Protein AF-0000000078969218 (afdb_homodimer)

Organism: NCBI:txid3068

Sequence (1078 aa):
MRNSVAQPLPMRQRVPQQLSLLETLIPICPLQPLRTTTGSYHLLTAGSRRGTVEEANARRHANWQRSYFNFGLYGFAYFDRGAVGSAARLQAYLEAEFDARARDRLPELCLQCLTADWAEREGPPTAPSTQTASGETVRFVAVQGSIEAPYPCFRCRHCPAQLPFVRQVHPLEIGCFPSTPDRPVAWFDWGLMQQVCFLRAESPCSASAYSKMLQRQHAINGLPTPAGIADAVGTAAAHWDRVQSLMRTCELLGVDDILALEPSNATRGASTSDAAAGAVAAAGGGRWMDCPACWRQCVAVSGDACLGLRHFKAAASGSLDLQPLAAGDLFISEKLVMERLKERGKMADPDAVSCSKFKAAKVFGRRAANYDRLGVAAFACRHGFVPAMVSLHTEEDFVYYEVLLEALKQRMDLASVKAVFLDVACKFEGYYKRIYEELDLPAGLPFAIGPWHIRPHKPECNVRCNSRYMPGLGLTFGDLIEHLWADNRRHWYITAYMSPAARQDFINGLVRDRHRKKEEGLARQLHAGLQHALKFEGDMRNSVAQPLPMRQRVPQQLSLLETLIPICPLQPLRTTTGSYHLLTAGSRRGTVEEANARRHANWQRSYFNFGLYGFAYFDRGAVGSAARLQAYLEAEFDARARDRLPELCLQCLTADWAEREGPPTAPSTQTASGETVRFVAVQGSIEAPYPCFRCRHCPAQLPFVRQVHPLEIGCFPSTPDRPVAWFDWGLMQQVCFLRAESPCSASAYSKMLQRQHAINGLPTPAGIADAVGTAAAHWDRVQSLMRTCELLGVDDILALEPSNATRGASTSDAAAGAVAAAGGGRWMDCPACWRQCVAVSGDACLGLRHFKAAASGSLDLQPLAAGDLFISEKLVMERLKERGKMADPDAVSCSKFKAAKVFGRRAANYDRLGVAAFACRHGFVPAMVSLHTEEDFVYYEVLLEALKQRMDLASVKAVFLDVACKFEGYYKRIYEELDLPAGLPFAIGPWHIRPHKPECNVRCNSRYMPGLGLTFGDLIEHLWADNRRHWYITAYMSPAARQDFINGLVRDRHRKKEEGLARQLHAGLQHALKFEGD

Secondary structure (DSSP, 8-state):
-----------------TTSGGGTTS-------------SS------TTSS-TTSSSTTSSSSTTTT---HHHHTT-----S-TTHHHHHHHHHHHHHHHHHHTTS-SS-HHHHHS--SSSSS---S-------S-EEEEE-SS-EEEEE--EEE-SSS-TTS--EEEPPGGGGTEEESSSSS-SEEEEHHHHHHHHHHHHHS---HHHHHHHHHHHHHHHT----HHHHTTHHHHHHHHHHHHHHHHHHHHHT-S-GGGG-GGGGSS--TTHHHHHHHHHHTS--STTS-TTTTT--SEEEEEEETT--EETTTTGGGTTPPPTTTTSSBPPHHHHHHHHHHTT-S--TT---STHHHHHHHS-GGGGGEEE-EEEEEEETTS---EEEEESSSS-HHHHHHHHHHHHTTS-GGG--EEEETTHHHHHHHHHHHTTTTT--TT--EEB-TTTSTTS-HHHHHHSBGGGSTT-TT----THHHHHHHHHTTHHHHTTS-HHHHHHHHHHHHHHHHHHHHHHHHHHHHHHHHHHHHHHH-/----------------GGGGGGSTTS--------------TT--------STTTTSTTTTTTSSGGG---HHHHTT-----S-TTHHHHHHHHHHHHHHHHHHTTS-SS-HHHHHS--SSSSS---S-------S-EEEEE-SS-EEEEE--EEE-SSS-TTS--EEEPPGGGGTEEESSSSS-SEEEEHHHHHHHHHHHHHS---HHHHHHHHHHHHHHHT----HHHHTTHHHHHHHHHHHHHHHHHHHHHT-S-GGGG-GGGGTS-----SHHHHHHHHTS--STTS-TTTTT--SEEEEEEETT--EETTTTGGGTTPPPTTTTSSBPPHHHHHHHHHHTT-S--TT---STHHHHHHHS-GGGGGEEE-EEEEEEETTS---EEEEESSSS-HHHHHHHHHHHHTTS-GGG-SEEEETTHHHHHHHHHHHTTTTT--TT--EEB-TTTSTTS-HHHHHHSBGGGSTT-TT----THHHHHHHHHTTHHHHTTS-HHHHHHHHHHHHHHHHHHHHHHHHHHHHHHHHHHHHHHH-

Structure (mmCIF, N/CA/C/O backbone):
data_AF-0000000078969218-model_v1
#
loop_
_entity.id
_entity.type
_entity.pdbx_description
1 polymer 'CxC3 like cysteine cluster domain-containing protein'
#
loop_
_atom_site.group_PDB
_atom_site.id
_atom_site.type_symbol
_atom_site.label_atom_id
_atom_site.label_alt_id
_atom_site.label_comp_id
_atom_site.label_asym_id
_atom_site.label_entity_id
_atom_site.label_seq_id
_atom_site.pdbx_PDB_ins_code
_atom_site.Cartn_x
_atom_site.Cartn_y
_atom_site.Cartn_z
_atom_site.occupancy
_atom_site.B_iso_or_equiv
_atom_site.auth_seq_id
_atom_site.auth_comp_id
_atom_site.auth_asym_id
_atom_site.auth_atom_id
_atom_site.pdbx_PDB_model_num
ATOM 1 N N . MET A 1 1 ? -44.875 -86.562 1.816 1 18.78 1 MET A N 1
ATOM 2 C CA . MET A 1 1 ? -44.688 -85.688 2.971 1 18.78 1 MET A CA 1
ATOM 3 C C . MET A 1 1 ? -44.719 -84.25 2.551 1 18.78 1 MET A C 1
ATOM 5 O O . MET A 1 1 ? -44.594 -83.938 1.364 1 18.78 1 MET A O 1
ATOM 9 N N . ARG A 1 2 ? -44.375 -83.188 3.566 1 20.53 2 ARG A N 1
ATOM 10 C CA . ARG A 1 2 ? -44.938 -82.125 4.391 1 20.53 2 ARG A CA 1
ATOM 11 C C . ARG A 1 2 ? -44.406 -80.75 3.979 1 20.53 2 ARG A C 1
ATOM 13 O O . ARG A 1 2 ? -44.688 -79.75 4.629 1 20.53 2 ARG A O 1
ATOM 20 N N . ASN A 1 3 ? -43.438 -80.625 3.016 1 21.3 3 ASN A N 1
ATOM 21 C CA . ASN A 1 3 ? -42.312 -79.688 3.197 1 21.3 3 ASN A CA 1
ATOM 22 C C . ASN A 1 3 ? -42.781 -78.25 2.969 1 21.3 3 ASN A C 1
ATOM 24 O O . ASN A 1 3 ? -43 -77.875 1.831 1 21.3 3 ASN A O 1
ATOM 28 N N . SER A 1 4 ? -43.562 -77.75 3.805 1 22.31 4 SER A N 1
ATOM 29 C CA . SER A 1 4 ? -44.375 -76.5 3.83 1 22.31 4 SER A CA 1
ATOM 30 C C . SER A 1 4 ? -43.469 -75.312 3.797 1 22.31 4 SER A C 1
ATOM 32 O O . SER A 1 4 ? -42.656 -75.062 4.688 1 22.31 4 SER A O 1
ATOM 34 N N . VAL A 1 5 ? -42.969 -74.938 2.615 1 26.28 5 VAL A N 1
ATOM 35 C CA . VAL A 1 5 ? -41.969 -73.938 2.262 1 26.28 5 VAL A CA 1
ATOM 36 C C . VAL A 1 5 ? -42.344 -72.625 2.895 1 26.28 5 VAL A C 1
ATOM 38 O O . VAL A 1 5 ? -43.438 -72.062 2.652 1 26.28 5 VAL A O 1
ATOM 41 N N . ALA A 1 6 ? -41.719 -72.375 4.02 1 22.73 6 ALA A N 1
ATOM 42 C CA . ALA A 1 6 ? -42 -71.438 5.105 1 22.73 6 ALA A CA 1
ATOM 43 C C . ALA A 1 6 ? -42.031 -70 4.586 1 22.73 6 ALA A C 1
ATOM 45 O O . ALA A 1 6 ? -41.312 -69.625 3.65 1 22.73 6 ALA A O 1
ATOM 46 N N . GLN A 1 7 ? -43.062 -69.312 4.723 1 24.34 7 GLN A N 1
ATOM 47 C CA . GLN A 1 7 ? -43.688 -68.062 4.352 1 24.34 7 GLN A CA 1
ATOM 48 C C . GLN A 1 7 ? -42.812 -66.875 4.801 1 24.34 7 GLN A C 1
ATOM 50 O O . GLN A 1 7 ? -42.531 -66.75 5.992 1 24.34 7 GLN A O 1
ATOM 55 N N . PRO A 1 8 ? -41.781 -66.5 3.902 1 22.83 8 PRO A N 1
ATOM 56 C CA . PRO A 1 8 ? -40.75 -65.562 4.371 1 22.83 8 PRO A CA 1
ATOM 57 C C . PRO A 1 8 ? -41.281 -64.375 5.145 1 22.83 8 PRO A C 1
ATOM 59 O O . PRO A 1 8 ? -42.375 -63.875 4.809 1 22.83 8 PRO A O 1
ATOM 62 N N . LEU A 1 9 ? -41 -64.375 6.379 1 22.28 9 LEU A N 1
ATOM 63 C CA . LEU A 1 9 ? -41.562 -63.562 7.445 1 22.28 9 LEU A CA 1
ATOM 64 C C . LEU A 1 9 ? -41.469 -62.062 7.105 1 22.28 9 LEU A C 1
ATOM 66 O O . LEU A 1 9 ? -40.5 -61.656 6.477 1 22.28 9 LEU A O 1
ATOM 70 N N . PRO A 1 10 ? -42.531 -61.438 7.203 1 20.84 10 PRO A N 1
ATOM 71 C CA . PRO A 1 10 ? -42.875 -60.031 6.902 1 20.84 10 PRO A CA 1
ATOM 72 C C . PRO A 1 10 ? -41.938 -59.031 7.598 1 20.84 10 PRO A C 1
ATOM 74 O O . PRO A 1 10 ? -41.75 -59.094 8.82 1 20.84 10 PRO A O 1
ATOM 77 N N . MET A 1 11 ? -40.75 -58.812 7.059 1 19.44 11 MET A N 1
ATOM 78 C CA . MET A 1 11 ? -39.656 -58.031 7.633 1 19.44 11 MET A CA 1
ATOM 79 C C . MET A 1 11 ? -40.156 -56.781 8.289 1 19.44 11 MET A C 1
ATOM 81 O O . MET A 1 11 ? -40.625 -55.844 7.609 1 19.44 11 MET A O 1
ATOM 85 N N . ARG A 1 12 ? -40.75 -56.781 9.484 1 18.44 12 ARG A N 1
ATOM 86 C CA . ARG A 1 12 ? -41.281 -55.75 10.344 1 18.44 12 ARG A CA 1
ATOM 87 C C . ARG A 1 12 ? -40.406 -54.5 10.328 1 18.44 12 ARG A C 1
ATOM 89 O O . ARG A 1 12 ? -39.25 -54.562 9.891 1 18.44 12 ARG A O 1
ATOM 96 N N . GLN A 1 13 ? -40.094 -53.906 11.531 1 17.73 13 GLN A N 1
ATOM 97 C CA . GLN A 1 13 ? -40.531 -52.719 12.273 1 17.73 13 GLN A CA 1
ATOM 98 C C . GLN A 1 13 ? -39.438 -51.656 12.289 1 17.73 13 GLN A C 1
ATOM 100 O O . GLN A 1 13 ? -39.719 -50.469 12.117 1 17.73 13 GLN A O 1
ATOM 105 N N . ARG A 1 14 ? -38.094 -51.844 12.867 1 18.81 14 ARG A N 1
ATOM 106 C CA . ARG A 1 14 ? -37.531 -51 13.938 1 18.81 14 ARG A CA 1
ATOM 107 C C . ARG A 1 14 ? -36.844 -49.781 13.367 1 18.81 14 ARG A C 1
ATOM 109 O O . ARG A 1 14 ? -35.75 -49.844 12.805 1 18.81 14 ARG A O 1
ATOM 116 N N . VAL A 1 15 ? -37.344 -48.875 12.688 1 20.08 15 VAL A N 1
ATOM 117 C CA . VAL A 1 15 ? -36.781 -47.719 12.031 1 20.08 15 VAL A CA 1
ATOM 118 C C . VAL A 1 15 ? -36.188 -46.781 13.078 1 20.08 15 VAL A C 1
ATOM 120 O O . VAL A 1 15 ? -35.844 -45.625 12.773 1 20.08 15 VAL A O 1
ATOM 123 N N . PRO A 1 16 ? -36.156 -47 14.461 1 18.62 16 PRO A N 1
ATOM 124 C CA . PRO A 1 16 ? -36.281 -45.906 15.43 1 18.62 16 PRO A CA 1
ATOM 125 C C . PRO A 1 16 ? -35.125 -44.938 15.383 1 18.62 16 PRO A C 1
ATOM 127 O O . PRO A 1 16 ? -35.312 -43.719 15.289 1 18.62 16 PRO A O 1
ATOM 130 N N . GLN A 1 17 ? -33.969 -45.094 16.359 1 19.02 17 GLN A N 1
ATOM 131 C CA . GLN A 1 17 ? -33.344 -44.344 17.438 1 19.02 17 GLN A CA 1
ATOM 132 C C . GLN A 1 17 ? -32.188 -43.5 16.922 1 19.02 17 GLN A C 1
ATOM 134 O O . GLN A 1 17 ? -31.547 -42.781 17.703 1 19.02 17 GLN A O 1
ATOM 139 N N . GLN A 1 18 ? -31.469 -43.656 15.883 1 18.88 18 GLN A N 1
ATOM 140 C CA . GLN A 1 18 ? -30.062 -43.281 15.719 1 18.88 18 GLN A CA 1
ATOM 141 C C . GLN A 1 18 ? -29.922 -41.75 15.656 1 18.88 18 GLN A C 1
ATOM 143 O O . GLN A 1 18 ? -28.906 -41.25 15.18 1 18.88 18 GLN A O 1
ATOM 148 N N . LEU A 1 19 ? -30.906 -40.938 15.961 1 19.8 19 LEU A N 1
ATOM 1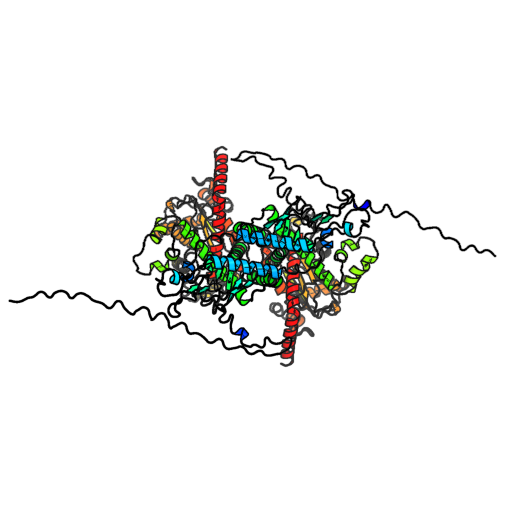49 C CA . LEU A 1 19 ? -30.906 -39.469 15.891 1 19.8 19 LEU A CA 1
ATOM 150 C C . LEU A 1 19 ? -30.016 -38.875 16.984 1 19.8 19 LEU A C 1
ATOM 152 O O . LEU A 1 19 ? -29.734 -37.688 16.969 1 19.8 19 LEU A O 1
ATOM 156 N N . SER A 1 20 ? -29.812 -39.406 18.219 1 20 20 SER A N 1
ATOM 157 C CA . SER A 1 20 ? -29.453 -38.812 19.5 1 20 20 SER A CA 1
ATOM 158 C C . SER A 1 20 ? -27.984 -38.406 19.516 1 20 20 SER A C 1
ATOM 160 O O . SER A 1 20 ? -27.547 -37.656 20.406 1 20 20 SER A O 1
ATOM 162 N N . LEU A 1 21 ? -26.984 -39.094 19.031 1 20.34 21 LEU A N 1
ATOM 163 C CA . LEU A 1 21 ? -25.609 -39.031 19.5 1 20.34 21 LEU A CA 1
ATOM 164 C C . LEU A 1 21 ? -24.953 -37.688 19.172 1 20.34 21 LEU A C 1
ATOM 166 O O . LEU A 1 21 ? -23.828 -37.438 19.562 1 20.34 21 LEU A O 1
ATOM 170 N N . LEU A 1 22 ? -25.297 -36.938 18.219 1 20.62 22 LEU A N 1
ATOM 171 C CA . LEU A 1 22 ? -24.438 -35.844 17.781 1 20.62 22 LEU A CA 1
ATOM 172 C C . LEU A 1 22 ? -24.5 -34.688 18.766 1 20.62 22 LEU A C 1
ATOM 174 O O . LEU A 1 22 ? -24 -33.594 18.484 1 20.62 22 LEU A O 1
ATOM 178 N N . GLU A 1 23 ? -25.109 -34.688 19.953 1 21.89 23 GLU A N 1
ATOM 179 C CA . GLU A 1 23 ? -25.312 -33.719 21.016 1 21.89 23 GLU A CA 1
ATOM 180 C C . GLU A 1 23 ? -23.984 -33.344 21.672 1 21.89 23 GLU A C 1
ATOM 182 O O . GLU A 1 23 ? -23.797 -32.188 22.109 1 21.89 23 GLU A O 1
ATOM 187 N N . THR A 1 24 ? -23.266 -34.25 22.328 1 22.25 24 THR A N 1
ATOM 188 C CA . THR A 1 24 ? -22.469 -34.156 23.547 1 22.25 24 THR A CA 1
ATOM 189 C C . THR A 1 24 ? -21.281 -33.219 23.344 1 22.25 24 THR A C 1
ATOM 191 O O . THR A 1 24 ? -20.734 -32.688 24.297 1 22.25 24 THR A O 1
ATOM 194 N N . LEU A 1 25 ? -20.453 -33.344 22.453 1 21.47 25 LEU A N 1
ATOM 195 C CA . LEU A 1 25 ? -19.047 -33.062 22.703 1 21.47 25 LEU A CA 1
ATOM 196 C C . LEU A 1 25 ? -18.812 -31.578 22.922 1 21.47 25 LEU A C 1
ATOM 198 O O . LEU A 1 25 ? -17.672 -31.156 23.094 1 21.47 25 LEU A O 1
ATOM 202 N N . ILE A 1 26 ? -19.656 -30.688 22.594 1 22.06 26 ILE A N 1
ATOM 203 C CA . ILE A 1 26 ? -19.016 -29.375 22.594 1 22.06 26 ILE A CA 1
ATOM 204 C C . ILE A 1 26 ? -19.062 -28.781 23.984 1 22.06 26 ILE A C 1
ATOM 206 O O . ILE A 1 26 ? -20.141 -28.453 24.484 1 22.06 26 ILE A O 1
ATOM 210 N N . PRO A 1 27 ? -18.078 -29.062 24.906 1 19.95 27 PRO A N 1
ATOM 211 C CA . PRO A 1 27 ? -18.125 -28.578 26.297 1 19.95 27 PRO A CA 1
ATOM 212 C C . PRO A 1 27 ? -18.297 -27.062 26.375 1 19.95 27 PRO A C 1
ATOM 214 O O . PRO A 1 27 ? -17.828 -26.344 25.5 1 19.95 27 PRO A O 1
ATOM 217 N N . ILE A 1 28 ? -19.109 -26.578 27.25 1 23.17 28 ILE A N 1
ATOM 218 C CA . ILE A 1 28 ? -19.562 -25.25 27.672 1 23.17 28 ILE A CA 1
ATOM 219 C C . ILE A 1 28 ? -18.5 -24.594 28.547 1 23.17 28 ILE A C 1
ATOM 221 O O . ILE A 1 28 ? -18.297 -24.984 29.688 1 23.17 28 ILE A O 1
ATOM 225 N N . CYS A 1 29 ? -17.297 -24.156 28.156 1 20.31 29 CYS A N 1
ATOM 226 C CA . CYS A 1 29 ? -16.391 -23.672 29.203 1 20.31 29 CYS A CA 1
ATOM 227 C C . CYS A 1 29 ? -16.969 -22.438 29.891 1 20.31 29 CYS A C 1
ATOM 229 O O . CYS A 1 29 ? -17.406 -21.5 29.219 1 20.31 29 CYS A O 1
ATOM 231 N N . PRO A 1 30 ? -17.062 -22.359 31.188 1 20.02 30 PRO A N 1
ATOM 232 C CA . PRO A 1 30 ? -17.656 -21.359 32.062 1 20.02 30 PRO A CA 1
ATOM 233 C C . PRO A 1 30 ? -16.906 -20.031 32.031 1 20.02 30 PRO A C 1
ATOM 235 O O . PRO A 1 30 ? -15.664 -20.016 32.031 1 20.02 30 PRO A O 1
ATOM 238 N N . LEU A 1 31 ? -17.438 -18.984 31.594 1 21.47 31 LEU A N 1
ATOM 239 C CA . LEU A 1 31 ? -16.906 -17.625 31.531 1 21.47 31 LEU A CA 1
ATOM 240 C C . LEU A 1 31 ? -16.734 -17.047 32.938 1 21.47 31 LEU A C 1
ATOM 242 O O . LEU A 1 31 ? -17.703 -16.891 33.656 1 21.47 31 LEU A O 1
ATOM 246 N N . GLN A 1 32 ? -15.586 -17.188 33.625 1 19.98 32 GLN A N 1
ATOM 247 C CA . GLN A 1 32 ? -15.469 -16.625 34.969 1 19.98 32 GLN A CA 1
ATOM 248 C C . GLN A 1 32 ? -15.531 -15.102 34.938 1 19.98 32 GLN A C 1
ATOM 250 O O . GLN A 1 32 ? -15.008 -14.469 34 1 19.98 32 GLN A O 1
ATOM 255 N N . PRO A 1 33 ? -16.172 -14.469 35.969 1 20.36 33 PRO A N 1
ATOM 256 C CA . PRO A 1 33 ? -16.516 -13.055 36.156 1 20.36 33 PRO A CA 1
ATOM 257 C C . PRO A 1 33 ? -15.289 -12.18 36.406 1 20.36 33 PRO A C 1
ATOM 259 O O . PRO A 1 33 ? -14.508 -12.469 37.312 1 20.36 33 PRO A O 1
ATOM 262 N N . LEU A 1 34 ? -14.727 -11.492 35.562 1 20.31 34 LEU A N 1
ATOM 263 C CA . LEU A 1 34 ? -13.547 -10.695 35.906 1 20.31 34 LEU A CA 1
ATOM 264 C C . LEU A 1 34 ? -13.922 -9.539 36.812 1 20.31 34 LEU A C 1
ATOM 266 O O . LEU A 1 34 ? -14.844 -8.773 36.531 1 20.31 34 LEU A O 1
ATOM 270 N N . ARG A 1 35 ? -13.516 -9.383 38.125 1 18.14 35 ARG A N 1
ATOM 271 C CA . ARG A 1 35 ? -13.578 -8.414 39.219 1 18.14 35 ARG A CA 1
ATOM 272 C C . ARG A 1 35 ? -13.016 -7.062 38.781 1 18.14 35 ARG A C 1
ATOM 274 O O . ARG A 1 35 ? -12.055 -7.004 38 1 18.14 35 ARG A O 1
ATOM 281 N N . THR A 1 36 ? -13.578 -5.816 39.25 1 21.56 36 THR A N 1
ATOM 282 C CA . THR A 1 36 ? -13.625 -4.367 39.125 1 21.56 36 THR A CA 1
ATOM 283 C C . THR A 1 36 ? -12.344 -3.734 39.688 1 21.56 36 THR A C 1
ATOM 285 O O . THR A 1 36 ? -12.273 -2.516 39.844 1 21.56 36 THR A O 1
ATOM 288 N N . THR A 1 37 ? -11.133 -3.984 39.781 1 21.16 37 THR A N 1
ATOM 289 C CA . THR A 1 37 ? -10.258 -3.197 40.656 1 21.16 37 THR A CA 1
ATOM 290 C C . THR A 1 37 ? -10.156 -1.761 40.156 1 21.16 37 THR A C 1
ATOM 292 O O . THR A 1 37 ? -10.211 -1.514 38.938 1 21.16 37 THR A O 1
ATOM 295 N N . THR A 1 38 ? -10.141 -0.542 41.031 1 21.41 38 THR A N 1
ATOM 296 C CA . THR A 1 38 ? -10.133 0.899 41.25 1 21.41 38 THR A CA 1
ATOM 297 C C . THR A 1 38 ? -8.945 1.555 40.562 1 21.41 38 THR A C 1
ATOM 299 O O . THR A 1 38 ? -8.805 2.779 40.562 1 21.41 38 THR A O 1
ATOM 302 N N . GLY A 1 39 ? -7.66 1.022 40.75 1 20.03 39 GLY A N 1
ATOM 303 C CA . GLY A 1 39 ? -6.66 2.07 40.625 1 20.03 39 GLY A CA 1
ATOM 304 C C . GLY A 1 39 ? -6.98 3.105 39.562 1 20.03 39 GLY A C 1
ATOM 305 O O . GLY A 1 39 ? -7.82 2.867 38.719 1 20.03 39 GLY A O 1
ATOM 306 N N . SER A 1 40 ? -6.5 4.594 39.531 1 20.05 40 SER A N 1
ATOM 307 C CA . SER A 1 40 ? -5.754 5.668 38.906 1 20.05 40 SER A CA 1
ATOM 308 C C . SER A 1 40 ? -5.273 5.246 37.5 1 20.05 40 SER A C 1
ATOM 310 O O . SER A 1 40 ? -5.223 4.055 37.188 1 20.05 40 SER A O 1
ATOM 312 N N . TYR A 1 41 ? -4.547 6.465 36.625 1 22.16 41 TYR A N 1
ATOM 313 C CA . TYR A 1 41 ? -4.145 6.141 35.281 1 22.16 41 TYR A CA 1
ATOM 314 C C . TYR A 1 41 ? -3.504 4.758 35.219 1 22.16 41 TYR A C 1
ATOM 316 O O . TYR A 1 41 ? -2.287 4.621 35.344 1 22.16 41 TYR A O 1
ATOM 324 N N . HIS A 1 42 ? -3.791 4.02 36.031 1 21.69 42 HIS A N 1
ATOM 325 C CA . HIS A 1 42 ? -3.955 2.604 36.344 1 21.69 42 HIS A CA 1
ATOM 326 C C . HIS A 1 42 ? -3.756 1.742 35.094 1 21.69 42 HIS A C 1
ATOM 328 O O . HIS A 1 42 ? -3.975 2.205 33.969 1 21.69 42 HIS A O 1
ATOM 334 N N . LEU A 1 43 ? -3.301 0.568 35.594 1 19.42 43 LEU A N 1
ATOM 335 C CA . LEU A 1 43 ? -3.225 -0.872 35.375 1 19.42 43 LEU A CA 1
ATOM 336 C C . LEU A 1 43 ? -4.441 -1.368 34.594 1 19.42 43 LEU A C 1
ATOM 338 O O . LEU A 1 43 ? -5.578 -1.229 35.062 1 19.42 43 LEU A O 1
ATOM 342 N N . LEU A 1 44 ? -4.668 -1.119 33.438 1 22.36 44 LEU A N 1
ATOM 343 C CA . LEU A 1 44 ? -5.27 -2.436 33.25 1 22.36 44 LEU A CA 1
ATOM 344 C C . LEU A 1 44 ? -4.848 -3.391 34.375 1 22.36 44 LEU A C 1
ATOM 346 O O . LEU A 1 44 ? -3.668 -3.734 34.469 1 22.36 44 LEU A O 1
ATOM 350 N N . THR A 1 45 ? -5.188 -3.133 35.781 1 22.73 45 THR A N 1
ATOM 351 C CA . THR A 1 45 ? -5.84 -4.262 36.438 1 22.73 45 THR A CA 1
ATOM 352 C C . THR A 1 45 ? -6.48 -5.188 35.406 1 22.73 45 THR A C 1
ATOM 354 O O . THR A 1 45 ? -7.262 -4.742 34.562 1 22.73 45 THR A O 1
ATOM 357 N N . ALA A 1 46 ? -5.895 -6.004 35.312 1 24.42 46 ALA A N 1
ATOM 358 C CA . ALA A 1 46 ? -5.48 -7.289 34.75 1 24.42 46 ALA A CA 1
ATOM 359 C C . ALA A 1 46 ? -6.684 -8.203 34.531 1 24.42 46 ALA A C 1
ATOM 361 O O . ALA A 1 46 ? -6.523 -9.391 34.25 1 24.42 46 ALA A O 1
ATOM 362 N N . GLY A 1 47 ? -7.816 -7.781 35.469 1 26.73 47 GLY A N 1
ATOM 363 C CA . GLY A 1 47 ? -8.578 -9.016 35.5 1 26.73 47 GLY A CA 1
ATOM 364 C C . GLY A 1 47 ? -8.891 -9.578 34.125 1 26.73 47 GLY A C 1
ATOM 365 O O . GLY A 1 47 ? -8.648 -8.914 33.125 1 26.73 47 GLY A O 1
ATOM 366 N N . SER A 1 48 ? -10.328 -10.219 34.188 1 26.88 48 SER A N 1
ATOM 367 C CA . SER A 1 48 ? -10.664 -11.227 33.188 1 26.88 48 SER A CA 1
ATOM 368 C C . SER A 1 48 ? -10.883 -10.594 31.828 1 26.88 48 SER A C 1
ATOM 370 O O . SER A 1 48 ? -11.727 -11.062 31.047 1 26.88 48 SER A O 1
ATOM 372 N N . ARG A 1 49 ? -10.891 -9.438 31.828 1 28.06 49 ARG A N 1
ATOM 373 C CA . ARG A 1 49 ? -11.453 -8.82 30.641 1 28.06 49 ARG A CA 1
ATOM 374 C C . ARG A 1 49 ? -10.727 -9.281 29.391 1 28.06 49 ARG A C 1
ATOM 376 O O . ARG A 1 49 ? -11.164 -9.008 28.266 1 28.06 49 ARG A O 1
ATOM 383 N N . ARG A 1 50 ? -9.656 -9.703 29.828 1 31.25 50 ARG A N 1
ATOM 384 C CA . ARG A 1 50 ? -8.586 -10.398 29.109 1 31.25 50 ARG A CA 1
ATOM 385 C C . ARG A 1 50 ? -8.977 -11.836 28.812 1 31.25 50 ARG A C 1
ATOM 387 O O . ARG A 1 50 ? -8.68 -12.352 27.734 1 31.25 50 ARG A O 1
ATOM 394 N N . GLY A 1 51 ? -9.398 -12.375 29.484 1 34.16 51 GLY A N 1
ATOM 395 C CA . GLY A 1 51 ? -8.93 -13.711 29.141 1 34.16 51 GLY A CA 1
ATOM 396 C C . GLY A 1 51 ? -9.133 -14.062 27.688 1 34.16 51 GLY A C 1
ATOM 397 O O . GLY A 1 51 ? -8.273 -14.688 27.062 1 34.16 51 GLY A O 1
ATOM 398 N N . THR A 1 52 ? -9.875 -13.195 26.797 1 40.78 52 THR A N 1
ATOM 399 C CA . THR A 1 52 ? -11.133 -13.625 26.188 1 40.78 52 THR A CA 1
ATOM 400 C C . THR A 1 52 ? -11.18 -13.242 24.703 1 40.78 52 THR A C 1
ATOM 402 O O . THR A 1 52 ? -11.922 -13.844 23.938 1 40.78 52 THR A O 1
ATOM 405 N N . VAL A 1 53 ? -10.93 -11.906 23.859 1 42.72 53 VAL A N 1
ATOM 406 C CA . VAL A 1 53 ? -11.086 -12.344 22.484 1 42.72 53 VAL A CA 1
ATOM 407 C C . VAL A 1 53 ? -10.656 -13.805 22.344 1 42.72 53 VAL A C 1
ATOM 409 O O . VAL A 1 53 ? -9.469 -14.109 22.375 1 42.72 53 VAL A O 1
ATOM 412 N N . GLU A 1 54 ? -11.18 -14.094 23.391 1 41.06 54 GLU A N 1
ATOM 413 C CA . GLU A 1 54 ? -10.156 -14.703 24.234 1 41.06 54 GLU A CA 1
ATOM 414 C C . GLU A 1 54 ? -9.586 -15.969 23.594 1 41.06 54 GLU A C 1
ATOM 416 O O . GLU A 1 54 ? -8.383 -16.219 23.672 1 41.06 54 GLU A O 1
ATOM 421 N N . GLU A 1 55 ? -9.641 -16.969 23.438 1 43.44 55 GLU A N 1
ATOM 422 C CA . GLU A 1 55 ? -8.883 -17.75 22.469 1 43.44 55 GLU A CA 1
ATOM 423 C C . GLU A 1 55 ? -8.672 -16.969 21.172 1 43.44 55 GLU A C 1
ATOM 425 O O . GLU A 1 55 ? -9.633 -16.672 20.453 1 43.44 55 GLU A O 1
ATOM 430 N N . ALA A 1 56 ? -9.031 -15.625 21.312 1 44.72 56 ALA A N 1
ATOM 431 C CA . ALA A 1 56 ? -9.25 -14.797 20.141 1 44.72 56 ALA A CA 1
ATOM 432 C C . ALA A 1 56 ? -9.484 -15.656 18.906 1 44.72 56 ALA A C 1
ATOM 434 O O . ALA A 1 56 ? -8.828 -16.688 18.719 1 44.72 56 ALA A O 1
ATOM 435 N N . ASN A 1 57 ? -9.875 -15.344 18.062 1 43.12 57 ASN A N 1
ATOM 436 C CA . ASN A 1 57 ? -9.695 -16.359 17.031 1 43.12 57 ASN A CA 1
ATOM 437 C C . ASN A 1 57 ? -9.188 -17.672 17.625 1 43.12 57 ASN A C 1
ATOM 439 O O . ASN A 1 57 ? -8.008 -17.781 17.969 1 43.12 57 ASN A O 1
ATOM 443 N N . ALA A 1 58 ? -9.469 -18.125 18.906 1 42.12 58 ALA A N 1
ATOM 444 C CA . ALA A 1 58 ? -8.539 -19.047 19.531 1 42.12 58 ALA A CA 1
ATOM 445 C C . ALA A 1 58 ? -7.707 -19.781 18.484 1 42.12 58 ALA A C 1
ATOM 447 O O . ALA A 1 58 ? -8.258 -20.359 17.531 1 42.12 58 ALA A O 1
ATOM 448 N N . ARG A 1 59 ? -6.875 -19.484 18.031 1 40.81 59 ARG A N 1
ATOM 449 C CA . ARG A 1 59 ? -5.883 -19.688 16.984 1 40.81 59 ARG A CA 1
ATOM 450 C C . ARG A 1 59 ? -6.531 -19.656 15.602 1 40.81 59 ARG A C 1
ATOM 452 O O . ARG A 1 59 ? -7.09 -20.656 15.141 1 40.81 59 ARG A O 1
ATOM 459 N N . ARG A 1 60 ? -7.734 -18.641 15.766 1 43.03 60 ARG A N 1
ATOM 460 C CA . ARG A 1 60 ? -8.305 -18.359 14.453 1 43.03 60 ARG A CA 1
ATOM 461 C C . ARG A 1 60 ? -8.289 -19.594 13.57 1 43.03 60 ARG A C 1
ATOM 463 O O . ARG A 1 60 ? -7.223 -20.062 13.164 1 43.03 60 ARG A O 1
ATOM 470 N N . HIS A 1 61 ? -8.477 -19.953 14.07 1 41.78 61 HIS A N 1
ATOM 471 C CA . HIS A 1 61 ? -7.848 -20.484 15.273 1 41.78 61 HIS A CA 1
ATOM 472 C C . HIS A 1 61 ? -7.141 -21.812 14.984 1 41.78 61 HIS A C 1
ATOM 474 O O . HIS A 1 61 ? -6.031 -22.047 15.469 1 41.78 61 HIS A O 1
ATOM 480 N N . ALA A 1 62 ? -7.234 -22.75 14.758 1 45.16 62 ALA A N 1
ATOM 481 C CA . ALA A 1 62 ? -6.395 -23.781 14.156 1 45.16 62 ALA A CA 1
ATOM 482 C C . ALA A 1 62 ? -6.016 -23.406 12.719 1 45.16 62 ALA A C 1
ATOM 484 O O . ALA A 1 62 ? -6.875 -23.359 11.836 1 45.16 62 ALA A O 1
ATOM 485 N N . ASN A 1 63 ? -5.836 -22.484 12.406 1 44.12 63 ASN A N 1
ATOM 486 C CA . ASN A 1 63 ? -5.285 -21.641 11.344 1 44.12 63 ASN A CA 1
ATOM 487 C C . ASN A 1 63 ? -5.832 -22.031 9.977 1 44.12 63 ASN A C 1
ATOM 489 O O . ASN A 1 63 ? -5.535 -23.125 9.477 1 44.12 63 ASN A O 1
ATOM 493 N N . TRP A 1 64 ? -7.016 -21.516 9.625 1 45.47 64 TRP A N 1
ATOM 494 C CA . TRP A 1 64 ? -7.691 -22.078 8.461 1 45.47 64 TRP A CA 1
ATOM 495 C C . TRP A 1 64 ? -7.777 -23.594 8.57 1 45.47 64 TRP A C 1
ATOM 497 O O . TRP A 1 64 ? -6.762 -24.297 8.469 1 45.47 64 TRP A O 1
ATOM 507 N N . GLN A 1 65 ? -7.297 -24.141 9.688 1 42.16 65 GLN A N 1
ATOM 508 C CA . GLN A 1 65 ? -6.754 -25.25 10.477 1 42.16 65 GLN A CA 1
ATOM 509 C C . GLN A 1 65 ? -5.82 -26.109 9.641 1 42.16 65 GLN A C 1
ATOM 511 O O . GLN A 1 65 ? -6.207 -26.609 8.578 1 42.16 65 GLN A O 1
ATOM 516 N N . ARG A 1 66 ? -4.957 -26.375 9.141 1 39.81 66 ARG A N 1
ATOM 517 C CA . ARG A 1 66 ? -3.77 -26.688 8.359 1 39.81 66 ARG A CA 1
ATOM 518 C C . ARG A 1 66 ? -3.977 -26.328 6.887 1 39.81 66 ARG A C 1
ATOM 520 O O . ARG A 1 66 ? -4.375 -27.188 6.094 1 39.81 66 ARG A O 1
ATOM 527 N N . SER A 1 67 ? -4.434 -25.531 6.184 1 45 67 SER A N 1
ATOM 528 C CA . SER A 1 67 ? -5.059 -24.5 5.355 1 45 67 SER A CA 1
ATOM 529 C C . SER A 1 67 ? -6.152 -25.094 4.477 1 45 67 SER A C 1
ATOM 531 O O . SER A 1 67 ? -6.047 -25.078 3.246 1 45 67 SER A O 1
ATOM 533 N N . TYR A 1 68 ? -6.938 -26.25 4.637 1 40.81 68 TYR A N 1
ATOM 534 C CA . TYR A 1 68 ? -7.984 -26.859 3.832 1 40.81 68 TYR A CA 1
ATOM 535 C C . TYR A 1 68 ? -9.234 -26 3.797 1 40.81 68 TYR A C 1
ATOM 537 O O . TYR A 1 68 ? -9.523 -25.281 4.75 1 40.81 68 TYR A O 1
ATOM 545 N N . PHE A 1 69 ? -9.75 -25.859 2.836 1 46.62 69 PHE A N 1
ATOM 546 C CA . PHE A 1 69 ? -11.016 -25.234 2.463 1 46.62 69 PHE A CA 1
ATOM 547 C C . PHE A 1 69 ? -12.109 -25.609 3.449 1 46.62 69 PHE A C 1
ATOM 549 O O . PHE A 1 69 ? -12.414 -26.797 3.631 1 46.62 69 PHE A O 1
ATOM 556 N N . ASN A 1 70 ? -12.258 -24.828 4.547 1 47.44 70 ASN A N 1
ATOM 557 C CA . ASN A 1 70 ? -13.328 -25.125 5.484 1 47.44 70 ASN A CA 1
ATOM 558 C C . ASN A 1 70 ? -14.695 -25.141 4.793 1 47.44 70 ASN A C 1
ATOM 560 O O . ASN A 1 70 ? -15.234 -24.078 4.473 1 47.44 70 ASN A O 1
ATOM 564 N N . PHE A 1 71 ? -15.094 -26.297 4.473 1 45.41 71 PHE A N 1
ATOM 565 C CA . PHE A 1 71 ? -16.25 -26.656 3.648 1 45.41 71 PHE A CA 1
ATOM 566 C C . PHE A 1 71 ? -17.531 -26.047 4.223 1 45.41 71 PHE A C 1
ATOM 568 O O . PHE A 1 71 ? -18.422 -25.672 3.475 1 45.41 71 PHE A O 1
ATOM 575 N N . GLY A 1 72 ? -17.547 -25.953 5.535 1 48.53 72 GLY A N 1
ATOM 576 C CA . GLY A 1 72 ? -18.812 -25.438 6.047 1 48.53 72 GLY A CA 1
ATOM 577 C C . GLY A 1 72 ? -19.094 -24 5.641 1 48.53 72 GLY A C 1
ATOM 578 O O . GLY A 1 72 ? -20.234 -23.641 5.395 1 48.53 72 GLY A O 1
ATOM 579 N N . LEU A 1 73 ? -18.062 -23.297 5.492 1 52.22 73 LEU A N 1
ATOM 580 C CA . LEU A 1 73 ? -18.234 -21.906 5.094 1 52.22 73 LEU A CA 1
ATOM 581 C C . LEU A 1 73 ? -18.578 -21.812 3.611 1 52.22 73 LEU A C 1
ATOM 583 O O . LEU A 1 73 ? -19.453 -21.031 3.23 1 52.22 73 LEU A O 1
ATOM 587 N N . TYR A 1 74 ? -18.016 -22.75 2.814 1 53.78 74 TYR A N 1
ATOM 588 C CA . TYR A 1 74 ? -18.094 -22.625 1.363 1 53.78 74 TYR A CA 1
ATOM 589 C C . TYR A 1 74 ? -19.469 -23.031 0.848 1 53.78 74 TYR A C 1
ATOM 591 O O . TYR A 1 74 ? -19.906 -22.547 -0.205 1 53.78 74 TYR A O 1
ATOM 599 N N . GLY A 1 75 ? -20.047 -23.859 1.725 1 52.84 75 GLY A N 1
ATOM 600 C CA . GLY A 1 75 ? -21.375 -24.266 1.308 1 52.84 75 GLY A CA 1
ATOM 601 C C . GLY A 1 75 ? -22.375 -23.125 1.309 1 52.84 75 GLY A C 1
ATOM 602 O O . GLY A 1 75 ? -23.406 -23.219 0.645 1 52.84 75 GLY A O 1
ATOM 603 N N . PHE A 1 76 ? -21.969 -22.109 2.068 1 51.69 76 PHE A N 1
ATOM 604 C CA . PHE A 1 76 ? -22.938 -21.016 2.178 1 51.69 76 PHE A CA 1
ATOM 605 C C . PHE A 1 76 ? -22.594 -19.906 1.19 1 51.69 76 PHE A C 1
ATOM 607 O O . PHE A 1 76 ? -23.344 -18.938 1.063 1 51.69 76 PHE A O 1
ATOM 614 N N . ALA A 1 77 ? -21.469 -20.078 0.522 1 52.06 77 ALA A N 1
ATOM 615 C CA . ALA A 1 77 ? -21.062 -18.953 -0.326 1 52.06 77 ALA A CA 1
ATOM 616 C C . ALA A 1 77 ? -22.016 -18.781 -1.503 1 52.06 77 ALA A C 1
ATOM 618 O O . ALA A 1 77 ? -22.172 -19.703 -2.32 1 52.06 77 ALA A O 1
ATOM 619 N N . TYR A 1 78 ? -23.172 -18.141 -1.098 1 51.34 78 TYR A N 1
ATOM 620 C CA . TYR A 1 78 ? -24.062 -17.859 -2.225 1 51.34 78 TYR A CA 1
ATOM 621 C C . TYR A 1 78 ? -23.516 -16.719 -3.064 1 51.34 78 TYR A C 1
ATOM 623 O O . TYR A 1 78 ? -22.781 -15.867 -2.562 1 51.34 78 TYR A O 1
ATOM 631 N N . PHE A 1 79 ? -23.625 -16.969 -4.387 1 48.19 79 PHE A N 1
ATOM 632 C CA . PHE A 1 79 ? -23.219 -16.047 -5.445 1 48.19 79 PHE A CA 1
ATOM 633 C C . PHE A 1 79 ? -23.969 -14.727 -5.316 1 48.19 79 PHE A C 1
ATOM 635 O O . PHE A 1 79 ? -24.016 -13.938 -6.262 1 48.19 79 PHE A O 1
ATOM 642 N N . ASP A 1 80 ? -24.578 -14.586 -4.152 1 48.16 80 ASP A N 1
ATOM 643 C CA . ASP A 1 80 ? -25.406 -13.391 -4.273 1 48.16 80 ASP A CA 1
ATOM 644 C C . ASP A 1 80 ? -24.562 -12.125 -4.312 1 48.16 80 ASP A C 1
ATOM 646 O O . ASP A 1 80 ? -23.766 -11.875 -3.393 1 48.16 80 ASP A O 1
ATOM 650 N N . ARG A 1 81 ? -24.406 -11.648 -5.48 1 43.59 81 ARG A N 1
ATOM 651 C CA . ARG A 1 81 ? -23.906 -10.336 -5.867 1 43.59 81 ARG A CA 1
ATOM 652 C C . ARG A 1 81 ? -24.594 -9.227 -5.078 1 43.59 81 ARG A C 1
ATOM 654 O O . ARG A 1 81 ? -25.828 -9.188 -5.004 1 43.59 81 ARG A O 1
ATOM 661 N N . GLY A 1 82 ? -23.859 -8.594 -4.188 1 52.34 82 GLY A N 1
ATOM 662 C CA . GLY A 1 82 ? -24.266 -7.402 -3.455 1 52.34 82 GLY A CA 1
ATOM 663 C C . GLY A 1 82 ? -25.703 -7.434 -3.004 1 52.34 82 GLY A C 1
ATOM 664 O O . GLY A 1 82 ? -26.562 -8.039 -3.668 1 52.34 82 GLY A O 1
ATOM 665 N N . ALA A 1 83 ? -25.984 -7.402 -1.729 1 53.62 83 ALA A N 1
ATOM 666 C CA . ALA A 1 83 ? -27.344 -7.312 -1.202 1 53.62 83 ALA A CA 1
ATOM 667 C C . ALA A 1 83 ? -28.188 -6.324 -2.01 1 53.62 83 ALA A C 1
ATOM 669 O O . ALA A 1 83 ? -27.734 -5.219 -2.312 1 53.62 83 ALA A O 1
ATOM 670 N N . VAL A 1 84 ? -29.219 -6.754 -2.652 1 55.16 84 VAL A N 1
ATOM 671 C CA . VAL A 1 84 ? -30.203 -5.902 -3.326 1 55.16 84 VAL A CA 1
ATOM 672 C C . VAL A 1 84 ? -30.484 -4.672 -2.469 1 55.16 84 VAL A C 1
ATOM 674 O O . VAL A 1 84 ? -30.766 -4.793 -1.272 1 55.16 84 VAL A O 1
ATOM 677 N N . GLY A 1 85 ? -30.109 -3.486 -2.959 1 75.56 85 GLY A N 1
ATOM 678 C CA . GLY A 1 85 ? -30.484 -2.234 -2.324 1 75.56 85 GLY A CA 1
ATOM 679 C C . GLY A 1 85 ? -29.328 -1.573 -1.584 1 75.56 85 GLY A C 1
ATOM 680 O O . GLY A 1 85 ? -29.484 -0.466 -1.063 1 75.56 85 GLY A O 1
ATOM 681 N N . SER A 1 86 ? -28.281 -2.371 -1.548 1 83 86 SER A N 1
ATOM 682 C CA . SER A 1 86 ? -27.156 -1.825 -0.798 1 83 86 SER A CA 1
ATOM 683 C C . SER A 1 86 ? -26.688 -0.505 -1.396 1 83 86 SER A C 1
ATOM 685 O O . SER A 1 86 ? -26.375 0.443 -0.666 1 83 86 SER A O 1
ATOM 687 N N . ALA A 1 87 ? -26.734 -0.467 -2.695 1 89.31 87 ALA A N 1
ATOM 688 C CA . ALA A 1 87 ? -26.297 0.754 -3.365 1 89.31 87 ALA A CA 1
ATOM 689 C C . ALA A 1 87 ? -27.234 1.916 -3.062 1 89.31 87 ALA A C 1
ATOM 691 O O . ALA A 1 87 ? -26.781 3.029 -2.777 1 89.31 87 ALA A O 1
ATOM 692 N N . ALA A 1 88 ? -28.484 1.614 -3.076 1 92.12 88 ALA A N 1
ATOM 693 C CA . ALA A 1 88 ? -29.484 2.643 -2.807 1 92.12 88 ALA A CA 1
ATOM 694 C C . ALA A 1 88 ? -29.391 3.135 -1.365 1 92.12 88 ALA A C 1
ATOM 696 O O . ALA A 1 88 ? -29.5 4.336 -1.103 1 92.12 88 ALA A O 1
ATOM 697 N N . ARG A 1 89 ? -29.203 2.25 -0.442 1 91.75 89 ARG A N 1
ATOM 698 C CA . ARG A 1 89 ? -29.078 2.629 0.963 1 91.75 89 ARG A CA 1
ATOM 699 C C . ARG A 1 89 ? -27.812 3.438 1.209 1 91.75 89 ARG A C 1
ATOM 701 O O . ARG A 1 89 ? -27.828 4.398 1.983 1 91.75 89 ARG A O 1
ATOM 708 N N . LEU A 1 90 ? -26.766 3.031 0.554 1 93.81 90 LEU A N 1
ATOM 709 C CA . LEU A 1 90 ? -25.516 3.785 0.669 1 93.81 90 LEU A CA 1
ATOM 710 C C . LEU A 1 90 ? -25.688 5.199 0.117 1 93.81 90 LEU A C 1
ATOM 712 O O . LEU A 1 90 ? -25.234 6.168 0.732 1 93.81 90 LEU A O 1
ATOM 716 N N . GLN A 1 91 ? -26.344 5.25 -1.021 1 95.75 91 GLN A N 1
ATOM 717 C CA . GLN A 1 91 ? -26.594 6.559 -1.612 1 95.75 91 GLN A CA 1
ATOM 718 C C . GLN A 1 91 ? -27.422 7.438 -0.671 1 95.75 91 GLN A C 1
ATOM 720 O O . GLN A 1 91 ? -27.078 8.602 -0.455 1 95.75 91 GLN A O 1
ATOM 725 N N . ALA A 1 92 ? -28.391 6.887 -0.136 1 95.31 92 ALA A N 1
ATOM 726 C CA . ALA A 1 92 ? -29.25 7.621 0.79 1 95.31 92 ALA A CA 1
ATOM 727 C C . ALA A 1 92 ? -28.469 8.109 2 1 95.31 92 ALA A C 1
ATOM 729 O O . ALA A 1 92 ? -28.656 9.234 2.467 1 95.31 92 ALA A O 1
ATOM 730 N N . TYR A 1 93 ? -27.656 7.32 2.475 1 94.38 93 TYR A N 1
ATOM 731 C CA . TYR A 1 93 ? -26.844 7.695 3.619 1 94.38 93 TYR A CA 1
ATOM 732 C C . TYR A 1 93 ? -25.922 8.859 3.271 1 94.38 93 TYR A C 1
ATOM 734 O O . TYR A 1 93 ? -25.812 9.828 4.035 1 94.38 93 TYR A O 1
ATOM 742 N N . LEU A 1 94 ? -25.172 8.727 2.16 1 95.81 94 LEU A N 1
ATOM 743 C CA . LEU A 1 94 ? -24.219 9.773 1.771 1 95.81 94 LEU A CA 1
ATOM 744 C C . LEU A 1 94 ? -24.938 11.094 1.546 1 95.81 94 LEU A C 1
ATOM 746 O O . LEU A 1 94 ? -24.438 12.156 1.933 1 95.81 94 LEU A O 1
ATOM 750 N N . GLU A 1 95 ? -26.109 11.008 0.959 1 95.44 95 GLU A N 1
ATOM 751 C CA . GLU A 1 95 ? -26.906 12.211 0.749 1 95.44 95 GLU A CA 1
ATOM 752 C C . GLU A 1 95 ? -27.328 12.828 2.076 1 95.44 95 GLU A C 1
ATOM 754 O O . GLU A 1 95 ? -27.219 14.039 2.268 1 95.44 95 GLU A O 1
ATOM 759 N N . ALA A 1 96 ? -27.766 12.008 2.939 1 94 96 ALA A N 1
ATOM 760 C CA . ALA A 1 96 ? -28.219 12.484 4.246 1 94 96 ALA A CA 1
ATOM 761 C C . ALA A 1 96 ? -27.047 13.102 5.023 1 94 96 ALA A C 1
ATOM 763 O O . ALA A 1 96 ? -27.219 14.125 5.695 1 94 96 ALA A O 1
ATOM 764 N N . GLU A 1 97 ? -25.953 12.461 4.988 1 92.75 97 GLU A N 1
ATOM 765 C CA . GLU A 1 97 ? -24.781 12.953 5.688 1 92.75 97 GLU A CA 1
ATOM 766 C C . GLU A 1 97 ? -24.328 14.305 5.133 1 92.75 97 GLU A C 1
ATOM 768 O O . GLU A 1 97 ? -24.047 15.234 5.898 1 92.75 97 GLU A O 1
ATOM 773 N N . PHE A 1 98 ? -24.234 14.398 3.82 1 93.06 98 PHE A N 1
ATOM 774 C CA . PHE A 1 98 ? -23.844 15.648 3.182 1 93.06 98 PHE A CA 1
ATOM 775 C C . PHE A 1 98 ? -24.812 16.766 3.549 1 93.06 98 PHE A C 1
ATOM 777 O O . PHE A 1 98 ? -24.391 17.875 3.904 1 93.06 98 PHE A O 1
ATOM 784 N N . ASP A 1 99 ? -26.031 16.438 3.486 1 91.5 99 ASP A N 1
ATOM 785 C CA . ASP A 1 99 ? -27.078 17.422 3.783 1 91.5 99 ASP A CA 1
ATOM 786 C C . ASP A 1 99 ? -27.016 17.875 5.242 1 91.5 99 ASP A C 1
ATOM 788 O O . ASP A 1 99 ? -27.172 19.062 5.539 1 91.5 99 ASP A O 1
ATOM 792 N N . ALA A 1 100 ? -26.875 16.953 6.082 1 90.25 100 ALA A N 1
ATOM 793 C CA . ALA A 1 100 ? -26.797 17.266 7.504 1 90.25 100 ALA A CA 1
ATOM 794 C C . ALA A 1 100 ? -25.625 18.219 7.793 1 90.25 100 ALA A C 1
ATOM 796 O O . ALA A 1 100 ? -25.781 19.172 8.555 1 90.25 100 ALA A O 1
ATOM 797 N N . ARG A 1 101 ? -24.562 18.031 7.207 1 88.81 101 ARG A N 1
ATOM 798 C CA . ARG A 1 101 ? -23.375 18.875 7.391 1 88.81 101 ARG A CA 1
ATOM 799 C C . ARG A 1 101 ? -23.609 20.266 6.809 1 88.81 101 ARG A C 1
ATOM 801 O O . ARG A 1 101 ? -23.188 21.266 7.395 1 88.81 101 ARG A O 1
ATOM 808 N N . ALA A 1 102 ? -24.188 20.266 5.645 1 87.94 102 ALA A N 1
ATOM 809 C CA . ALA A 1 102 ? -24.484 21.547 4.992 1 87.94 102 ALA A CA 1
ATOM 810 C C . ALA A 1 102 ? -25.453 22.375 5.824 1 87.94 102 ALA A C 1
ATOM 812 O O . ALA A 1 102 ? -25.234 23.578 6.004 1 87.94 102 ALA A O 1
ATOM 813 N N . ARG A 1 103 ? -26.438 21.75 6.34 1 86.38 103 ARG A N 1
ATOM 814 C CA . ARG A 1 103 ? -27.469 22.453 7.102 1 86.38 103 ARG A CA 1
ATOM 815 C C . ARG A 1 103 ? -26.891 23.047 8.375 1 86.38 103 ARG A C 1
ATOM 817 O O . ARG A 1 103 ? -27.344 24.109 8.828 1 86.38 103 ARG A O 1
ATOM 824 N N . ASP A 1 104 ? -25.938 22.359 8.867 1 82.81 104 ASP A N 1
ATOM 825 C CA . ASP A 1 104 ? -25.297 22.844 10.086 1 82.81 104 ASP A CA 1
ATOM 826 C C . ASP A 1 104 ? -24.578 24.172 9.844 1 82.81 104 ASP A C 1
ATOM 828 O O . ASP A 1 104 ? -24.328 24.938 10.789 1 82.81 104 ASP A O 1
ATOM 832 N N . ARG A 1 105 ? -24.297 24.516 8.562 1 83.75 105 ARG A N 1
ATOM 833 C CA . ARG A 1 105 ? -23.469 25.688 8.258 1 83.75 105 ARG A CA 1
ATOM 834 C C . ARG A 1 105 ? -24.281 26.766 7.551 1 83.75 105 ARG A C 1
ATOM 836 O O . ARG A 1 105 ? -23.812 27.891 7.371 1 83.75 105 ARG A O 1
ATOM 843 N N . LEU A 1 106 ? -25.453 26.438 7.203 1 83.75 106 LEU A N 1
ATOM 844 C CA . LEU A 1 106 ? -26.297 27.406 6.52 1 83.75 106 LEU A CA 1
ATOM 845 C C . LEU A 1 106 ? -27.281 28.047 7.492 1 83.75 106 LEU A C 1
ATOM 847 O O . LEU A 1 106 ? -27.797 27.375 8.391 1 83.75 106 LEU A O 1
ATOM 851 N N . PRO A 1 107 ? -27.438 29.312 7.312 1 81.31 107 PRO A N 1
ATOM 852 C CA . PRO A 1 107 ? -28.406 29.969 8.188 1 81.31 107 PRO A CA 1
ATOM 853 C C . PRO A 1 107 ? -29.844 29.531 7.906 1 81.31 107 PRO A C 1
ATOM 855 O O . PRO A 1 107 ? -30.172 29.156 6.777 1 81.31 107 PRO A O 1
ATOM 858 N N . GLU A 1 108 ? -30.516 29.547 8.992 1 77.5 108 GLU A N 1
ATOM 859 C CA . GLU A 1 108 ? -31.938 29.234 8.836 1 77.5 108 GLU A CA 1
ATOM 860 C C . GLU A 1 108 ? -32.719 30.406 8.273 1 77.5 108 GLU A C 1
ATOM 862 O O . GLU A 1 108 ? -33.719 30.219 7.586 1 77.5 108 GLU A O 1
ATOM 867 N N . LEU A 1 109 ? -32.188 31.562 8.695 1 76.81 109 LEU A N 1
ATOM 868 C CA . LEU A 1 109 ? -32.844 32.781 8.266 1 76.81 109 LEU A CA 1
ATOM 869 C C . LEU A 1 109 ? -31.844 33.781 7.68 1 76.81 109 LEU A C 1
ATOM 871 O O . LEU A 1 109 ? -30.641 33.656 7.961 1 76.81 109 LEU A O 1
ATOM 875 N N . CYS A 1 110 ? -32.375 34.594 6.789 1 76.31 110 CYS A N 1
ATOM 876 C CA . CYS A 1 110 ? -31.547 35.625 6.188 1 76.31 110 CYS A CA 1
ATOM 877 C C . CYS A 1 110 ? -31.094 36.656 7.227 1 76.31 110 CYS A C 1
ATOM 879 O O . CYS A 1 110 ? -31.922 37.312 7.863 1 76.31 110 CYS A O 1
ATOM 881 N N . LEU A 1 111 ? -29.828 36.781 7.359 1 72.56 111 LEU A N 1
ATOM 882 C CA . LEU A 1 111 ? -29.281 37.688 8.359 1 72.56 111 LEU A CA 1
ATOM 883 C C . LEU A 1 111 ? -29.562 39.125 7.984 1 72.56 111 LEU A C 1
ATOM 885 O O . LEU A 1 111 ? -29.719 40 8.867 1 72.56 111 LEU A O 1
ATOM 889 N N . GLN A 1 112 ? -29.625 39.375 6.734 1 72.06 112 GLN A N 1
ATOM 890 C CA . GLN A 1 112 ? -29.906 40.719 6.254 1 72.06 112 GLN A CA 1
ATOM 891 C C . GLN A 1 112 ? -31.359 41.094 6.508 1 72.06 112 GLN A C 1
ATOM 893 O O . GLN A 1 112 ? -31.656 42.219 6.918 1 72.06 112 GLN A O 1
ATOM 898 N N . CYS A 1 113 ? -32.156 40.125 6.266 1 73 113 CYS A N 1
ATOM 899 C CA . CYS A 1 113 ? -33.594 40.375 6.453 1 73 113 CYS A CA 1
ATOM 900 C C . CYS A 1 113 ? -33.938 40.562 7.934 1 73 113 CYS A C 1
ATOM 902 O O . CYS A 1 113 ? -34.875 41.25 8.281 1 73 113 CYS A O 1
ATOM 904 N N . LEU A 1 114 ? -33.156 39.938 8.766 1 69.62 114 LEU A N 1
ATOM 905 C CA . LEU A 1 114 ? -33.406 40.031 10.203 1 69.62 114 LEU A CA 1
ATOM 906 C C . LEU A 1 114 ? -32.969 41.375 10.734 1 69.62 114 LEU A C 1
ATOM 908 O O . LEU A 1 114 ? -33.562 41.875 11.695 1 69.62 114 LEU A O 1
ATOM 912 N N . THR A 1 115 ? -31.938 41.969 10.18 1 62 115 THR A N 1
ATOM 913 C CA . THR A 1 115 ? -31.422 43.25 10.695 1 62 115 THR A CA 1
ATOM 914 C C . THR A 1 115 ? -32.094 44.438 10.016 1 62 115 THR A C 1
ATOM 916 O O . THR A 1 115 ? -32 45.562 10.492 1 62 115 THR A O 1
ATOM 919 N N . ALA A 1 116 ? -32.562 44.25 8.898 1 56.66 116 ALA A N 1
ATOM 920 C CA . ALA A 1 116 ? -33.188 45.406 8.219 1 56.66 116 ALA A CA 1
ATOM 921 C C . ALA A 1 116 ? -34.5 45.812 8.906 1 56.66 116 ALA A C 1
ATOM 923 O O . ALA A 1 116 ? -35.188 44.969 9.508 1 56.66 116 ALA A O 1
ATOM 924 N N . ASP A 1 117 ? -34.625 47.062 9.453 1 48.94 117 ASP A N 1
ATOM 925 C CA . ASP A 1 117 ? -35.844 47.719 9.898 1 48.94 117 ASP A CA 1
ATOM 926 C C . ASP A 1 117 ? -37 47.406 8.945 1 48.94 117 ASP A C 1
ATOM 928 O O . ASP A 1 117 ? -37.125 48.062 7.902 1 48.94 117 ASP A O 1
ATOM 932 N N . TRP A 1 118 ? -37.344 46.25 8.734 1 45.81 118 TRP A N 1
ATOM 933 C CA . TRP A 1 118 ? -38.438 45.875 7.863 1 45.81 118 TRP A CA 1
ATOM 934 C C . TRP A 1 118 ? -39.719 46.562 8.32 1 45.81 118 TRP A C 1
ATOM 936 O O . TRP A 1 118 ? -40.562 45.969 9.016 1 45.81 118 TRP A O 1
ATOM 946 N N . ALA A 1 119 ? -39.719 47.75 8.883 1 41.25 119 ALA A N 1
ATOM 947 C CA . ALA A 1 119 ? -40.938 48.5 9.18 1 41.25 119 ALA A CA 1
ATOM 948 C C . ALA A 1 119 ? -42.031 48.156 8.164 1 41.25 119 ALA A C 1
ATOM 950 O O . ALA A 1 119 ? -43.188 47.875 8.539 1 41.25 119 ALA A O 1
ATOM 951 N N . GLU A 1 120 ? -41.969 48.812 6.914 1 44.09 120 GLU A N 1
ATOM 952 C CA . GLU A 1 120 ? -43.125 48.812 6.027 1 44.09 120 GLU A CA 1
ATOM 953 C C . GLU A 1 120 ? -43.438 47.406 5.508 1 44.09 120 GLU A C 1
ATOM 955 O O . GLU A 1 120 ? -44.406 47.219 4.758 1 44.09 120 GLU A O 1
ATOM 960 N N . ARG A 1 121 ? -42.375 46.562 5.242 1 43.38 121 ARG A N 1
ATOM 961 C CA . ARG A 1 121 ? -42.75 45.344 4.516 1 43.38 121 ARG A CA 1
ATOM 962 C C . ARG A 1 121 ? -43.406 44.344 5.441 1 43.38 121 ARG A C 1
ATOM 964 O O . ARG A 1 121 ? -43.156 44.344 6.648 1 43.38 121 ARG A O 1
ATOM 971 N N . GLU A 1 122 ? -44.625 43.938 5.117 1 39.66 122 GLU A N 1
ATOM 972 C CA . GLU A 1 122 ? -45.531 42.906 5.613 1 39.66 122 GLU A CA 1
ATOM 973 C C . GLU A 1 122 ? -44.812 41.594 5.879 1 39.66 122 GLU A C 1
ATOM 975 O O . GLU A 1 122 ? -44.375 40.938 4.949 1 39.66 122 GLU A O 1
ATOM 980 N N . GLY A 1 123 ? -44.5 41.25 7.223 1 44.53 123 GLY A N 1
ATOM 981 C CA . GLY A 1 123 ? -44.188 40.156 8.125 1 44.53 123 GLY A CA 1
ATOM 982 C C . GLY A 1 123 ? -42.812 39.594 7.871 1 44.53 123 GLY A C 1
ATOM 983 O O . GLY A 1 123 ? -42.219 39.812 6.809 1 44.53 123 GLY A O 1
ATOM 984 N N . PRO A 1 124 ? -42 39.438 8.977 1 45.38 124 PRO A N 1
ATOM 985 C CA . PRO A 1 124 ? -40.719 38.75 8.898 1 45.38 124 PRO A CA 1
ATOM 986 C C . PRO A 1 124 ? -40.75 37.531 7.969 1 45.38 124 PRO A C 1
ATOM 988 O O . PRO A 1 124 ? -41.781 36.906 7.797 1 45.38 124 PRO A O 1
ATOM 991 N N . PRO A 1 125 ? -39.906 37.5 6.91 1 46.97 125 PRO A N 1
ATOM 992 C CA . PRO A 1 125 ? -39.906 36.281 6.098 1 46.97 125 PRO A CA 1
ATOM 993 C C . PRO A 1 125 ? -39.938 35 6.945 1 46.97 125 PRO A C 1
ATOM 995 O O . PRO A 1 125 ? -39.125 34.844 7.859 1 46.97 125 PRO A O 1
ATOM 998 N N . THR A 1 126 ? -41.125 34.562 7.352 1 43.34 126 THR A N 1
ATOM 999 C CA . THR A 1 126 ? -41.312 33.344 8.133 1 43.34 126 THR A CA 1
ATOM 1000 C C . THR A 1 126 ? -40.25 32.312 7.77 1 43.34 126 THR A C 1
ATOM 1002 O O . THR A 1 126 ? -39.75 31.609 8.641 1 43.34 126 THR A O 1
ATOM 1005 N N . ALA A 1 127 ? -40.531 31.469 6.594 1 44.12 127 ALA A N 1
ATOM 1006 C CA . ALA A 1 127 ? -40.031 30.094 6.469 1 44.12 127 ALA A CA 1
ATOM 1007 C C . ALA A 1 127 ? -38.531 30.094 6.09 1 44.12 127 ALA A C 1
ATOM 1009 O O . ALA A 1 127 ? -38.094 30.953 5.344 1 44.12 127 ALA A O 1
ATOM 1010 N N . PRO A 1 128 ? -37.719 29.5 6.938 1 44.22 128 PRO A N 1
ATOM 1011 C CA . PRO A 1 128 ? -36.312 29.188 6.602 1 44.22 128 PRO A CA 1
ATOM 1012 C C . PRO A 1 128 ? -36.156 28.734 5.152 1 44.22 128 PRO A C 1
ATOM 1014 O O . PRO A 1 128 ? -36.844 27.812 4.699 1 44.22 128 PRO A O 1
ATOM 1017 N N . SER A 1 129 ? -36.062 29.562 4.195 1 41.06 129 SER A N 1
ATOM 1018 C CA . SER A 1 129 ? -35.812 29.047 2.857 1 41.06 129 SER A CA 1
ATOM 1019 C C . SER A 1 129 ? -34.469 28.328 2.797 1 41.06 129 SER A C 1
ATOM 1021 O O . SER A 1 129 ? -33.406 28.969 2.889 1 41.06 129 SER A O 1
ATOM 1023 N N . THR A 1 130 ? -34.156 27.344 3.486 1 45.03 130 THR A N 1
ATOM 1024 C CA . THR A 1 130 ? -32.938 26.578 3.15 1 45.03 130 THR A CA 1
ATOM 1025 C C . THR A 1 130 ? -32.875 26.312 1.649 1 45.03 130 THR A C 1
ATOM 1027 O O . THR A 1 130 ? -33.719 25.594 1.101 1 45.03 130 THR A O 1
ATOM 1030 N N . GLN A 1 131 ? -32.781 27.312 0.741 1 46.03 131 GLN A N 1
ATOM 1031 C CA . GLN A 1 131 ? -32.719 26.938 -0.671 1 46.03 131 GLN A CA 1
ATOM 1032 C C . GLN A 1 131 ? -31.328 26.453 -1.048 1 46.03 131 GLN A C 1
ATOM 1034 O O . GLN A 1 131 ? -30.328 27.125 -0.805 1 46.03 131 GLN A O 1
ATOM 1039 N N . THR A 1 132 ? -30.984 25.297 -0.89 1 50.16 132 THR A N 1
ATOM 1040 C CA . THR A 1 132 ? -29.859 24.656 -1.572 1 50.16 132 THR A CA 1
ATOM 1041 C C . THR A 1 132 ? -29.906 24.938 -3.07 1 50.16 132 THR A C 1
ATOM 1043 O O . THR A 1 132 ? -29.406 24.156 -3.873 1 50.16 132 THR A O 1
ATOM 1046 N N . ALA A 1 133 ? -30.578 25.922 -3.551 1 45.88 133 ALA A N 1
ATOM 1047 C CA . ALA A 1 133 ? -31.031 25.953 -4.941 1 45.88 133 ALA A CA 1
ATOM 1048 C C . ALA A 1 133 ? -29.859 26.188 -5.895 1 45.88 133 ALA A C 1
ATOM 1050 O O . ALA A 1 133 ? -30.062 26.531 -7.059 1 45.88 133 ALA A O 1
ATOM 1051 N N . SER A 1 134 ? -28.641 26.406 -5.539 1 51.59 134 SER A N 1
ATOM 1052 C CA . SER A 1 134 ? -27.969 26.688 -6.805 1 51.59 134 SER A CA 1
ATOM 1053 C C . SER A 1 134 ? -28.016 25.469 -7.734 1 51.59 134 SER A C 1
ATOM 1055 O O . SER A 1 134 ? -28.109 24.328 -7.273 1 51.59 134 SER A O 1
ATOM 1057 N N . GLY A 1 135 ? -28.703 25.547 -8.898 1 63.44 135 GLY A N 1
ATOM 1058 C CA . GLY A 1 135 ? -28.75 24.609 -10.008 1 63.44 135 GLY A CA 1
ATOM 1059 C C . GLY A 1 135 ? -27.438 23.891 -10.227 1 63.44 135 GLY A C 1
ATOM 1060 O O . GLY A 1 135 ? -27.375 22.922 -11 1 63.44 135 GLY A O 1
ATOM 1061 N N . GLU A 1 136 ? -26.422 24.281 -9.406 1 78.12 136 GLU A N 1
ATOM 1062 C CA . GLU A 1 136 ? -25.125 23.656 -9.641 1 78.12 136 GLU A CA 1
ATOM 1063 C C . GLU A 1 136 ? -24.906 22.484 -8.688 1 78.12 136 GLU A C 1
ATOM 1065 O O . GLU A 1 136 ? -25.422 22.484 -7.57 1 78.12 136 GLU A O 1
ATOM 1070 N N . THR A 1 137 ? -24.281 21.516 -9.172 1 88.75 137 THR A N 1
ATOM 1071 C CA . THR A 1 137 ? -24.016 20.312 -8.383 1 88.75 137 THR A CA 1
ATOM 1072 C C . THR A 1 137 ? -22.516 20.094 -8.203 1 88.75 137 THR A C 1
ATOM 1074 O O . THR A 1 137 ? -21.719 20.688 -8.922 1 88.75 137 THR A O 1
ATOM 1077 N N . VAL A 1 138 ? -22.172 19.5 -7.145 1 91.25 138 VAL A N 1
ATOM 1078 C CA . VAL A 1 138 ? -20.797 19.078 -6.875 1 91.25 138 VAL A CA 1
ATOM 1079 C C . VAL A 1 138 ? -20.766 17.562 -6.613 1 91.25 138 VAL A C 1
ATOM 1081 O O . VAL A 1 138 ? -21.75 17 -6.133 1 91.25 138 VAL A O 1
ATOM 1084 N N . ARG A 1 139 ? -19.703 17.047 -7.008 1 95.19 139 ARG A N 1
ATOM 1085 C CA . ARG A 1 139 ? -19.562 15.625 -6.703 1 95.19 139 ARG A CA 1
ATOM 1086 C C . ARG A 1 139 ? -18.953 15.43 -5.316 1 95.19 139 ARG A C 1
ATOM 1088 O O . ARG A 1 139 ? -17.844 15.867 -5.043 1 95.19 139 ARG A O 1
ATOM 1095 N N . PHE A 1 140 ? -19.75 14.828 -4.441 1 96.94 140 PHE A N 1
ATOM 1096 C CA . PHE A 1 140 ? -19.281 14.461 -3.113 1 96.94 140 PHE A CA 1
ATOM 1097 C C . PHE A 1 140 ? -18.672 13.062 -3.121 1 96.94 140 PHE A C 1
ATOM 1099 O O . PHE A 1 140 ? -19.375 12.086 -3.416 1 96.94 140 PHE A O 1
ATOM 1106 N N . VAL A 1 141 ? -17.328 12.945 -2.818 1 97.81 141 VAL A N 1
ATOM 1107 C CA . VAL A 1 141 ? -16.625 11.664 -2.9 1 97.81 141 VAL A CA 1
ATOM 1108 C C . VAL A 1 141 ? -16.219 11.211 -1.502 1 97.81 141 VAL A C 1
ATOM 1110 O O . VAL A 1 141 ? -15.477 11.898 -0.809 1 97.81 141 VAL A O 1
ATOM 1113 N N . ALA A 1 142 ? -16.719 10.094 -1.072 1 96.69 142 ALA A N 1
ATOM 1114 C CA . ALA A 1 142 ? -16.375 9.453 0.193 1 96.69 142 ALA A CA 1
ATOM 1115 C C . ALA A 1 142 ? -15.633 8.141 -0.043 1 96.69 142 ALA A C 1
ATOM 1117 O O . ALA A 1 142 ? -15.344 7.781 -1.187 1 96.69 142 ALA A O 1
ATOM 1118 N N . VAL A 1 143 ? -15.305 7.43 0.98 1 94.56 143 VAL A N 1
ATOM 1119 C CA . VAL A 1 143 ? -14.523 6.199 0.889 1 94.56 143 VAL A CA 1
ATOM 1120 C C . VAL A 1 143 ? -15.344 5.117 0.184 1 94.56 143 VAL A C 1
ATOM 1122 O O . VAL A 1 143 ? -14.789 4.281 -0.532 1 94.56 143 VAL A O 1
ATOM 1125 N N . GLN A 1 144 ? -16.656 5.219 0.331 1 93.25 144 GLN A N 1
ATOM 1126 C CA . GLN A 1 144 ? -17.484 4.109 -0.104 1 93.25 144 GLN A CA 1
ATOM 1127 C C . GLN A 1 144 ? -18.094 4.379 -1.476 1 93.25 144 GLN A C 1
ATOM 1129 O O . GLN A 1 144 ? -18.641 3.473 -2.113 1 93.25 144 GLN A O 1
ATOM 1134 N N . GLY A 1 145 ? -18.062 5.625 -1.801 1 95.88 145 GLY A N 1
ATOM 1135 C CA . GLY A 1 145 ? -18.688 6 -3.059 1 95.88 145 GLY A CA 1
ATOM 1136 C C . GLY A 1 145 ? -18.797 7.5 -3.25 1 95.88 145 GLY A C 1
ATOM 1137 O O . GLY A 1 145 ? -18.344 8.273 -2.404 1 95.88 145 GLY A O 1
ATOM 1138 N N . SER A 1 146 ? -19.328 7.848 -4.445 1 97.31 146 SER A N 1
ATOM 1139 C CA . SER A 1 146 ? -19.531 9.266 -4.723 1 97.31 146 SER A CA 1
ATOM 1140 C C . SER A 1 146 ? -20.953 9.539 -5.188 1 97.31 146 SER A C 1
ATOM 1142 O O . SER A 1 146 ? -21.594 8.68 -5.801 1 97.31 146 SER A O 1
ATOM 1144 N N . ILE A 1 147 ? -21.438 10.703 -4.871 1 97.12 147 ILE A N 1
ATOM 1145 C CA . ILE A 1 147 ? -22.781 11.125 -5.273 1 97.12 147 ILE A CA 1
ATOM 1146 C C . ILE A 1 147 ? -22.734 12.555 -5.801 1 97.12 147 ILE A C 1
ATOM 1148 O O . ILE A 1 147 ? -21.797 13.297 -5.512 1 97.12 147 ILE A O 1
ATOM 1152 N N . GLU A 1 148 ? -23.734 12.836 -6.605 1 94.69 148 GLU A N 1
ATOM 1153 C CA . GLU A 1 148 ? -23.984 14.227 -6.961 1 94.69 148 GLU A CA 1
ATOM 1154 C C . GLU A 1 148 ? -24.828 14.93 -5.902 1 94.69 148 GLU A C 1
ATOM 1156 O O . GLU A 1 148 ? -25.875 14.43 -5.508 1 94.69 148 GLU A O 1
ATOM 1161 N N . ALA A 1 149 ? -24.281 15.992 -5.395 1 93.06 149 ALA A N 1
ATOM 1162 C CA . ALA A 1 149 ? -25 16.766 -4.383 1 93.06 149 ALA A CA 1
ATOM 1163 C C . ALA A 1 149 ? -25.125 18.219 -4.805 1 93.06 149 ALA A C 1
ATOM 1165 O O . ALA A 1 149 ? -24.281 18.75 -5.535 1 93.06 149 ALA A O 1
ATOM 1166 N N . PRO A 1 150 ? -26.219 18.797 -4.398 1 88.88 150 PRO A N 1
ATOM 1167 C CA . PRO A 1 150 ? -26.344 20.234 -4.668 1 88.88 150 PRO A CA 1
ATOM 1168 C C . PRO A 1 150 ? -25.297 21.062 -3.914 1 88.88 150 PRO A C 1
ATOM 1170 O O . PRO A 1 150 ? -24.984 20.75 -2.76 1 88.88 150 PRO A O 1
ATOM 1173 N N . TYR A 1 151 ? -24.828 22 -4.59 1 87.69 151 TYR A N 1
ATOM 1174 C CA . TYR A 1 151 ? -23.906 22.891 -3.912 1 87.69 151 TYR A CA 1
ATOM 1175 C C . TYR A 1 151 ? -24.578 23.578 -2.73 1 87.69 151 TYR A C 1
ATOM 1177 O O . TYR A 1 151 ? -25.609 24.234 -2.891 1 87.69 151 TYR A O 1
ATOM 1185 N N . PRO A 1 152 ? -23.969 23.438 -1.581 1 86.5 152 PRO A N 1
ATOM 1186 C CA . PRO A 1 152 ? -24.625 24.047 -0.42 1 86.5 152 PRO A CA 1
ATOM 1187 C C . PRO A 1 152 ? -24.578 25.562 -0.431 1 86.5 152 PRO A C 1
ATOM 1189 O O . PRO A 1 152 ? -23.484 26.156 -0.345 1 86.5 152 PRO A O 1
ATOM 1192 N N . CYS A 1 153 ? -25.734 26.125 -0.556 1 84.06 153 CYS A N 1
ATOM 1193 C CA . CYS A 1 153 ? -25.828 27.578 -0.616 1 84.06 153 CYS A CA 1
ATOM 1194 C C . CYS A 1 153 ? -27.188 28.062 -0.094 1 84.06 153 CYS A C 1
ATOM 1196 O O . CYS A 1 153 ? -28.188 27.359 -0.227 1 84.06 153 CYS A O 1
ATOM 1198 N N . PHE A 1 154 ? -27.047 29.172 0.661 1 81.5 154 PHE A N 1
ATOM 1199 C CA . PHE A 1 154 ? -28.25 29.891 1.077 1 81.5 154 PHE A CA 1
ATOM 1200 C C . PHE A 1 154 ? -28.422 31.156 0.262 1 81.5 154 PHE A C 1
ATOM 1202 O O . PHE A 1 154 ? -27.516 31.984 0.185 1 81.5 154 PHE A O 1
ATOM 1209 N N . ARG A 1 155 ? -29.547 31.219 -0.356 1 79.69 155 ARG A N 1
ATOM 1210 C CA . ARG A 1 155 ? -29.906 32.438 -1.076 1 79.69 155 ARG A CA 1
ATOM 1211 C C . ARG A 1 155 ? -31.266 32.938 -0.618 1 79.69 155 ARG A C 1
ATOM 1213 O O . ARG A 1 155 ? -32.281 32.25 -0.724 1 79.69 155 ARG A O 1
ATOM 1220 N N . CYS A 1 156 ? -31.156 34.219 -0.136 1 75.31 156 CYS A N 1
ATOM 1221 C CA . CYS A 1 156 ? -32.406 34.781 0.332 1 75.31 156 CYS A CA 1
ATOM 1222 C C . CYS A 1 156 ? -33.281 35.25 -0.841 1 75.31 156 CYS A C 1
ATOM 1224 O O . CYS A 1 156 ? -32.781 35.938 -1.747 1 75.31 156 CYS A O 1
ATOM 1226 N N . ARG A 1 157 ? -34.5 34.906 -0.856 1 75.5 157 ARG A N 1
ATOM 1227 C CA . ARG A 1 157 ? -35.406 35.281 -1.915 1 75.5 157 ARG A CA 1
ATOM 1228 C C . ARG A 1 157 ? -36.062 36.656 -1.617 1 75.5 157 ARG A C 1
ATOM 1230 O O . ARG A 1 157 ? -36.625 37.281 -2.506 1 75.5 157 ARG A O 1
ATOM 1237 N N . HIS A 1 158 ? -35.875 37.094 -0.38 1 73.81 158 HIS A N 1
ATOM 1238 C CA . HIS A 1 158 ? -36.562 38.312 0.059 1 73.81 158 HIS A CA 1
ATOM 1239 C C . HIS A 1 158 ? -35.625 39.5 -0.066 1 73.81 158 HIS A C 1
ATOM 1241 O O . HIS A 1 158 ? -36.094 40.656 -0.123 1 73.81 158 HIS A O 1
ATOM 1247 N N . CYS A 1 159 ? -34.375 39.219 -0.042 1 75 159 CYS A N 1
ATOM 1248 C CA . CYS A 1 159 ? -33.438 40.312 -0.207 1 75 159 CYS A CA 1
ATOM 1249 C C . CYS A 1 159 ? -33.531 40.906 -1.608 1 75 159 CYS A C 1
ATOM 1251 O O . CYS A 1 159 ? -33.844 40.188 -2.568 1 75 159 CYS A O 1
ATOM 1253 N N . PRO A 1 160 ? -33.375 42.312 -1.673 1 70.62 160 PRO A N 1
ATOM 1254 C CA . PRO A 1 160 ? -33.375 42.906 -3.012 1 70.62 160 PRO A CA 1
ATOM 1255 C C . PRO A 1 160 ? -32.344 42.25 -3.939 1 70.62 160 PRO A C 1
ATOM 1257 O O . PRO A 1 160 ? -31.281 41.844 -3.484 1 70.62 160 PRO A O 1
ATOM 1260 N N . ALA A 1 161 ? -32.844 42.125 -5.125 1 68.31 161 ALA A N 1
ATOM 1261 C CA . ALA A 1 161 ? -32 41.438 -6.133 1 68.31 161 ALA A CA 1
ATOM 1262 C C . ALA A 1 161 ? -30.641 42.125 -6.242 1 68.31 161 ALA A C 1
ATOM 1264 O O . ALA A 1 161 ? -29.656 41.469 -6.586 1 68.31 161 ALA A O 1
ATOM 1265 N N . GLN A 1 162 ? -30.641 43.438 -5.922 1 68.75 162 GLN A N 1
ATOM 1266 C CA . GLN A 1 162 ? -29.406 44.219 -6.062 1 68.75 162 GLN A CA 1
ATOM 1267 C C . GLN A 1 162 ? -28.406 43.844 -4.961 1 68.75 162 GLN A C 1
ATOM 1269 O O . GLN A 1 162 ? -27.203 44.062 -5.117 1 68.75 162 GLN A O 1
ATOM 1274 N N . LEU A 1 163 ? -28.938 43.469 -3.875 1 68.88 163 LEU A N 1
ATOM 1275 C CA . LEU A 1 163 ? -28.078 43.094 -2.762 1 68.88 163 LEU A CA 1
ATOM 1276 C C . LEU A 1 163 ? -28.516 41.781 -2.133 1 68.88 163 LEU A C 1
ATOM 1278 O O . LEU A 1 163 ? -28.922 41.75 -0.967 1 68.88 163 LEU A O 1
ATOM 1282 N N . PRO A 1 164 ? -28.406 40.719 -3.016 1 71.44 164 PRO A N 1
ATOM 1283 C CA . PRO A 1 164 ? -28.875 39.438 -2.49 1 71.44 164 PRO A CA 1
ATOM 1284 C C . PRO A 1 164 ? -27.984 38.906 -1.366 1 71.44 164 PRO A C 1
ATOM 1286 O O . PRO A 1 164 ? -26.766 39.094 -1.401 1 71.44 164 PRO A O 1
ATOM 1289 N N . PHE A 1 165 ? -28.594 38.438 -0.316 1 74.06 165 PHE A N 1
ATOM 1290 C CA . PHE A 1 165 ? -27.844 37.719 0.691 1 74.06 165 PHE A CA 1
ATOM 1291 C C . PHE A 1 165 ? -27.594 36.281 0.232 1 74.06 165 PHE A C 1
ATOM 1293 O O . PHE A 1 165 ? -28.531 35.531 -0.014 1 74.06 165 PHE A O 1
ATOM 1300 N N . VAL A 1 166 ? -26.297 36.062 -0.076 1 76.75 166 VAL A N 1
ATOM 1301 C CA . VAL A 1 166 ? -25.891 34.719 -0.489 1 76.75 166 VAL A CA 1
ATOM 1302 C C . VAL A 1 166 ? -24.797 34.219 0.442 1 76.75 166 VAL A C 1
ATOM 1304 O O . VAL A 1 166 ? -23.828 34.906 0.737 1 76.75 166 VAL A O 1
ATOM 1307 N N . ARG A 1 167 ? -25.062 33.031 1.014 1 79.88 167 ARG A N 1
ATOM 1308 C CA . ARG A 1 167 ? -24.047 32.344 1.801 1 79.88 167 ARG A CA 1
ATOM 1309 C C . ARG A 1 167 ? -23.656 31 1.157 1 79.88 167 ARG A C 1
ATOM 1311 O O . ARG A 1 167 ? -24.484 30.094 1.063 1 79.88 167 ARG A O 1
ATOM 1318 N N . GLN A 1 168 ? -22.453 31.047 0.709 1 78.44 168 GLN A N 1
ATOM 1319 C CA . GLN A 1 168 ? -21.922 29.812 0.157 1 78.44 168 GLN A CA 1
ATOM 1320 C C . GLN A 1 168 ? -21.047 29.078 1.179 1 78.44 168 GLN A C 1
ATOM 1322 O O . GLN A 1 168 ? -20.219 29.703 1.856 1 78.44 168 GLN A O 1
ATOM 1327 N N . VAL A 1 169 ? -21.312 27.781 1.263 1 81.06 169 VAL A N 1
ATOM 1328 C CA . VAL A 1 169 ? -20.531 26.984 2.197 1 81.06 169 VAL A CA 1
ATOM 1329 C C . VAL A 1 169 ? -19.203 26.578 1.546 1 81.06 169 VAL A C 1
ATOM 1331 O O . VAL A 1 169 ? -19.188 26.172 0.378 1 81.06 169 VAL A O 1
ATOM 1334 N N . HIS A 1 170 ? -18.141 26.812 2.229 1 80.38 170 HIS A N 1
ATOM 1335 C CA . HIS A 1 170 ? -16.844 26.297 1.803 1 80.38 170 HIS A CA 1
ATOM 1336 C C . HIS A 1 170 ? -16.703 24.828 2.15 1 80.38 170 HIS A C 1
ATOM 1338 O O . HIS A 1 170 ? -17.125 24.391 3.223 1 80.38 170 HIS A O 1
ATOM 1344 N N . PRO A 1 171 ? -16.078 24.016 1.269 1 85.62 171 PRO A N 1
ATOM 1345 C CA . PRO A 1 171 ? -15.969 22.578 1.543 1 85.62 171 PRO A CA 1
ATOM 1346 C C . PRO A 1 171 ? -15.305 22.281 2.887 1 85.62 171 PRO A C 1
ATOM 1348 O O . PRO A 1 171 ? -15.688 21.328 3.568 1 85.62 171 PRO A O 1
ATOM 1351 N N . LEU A 1 172 ? -14.414 23.094 3.305 1 81.25 172 LEU A N 1
ATOM 1352 C CA . LEU A 1 172 ? -13.695 22.859 4.551 1 81.25 172 LEU A CA 1
ATOM 1353 C C . LEU A 1 172 ? -14.625 23.031 5.75 1 81.25 172 LEU A C 1
ATOM 1355 O O . LEU A 1 172 ? -14.383 22.453 6.812 1 81.25 172 LEU A O 1
ATOM 1359 N N . GLU A 1 173 ? -15.695 23.781 5.547 1 80.06 173 GLU A N 1
ATOM 1360 C CA . GLU A 1 173 ? -16.625 24.047 6.645 1 80.06 173 GLU A CA 1
ATOM 1361 C C . GLU A 1 173 ? -17.453 22.828 6.977 1 80.06 173 GLU A C 1
ATOM 1363 O O . GLU A 1 173 ? -18.047 22.734 8.055 1 80.06 173 GLU A O 1
ATOM 1368 N N . ILE A 1 174 ? -17.516 21.969 6.039 1 85.44 174 ILE A N 1
ATOM 1369 C CA . ILE A 1 174 ? -18.391 20.828 6.273 1 85.44 174 ILE A CA 1
ATOM 1370 C C . ILE A 1 174 ? -17.594 19.531 6.234 1 85.44 174 ILE A C 1
ATOM 1372 O O . ILE A 1 174 ? -18.109 18.484 5.855 1 85.44 174 ILE A O 1
ATOM 1376 N N . GLY A 1 175 ? -16.266 19.609 6.422 1 85.44 175 GLY A N 1
ATOM 1377 C CA . GLY A 1 175 ? -15.43 18.422 6.508 1 85.44 175 GLY A CA 1
ATOM 1378 C C . GLY A 1 175 ? -15.109 17.812 5.152 1 85.44 175 GLY A C 1
ATOM 1379 O O . GLY A 1 175 ? -15.047 16.594 5.008 1 85.44 175 GLY A O 1
ATOM 1380 N N . CYS A 1 176 ? -15.008 18.656 4.172 1 90.25 176 CYS A N 1
ATOM 1381 C CA . CYS A 1 176 ? -14.617 18.234 2.832 1 90.25 176 CYS A CA 1
ATOM 1382 C C . CYS A 1 176 ? -13.383 18.984 2.357 1 90.25 176 CYS A C 1
ATOM 1384 O O . CYS A 1 176 ? -13 20 2.955 1 90.25 176 CYS A O 1
ATOM 1386 N N . PHE A 1 177 ? -12.734 18.406 1.439 1 90.44 177 PHE A N 1
ATOM 1387 C CA . PHE A 1 177 ? -11.609 19.047 0.772 1 90.44 177 PHE A CA 1
ATOM 1388 C C . PHE A 1 177 ? -11.844 19.125 -0.732 1 90.44 177 PHE A C 1
ATOM 1390 O O . PHE A 1 177 ? -12.32 18.172 -1.339 1 90.44 177 PHE A O 1
ATOM 1397 N N . PRO A 1 178 ? -11.578 20.234 -1.321 1 87.81 178 PRO A N 1
ATOM 1398 C CA . PRO A 1 178 ? -11.891 20.406 -2.742 1 87.81 178 PRO A CA 1
ATOM 1399 C C . PRO A 1 178 ? -10.891 19.688 -3.654 1 87.81 178 PRO A C 1
ATOM 1401 O O . PRO A 1 178 ? -9.727 19.531 -3.287 1 87.81 178 PRO A O 1
ATOM 1404 N N . SER A 1 179 ? -11.273 19.312 -4.828 1 87.31 179 SER A N 1
ATOM 1405 C CA . SER A 1 179 ? -10.406 18.688 -5.824 1 87.31 179 SER A CA 1
ATOM 1406 C C . SER A 1 179 ? -9.422 19.688 -6.41 1 87.31 179 SER A C 1
ATOM 1408 O O . SER A 1 179 ? -8.336 19.328 -6.844 1 87.31 179 SER A O 1
ATOM 1410 N N . THR A 1 180 ? -9.883 20.906 -6.477 1 78.81 180 THR A N 1
ATOM 1411 C CA . THR A 1 180 ? -9.086 22.047 -6.926 1 78.81 180 THR A CA 1
ATOM 1412 C C . THR A 1 180 ? -9.43 23.297 -6.121 1 78.81 180 THR A C 1
ATOM 1414 O O . THR A 1 180 ? -10.469 23.359 -5.457 1 78.81 180 THR A O 1
ATOM 1417 N N . PRO A 1 181 ? -8.523 24.188 -6.129 1 71 181 PRO A N 1
ATOM 1418 C CA . PRO A 1 181 ? -8.758 25.359 -5.277 1 71 181 PRO A CA 1
ATOM 1419 C C . PRO A 1 181 ? -9.93 26.219 -5.762 1 71 181 PRO A C 1
ATOM 1421 O O . PRO A 1 181 ? -10.68 26.75 -4.945 1 71 181 PRO A O 1
ATOM 1424 N N . ASP A 1 182 ? -9.992 26.297 -7.129 1 67.19 182 ASP A N 1
ATOM 1425 C CA . ASP A 1 182 ? -11.023 27.188 -7.648 1 67.19 182 ASP A CA 1
ATOM 1426 C C . ASP A 1 182 ? -12.117 26.406 -8.359 1 67.19 182 ASP A C 1
ATOM 1428 O O . ASP A 1 182 ? -11.836 25.625 -9.273 1 67.19 182 ASP A O 1
ATOM 1432 N N . ARG A 1 183 ? -13.367 26.594 -7.934 1 70.94 183 ARG A N 1
ATOM 1433 C CA . ARG A 1 183 ? -14.555 25.969 -8.516 1 70.94 183 ARG A CA 1
ATOM 1434 C C . ARG A 1 183 ? -14.375 24.453 -8.633 1 70.94 183 ARG A C 1
ATOM 1436 O O . ARG A 1 183 ? -14.469 23.891 -9.727 1 70.94 183 ARG A O 1
ATOM 1443 N N . PRO A 1 184 ? -14.109 23.906 -7.539 1 82.5 184 PRO A N 1
ATOM 1444 C CA . PRO A 1 184 ? -13.875 22.453 -7.566 1 82.5 184 PRO A CA 1
ATOM 1445 C C . PRO A 1 184 ? -15.086 21.672 -8.062 1 82.5 184 PRO A C 1
ATOM 1447 O O . PRO A 1 184 ? -16.219 22 -7.719 1 82.5 184 PRO A O 1
ATOM 1450 N N . VAL A 1 185 ? -14.812 20.672 -8.859 1 84.31 185 VAL A N 1
ATOM 1451 C CA . VAL A 1 185 ? -15.875 19.828 -9.391 1 84.31 185 VAL A CA 1
ATOM 1452 C C . VAL A 1 185 ? -16.219 18.734 -8.383 1 84.31 185 VAL A C 1
ATOM 1454 O O . VAL A 1 185 ? -17.25 18.062 -8.5 1 84.31 185 VAL A O 1
ATOM 1457 N N . ALA A 1 186 ? -15.336 18.578 -7.469 1 93.12 186 ALA A N 1
ATOM 1458 C CA . ALA A 1 186 ? -15.547 17.516 -6.488 1 93.12 186 ALA A CA 1
ATOM 1459 C C . ALA A 1 186 ? -15.102 17.969 -5.098 1 93.12 186 ALA A C 1
ATOM 1461 O O . ALA A 1 186 ? -14.164 18.75 -4.957 1 93.12 186 ALA A O 1
ATOM 1462 N N . TRP A 1 187 ? -15.852 17.547 -4.145 1 93.12 187 TRP A N 1
ATOM 1463 C CA . TRP A 1 187 ? -15.5 17.672 -2.732 1 93.12 187 TRP A CA 1
ATOM 1464 C C . TRP A 1 187 ? -15.203 16.297 -2.131 1 93.12 187 TRP A C 1
ATOM 1466 O O . TRP A 1 187 ? -16.062 15.406 -2.145 1 93.12 187 TRP A O 1
ATOM 1476 N N . PHE A 1 188 ? -13.961 16.172 -1.652 1 95.12 188 PHE A N 1
ATOM 1477 C CA . PHE A 1 188 ? -13.547 14.906 -1.037 1 95.12 188 PHE A CA 1
ATOM 1478 C C . PHE A 1 188 ? -13.836 14.922 0.459 1 95.12 188 PHE A C 1
ATOM 1480 O O . PHE A 1 188 ? -13.469 15.867 1.16 1 95.12 188 PHE A O 1
ATOM 1487 N N . ASP A 1 189 ? -14.492 13.867 0.883 1 94.62 189 ASP A N 1
ATOM 1488 C CA . ASP A 1 189 ? -14.734 13.695 2.311 1 94.62 189 ASP A CA 1
ATOM 1489 C C . ASP A 1 189 ? -13.43 13.672 3.094 1 94.62 189 ASP A C 1
ATOM 1491 O O . ASP A 1 189 ? -12.445 13.062 2.656 1 94.62 189 ASP A O 1
ATOM 1495 N N . TRP A 1 190 ? -13.383 14.258 4.301 1 91.19 190 TRP A N 1
ATOM 1496 C CA . TRP A 1 190 ? -12.188 14.258 5.141 1 91.19 190 TRP A CA 1
ATOM 1497 C C . TRP A 1 190 ? -11.773 12.836 5.492 1 91.19 190 TRP A C 1
ATOM 1499 O O . TRP A 1 190 ? -10.578 12.539 5.609 1 91.19 190 TRP A O 1
ATOM 1509 N N . GLY A 1 191 ? -12.789 12.031 5.723 1 91.56 191 GLY A N 1
ATOM 1510 C CA . GLY A 1 191 ? -12.477 10.641 5.996 1 91.56 191 GLY A CA 1
ATOM 1511 C C . GLY A 1 191 ? -11.688 9.977 4.879 1 91.56 191 GLY A C 1
ATOM 1512 O O . GLY A 1 191 ? -10.82 9.141 5.133 1 91.56 191 GLY A O 1
ATOM 1513 N N . LEU A 1 192 ? -11.977 10.32 3.686 1 95.62 192 LEU A N 1
ATOM 1514 C CA . LEU A 1 192 ? -11.25 9.797 2.533 1 95.62 192 LEU A CA 1
ATOM 1515 C C . LEU A 1 192 ? -9.82 10.336 2.504 1 95.62 192 LEU A C 1
ATOM 1517 O O . LEU A 1 192 ? -8.875 9.586 2.273 1 95.62 192 LEU A O 1
ATOM 1521 N N . MET A 1 193 ? -9.656 11.648 2.754 1 93.38 193 MET A N 1
ATOM 1522 C CA . MET A 1 193 ? -8.328 12.25 2.785 1 93.38 193 MET A CA 1
ATOM 1523 C C . MET A 1 193 ? -7.461 11.609 3.865 1 93.38 193 MET A C 1
ATOM 1525 O O . MET A 1 193 ? -6.289 11.312 3.629 1 93.38 193 MET A O 1
ATOM 1529 N N . GLN A 1 194 ? -8.062 11.398 4.926 1 92.25 194 GLN A N 1
ATOM 1530 C CA . GLN A 1 194 ? -7.367 10.773 6.047 1 92.25 194 GLN A CA 1
ATOM 1531 C C . GLN A 1 194 ? -6.93 9.352 5.699 1 92.25 194 GLN A C 1
ATOM 1533 O O . GLN A 1 194 ? -5.805 8.953 6.008 1 92.25 194 GLN A O 1
ATOM 1538 N N . GLN A 1 195 ? -7.805 8.633 5.16 1 94.62 195 GLN A N 1
ATOM 1539 C CA . GLN A 1 195 ? -7.48 7.254 4.812 1 94.62 195 GLN A CA 1
ATOM 1540 C C . GLN A 1 195 ? -6.293 7.191 3.855 1 94.62 195 GLN A C 1
ATOM 1542 O O . GLN A 1 195 ? -5.406 6.352 4.012 1 94.62 195 GLN A O 1
ATOM 1547 N N . VAL A 1 196 ? -6.312 8.07 2.869 1 95.56 196 VAL A N 1
ATOM 1548 C CA . VAL A 1 196 ? -5.207 8.125 1.915 1 95.56 196 VAL A CA 1
ATOM 1549 C C . VAL A 1 196 ? -3.895 8.367 2.656 1 95.56 196 VAL A C 1
ATOM 1551 O O . VAL A 1 196 ? -2.91 7.66 2.436 1 95.56 196 VAL A O 1
ATOM 1554 N N . CYS A 1 197 ? -3.922 9.336 3.547 1 93.75 197 CYS A N 1
ATOM 1555 C CA . CYS A 1 197 ? -2.711 9.703 4.273 1 93.75 197 CYS A CA 1
ATOM 1556 C C . CYS A 1 197 ? -2.254 8.57 5.188 1 93.75 197 CYS A C 1
ATOM 1558 O O . CYS A 1 197 ? -1.071 8.227 5.211 1 93.75 197 CYS A O 1
ATOM 1560 N N . PHE A 1 198 ? -3.215 7.945 5.855 1 93.94 198 PHE A N 1
ATOM 1561 C CA . PHE A 1 198 ? -2.877 6.863 6.777 1 93.94 198 PHE A CA 1
ATOM 1562 C C . PHE A 1 198 ? -2.324 5.66 6.02 1 93.94 198 PHE A C 1
ATOM 1564 O O . PHE A 1 198 ? -1.319 5.074 6.422 1 93.94 198 PHE A O 1
ATOM 1571 N N . LEU A 1 199 ? -3.004 5.352 4.961 1 95 199 LEU A N 1
ATOM 1572 C CA . LEU A 1 199 ? -2.582 4.188 4.188 1 95 199 LEU A CA 1
ATOM 1573 C C . LEU A 1 199 ? -1.187 4.398 3.607 1 95 199 LEU A C 1
ATOM 1575 O O . LEU A 1 199 ? -0.338 3.508 3.682 1 95 199 LEU A O 1
ATOM 1579 N N . ARG A 1 200 ? -0.948 5.523 3.084 1 94.19 200 ARG A N 1
ATOM 1580 C CA . ARG A 1 200 ? 0.317 5.797 2.408 1 94.19 200 ARG A CA 1
ATOM 1581 C C . ARG A 1 200 ? 1.453 5.949 3.414 1 94.19 200 ARG A C 1
ATOM 1583 O O . ARG A 1 200 ? 2.621 5.75 3.076 1 94.19 200 ARG A O 1
ATOM 1590 N N . ALA A 1 201 ? 1.111 6.301 4.629 1 94.19 201 ALA A N 1
ATOM 1591 C CA . ALA A 1 201 ? 2.113 6.34 5.691 1 94.19 201 ALA A CA 1
ATOM 1592 C C . ALA A 1 201 ? 2.475 4.93 6.156 1 94.19 201 ALA A C 1
ATOM 1594 O O . ALA A 1 201 ? 3.639 4.648 6.449 1 94.19 201 ALA A O 1
ATOM 1595 N N . GLU A 1 202 ? 1.472 4.062 6.148 1 92.88 202 GLU A N 1
ATOM 1596 C CA . GLU A 1 202 ? 1.67 2.717 6.684 1 92.88 202 GLU A CA 1
ATOM 1597 C C . GLU A 1 202 ? 2.213 1.771 5.617 1 92.88 202 GLU A C 1
ATOM 1599 O O . GLU A 1 202 ? 2.783 0.728 5.938 1 92.88 202 GLU A O 1
ATOM 1604 N N . SER A 1 203 ? 1.986 2.148 4.367 1 92.31 203 SER A N 1
ATOM 1605 C CA . SER A 1 203 ? 2.342 1.268 3.258 1 92.31 203 SER A CA 1
ATOM 1606 C C . SER A 1 203 ? 2.791 2.064 2.039 1 92.31 203 SER A C 1
ATOM 1608 O O . SER A 1 203 ? 2.354 3.199 1.836 1 92.31 203 SER A O 1
ATOM 1610 N N . PRO A 1 204 ? 3.693 1.462 1.287 1 91.44 204 PRO A N 1
ATOM 1611 C CA . PRO A 1 204 ? 4.098 2.146 0.057 1 91.44 204 PRO A CA 1
ATOM 1612 C C . PRO A 1 204 ? 3.014 2.125 -1.016 1 91.44 204 PRO A C 1
ATOM 1614 O O . PRO A 1 204 ? 3.244 1.632 -2.123 1 91.44 204 PRO A O 1
ATOM 1617 N N . CYS A 1 205 ? 1.956 2.744 -0.721 1 92.06 205 CYS A N 1
ATOM 1618 C CA . CYS A 1 205 ? 0.822 2.863 -1.631 1 92.06 205 CYS A CA 1
ATOM 1619 C C . CYS A 1 205 ? 0.908 4.152 -2.441 1 92.06 205 CYS A C 1
ATOM 1621 O O . CYS A 1 205 ? 0.899 5.246 -1.878 1 92.06 205 CYS A O 1
ATOM 1623 N N . SER A 1 206 ? 1.043 3.977 -3.754 1 91.75 206 SER A N 1
ATOM 1624 C CA . SER A 1 206 ? 1.062 5.168 -4.598 1 91.75 206 SER A CA 1
ATOM 1625 C C . SER A 1 206 ? -0.316 5.816 -4.672 1 91.75 206 SER A C 1
ATOM 1627 O O . SER A 1 206 ? -1.329 5.16 -4.414 1 91.75 206 SER A O 1
ATOM 1629 N N . ALA A 1 207 ? -0.288 7.07 -5.023 1 90.25 207 ALA A N 1
ATOM 1630 C CA . ALA A 1 207 ? -1.553 7.777 -5.211 1 90.25 207 ALA A CA 1
ATOM 1631 C C . ALA A 1 207 ? -2.373 7.152 -6.336 1 90.25 207 ALA A C 1
ATOM 1633 O O . ALA A 1 207 ? -3.596 7.031 -6.227 1 90.25 207 ALA A O 1
ATOM 1634 N N . SER A 1 208 ? -1.682 6.777 -7.332 1 90.88 208 SER A N 1
ATOM 1635 C CA . SER A 1 208 ? -2.365 6.168 -8.469 1 90.88 208 SER A CA 1
ATOM 1636 C C . SER A 1 208 ? -2.982 4.828 -8.086 1 90.88 208 SER A C 1
ATOM 1638 O O . SER A 1 208 ? -4.094 4.504 -8.516 1 90.88 208 SER A O 1
ATOM 1640 N N . ALA A 1 209 ? -2.256 4.07 -7.332 1 92.94 209 ALA A N 1
ATOM 1641 C CA . ALA A 1 209 ? -2.777 2.777 -6.891 1 92.94 209 ALA A CA 1
ATOM 1642 C C . ALA A 1 209 ? -4.027 2.951 -6.031 1 92.94 209 ALA A C 1
ATOM 1644 O O . ALA A 1 209 ? -4.996 2.205 -6.18 1 92.94 209 ALA A O 1
ATOM 1645 N N . TYR A 1 210 ? -4.02 3.914 -5.148 1 95.06 210 TYR A N 1
ATOM 1646 C CA . TYR A 1 210 ? -5.188 4.18 -4.312 1 95.06 210 TYR A CA 1
ATOM 1647 C C . TYR A 1 210 ? -6.383 4.59 -5.164 1 95.06 210 TYR A C 1
ATOM 1649 O O . TYR A 1 210 ? -7.504 4.121 -4.938 1 95.06 210 TYR A O 1
ATOM 1657 N N . SER A 1 211 ? -6.113 5.453 -6.125 1 95.06 211 SER A N 1
ATOM 1658 C CA . SER A 1 211 ? -7.18 5.934 -7.004 1 95.06 211 SER A CA 1
ATOM 1659 C C . SER A 1 211 ? -7.816 4.785 -7.777 1 95.06 211 SER A C 1
ATOM 1661 O O . SER A 1 211 ? -9.039 4.734 -7.926 1 95.06 211 SER A O 1
ATOM 1663 N N . LYS A 1 212 ? -6.992 3.938 -8.25 1 93.56 212 LYS A N 1
ATOM 1664 C CA . LYS A 1 212 ? -7.508 2.785 -8.984 1 93.56 212 LYS A CA 1
ATOM 1665 C C . LYS A 1 212 ? -8.359 1.895 -8.078 1 93.56 212 LYS A C 1
ATOM 1667 O O . LYS A 1 212 ? -9.43 1.441 -8.484 1 93.56 212 LYS A O 1
ATOM 1672 N N . MET A 1 213 ? -7.816 1.679 -6.906 1 94.06 213 MET A N 1
ATOM 1673 C CA . MET A 1 213 ? -8.578 0.892 -5.941 1 94.06 213 MET A CA 1
ATOM 1674 C C . MET A 1 213 ? -9.914 1.553 -5.637 1 94.06 213 MET A C 1
ATOM 1676 O O . MET A 1 213 ? -10.953 0.882 -5.598 1 94.06 213 MET A O 1
ATOM 1680 N N . LEU A 1 214 ? -9.891 2.83 -5.434 1 95.75 214 LEU A N 1
ATOM 1681 C CA . LEU A 1 214 ? -11.094 3.592 -5.109 1 95.75 214 LEU A CA 1
ATOM 1682 C C . LEU A 1 214 ? -12.117 3.486 -6.23 1 95.75 214 LEU A C 1
ATOM 1684 O O . LEU A 1 214 ? -13.305 3.279 -5.973 1 95.75 214 LEU A O 1
ATOM 1688 N N . GLN A 1 215 ? -11.664 3.594 -7.453 1 94.75 215 GLN A N 1
ATOM 1689 C CA . GLN A 1 215 ? -12.547 3.494 -8.609 1 94.75 215 GLN A CA 1
ATOM 1690 C C . GLN A 1 215 ? -13.211 2.123 -8.68 1 94.75 215 GLN A C 1
ATOM 1692 O O . GLN A 1 215 ? -14.414 2.025 -8.922 1 94.75 215 GLN A O 1
ATOM 1697 N N . ARG A 1 216 ? -12.438 1.121 -8.461 1 92.88 216 ARG A N 1
ATOM 1698 C CA . ARG A 1 216 ? -12.969 -0.238 -8.5 1 92.88 216 ARG A CA 1
ATOM 1699 C C . ARG A 1 216 ? -13.992 -0.455 -7.391 1 92.88 216 ARG A C 1
ATOM 1701 O O . ARG A 1 216 ? -15.07 -0.999 -7.637 1 92.88 216 ARG A O 1
ATOM 1708 N N . GLN A 1 217 ? -13.672 0.005 -6.227 1 92.44 217 GLN A N 1
ATOM 1709 C CA . GLN A 1 217 ? -14.562 -0.155 -5.086 1 92.44 217 GLN A CA 1
ATOM 1710 C C . GLN A 1 217 ? -15.875 0.599 -5.301 1 92.44 217 GLN A C 1
ATOM 1712 O O . GLN A 1 217 ? -16.953 0.072 -5.023 1 92.44 217 GLN A O 1
ATOM 1717 N N . HIS A 1 218 ? -15.766 1.831 -5.766 1 95.38 218 HIS A N 1
ATOM 1718 C CA . HIS A 1 218 ? -16.953 2.645 -5.988 1 95.38 218 HIS A CA 1
ATOM 1719 C C . HIS A 1 218 ? -17.844 2.029 -7.059 1 95.38 218 HIS A C 1
ATOM 1721 O O . HIS A 1 218 ? -19.078 2.072 -6.949 1 95.38 218 HIS A O 1
ATOM 1727 N N . ALA A 1 219 ? -17.188 1.491 -8.07 1 92.12 219 ALA A N 1
ATOM 1728 C CA . ALA A 1 219 ? -17.953 0.842 -9.133 1 92.12 219 ALA A CA 1
ATOM 1729 C C . ALA A 1 219 ? -18.734 -0.353 -8.594 1 92.12 219 ALA A C 1
ATOM 1731 O O . ALA A 1 219 ? -19.922 -0.504 -8.883 1 92.12 219 ALA A O 1
ATOM 1732 N N . ILE A 1 220 ? -18.141 -1.149 -7.801 1 87.62 220 ILE A N 1
ATOM 1733 C CA . ILE A 1 220 ? -18.766 -2.348 -7.262 1 87.62 220 ILE A CA 1
ATOM 1734 C C . ILE A 1 220 ? -19.859 -1.954 -6.277 1 87.62 220 ILE A C 1
ATOM 1736 O O . ILE A 1 220 ? -20.906 -2.619 -6.191 1 87.62 220 ILE A O 1
ATOM 1740 N N . ASN A 1 221 ? -19.688 -0.818 -5.527 1 91.25 221 ASN A N 1
ATOM 1741 C CA . ASN A 1 221 ? -20.672 -0.336 -4.57 1 91.25 221 ASN A CA 1
ATOM 1742 C C . ASN A 1 221 ? -21.875 0.313 -5.27 1 91.25 221 ASN A C 1
ATOM 1744 O O . ASN A 1 221 ? -22.844 0.68 -4.621 1 91.25 221 ASN A O 1
ATOM 1748 N N . GLY A 1 222 ? -21.75 0.555 -6.551 1 91.75 222 GLY A N 1
ATOM 1749 C CA . GLY A 1 222 ? -22.844 1.12 -7.324 1 91.75 222 GLY A CA 1
ATOM 1750 C C . GLY A 1 222 ? -22.844 2.637 -7.348 1 91.75 222 GLY A C 1
ATOM 1751 O O . GLY A 1 222 ? -23.828 3.262 -7.75 1 91.75 222 GLY A O 1
ATOM 1752 N N . LEU A 1 223 ? -21.797 3.191 -6.828 1 96.19 223 LEU A N 1
ATOM 1753 C CA . LEU A 1 223 ? -21.641 4.641 -6.805 1 96.19 223 LEU A CA 1
ATOM 1754 C C . LEU A 1 223 ? -20.297 5.051 -7.383 1 96.19 223 LEU A C 1
ATOM 1756 O O . LEU A 1 223 ? -19.453 5.598 -6.668 1 96.19 223 LEU A O 1
ATOM 1760 N N . PRO A 1 224 ? -20.141 4.879 -8.688 1 95.19 224 PRO A N 1
ATOM 1761 C CA . PRO A 1 224 ? -18.828 5.051 -9.328 1 95.19 224 PRO A CA 1
ATOM 1762 C C . PRO A 1 224 ? -18.359 6.504 -9.328 1 95.19 224 PRO A C 1
ATOM 1764 O O . PRO A 1 224 ? -19.188 7.422 -9.383 1 95.19 224 PRO A O 1
ATOM 1767 N N . THR A 1 225 ? -17.094 6.668 -9.242 1 95.31 225 THR A N 1
ATOM 1768 C CA . THR A 1 225 ? -16.422 7.953 -9.391 1 95.31 225 THR A CA 1
ATOM 1769 C C . THR A 1 225 ? -15.711 8.047 -10.734 1 95.31 225 THR A C 1
ATOM 1771 O O . THR A 1 225 ? -14.914 7.172 -11.086 1 95.31 225 THR A O 1
ATOM 1774 N N . PRO A 1 226 ? -15.961 9.141 -11.445 1 90.94 226 PRO A N 1
ATOM 1775 C CA . PRO A 1 226 ? -15.25 9.305 -12.711 1 90.94 226 PRO A CA 1
ATOM 1776 C C . PRO A 1 226 ? -13.734 9.336 -12.539 1 90.94 226 PRO A C 1
ATOM 1778 O O . PRO A 1 226 ? -13.234 9.891 -11.555 1 90.94 226 PRO A O 1
ATOM 1781 N N . ALA A 1 227 ? -13.047 8.797 -13.531 1 87 227 ALA A N 1
ATOM 1782 C CA . ALA A 1 227 ? -11.594 8.648 -13.469 1 87 227 ALA A CA 1
ATOM 1783 C C . ALA A 1 227 ? -10.906 9.992 -13.266 1 87 227 ALA A C 1
ATOM 1785 O O . ALA A 1 227 ? -9.961 10.102 -12.477 1 87 227 ALA A O 1
ATOM 1786 N N . GLY A 1 228 ? -11.352 11.016 -13.93 1 83.88 228 GLY A N 1
ATOM 1787 C CA . GLY A 1 228 ? -10.75 12.336 -13.797 1 83.88 228 GLY A CA 1
ATOM 1788 C C . GLY A 1 228 ? -10.812 12.875 -12.383 1 83.88 228 GLY A C 1
ATOM 1789 O O . GLY A 1 228 ? -9.906 13.586 -11.945 1 83.88 228 GLY A O 1
ATOM 1790 N N . ILE A 1 229 ? -11.875 12.531 -11.633 1 89.88 229 ILE A N 1
ATOM 1791 C CA . ILE A 1 229 ? -12.039 12.961 -10.25 1 89.88 229 ILE A CA 1
ATOM 1792 C C . ILE A 1 229 ? -11.203 12.078 -9.328 1 89.88 229 ILE A C 1
ATOM 1794 O O . ILE A 1 229 ? -10.531 12.578 -8.422 1 89.88 229 ILE A O 1
ATOM 1798 N N . ALA A 1 230 ? -11.242 10.797 -9.602 1 91.88 230 ALA A N 1
ATOM 1799 C CA . ALA A 1 230 ? -10.477 9.867 -8.781 1 91.88 230 ALA A CA 1
ATOM 1800 C C . ALA A 1 230 ? -8.977 10.164 -8.852 1 91.88 230 ALA A C 1
ATOM 1802 O O . ALA A 1 230 ? -8.258 10.016 -7.863 1 91.88 230 ALA A O 1
ATOM 1803 N N . ASP A 1 231 ? -8.516 10.633 -9.961 1 88.25 231 ASP A N 1
ATOM 1804 C CA . ASP A 1 231 ? -7.098 10.914 -10.172 1 88.25 231 ASP A CA 1
ATOM 1805 C C . ASP A 1 231 ? -6.648 12.102 -9.32 1 88.25 231 ASP A C 1
ATOM 1807 O O . ASP A 1 231 ? -5.453 12.273 -9.062 1 88.25 231 ASP A O 1
ATOM 1811 N N . ALA A 1 232 ? -7.578 12.922 -8.859 1 89.12 232 ALA A N 1
ATOM 1812 C CA . ALA A 1 232 ? -7.25 14.125 -8.094 1 89.12 232 ALA A CA 1
ATOM 1813 C C . ALA A 1 232 ? -7.09 13.805 -6.613 1 89.12 232 ALA A C 1
ATOM 1815 O O . ALA A 1 232 ? -6.59 14.633 -5.844 1 89.12 232 ALA A O 1
ATOM 1816 N N . VAL A 1 233 ? -7.402 12.625 -6.215 1 92.25 233 VAL A N 1
ATOM 1817 C CA . VAL A 1 233 ? -7.465 12.266 -4.805 1 92.25 233 VAL A CA 1
ATOM 1818 C C . VAL A 1 233 ? -6.074 12.375 -4.18 1 92.25 233 VAL A C 1
ATOM 1820 O O . VAL A 1 233 ? -5.918 12.938 -3.092 1 92.25 233 VAL A O 1
ATOM 1823 N N . GLY A 1 234 ? -5.066 11.914 -4.887 1 88.62 234 GLY A N 1
ATOM 1824 C CA . GLY A 1 234 ? -3.713 11.953 -4.359 1 88.62 234 GLY A CA 1
ATOM 1825 C C . GLY A 1 234 ? -3.207 13.367 -4.121 1 88.62 234 GLY A C 1
ATOM 1826 O O . GLY A 1 234 ? -2.635 13.656 -3.066 1 88.62 234 GLY A O 1
ATOM 1827 N N . THR A 1 235 ? -3.412 14.219 -5.055 1 85.19 235 THR A N 1
ATOM 1828 C CA . THR A 1 235 ? -2.979 15.609 -4.938 1 85.19 235 THR A CA 1
ATOM 1829 C C . THR A 1 235 ? -3.754 16.328 -3.836 1 85.19 235 THR A C 1
ATOM 1831 O O . THR A 1 235 ? -3.172 17.062 -3.041 1 85.19 235 THR A O 1
ATOM 1834 N N . ALA A 1 236 ? -5.004 16.094 -3.791 1 89.12 236 ALA A N 1
ATOM 1835 C CA . ALA A 1 236 ? -5.836 16.703 -2.754 1 89.12 236 ALA A CA 1
ATOM 1836 C C . ALA A 1 236 ? -5.395 16.25 -1.365 1 89.12 236 ALA A C 1
ATOM 1838 O O . ALA A 1 236 ? -5.336 17.047 -0.433 1 89.12 236 ALA A O 1
ATOM 1839 N N . ALA A 1 237 ? -5.086 15.008 -1.265 1 91.31 237 ALA A N 1
ATOM 1840 C CA . ALA A 1 237 ? -4.664 14.469 0.026 1 91.31 237 ALA A CA 1
ATOM 1841 C C . ALA A 1 237 ? -3.357 15.102 0.488 1 91.31 237 ALA A C 1
ATOM 1843 O O . ALA A 1 237 ? -3.168 15.352 1.682 1 91.31 237 ALA A O 1
ATOM 1844 N N . ALA A 1 238 ? -2.432 15.336 -0.43 1 87.75 238 ALA A N 1
ATOM 1845 C CA . ALA A 1 238 ? -1.172 15.992 -0.086 1 87.75 238 ALA A CA 1
ATOM 1846 C C . ALA A 1 238 ? -1.413 17.406 0.446 1 87.75 238 ALA A C 1
ATOM 1848 O O . ALA A 1 238 ? -0.807 17.812 1.439 1 87.75 238 ALA A O 1
ATOM 1849 N N . HIS A 1 239 ? -2.275 18.094 -0.168 1 85.38 239 HIS A N 1
ATOM 1850 C CA . HIS A 1 239 ? -2.621 19.422 0.283 1 85.38 239 HIS A CA 1
ATOM 1851 C C . HIS A 1 239 ? -3.361 19.391 1.616 1 85.38 239 HIS A C 1
ATOM 1853 O O . HIS A 1 239 ? -3.135 20.234 2.482 1 85.38 239 HIS A O 1
ATOM 1859 N N . TRP A 1 240 ? -4.227 18.484 1.698 1 86.94 240 TRP A N 1
ATOM 1860 C CA . TRP A 1 240 ? -4.953 18.297 2.949 1 86.94 240 TRP A CA 1
ATOM 1861 C C . TRP A 1 240 ? -3.992 18.047 4.105 1 86.94 240 TRP A C 1
ATOM 1863 O O . TRP A 1 240 ? -4.145 18.625 5.188 1 86.94 240 TRP A O 1
ATOM 1873 N N . ASP A 1 241 ? -3.047 17.156 3.869 1 86.38 241 ASP A N 1
ATOM 1874 C CA . ASP A 1 241 ? -2.045 16.844 4.883 1 86.38 241 ASP A CA 1
ATOM 1875 C C . ASP A 1 241 ? -1.277 18.094 5.301 1 86.38 241 ASP A C 1
ATOM 1877 O O . ASP A 1 241 ? -0.975 18.266 6.48 1 86.38 241 ASP A O 1
ATOM 1881 N N . ARG A 1 242 ? -0.941 18.875 4.359 1 83.5 242 ARG A N 1
ATOM 1882 C CA . ARG A 1 242 ? -0.244 20.125 4.652 1 83.5 242 ARG A CA 1
ATOM 1883 C C . ARG A 1 242 ? -1.107 21.047 5.508 1 83.5 242 ARG A C 1
ATOM 1885 O O . ARG A 1 242 ? -0.624 21.641 6.477 1 83.5 242 ARG A O 1
ATOM 1892 N N . VAL A 1 243 ? -2.309 21.125 5.16 1 78.94 243 VAL A N 1
ATOM 1893 C CA . VAL A 1 243 ? -3.229 21.969 5.914 1 78.94 243 VAL A CA 1
ATOM 1894 C C . VAL A 1 243 ? -3.33 21.469 7.352 1 78.94 243 VAL A C 1
ATOM 1896 O O . VAL A 1 243 ? -3.279 22.25 8.297 1 78.94 243 VAL A O 1
ATOM 1899 N N . GLN A 1 244 ? -3.428 20.188 7.465 1 79.06 244 GLN A N 1
ATOM 1900 C CA . GLN A 1 244 ? -3.51 19.609 8.805 1 79.06 244 GLN A CA 1
ATOM 1901 C C . GLN A 1 244 ? -2.256 19.906 9.617 1 79.06 244 GLN A C 1
ATOM 1903 O O . GLN A 1 244 ? -2.34 20.203 10.805 1 79.06 244 GLN A O 1
ATOM 1908 N N . SER A 1 245 ? -1.137 19.828 8.977 1 77.31 245 SER A N 1
ATOM 1909 C CA . SER A 1 245 ? 0.133 20.109 9.641 1 77.31 245 SER A CA 1
ATOM 1910 C C . SER A 1 245 ? 0.214 21.562 10.094 1 77.31 245 SER A C 1
ATOM 1912 O O . SER A 1 245 ? 0.679 21.844 11.203 1 77.31 245 SER A O 1
ATOM 1914 N N . LEU A 1 246 ? -0.224 22.406 9.312 1 74.56 246 LEU A N 1
ATOM 1915 C CA . LEU A 1 246 ? -0.202 23.828 9.641 1 74.56 246 LEU A CA 1
ATOM 1916 C C . LEU A 1 246 ? -1.18 24.141 10.766 1 74.56 246 LEU A C 1
ATOM 1918 O O . LEU A 1 246 ? -0.874 24.938 11.664 1 74.56 246 LEU A O 1
ATOM 1922 N N . MET A 1 247 ? -2.262 23.469 10.68 1 72.31 247 MET A N 1
ATOM 1923 C CA . MET A 1 247 ? -3.256 23.656 11.734 1 72.31 247 MET A CA 1
ATOM 1924 C C . MET A 1 247 ? -2.719 23.172 13.078 1 72.31 247 MET A C 1
ATOM 1926 O O . MET A 1 247 ? -2.916 23.844 14.102 1 72.31 247 MET A O 1
ATOM 1930 N N . ARG A 1 248 ? -2.127 22.109 13.047 1 70.38 248 ARG A N 1
ATOM 1931 C CA . ARG A 1 248 ? -1.538 21.578 14.273 1 70.38 248 ARG A CA 1
ATOM 1932 C C . ARG A 1 248 ? -0.466 22.516 14.82 1 70.38 248 ARG A C 1
ATOM 1934 O O . ARG A 1 248 ? -0.373 22.734 16.031 1 70.38 248 ARG A O 1
ATOM 1941 N N . THR A 1 249 ? 0.303 22.984 13.977 1 69.81 249 THR A N 1
ATOM 1942 C CA . THR A 1 249 ? 1.335 23.938 14.375 1 69.81 249 THR A CA 1
ATOM 1943 C C . THR A 1 249 ? 0.711 25.188 15 1 69.81 249 THR A C 1
ATOM 1945 O O . THR A 1 249 ? 1.203 25.688 16.016 1 69.81 249 THR A O 1
ATOM 1948 N N . CYS A 1 250 ? -0.381 25.578 14.438 1 66.44 250 CYS A N 1
ATOM 1949 C CA . CYS A 1 250 ? -1.092 26.734 14.969 1 66.44 250 CYS A CA 1
ATOM 1950 C C . CYS A 1 250 ? -1.631 26.453 16.359 1 66.44 250 CYS A C 1
ATOM 1952 O O . CYS A 1 250 ? -1.537 27.297 17.25 1 66.44 250 CYS A O 1
ATOM 1954 N N . GLU A 1 251 ? -2.135 25.328 16.484 1 65.25 251 GLU A N 1
ATOM 1955 C CA . GLU A 1 251 ? -2.67 24.922 17.781 1 65.25 251 GLU A CA 1
ATOM 1956 C C . GLU A 1 251 ? -1.572 24.875 18.828 1 65.25 251 GLU A C 1
ATOM 1958 O O . GLU A 1 251 ? -1.765 25.359 19.953 1 65.25 251 GLU A O 1
ATOM 1963 N N . LEU A 1 252 ? -0.519 24.359 18.453 1 64.62 252 LEU A N 1
ATOM 1964 C CA . LEU A 1 252 ? 0.593 24.219 19.391 1 64.62 252 LEU A CA 1
ATOM 1965 C C . LEU A 1 252 ? 1.153 25.578 19.781 1 64.62 252 LEU A C 1
ATOM 1967 O O . LEU A 1 252 ? 1.543 25.781 20.938 1 64.62 252 LEU A O 1
ATOM 1971 N N . LEU A 1 253 ? 1.093 26.5 18.797 1 63.78 253 LEU A N 1
ATOM 1972 C CA . LEU A 1 253 ? 1.658 27.828 19.031 1 63.78 253 LEU A CA 1
ATOM 1973 C C . LEU A 1 253 ? 0.616 28.766 19.625 1 63.78 253 LEU A C 1
ATOM 1975 O O . LEU A 1 253 ? 0.954 29.859 20.109 1 63.78 253 LEU A O 1
ATOM 1979 N N . GLY A 1 254 ? -0.599 28.281 19.625 1 60.09 254 GLY A N 1
ATOM 1980 C CA . GLY A 1 254 ? -1.679 29.109 20.125 1 60.09 254 GLY A CA 1
ATOM 1981 C C . GLY A 1 254 ? -2.016 30.281 19.219 1 60.09 254 GLY A C 1
ATOM 1982 O O . GLY A 1 254 ? -2.324 31.375 19.688 1 60.09 254 GLY A O 1
ATOM 1983 N N . VAL A 1 255 ? -1.68 30.094 17.953 1 59.78 255 VAL A N 1
ATOM 1984 C CA . VAL A 1 255 ? -1.975 31.141 16.984 1 59.78 255 VAL A CA 1
ATOM 1985 C C . VAL A 1 255 ? -3.244 30.781 16.219 1 59.78 255 VAL A C 1
ATOM 1987 O O . VAL A 1 255 ? -3.482 29.609 15.906 1 59.78 255 VAL A O 1
ATOM 1990 N N . ASP A 1 256 ? -4.121 31.688 16.125 1 52.28 256 ASP A N 1
ATOM 1991 C CA . ASP A 1 256 ? -5.414 31.422 15.516 1 52.28 256 ASP A CA 1
ATOM 1992 C C . ASP A 1 256 ? -5.34 31.547 13.992 1 52.28 256 ASP A C 1
ATOM 1994 O O . ASP A 1 256 ? -6.242 31.094 13.281 1 52.28 256 ASP A O 1
ATOM 1998 N N . ASP A 1 257 ? -4.18 32.188 13.523 1 51.62 257 ASP A N 1
ATOM 1999 C CA . ASP A 1 257 ? -4.164 32.438 12.094 1 51.62 257 ASP A CA 1
ATOM 2000 C C . ASP A 1 257 ? -3.047 31.672 11.398 1 51.62 257 ASP A C 1
ATOM 2002 O O . ASP A 1 257 ? -1.864 31.922 11.633 1 51.62 257 ASP A O 1
ATOM 2006 N N . ILE A 1 258 ? -3.408 30.688 10.617 1 57.75 258 ILE A N 1
ATOM 2007 C CA . ILE A 1 258 ? -2.465 29.859 9.875 1 57.75 258 ILE A CA 1
ATOM 2008 C C . ILE A 1 258 ? -1.617 30.734 8.953 1 57.75 258 ILE A C 1
ATOM 2010 O O . ILE A 1 258 ? -0.462 30.422 8.672 1 57.75 258 ILE A O 1
ATOM 2014 N N . LEU A 1 259 ? -2.229 31.781 8.477 1 54.97 259 LEU A N 1
ATOM 2015 C CA . LEU A 1 259 ? -1.533 32.656 7.547 1 54.97 259 LEU A CA 1
ATOM 2016 C C . LEU A 1 259 ? -0.331 33.312 8.219 1 54.97 259 LEU A C 1
ATOM 2018 O O . LEU A 1 259 ? 0.614 33.719 7.543 1 54.97 259 LEU A O 1
ATOM 2022 N N . ALA A 1 260 ? -0.428 33.281 9.531 1 51 260 ALA A N 1
ATOM 2023 C CA . ALA A 1 260 ? 0.697 33.844 10.273 1 51 260 ALA A CA 1
ATOM 2024 C C . ALA A 1 260 ? 1.93 32.938 10.156 1 51 260 ALA A C 1
ATOM 2026 O O . ALA A 1 260 ? 3.055 33.406 10.375 1 51 260 ALA A O 1
ATOM 2027 N N . LEU A 1 261 ? 1.688 31.688 9.812 1 52 261 LEU A N 1
ATOM 2028 C CA . LEU A 1 261 ? 2.781 30.734 9.781 1 52 261 LEU A CA 1
ATOM 2029 C C . LEU A 1 261 ? 3.408 30.656 8.391 1 52 261 LEU A C 1
ATOM 2031 O O . LEU A 1 261 ? 4.461 30.047 8.211 1 52 261 LEU A O 1
ATOM 2035 N N . GLU A 1 262 ? 2.904 31.281 7.418 1 47.34 262 GLU A N 1
ATOM 2036 C CA . GLU A 1 262 ? 3.443 31.188 6.062 1 47.34 262 GLU A CA 1
ATOM 2037 C C . GLU A 1 262 ? 4.68 32.062 5.895 1 47.34 262 GLU A C 1
ATOM 2039 O O . GLU A 1 262 ? 4.641 33.25 6.199 1 47.34 262 GLU A O 1
ATOM 2044 N N . PRO A 1 263 ? 5.781 31.484 5.598 1 41.97 263 PRO A N 1
ATOM 2045 C CA . PRO A 1 263 ? 6.977 32.312 5.441 1 41.97 263 PRO A CA 1
ATOM 2046 C C . PRO A 1 263 ? 6.773 33.469 4.449 1 41.97 263 PRO A C 1
ATOM 2048 O O . PRO A 1 263 ? 7.395 34.531 4.586 1 41.97 263 PRO A O 1
ATOM 2051 N N . SER A 1 264 ? 6.055 33.281 3.369 1 38.03 264 SER A N 1
ATOM 2052 C CA . SER A 1 264 ? 5.988 34.375 2.377 1 38.03 264 SER A CA 1
ATOM 2053 C C . SER A 1 264 ? 5.395 35.625 2.975 1 38.03 264 SER A C 1
ATOM 2055 O O . SER A 1 264 ? 5.52 36.719 2.395 1 38.03 264 SER A O 1
ATOM 2057 N N . ASN A 1 265 ? 4.535 35.469 3.91 1 35.22 265 ASN A N 1
ATOM 2058 C CA . ASN A 1 265 ? 4.09 36.719 4.5 1 35.22 265 ASN A CA 1
ATOM 2059 C C . ASN A 1 265 ? 5.23 37.438 5.211 1 35.22 265 ASN A C 1
ATOM 2061 O O . ASN A 1 265 ? 5.043 38.562 5.73 1 35.22 265 ASN A O 1
ATOM 2065 N N . ALA A 1 266 ? 6.359 36.875 5.449 1 33.22 266 ALA A N 1
ATOM 2066 C CA . ALA A 1 266 ? 7.492 37.656 5.918 1 33.22 266 ALA A CA 1
ATOM 2067 C C . ALA A 1 266 ? 7.871 38.719 4.895 1 33.22 266 ALA A C 1
ATOM 2069 O O . ALA A 1 266 ? 8.469 39.75 5.246 1 33.22 266 ALA A O 1
ATOM 2070 N N . THR A 1 267 ? 7.781 38.438 3.617 1 30.14 267 THR A N 1
ATOM 2071 C CA . THR A 1 267 ? 8.156 39.594 2.797 1 30.14 267 THR A CA 1
ATOM 2072 C C . THR A 1 267 ? 7.039 40.625 2.768 1 30.14 267 THR A C 1
ATOM 2074 O O . THR A 1 267 ? 7.125 41.625 2.041 1 30.14 267 THR A O 1
ATOM 2077 N N . ARG A 1 268 ? 5.762 40.375 2.955 1 30.5 268 ARG A N 1
ATOM 2078 C CA . ARG A 1 268 ? 5.047 41.656 2.977 1 30.5 268 ARG A CA 1
ATOM 2079 C C . ARG A 1 268 ? 5.473 42.5 4.172 1 30.5 268 ARG A C 1
ATOM 2081 O O . ARG A 1 268 ? 5.938 41.969 5.184 1 30.5 268 ARG A O 1
ATOM 2088 N N . GLY A 1 269 ? 5.758 43.75 4.176 1 28.02 269 GLY A N 1
ATOM 2089 C CA . GLY A 1 269 ? 6.086 44.906 5.027 1 28.02 269 GLY A CA 1
ATOM 2090 C C . GLY A 1 269 ? 5.398 44.844 6.379 1 28.02 269 GLY A C 1
ATOM 2091 O O . GLY A 1 269 ? 5.531 45.781 7.18 1 28.02 269 GLY A O 1
ATOM 2092 N N . ALA A 1 270 ? 4.004 44.594 6.426 1 29.48 270 ALA A N 1
ATOM 2093 C CA . ALA A 1 270 ? 3.418 45.156 7.648 1 29.48 270 ALA A CA 1
ATOM 2094 C C . ALA A 1 270 ? 4.086 44.562 8.891 1 29.48 270 ALA A C 1
ATOM 2096 O O . ALA A 1 270 ? 4.652 43.469 8.836 1 29.48 270 ALA A O 1
ATOM 2097 N N . SER A 1 271 ? 4.211 45.375 10.086 1 28.75 271 SER A N 1
ATOM 2098 C CA . SER A 1 271 ? 4.637 45.469 11.477 1 28.75 271 SER A CA 1
ATOM 2099 C C . SER A 1 271 ? 4.25 44.188 12.242 1 28.75 271 SER A C 1
ATOM 2101 O O . SER A 1 271 ? 4.793 43.938 13.312 1 28.75 271 SER A O 1
ATOM 2103 N N . THR A 1 272 ? 2.943 43.969 12.141 1 29.39 272 THR A N 1
ATOM 2104 C CA . THR A 1 272 ? 2.357 43.031 13.094 1 29.39 272 THR A CA 1
ATOM 2105 C C . THR A 1 272 ? 3.002 41.656 12.977 1 29.39 272 THR A C 1
ATOM 2107 O O . THR A 1 272 ? 2.668 40.75 13.727 1 29.39 272 THR A O 1
ATOM 2110 N N . SER A 1 273 ? 3.383 41.312 11.828 1 32.41 273 SER A N 1
ATOM 2111 C CA . SER A 1 273 ? 3.752 39.969 11.367 1 32.41 273 SER A CA 1
ATOM 2112 C C . SER A 1 273 ? 5.023 39.469 12.055 1 32.41 273 SER A C 1
ATOM 2114 O O . SER A 1 273 ? 5.598 38.469 11.656 1 32.41 273 SER A O 1
ATOM 2116 N N . ASP A 1 274 ? 5.75 40.219 12.664 1 33.69 274 ASP A N 1
ATOM 2117 C CA . ASP A 1 274 ? 6.887 40.062 13.562 1 33.69 274 ASP A CA 1
ATOM 2118 C C . ASP A 1 274 ? 6.527 39.156 14.734 1 33.69 274 ASP A C 1
ATOM 2120 O O . ASP A 1 274 ? 7.371 38.406 15.227 1 33.69 274 ASP A O 1
ATOM 2124 N N . ALA A 1 275 ? 5.316 39.312 15.203 1 33.34 275 ALA A N 1
ATOM 2125 C CA . ALA A 1 275 ? 4.914 38.625 16.422 1 33.34 275 ALA A CA 1
ATOM 2126 C C . ALA A 1 275 ? 4.758 37.125 16.188 1 33.34 275 ALA A C 1
ATOM 2128 O O . ALA A 1 275 ? 5.137 36.312 17.031 1 33.34 275 ALA A O 1
ATOM 2129 N N . ALA A 1 276 ? 4.059 36.75 15.141 1 37.25 276 ALA A N 1
ATOM 2130 C CA . ALA A 1 276 ? 3.896 35.312 14.93 1 37.25 276 ALA A CA 1
ATOM 2131 C C . ALA A 1 276 ? 5.223 34.656 14.539 1 37.25 276 ALA A C 1
ATOM 2133 O O . ALA A 1 276 ? 5.559 33.594 15.039 1 37.25 276 ALA A O 1
ATOM 2134 N N . ALA A 1 277 ? 5.961 35.125 13.547 1 39.97 277 ALA A N 1
ATOM 2135 C CA . ALA A 1 277 ? 7.344 34.719 13.32 1 39.97 277 ALA A CA 1
ATOM 2136 C C . ALA A 1 277 ? 8.172 34.844 14.602 1 39.97 277 ALA A C 1
ATOM 2138 O O . ALA A 1 277 ? 8.992 33.969 14.906 1 39.97 277 ALA A O 1
ATOM 2139 N N . GLY A 1 278 ? 8.055 35.969 15.188 1 38.25 278 GLY A N 1
ATOM 2140 C CA . GLY A 1 278 ? 8.594 36.156 16.516 1 38.25 278 GLY A CA 1
ATOM 2141 C C . GLY A 1 278 ? 8.062 35.188 17.547 1 38.25 278 GLY A C 1
ATOM 2142 O O . GLY A 1 278 ? 8.805 34.719 18.406 1 38.25 278 GLY A O 1
ATOM 2143 N N . ALA A 1 279 ? 6.766 35.031 17.453 1 38.44 279 ALA A N 1
ATOM 2144 C CA . ALA A 1 279 ? 6.18 34.062 18.391 1 38.44 279 ALA A CA 1
ATOM 2145 C C . ALA A 1 279 ? 6.633 32.656 18.062 1 38.44 279 ALA A C 1
ATOM 2147 O O . ALA A 1 279 ? 6.906 31.859 18.969 1 38.44 279 ALA A O 1
ATOM 2148 N N . VAL A 1 280 ? 6.645 32.219 16.797 1 42.12 280 VAL A N 1
ATOM 2149 C CA . VAL A 1 280 ? 7.277 30.969 16.438 1 42.12 280 VAL A CA 1
ATOM 2150 C C . VAL A 1 280 ? 8.742 30.984 16.875 1 42.12 280 VAL A C 1
ATOM 2152 O O . VAL A 1 280 ? 9.242 30 17.438 1 42.12 280 VAL A O 1
ATOM 2155 N N . ALA A 1 281 ? 9.508 32 16.438 1 40.06 281 ALA A N 1
ATOM 2156 C CA . ALA A 1 281 ? 10.867 32.219 16.922 1 40.06 281 ALA A CA 1
ATOM 2157 C C . ALA A 1 281 ? 10.914 32.312 18.438 1 40.06 281 ALA A C 1
ATOM 2159 O O . ALA A 1 281 ? 11.82 31.766 19.078 1 40.06 281 ALA A O 1
ATOM 2160 N N . ALA A 1 282 ? 10.188 33.219 18.938 1 35.66 282 ALA A N 1
ATOM 2161 C CA . ALA A 1 282 ? 10.18 33.469 20.375 1 35.66 282 ALA A CA 1
ATOM 2162 C C . ALA A 1 282 ? 9.688 32.219 21.125 1 35.66 282 ALA A C 1
ATOM 2164 O O . ALA A 1 282 ? 10.023 32.031 22.297 1 35.66 282 ALA A O 1
ATOM 2165 N N . ALA A 1 283 ? 8.656 31.641 20.562 1 35.88 283 ALA A N 1
ATOM 2166 C CA . ALA A 1 283 ? 8.156 30.531 21.375 1 35.88 283 ALA A CA 1
ATOM 2167 C C . ALA A 1 283 ? 9.148 29.375 21.391 1 35.88 283 ALA A C 1
ATOM 2169 O O . ALA A 1 283 ? 8.93 28.375 22.078 1 35.88 283 ALA A O 1
ATOM 2170 N N . GLY A 1 284 ? 10.367 29.484 20.906 1 38.12 284 GLY A N 1
ATOM 2171 C CA . GLY A 1 284 ? 11.516 28.625 21.094 1 38.12 284 GLY A CA 1
ATOM 2172 C C . GLY A 1 284 ? 11.258 27.188 20.672 1 38.12 284 GLY A C 1
ATOM 2173 O O . GLY A 1 284 ? 12.148 26.344 20.75 1 38.12 284 GLY A O 1
ATOM 2174 N N . GLY A 1 285 ? 9.852 26.703 20.438 1 44.53 285 GLY A N 1
ATOM 2175 C CA . GLY A 1 285 ? 9.227 25.391 20.516 1 44.53 285 GLY A CA 1
ATOM 2176 C C . GLY A 1 285 ? 7.855 25.344 19.859 1 44.53 285 GLY A C 1
ATOM 2177 O O . GLY A 1 285 ? 7.324 26.391 19.453 1 44.53 285 GLY A O 1
ATOM 2178 N N . GLY A 1 286 ? 7.484 24.375 18.844 1 54.06 286 GLY A N 1
ATOM 2179 C CA . GLY A 1 286 ? 6.07 24.266 18.531 1 54.06 286 GLY A CA 1
ATOM 2180 C C . GLY A 1 286 ? 5.812 23.812 17.109 1 54.06 286 GLY A C 1
ATOM 2181 O O . GLY A 1 286 ? 4.66 23.609 16.703 1 54.06 286 GLY A O 1
ATOM 2182 N N . ARG A 1 287 ? 7.016 23.688 16.531 1 69.69 287 ARG A N 1
ATOM 2183 C CA . ARG A 1 287 ? 6.801 23.094 15.219 1 69.69 287 ARG A CA 1
ATOM 2184 C C . ARG A 1 287 ? 6.605 21.594 15.32 1 69.69 287 ARG A C 1
ATOM 2186 O O . ARG A 1 287 ? 7.031 20.969 16.297 1 69.69 287 ARG A O 1
ATOM 2193 N N . TRP A 1 288 ? 6.051 21.062 14.328 1 78.94 288 TRP A N 1
ATOM 2194 C CA . TRP A 1 288 ? 5.762 19.625 14.359 1 78.94 288 TRP A CA 1
ATOM 2195 C C . TRP A 1 288 ? 7.051 18.812 14.383 1 78.94 288 TRP A C 1
ATOM 2197 O O . TRP A 1 288 ? 7.059 17.672 14.844 1 78.94 288 TRP A O 1
ATOM 2207 N N . MET A 1 289 ? 8.211 19.453 14.031 1 84.31 289 MET A N 1
ATOM 2208 C CA . MET A 1 289 ? 9.484 18.75 13.914 1 84.31 289 MET A CA 1
ATOM 2209 C C . MET A 1 289 ? 10.188 18.672 15.266 1 84.31 289 MET A C 1
ATOM 2211 O O . MET A 1 289 ? 11.117 17.891 15.445 1 84.31 289 MET A O 1
ATOM 2215 N N . ASP A 1 290 ? 9.719 19.531 16.188 1 82.31 290 ASP A N 1
ATOM 2216 C CA . ASP A 1 290 ? 10.422 19.625 17.469 1 82.31 290 ASP A CA 1
ATOM 2217 C C . ASP A 1 290 ? 10.031 18.484 18.391 1 82.31 290 ASP A C 1
ATOM 2219 O O . ASP A 1 290 ? 8.852 18.125 18.5 1 82.31 290 ASP A O 1
ATOM 2223 N N . CYS A 1 291 ? 10.984 17.906 18.953 1 89.12 291 CYS A N 1
ATOM 2224 C CA . CYS A 1 291 ? 10.75 16.859 19.953 1 89.12 291 CYS A CA 1
ATOM 2225 C C . CYS A 1 291 ? 10.211 17.453 21.234 1 89.12 291 CYS A C 1
ATOM 2227 O O . CYS A 1 291 ? 10.836 18.328 21.844 1 89.12 291 CYS A O 1
ATOM 2229 N N . PRO A 1 292 ? 9.133 17 21.719 1 83.5 292 PRO A N 1
ATOM 2230 C CA . PRO A 1 292 ? 8.586 17.547 22.953 1 83.5 292 PRO A CA 1
ATOM 2231 C C . PRO A 1 292 ? 9.445 17.219 24.172 1 83.5 292 PRO A C 1
ATOM 2233 O O . PRO A 1 292 ? 9.391 17.922 25.188 1 83.5 292 PRO A O 1
ATOM 2236 N N . ALA A 1 293 ? 10.203 16.219 24.094 1 86.75 293 ALA A N 1
ATOM 2237 C CA . ALA A 1 293 ? 11.016 15.789 25.219 1 86.75 293 ALA A CA 1
ATOM 2238 C C . ALA A 1 293 ? 12.359 16.516 25.234 1 86.75 293 ALA A C 1
ATOM 2240 O O . ALA A 1 293 ? 12.906 16.797 26.312 1 86.75 293 ALA A O 1
ATOM 2241 N N . CYS A 1 294 ? 13 16.75 24.141 1 84.62 294 CYS A N 1
AT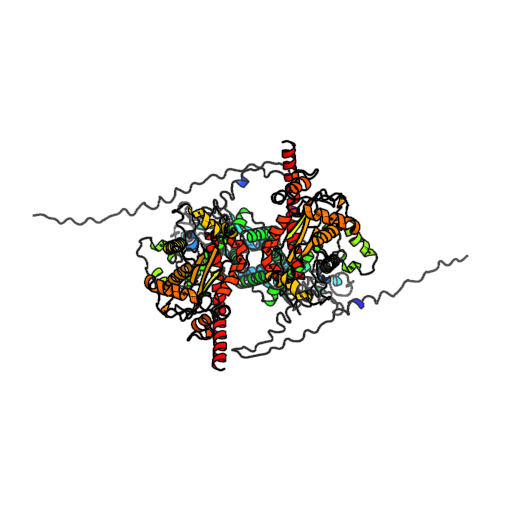OM 2242 C CA . CYS A 1 294 ? 14.305 17.406 24.062 1 84.62 294 CYS A CA 1
ATOM 2243 C C . CYS A 1 294 ? 14.172 18.906 24.25 1 84.62 294 CYS A C 1
ATOM 2245 O O . CYS A 1 294 ? 15.086 19.562 24.766 1 84.62 294 CYS A O 1
ATOM 2247 N N . TRP A 1 295 ? 13.164 19.562 24.312 1 66.12 295 TRP A N 1
ATOM 2248 C CA . TRP A 1 295 ? 12.906 21 24.406 1 66.12 295 TRP A CA 1
ATOM 2249 C C . TRP A 1 295 ? 14.156 21.812 24.078 1 66.12 295 TRP A C 1
ATOM 2251 O O . TRP A 1 295 ? 14.641 22.578 24.906 1 66.12 295 TRP A O 1
ATOM 2261 N N . ARG A 1 296 ? 14.906 21.75 23.109 1 68.44 296 ARG A N 1
ATOM 2262 C CA . ARG A 1 296 ? 16.094 22.422 22.562 1 68.44 296 ARG A CA 1
ATOM 2263 C C . ARG A 1 296 ? 17.359 21.859 23.188 1 68.44 296 ARG A C 1
ATOM 2265 O O . ARG A 1 296 ? 18.469 22.188 22.734 1 68.44 296 ARG A O 1
ATOM 2272 N N . GLN A 1 297 ? 17.172 21.109 24.188 1 81.56 297 GLN A N 1
ATOM 2273 C CA . GLN A 1 297 ? 18.328 20.469 24.812 1 81.56 297 GLN A CA 1
ATOM 2274 C C . GLN A 1 297 ? 18.328 18.953 24.547 1 81.56 297 GLN A C 1
ATOM 2276 O O . GLN A 1 297 ? 17.812 18.188 25.375 1 81.56 297 GLN A O 1
ATOM 2281 N N . CYS A 1 298 ? 18.891 18.625 23.547 1 87.12 298 CYS A N 1
ATOM 2282 C CA . CYS A 1 298 ? 18.984 17.219 23.156 1 87.12 298 CYS A CA 1
ATOM 2283 C C . CYS A 1 298 ? 20.281 16.609 23.656 1 87.12 298 CYS A C 1
ATOM 2285 O O . CYS A 1 298 ? 21.359 17.188 23.484 1 87.12 298 CYS A O 1
ATOM 2287 N N . VAL A 1 299 ? 20.156 15.508 24.281 1 87.75 299 VAL A N 1
ATOM 2288 C CA . VAL A 1 299 ? 21.312 14.828 24.828 1 87.75 299 VAL A CA 1
ATOM 2289 C C . VAL A 1 299 ? 22.156 14.242 23.688 1 87.75 299 VAL A C 1
ATOM 2291 O O . VAL A 1 299 ? 23.391 14.273 23.734 1 87.75 299 VAL A O 1
ATOM 2294 N N . ALA A 1 300 ? 21.438 13.727 22.766 1 93.56 300 ALA A N 1
ATOM 2295 C CA . ALA A 1 300 ? 22.172 13.07 21.688 1 93.56 300 ALA A CA 1
ATOM 2296 C C . ALA A 1 300 ? 21.406 13.148 20.375 1 93.56 300 ALA A C 1
ATOM 2298 O O . ALA A 1 300 ? 20.172 13.203 20.375 1 93.56 300 ALA A O 1
ATOM 2299 N N . VAL A 1 301 ? 22.172 13.148 19.328 1 94.75 301 VAL A N 1
ATOM 2300 C CA . VAL A 1 301 ? 21.594 13.094 17.984 1 94.75 301 VAL A CA 1
ATOM 2301 C C . VAL A 1 301 ? 22.312 12.031 17.156 1 94.75 301 VAL A C 1
ATOM 2303 O O . VAL A 1 301 ? 23.5 11.766 17.375 1 94.75 301 VAL A O 1
ATOM 2306 N N . SER A 1 302 ? 21.594 11.391 16.297 1 95.94 302 SER A N 1
ATOM 2307 C CA . SER A 1 302 ? 22.156 10.383 15.414 1 95.94 302 SER A CA 1
ATOM 2308 C C . SER A 1 302 ? 21.953 10.75 13.945 1 95.94 302 SER A C 1
ATOM 2310 O O . SER A 1 302 ? 20.844 11.125 13.547 1 95.94 302 SER A O 1
ATOM 2312 N N . GLY A 1 303 ? 23.047 10.695 13.188 1 96.12 303 GLY A N 1
ATOM 2313 C CA . GLY A 1 303 ? 23 10.984 11.766 1 96.12 303 GLY A CA 1
ATOM 2314 C C . GLY A 1 303 ? 23.375 9.797 10.898 1 96.12 303 GLY A C 1
ATOM 2315 O O . GLY A 1 303 ? 24.203 8.977 11.289 1 96.12 303 GLY A O 1
ATOM 2316 N N . ASP A 1 304 ? 22.734 9.719 9.82 1 96.25 304 ASP A N 1
ATOM 2317 C CA . ASP A 1 304 ? 23.016 8.68 8.836 1 96.25 304 ASP A CA 1
ATOM 2318 C C . ASP A 1 304 ? 22.375 9.008 7.492 1 96.25 304 ASP A C 1
ATOM 2320 O O . ASP A 1 304 ? 21.516 9.883 7.41 1 96.25 304 ASP A O 1
ATOM 2324 N N . ALA A 1 305 ? 22.938 8.461 6.477 1 96.56 305 ALA A N 1
ATOM 2325 C CA . ALA A 1 305 ? 22.359 8.578 5.145 1 96.56 305 ALA A CA 1
ATOM 2326 C C . ALA A 1 305 ? 21.734 7.254 4.703 1 96.56 305 ALA A C 1
ATOM 2328 O O . ALA A 1 305 ? 22.234 6.18 5.07 1 96.56 305 ALA A O 1
ATOM 2329 N N . CYS A 1 306 ? 20.656 7.363 4.055 1 96.5 306 CYS A N 1
ATOM 2330 C CA . CYS A 1 306 ? 20 6.195 3.469 1 96.5 306 CYS A CA 1
ATOM 2331 C C . CYS A 1 306 ? 20.125 6.203 1.951 1 96.5 306 CYS A C 1
ATOM 2333 O O . CYS A 1 306 ? 19.312 6.82 1.26 1 96.5 306 CYS A O 1
ATOM 2335 N N . LEU A 1 307 ? 21 5.402 1.406 1 93.88 307 LEU A N 1
ATOM 2336 C CA . LEU A 1 307 ? 21.281 5.344 -0.026 1 93.88 307 LEU A CA 1
ATOM 2337 C C . LEU A 1 307 ? 20.188 4.551 -0.75 1 93.88 307 LEU A C 1
ATOM 2339 O O . LEU A 1 307 ? 20.141 4.555 -1.982 1 93.88 307 LEU A O 1
ATOM 2343 N N . GLY A 1 308 ? 19.344 3.943 0.009 1 91.81 308 GLY A N 1
ATOM 2344 C CA . GLY A 1 308 ? 18.219 3.219 -0.572 1 91.81 308 GLY A CA 1
ATOM 2345 C C . GLY A 1 308 ? 17.125 4.129 -1.08 1 91.81 308 GLY A C 1
ATOM 2346 O O . GLY A 1 308 ? 16.266 3.699 -1.846 1 91.81 308 GLY A O 1
ATOM 2347 N N . LEU A 1 309 ? 17.188 5.371 -0.723 1 96 309 LEU A N 1
ATOM 2348 C CA . LEU A 1 309 ? 16.172 6.336 -1.132 1 96 309 LEU A CA 1
ATOM 2349 C C . LEU A 1 309 ? 16.641 7.16 -2.324 1 96 309 LEU A C 1
ATOM 2351 O O . LEU A 1 309 ? 16.641 8.391 -2.277 1 96 309 LEU A O 1
ATOM 2355 N N . ARG A 1 310 ? 16.953 6.488 -3.385 1 95.56 310 ARG A N 1
ATOM 2356 C CA . ARG A 1 310 ? 17.406 7.117 -4.621 1 95.56 310 ARG A CA 1
ATOM 2357 C C . ARG A 1 310 ? 16.234 7.637 -5.438 1 95.56 310 ARG A C 1
ATOM 2359 O O . ARG A 1 310 ? 15.086 7.238 -5.207 1 95.56 310 ARG A O 1
ATOM 2366 N N . HIS A 1 311 ? 16.547 8.586 -6.293 1 95.88 311 HIS A N 1
ATOM 2367 C CA . HIS A 1 311 ? 15.547 9.188 -7.172 1 95.88 311 HIS A CA 1
ATOM 2368 C C . HIS A 1 311 ? 15.977 9.102 -8.633 1 95.88 311 HIS A C 1
ATOM 2370 O O . HIS A 1 311 ? 17.094 9.469 -8.977 1 95.88 311 HIS A O 1
ATOM 2376 N N . PHE A 1 312 ? 15.117 8.664 -9.516 1 93.81 312 PHE A N 1
ATOM 2377 C CA . PHE A 1 312 ? 15.43 8.547 -10.938 1 93.81 312 PHE A CA 1
ATOM 2378 C C . PHE A 1 312 ? 15.469 9.914 -11.602 1 93.81 312 PHE A C 1
ATOM 2380 O O . PHE A 1 312 ? 14.539 10.703 -11.453 1 93.81 312 PHE A O 1
ATOM 2387 N N . LYS A 1 313 ? 16.422 10.062 -12.422 1 90.19 313 LYS A N 1
ATOM 2388 C CA . LYS A 1 313 ? 16.625 11.32 -13.133 1 90.19 313 LYS A CA 1
ATOM 2389 C C . LYS A 1 313 ? 15.492 11.594 -14.109 1 90.19 313 LYS A C 1
ATOM 2391 O O . LYS A 1 313 ? 15.055 12.734 -14.273 1 90.19 313 LYS A O 1
ATOM 2396 N N . ALA A 1 314 ? 15 10.562 -14.656 1 89.25 314 ALA A N 1
ATOM 2397 C CA . ALA A 1 314 ? 14 10.695 -15.719 1 89.25 314 ALA A CA 1
ATOM 2398 C C . ALA A 1 314 ? 12.586 10.766 -15.141 1 89.25 314 ALA A C 1
ATOM 2400 O O . ALA A 1 314 ? 11.617 10.969 -15.875 1 89.25 314 ALA A O 1
ATOM 2401 N N . ALA A 1 315 ? 12.531 10.688 -13.82 1 88.56 315 ALA A N 1
ATOM 2402 C CA . ALA A 1 315 ? 11.203 10.625 -13.203 1 88.56 315 ALA A CA 1
ATOM 2403 C C . ALA A 1 315 ? 10.516 11.992 -13.25 1 88.56 315 ALA A C 1
ATOM 2405 O O . ALA A 1 315 ? 11.141 13.016 -12.961 1 88.56 315 ALA A O 1
ATOM 2406 N N . ALA A 1 316 ? 9.25 12 -13.602 1 84.44 316 ALA A N 1
ATOM 2407 C CA . ALA A 1 316 ? 8.352 13.148 -13.539 1 84.44 316 ALA A CA 1
ATOM 2408 C C . ALA A 1 316 ? 8.969 14.367 -14.219 1 84.44 316 ALA A C 1
ATOM 2410 O O . ALA A 1 316 ? 9 15.453 -13.633 1 84.44 316 ALA A O 1
ATOM 2411 N N . SER A 1 317 ? 9.461 14.242 -15.352 1 78.69 317 SER A N 1
ATOM 2412 C CA . SER A 1 317 ? 10.164 15.281 -16.094 1 78.69 317 SER A CA 1
ATOM 2413 C C . SER A 1 317 ? 9.281 16.516 -16.312 1 78.69 317 SER A C 1
ATOM 2415 O O . SER A 1 317 ? 9.773 17.641 -16.359 1 78.69 317 SER A O 1
ATOM 2417 N N . GLY A 1 318 ? 8.039 16.359 -16.219 1 70.44 318 GLY A N 1
ATOM 2418 C CA . GLY A 1 318 ? 7.125 17.469 -16.453 1 70.44 318 GLY A CA 1
ATOM 2419 C C . GLY A 1 318 ? 6.855 18.297 -15.211 1 70.44 318 GLY A C 1
ATOM 2420 O O . GLY A 1 318 ? 6.223 19.344 -15.289 1 70.44 318 GLY A O 1
ATOM 2421 N N . SER A 1 319 ? 7.375 17.875 -14.086 1 75.06 319 SER A N 1
ATOM 2422 C CA . SER A 1 319 ? 7.039 18.531 -12.828 1 75.06 319 SER A CA 1
ATOM 2423 C C . SER A 1 319 ? 8.297 18.922 -12.055 1 75.06 319 SER A C 1
ATOM 2425 O O . SER A 1 319 ? 8.266 19.047 -10.828 1 75.06 319 SER A O 1
ATOM 2427 N N . LEU A 1 320 ? 9.383 19.141 -12.75 1 76 320 LEU A N 1
ATOM 2428 C CA . LEU A 1 320 ? 10.664 19.406 -12.109 1 76 320 LEU A CA 1
ATOM 2429 C C . LEU A 1 320 ? 10.688 20.812 -11.516 1 76 320 LEU A C 1
ATOM 2431 O O . LEU A 1 320 ? 11.461 21.078 -10.586 1 76 320 LEU A O 1
ATOM 2435 N N . ASP A 1 321 ? 9.773 21.641 -11.938 1 76.44 321 ASP A N 1
ATOM 2436 C CA . ASP A 1 321 ? 9.797 23.047 -11.508 1 76.44 321 ASP A CA 1
ATOM 2437 C C . ASP A 1 321 ? 8.859 23.266 -10.32 1 76.44 321 ASP A C 1
ATOM 2439 O O . ASP A 1 321 ? 8.836 24.359 -9.742 1 76.44 321 ASP A O 1
ATOM 2443 N N . LEU A 1 322 ? 8.219 22.297 -9.938 1 79.69 322 LEU A N 1
ATOM 2444 C CA . LEU A 1 322 ? 7.305 22.438 -8.812 1 79.69 322 LEU A CA 1
ATOM 2445 C C . LEU A 1 322 ? 8.07 22.578 -7.5 1 79.69 322 LEU A C 1
ATOM 2447 O O . LEU A 1 322 ? 9.133 21.969 -7.332 1 79.69 322 LEU A O 1
ATOM 2451 N N . GLN A 1 323 ? 7.492 23.406 -6.668 1 82.06 323 GLN A N 1
ATOM 2452 C CA . GLN A 1 323 ? 8.055 23.562 -5.332 1 82.06 323 GLN A CA 1
ATOM 2453 C C . GLN A 1 323 ? 7.309 22.688 -4.32 1 82.06 323 GLN A C 1
ATOM 2455 O O . GLN A 1 323 ? 6.09 22.547 -4.41 1 82.06 323 GLN A O 1
ATOM 2460 N N . PRO A 1 324 ? 8.102 22.172 -3.422 1 86.12 324 PRO A N 1
ATOM 2461 C CA . PRO A 1 324 ? 7.418 21.391 -2.389 1 86.12 324 PRO A CA 1
ATOM 2462 C C . PRO A 1 324 ? 6.449 22.219 -1.559 1 86.12 324 PRO A C 1
ATOM 2464 O O . PRO A 1 324 ? 6.727 23.391 -1.267 1 86.12 324 PRO A O 1
ATOM 2467 N N . LEU A 1 325 ? 5.324 21.656 -1.147 1 80.38 325 LEU A N 1
ATOM 2468 C CA . LEU A 1 325 ? 4.34 22.281 -0.271 1 80.38 325 LEU A CA 1
ATOM 2469 C C . LEU A 1 325 ? 4.957 22.625 1.081 1 80.38 325 LEU A C 1
ATOM 2471 O O . LEU A 1 325 ? 4.598 23.641 1.697 1 80.38 325 LEU A O 1
ATOM 2475 N N . ALA A 1 326 ? 5.891 21.828 1.488 1 78.56 326 ALA A N 1
ATOM 2476 C CA . ALA A 1 326 ? 6.492 21.969 2.812 1 78.56 326 ALA A CA 1
ATOM 2477 C C . ALA A 1 326 ? 7.926 22.484 2.713 1 78.56 326 ALA A C 1
ATOM 2479 O O . ALA A 1 326 ? 8.773 22.156 3.545 1 78.56 326 ALA A O 1
ATOM 2480 N N . ALA A 1 327 ? 8.125 23.25 1.749 1 74.75 327 ALA A N 1
ATOM 2481 C CA . ALA A 1 327 ? 9.469 23.797 1.584 1 74.75 327 ALA A CA 1
ATOM 2482 C C . ALA A 1 327 ? 9.93 24.5 2.857 1 74.75 327 ALA A C 1
ATOM 2484 O O . ALA A 1 327 ? 9.18 25.281 3.455 1 74.75 327 ALA A O 1
ATOM 2485 N N . GLY A 1 328 ? 11.141 24.109 3.35 1 73.31 328 GLY A N 1
ATOM 2486 C CA . GLY A 1 328 ? 11.711 24.781 4.508 1 73.31 328 GLY A CA 1
ATOM 2487 C C . GLY A 1 328 ? 11.461 24.031 5.809 1 73.31 328 GLY A C 1
ATOM 2488 O O . GLY A 1 328 ? 11.992 24.406 6.855 1 73.31 328 GLY A O 1
ATOM 2489 N N . ASP A 1 329 ? 10.625 23.031 5.727 1 83.38 329 ASP A N 1
ATOM 2490 C CA . ASP A 1 329 ? 10.414 22.234 6.934 1 83.38 329 ASP A CA 1
ATOM 2491 C C . ASP A 1 329 ? 11.617 21.328 7.211 1 83.38 329 ASP A C 1
ATOM 2493 O O . ASP A 1 329 ? 12.688 21.812 7.598 1 83.38 329 ASP A O 1
ATOM 2497 N N . LEU A 1 330 ? 11.594 20.141 6.738 1 90.62 330 LEU A N 1
ATOM 2498 C CA . LEU A 1 330 ? 12.625 19.172 7.086 1 90.62 330 LEU A CA 1
ATOM 2499 C C . LEU A 1 330 ? 13.812 19.281 6.133 1 90.62 330 LEU A C 1
ATOM 2501 O O . LEU A 1 330 ? 14.969 19.25 6.562 1 90.62 330 LEU A O 1
ATOM 2505 N N . PHE A 1 331 ? 13.508 19.484 4.93 1 94.5 331 PHE A N 1
ATOM 2506 C CA . PHE A 1 331 ? 14.562 19.422 3.932 1 94.5 331 PHE A CA 1
ATOM 2507 C C . PHE A 1 331 ? 15.273 20.766 3.799 1 94.5 331 PHE A C 1
ATOM 2509 O O . PHE A 1 331 ? 14.633 21.797 3.574 1 94.5 331 PHE A O 1
ATOM 2516 N N . ILE A 1 332 ? 16.5 20.688 3.92 1 94.81 332 ILE A N 1
ATOM 2517 C CA . ILE A 1 332 ? 17.328 21.844 3.613 1 94.81 332 ILE A CA 1
ATOM 2518 C C . ILE A 1 332 ? 17.297 22.125 2.111 1 94.81 332 ILE A C 1
ATOM 2520 O O . ILE A 1 332 ? 17.266 21.188 1.305 1 94.81 332 ILE A O 1
ATOM 2524 N N . SER A 1 333 ? 17.328 23.391 1.746 1 92 333 SER A N 1
ATOM 2525 C CA . SER A 1 333 ? 17.281 23.797 0.347 1 92 333 SER A CA 1
ATOM 2526 C C . SER A 1 333 ? 18.344 23.078 -0.483 1 92 333 SER A C 1
ATOM 2528 O O . SER A 1 333 ? 19.516 23.078 -0.124 1 92 333 SER A O 1
ATOM 2530 N N . GLU A 1 334 ? 17.922 22.547 -1.559 1 90.69 334 GLU A N 1
ATOM 2531 C CA . GLU A 1 334 ? 18.844 21.828 -2.434 1 90.69 334 GLU A CA 1
ATOM 2532 C C . GLU A 1 334 ? 19.891 22.766 -3.008 1 90.69 334 GLU A C 1
ATOM 2534 O O . GLU A 1 334 ? 21.047 22.359 -3.205 1 90.69 334 GLU A O 1
ATOM 2539 N N . LYS A 1 335 ? 19.453 23.922 -3.266 1 89.06 335 LYS A N 1
ATOM 2540 C CA . LYS A 1 335 ? 20.391 24.922 -3.768 1 89.06 335 LYS A CA 1
ATOM 2541 C C . LYS A 1 335 ? 21.531 25.156 -2.781 1 89.06 335 LYS A C 1
ATOM 2543 O O . LYS A 1 335 ? 22.688 25.188 -3.176 1 89.06 335 LYS A O 1
ATOM 2548 N N . LEU A 1 336 ? 21.188 25.297 -1.548 1 91.88 336 LEU A N 1
ATOM 2549 C CA . LEU A 1 336 ? 22.188 25.516 -0.509 1 91.88 336 LEU A CA 1
ATOM 2550 C C . LEU A 1 336 ? 23.141 24.312 -0.404 1 91.88 336 LEU A C 1
ATOM 2552 O O . LEU A 1 336 ? 24.344 24.5 -0.242 1 91.88 336 LEU A O 1
ATOM 2556 N N . VAL A 1 337 ? 22.609 23.156 -0.525 1 95.06 337 VAL A N 1
ATOM 2557 C CA . VAL A 1 337 ? 23.406 21.938 -0.422 1 95.06 337 VAL A CA 1
ATOM 2558 C C . VAL A 1 337 ? 24.391 21.859 -1.591 1 95.06 337 VAL A C 1
ATOM 2560 O O . VAL A 1 337 ? 25.578 21.578 -1.396 1 95.06 337 VAL A O 1
ATOM 2563 N N . MET A 1 338 ? 23.891 22.125 -2.752 1 93.56 338 MET A N 1
ATOM 2564 C CA . MET A 1 338 ? 24.734 22.062 -3.945 1 93.56 338 MET A CA 1
ATOM 2565 C C . MET A 1 338 ? 25.828 23.109 -3.9 1 93.56 338 MET A C 1
ATOM 2567 O O . MET A 1 338 ? 26.969 22.844 -4.297 1 93.56 338 MET A O 1
ATOM 2571 N N . GLU A 1 339 ? 25.484 24.266 -3.426 1 94.56 339 GLU A N 1
ATOM 2572 C CA . GLU A 1 339 ? 26.484 25.328 -3.277 1 94.56 339 GLU A CA 1
ATOM 2573 C C . GLU A 1 339 ? 27.578 24.938 -2.297 1 94.56 339 GLU A C 1
ATOM 2575 O O . GLU A 1 339 ? 28.766 25.156 -2.553 1 94.56 339 GLU A O 1
ATOM 2580 N N . ARG A 1 340 ? 27.203 24.344 -1.214 1 95.62 340 ARG A N 1
ATOM 2581 C CA . ARG A 1 340 ? 28.172 23.906 -0.219 1 95.62 340 ARG A CA 1
ATOM 2582 C C . ARG A 1 340 ? 29.062 22.797 -0.772 1 95.62 340 ARG A C 1
ATOM 2584 O O . ARG A 1 340 ? 30.266 22.766 -0.495 1 95.62 340 ARG A O 1
ATOM 2591 N N . LEU A 1 341 ? 28.469 21.891 -1.514 1 95.38 341 LEU A N 1
ATOM 2592 C CA . LEU A 1 341 ? 29.234 20.828 -2.137 1 95.38 341 LEU A CA 1
ATOM 2593 C C . LEU A 1 341 ? 30.266 21.375 -3.111 1 95.38 341 LEU A C 1
ATOM 2595 O O . LEU A 1 341 ? 31.406 20.891 -3.164 1 95.38 341 LEU A O 1
ATOM 2599 N N . LYS A 1 342 ? 29.891 22.406 -3.826 1 93.06 342 LYS A N 1
ATOM 2600 C CA . LYS A 1 342 ? 30.812 23.062 -4.758 1 93.06 342 LYS A CA 1
ATOM 2601 C C . LYS A 1 342 ? 31.938 23.766 -4.012 1 93.06 342 LYS A C 1
ATOM 2603 O O . LYS A 1 342 ? 33.094 23.672 -4.398 1 93.06 342 LYS A O 1
ATOM 2608 N N . GLU A 1 343 ? 31.562 24.469 -3.016 1 93.38 343 GLU A N 1
ATOM 2609 C CA . GLU A 1 343 ? 32.531 25.203 -2.203 1 93.38 343 GLU A CA 1
ATOM 2610 C C . GLU A 1 343 ? 33.594 24.25 -1.642 1 93.38 343 GLU A C 1
ATOM 2612 O O . GLU A 1 343 ? 34.75 24.625 -1.512 1 93.38 343 GLU A O 1
ATOM 2617 N N . ARG A 1 344 ? 33.125 23.031 -1.346 1 94.44 344 ARG A N 1
ATOM 2618 C CA . ARG A 1 344 ? 34.031 22.047 -0.731 1 94.44 344 ARG A CA 1
ATOM 2619 C C . ARG A 1 344 ? 34.719 21.188 -1.788 1 94.44 344 ARG A C 1
ATOM 2621 O O . ARG A 1 344 ? 35.375 20.203 -1.458 1 94.44 344 ARG A O 1
ATOM 2628 N N . GLY A 1 345 ? 34.469 21.422 -3.061 1 88.81 345 GLY A N 1
ATOM 2629 C CA . GLY A 1 345 ? 35.125 20.734 -4.168 1 88.81 345 GLY A CA 1
ATOM 2630 C C . GLY A 1 345 ? 34.594 19.344 -4.402 1 88.81 345 GLY A C 1
ATOM 2631 O O . GLY A 1 345 ? 35.312 18.469 -4.898 1 88.81 345 GLY A O 1
ATOM 2632 N N . LYS A 1 346 ? 33.406 19.094 -3.951 1 84.12 346 LYS A N 1
ATOM 2633 C CA . LYS A 1 346 ? 32.844 17.75 -4.066 1 84.12 346 LYS A CA 1
ATOM 2634 C C . LYS A 1 346 ? 31.938 17.625 -5.281 1 84.12 346 LYS A C 1
ATOM 2636 O O . LYS A 1 346 ? 31.453 16.547 -5.594 1 84.12 346 LYS A O 1
ATOM 2641 N N . MET A 1 347 ? 31.594 18.594 -5.887 1 76.19 347 MET A N 1
ATOM 2642 C CA . MET A 1 347 ? 30.75 18.594 -7.086 1 76.19 347 MET A CA 1
ATOM 2643 C C . MET A 1 347 ? 31.297 19.578 -8.125 1 76.19 347 MET A C 1
ATOM 2645 O O . MET A 1 347 ? 31.734 20.672 -7.785 1 76.19 347 MET A O 1
ATOM 2649 N N . ALA A 1 348 ? 31.547 18.875 -9.414 1 61.44 348 ALA A N 1
ATOM 2650 C CA . ALA A 1 348 ? 32.031 19.719 -10.492 1 61.44 348 ALA A CA 1
ATOM 2651 C C . ALA A 1 348 ? 31.047 20.812 -10.836 1 61.44 348 ALA A C 1
ATOM 2653 O O . ALA A 1 348 ? 29.828 20.641 -10.672 1 61.44 348 ALA A O 1
ATOM 2654 N N . ASP A 1 349 ? 31.422 22.031 -10.945 1 51 349 ASP A N 1
ATOM 2655 C CA . ASP A 1 349 ? 30.594 23.125 -11.422 1 51 349 ASP A CA 1
ATOM 2656 C C . ASP A 1 349 ? 29.906 22.766 -12.734 1 51 349 ASP A C 1
ATOM 2658 O O . ASP A 1 349 ? 30.578 22.391 -13.703 1 51 349 ASP A O 1
ATOM 2662 N N . PRO A 1 350 ? 28.562 22.453 -12.688 1 47.5 350 PRO A N 1
ATOM 2663 C CA . PRO A 1 350 ? 27.922 22.125 -13.969 1 47.5 350 PRO A CA 1
ATOM 2664 C C . PRO A 1 350 ? 28.375 23.047 -15.102 1 47.5 350 PRO A C 1
ATOM 2666 O O . PRO A 1 350 ? 28.422 22.625 -16.266 1 47.5 350 PRO A O 1
ATOM 2669 N N . ASP A 1 351 ? 28.422 24.422 -14.859 1 44.09 351 ASP A N 1
ATOM 2670 C CA . ASP A 1 351 ? 28.781 25.391 -15.891 1 44.09 351 ASP A CA 1
ATOM 2671 C C . ASP A 1 351 ? 30.25 25.266 -16.266 1 44.09 351 ASP A C 1
ATOM 2673 O O . ASP A 1 351 ? 30.719 25.922 -17.203 1 44.09 351 ASP A O 1
ATOM 2677 N N . ALA A 1 352 ? 31.047 24.797 -15.414 1 42.25 352 ALA A N 1
ATOM 2678 C CA . ALA A 1 352 ? 32.406 24.625 -15.883 1 42.25 352 ALA A CA 1
ATOM 2679 C C . ALA A 1 352 ? 32.531 23.406 -16.797 1 42.25 352 ALA A C 1
ATOM 2681 O O . ALA A 1 352 ? 32.5 22.266 -16.344 1 42.25 352 ALA A O 1
ATOM 2682 N N . VAL A 1 353 ? 31.922 23.344 -17.906 1 38.25 353 VAL A N 1
ATOM 2683 C CA . VAL A 1 353 ? 31.859 22.391 -19.016 1 38.25 353 VAL A CA 1
ATOM 2684 C C . VAL A 1 353 ? 33.281 21.906 -19.359 1 38.25 353 VAL A C 1
ATOM 2686 O O . VAL A 1 353 ? 33.875 22.328 -20.344 1 38.25 353 VAL A O 1
ATOM 2689 N N . SER A 1 354 ? 34.312 22.078 -18.562 1 35.81 354 SER A N 1
ATOM 2690 C CA . SER A 1 354 ? 35.469 21.484 -19.234 1 35.81 354 SER A CA 1
ATOM 2691 C C . SER A 1 354 ? 35.25 20 -19.516 1 35.81 354 SER A C 1
ATOM 2693 O O . SER A 1 354 ? 34.375 19.375 -18.938 1 35.81 354 SER A O 1
ATOM 2695 N N . CYS A 1 355 ? 36.281 19.328 -20.375 1 36 355 CYS A N 1
ATOM 2696 C CA . CYS A 1 355 ? 36.562 18.031 -20.984 1 36 355 CYS A CA 1
ATOM 2697 C C . CYS A 1 355 ? 36.344 16.906 -19.984 1 36 355 CYS A C 1
ATOM 2699 O O . CYS A 1 355 ? 36.438 15.734 -20.328 1 36 355 CYS A O 1
ATOM 2701 N N . SER A 1 356 ? 36.469 17.188 -18.703 1 35.09 356 SER A N 1
ATOM 2702 C CA . SER A 1 356 ? 36.594 16.078 -17.75 1 35.09 356 SER A CA 1
ATOM 2703 C C . SER A 1 356 ? 35.219 15.422 -17.5 1 35.09 356 SER A C 1
ATOM 2705 O O . SER A 1 356 ? 35.031 14.844 -16.438 1 35.09 356 SER A O 1
ATOM 2707 N N . LYS A 1 357 ? 34.219 15.719 -18.188 1 36.47 357 LYS A N 1
ATOM 2708 C CA . LYS A 1 357 ? 32.938 15.078 -18.156 1 36.47 357 LYS A CA 1
ATOM 2709 C C . LYS A 1 357 ? 33.062 13.562 -18.281 1 36.47 357 LYS A C 1
ATOM 2711 O O . LYS A 1 357 ? 32.156 12.82 -17.875 1 36.47 357 LYS A O 1
ATOM 2716 N N . PHE A 1 358 ? 34.094 13.133 -18.984 1 34.16 358 PHE A N 1
ATOM 2717 C CA . PHE A 1 358 ? 34.25 11.727 -19.297 1 34.16 358 PHE A CA 1
ATOM 2718 C C . PHE A 1 358 ? 34.562 10.93 -18.031 1 34.16 358 PHE A C 1
ATOM 2720 O O . PHE A 1 358 ? 34.125 9.789 -17.875 1 34.16 358 PHE A O 1
ATOM 2727 N N . LYS A 1 359 ? 35.438 11.484 -17.078 1 33.53 359 LYS A N 1
ATOM 2728 C CA . LYS A 1 359 ? 35.812 10.742 -15.883 1 33.53 359 LYS A CA 1
ATOM 2729 C C . LYS A 1 359 ? 34.688 10.711 -14.859 1 33.53 359 LYS A C 1
ATOM 2731 O O . LYS A 1 359 ? 34.656 9.844 -13.984 1 33.53 359 LYS A O 1
ATOM 2736 N N . ALA A 1 360 ? 34 11.836 -14.703 1 34.53 360 ALA A N 1
ATOM 2737 C CA . ALA A 1 360 ? 32.875 11.859 -13.758 1 34.53 360 ALA A CA 1
ATOM 2738 C C . ALA A 1 360 ? 31.859 10.773 -14.086 1 34.53 360 ALA A C 1
ATOM 2740 O O . ALA A 1 360 ? 31.219 10.227 -13.188 1 34.53 360 ALA A O 1
ATOM 2741 N N . ALA A 1 361 ? 31.625 10.516 -15.352 1 37.03 361 ALA A N 1
ATOM 2742 C CA . ALA A 1 361 ? 30.844 9.352 -15.75 1 37.03 361 ALA A CA 1
ATOM 2743 C C . ALA A 1 361 ? 31.469 8.062 -15.242 1 37.03 361 ALA A C 1
ATOM 2745 O O . ALA A 1 361 ? 30.766 7.074 -14.992 1 37.03 361 ALA A O 1
ATOM 2746 N N . LYS A 1 362 ? 32.75 7.973 -15.125 1 39.75 362 LYS A N 1
ATOM 2747 C CA . LYS A 1 362 ? 33.469 6.777 -14.68 1 39.75 362 LYS A CA 1
ATOM 2748 C C . LYS A 1 362 ? 33.281 6.555 -13.18 1 39.75 362 LYS A C 1
ATOM 2750 O O . LYS A 1 362 ? 33.312 5.414 -12.711 1 39.75 362 LYS A O 1
ATOM 2755 N N . VAL A 1 363 ? 33.438 7.672 -12.438 1 38.56 363 VAL A N 1
ATOM 2756 C CA . VAL A 1 363 ? 33.375 7.465 -10.992 1 38.56 363 VAL A CA 1
ATOM 2757 C C . VAL A 1 363 ? 31.969 7.016 -10.602 1 38.56 363 VAL A C 1
ATOM 2759 O O . VAL A 1 363 ? 31.797 6.332 -9.586 1 38.56 363 VAL A O 1
ATOM 2762 N N . PHE A 1 364 ? 30.891 7.711 -11.125 1 42.59 364 PHE A N 1
ATOM 2763 C CA . PHE A 1 364 ? 29.609 7.168 -10.719 1 42.59 364 PHE A CA 1
ATOM 2764 C C . PHE A 1 364 ? 29.328 5.844 -11.422 1 42.59 364 PHE A C 1
ATOM 2766 O O . PHE A 1 364 ? 29.453 5.742 -12.641 1 42.59 364 PHE A O 1
ATOM 2773 N N . GLY A 1 365 ? 29.734 4.82 -10.969 1 48.25 365 GLY A N 1
ATOM 2774 C CA . GLY A 1 365 ? 29.391 3.521 -11.523 1 48.25 365 GLY A CA 1
ATOM 2775 C C . GLY A 1 365 ? 28.141 3.551 -12.383 1 48.25 365 GLY A C 1
ATOM 2776 O O . GLY A 1 365 ? 27.297 4.434 -12.219 1 48.25 365 GLY A O 1
ATOM 2777 N N . ARG A 1 366 ? 28.141 2.887 -13.602 1 52.09 366 ARG A N 1
ATOM 2778 C CA . ARG A 1 366 ? 27.078 2.719 -14.594 1 52.09 366 ARG A CA 1
ATOM 2779 C C . ARG A 1 366 ? 25.703 2.764 -13.945 1 52.09 366 ARG A C 1
ATOM 2781 O O . ARG A 1 366 ? 24.781 3.357 -14.5 1 52.09 366 ARG A O 1
ATOM 2788 N N . ARG A 1 367 ? 25.609 2.316 -12.766 1 55.62 367 ARG A N 1
ATOM 2789 C CA . ARG A 1 367 ? 24.312 2.244 -12.102 1 55.62 367 ARG A CA 1
ATOM 2790 C C . ARG A 1 367 ? 23.906 3.609 -11.562 1 55.62 367 ARG A C 1
ATOM 2792 O O . ARG A 1 367 ? 22.719 3.936 -11.531 1 55.62 367 ARG A O 1
ATOM 2799 N N . ALA A 1 368 ? 24.844 4.496 -11.273 1 66.44 368 ALA A N 1
ATOM 2800 C CA . ALA A 1 368 ? 24.531 5.793 -10.672 1 66.44 368 ALA A CA 1
ATOM 2801 C C . ALA A 1 368 ? 24.078 6.789 -11.734 1 66.44 368 ALA A C 1
ATOM 2803 O O . ALA A 1 368 ? 23.438 7.793 -11.406 1 66.44 368 ALA A O 1
ATOM 2804 N N . ALA A 1 369 ? 24.234 6.449 -12.938 1 77.56 369 ALA A N 1
ATOM 2805 C CA . ALA A 1 369 ? 23.953 7.395 -14.016 1 77.56 369 ALA A CA 1
ATOM 2806 C C . ALA A 1 369 ? 22.438 7.602 -14.172 1 77.56 369 ALA A C 1
ATOM 2808 O O . ALA A 1 369 ? 22 8.633 -14.68 1 77.56 369 ALA A O 1
ATOM 2809 N N . ASN A 1 370 ? 21.719 6.766 -13.586 1 88.19 370 ASN A N 1
ATOM 2810 C CA . ASN A 1 370 ? 20.266 6.84 -13.789 1 88.19 370 ASN A CA 1
ATOM 2811 C C . ASN A 1 370 ? 19.594 7.656 -12.688 1 88.19 370 ASN A C 1
ATOM 2813 O O . ASN A 1 370 ? 18.406 7.938 -12.766 1 88.19 370 ASN A O 1
ATOM 2817 N N . TYR A 1 371 ? 20.469 8.109 -11.703 1 92.56 371 TYR A N 1
ATOM 2818 C CA . TYR A 1 371 ? 19.875 8.773 -10.547 1 92.56 371 TYR A CA 1
ATOM 2819 C C . TYR A 1 371 ? 20.359 10.219 -10.445 1 92.56 371 TYR A C 1
ATOM 2821 O O . TYR A 1 371 ? 21.5 10.523 -10.781 1 92.56 371 TYR A O 1
ATOM 2829 N N . ASP A 1 372 ? 19.5 11.109 -10.07 1 92.06 372 ASP A N 1
ATOM 2830 C CA . ASP A 1 372 ? 19.906 12.492 -9.805 1 92.06 372 ASP A CA 1
ATOM 2831 C C . ASP A 1 372 ? 20.047 12.742 -8.305 1 92.06 372 ASP A C 1
ATOM 2833 O O . ASP A 1 372 ? 20.703 13.703 -7.898 1 92.06 372 ASP A O 1
ATOM 2837 N N . ARG A 1 373 ? 19.391 11.977 -7.508 1 94.62 373 ARG A N 1
ATOM 2838 C CA . ARG A 1 373 ? 19.594 11.914 -6.062 1 94.62 373 ARG A CA 1
ATOM 2839 C C . ARG A 1 373 ? 19.969 10.5 -5.617 1 94.62 373 ARG A C 1
ATOM 2841 O O . ARG A 1 373 ? 19.312 9.531 -6.016 1 94.62 373 ARG A O 1
ATOM 2848 N N . LEU A 1 374 ? 20.859 10.43 -4.793 1 95.25 374 LEU A N 1
ATOM 2849 C CA . LEU A 1 374 ? 21.422 9.125 -4.461 1 95.25 374 LEU A CA 1
ATOM 2850 C C . LEU A 1 374 ? 20.953 8.664 -3.088 1 95.25 374 LEU A C 1
ATOM 2852 O O . LEU A 1 374 ? 21.25 7.547 -2.664 1 95.25 374 LEU A O 1
ATOM 2856 N N . GLY A 1 375 ? 20.172 9.531 -2.41 1 96.56 375 GLY A N 1
ATOM 2857 C CA . GLY A 1 375 ? 19.641 9.18 -1.103 1 96.56 375 GLY A CA 1
ATOM 2858 C C . GLY A 1 375 ? 19.203 10.375 -0.294 1 96.56 375 GLY A C 1
ATOM 2859 O O . GLY A 1 375 ? 18.906 11.438 -0.855 1 96.56 375 GLY A O 1
ATOM 2860 N N . VAL A 1 376 ? 19.031 10.117 0.997 1 97.88 376 VAL A N 1
ATOM 2861 C CA . VAL A 1 376 ? 18.641 11.148 1.954 1 97.88 376 VAL A CA 1
ATOM 2862 C C . VAL A 1 376 ? 19.453 10.992 3.238 1 97.88 376 VAL A C 1
ATOM 2864 O O . VAL A 1 376 ? 19.688 9.875 3.695 1 97.88 376 VAL A O 1
ATOM 2867 N N . ALA A 1 377 ? 19.938 12.047 3.742 1 98.06 377 ALA A N 1
ATOM 2868 C CA . ALA A 1 377 ? 20.594 12.055 5.051 1 98.06 377 ALA A CA 1
ATOM 2869 C C . ALA A 1 377 ? 19.766 12.852 6.062 1 98.06 377 ALA A C 1
ATOM 2871 O O . ALA A 1 377 ? 19 13.742 5.691 1 98.06 377 ALA A O 1
ATOM 2872 N N . ALA A 1 378 ? 19.875 12.453 7.281 1 97.94 378 ALA A N 1
ATOM 2873 C CA . ALA A 1 378 ? 19.094 13.125 8.32 1 97.94 378 ALA A CA 1
ATOM 2874 C C . ALA A 1 378 ? 19.781 12.984 9.688 1 97.94 378 ALA A C 1
ATOM 2876 O O . ALA A 1 378 ? 20.688 12.18 9.844 1 97.94 378 ALA A O 1
ATOM 2877 N N . PHE A 1 379 ? 19.422 13.859 10.562 1 96.62 379 PHE A N 1
ATOM 2878 C CA . PHE A 1 379 ? 19.672 13.695 11.992 1 96.62 379 PHE A CA 1
ATOM 2879 C C . PHE A 1 379 ? 18.391 13.398 12.734 1 96.62 379 PHE A C 1
ATOM 2881 O O . PHE A 1 379 ? 17.328 13.906 12.375 1 96.62 379 PHE A O 1
ATOM 2888 N N . ALA A 1 380 ? 18.453 12.547 13.703 1 95.62 380 ALA A N 1
ATOM 2889 C CA . ALA A 1 380 ? 17.359 12.281 14.633 1 95.62 380 ALA A CA 1
ATOM 2890 C C . ALA A 1 380 ? 17.812 12.445 16.078 1 95.62 380 ALA A C 1
ATOM 2892 O O . ALA A 1 380 ? 18.922 12.055 16.438 1 95.62 380 ALA A O 1
ATOM 2893 N N . CYS A 1 381 ? 17.016 13.109 16.875 1 93.06 381 CYS A N 1
ATOM 2894 C CA . CYS A 1 381 ? 17.359 13.203 18.297 1 93.06 381 CYS A CA 1
ATOM 2895 C C . CYS A 1 381 ? 17.219 11.852 18.984 1 93.06 381 CYS A C 1
ATOM 2897 O O . CYS A 1 381 ? 16.75 10.883 18.375 1 93.06 381 CYS A O 1
ATOM 2899 N N . ARG A 1 382 ? 17.547 11.742 20.203 1 90.62 382 ARG A N 1
ATOM 2900 C CA . ARG A 1 382 ? 17.562 10.492 20.953 1 90.62 382 ARG A CA 1
ATOM 2901 C C . ARG A 1 382 ? 16.156 9.898 21.078 1 90.62 382 ARG A C 1
ATOM 2903 O O . ARG A 1 382 ? 16 8.711 21.359 1 90.62 382 ARG A O 1
ATOM 2910 N N . HIS A 1 383 ? 15.148 10.75 20.906 1 91.75 383 HIS A N 1
ATOM 2911 C CA . HIS A 1 383 ? 13.773 10.281 21.016 1 91.75 383 HIS A CA 1
ATOM 2912 C C . HIS A 1 383 ? 13.188 9.945 19.641 1 91.75 383 HIS A C 1
ATOM 2914 O O . HIS A 1 383 ? 12.023 9.547 19.547 1 91.75 383 HIS A O 1
ATOM 2920 N N . GLY A 1 384 ? 13.961 10.172 18.562 1 93.06 384 GLY A N 1
ATOM 2921 C CA . GLY A 1 384 ? 13.578 9.719 17.234 1 93.06 384 GLY A CA 1
ATOM 2922 C C . GLY A 1 384 ? 12.93 10.805 16.391 1 93.06 384 GLY A C 1
ATOM 2923 O O . GLY A 1 384 ? 12.398 10.531 15.32 1 93.06 384 GLY A O 1
ATOM 2924 N N . PHE A 1 385 ? 12.938 12.031 16.844 1 93.69 385 PHE A N 1
ATOM 2925 C CA . PHE A 1 385 ? 12.414 13.141 16.062 1 93.69 385 PHE A CA 1
ATOM 2926 C C . PHE A 1 385 ? 13.469 13.68 15.109 1 93.69 385 PHE A C 1
ATOM 2928 O O . PHE A 1 385 ? 14.648 13.766 15.461 1 93.69 385 PHE A O 1
ATOM 2935 N N . VAL A 1 386 ? 13.039 14.031 13.938 1 95.56 386 VAL A N 1
ATOM 2936 C CA . VAL A 1 386 ? 13.938 14.43 12.859 1 95.56 386 VAL A CA 1
ATOM 2937 C C . VAL A 1 386 ? 13.859 15.938 12.656 1 95.56 386 VAL A C 1
ATOM 2939 O O . VAL A 1 386 ? 12.852 16.453 12.156 1 95.56 386 VAL A O 1
ATOM 2942 N N . PRO A 1 387 ? 14.922 16.641 12.906 1 91.69 387 PRO A N 1
ATOM 2943 C CA . PRO A 1 387 ? 14.883 18.109 12.773 1 91.69 387 PRO A CA 1
ATOM 2944 C C . PRO A 1 387 ? 15.258 18.578 11.375 1 91.69 387 PRO A C 1
ATOM 2946 O O . PRO A 1 387 ? 14.891 19.688 10.977 1 91.69 387 PRO A O 1
ATOM 2949 N N . ALA A 1 388 ? 16.062 17.734 10.719 1 94 388 ALA A N 1
ATOM 2950 C CA . ALA A 1 388 ? 16.516 18.172 9.406 1 94 388 ALA A CA 1
ATOM 2951 C C . ALA A 1 388 ? 16.906 17 8.523 1 94 388 ALA A C 1
ATOM 2953 O O . ALA A 1 388 ? 17.344 15.961 9.023 1 94 388 ALA A O 1
ATOM 2954 N N . MET A 1 389 ? 16.719 17.25 7.246 1 97.12 389 MET A N 1
ATOM 2955 C CA . MET A 1 389 ? 17.062 16.266 6.227 1 97.12 389 MET A CA 1
ATOM 2956 C C . MET A 1 389 ? 17.719 16.938 5.023 1 97.12 389 MET A C 1
ATOM 2958 O O . MET A 1 389 ? 17.562 18.141 4.82 1 97.12 389 MET A O 1
ATOM 2962 N N . VAL A 1 390 ? 18.484 16.172 4.246 1 97.5 390 VAL A N 1
ATOM 2963 C CA . VAL A 1 390 ? 19.094 16.656 3.006 1 97.5 390 VAL A CA 1
ATOM 2964 C C . VAL A 1 390 ? 19.047 15.555 1.946 1 97.5 390 VAL A C 1
ATOM 2966 O O . VAL A 1 390 ? 19.188 14.375 2.266 1 97.5 390 VAL A O 1
ATOM 2969 N N . SER A 1 391 ? 18.75 15.969 0.729 1 96.38 391 SER A N 1
ATOM 2970 C CA . SER A 1 391 ? 18.875 15.055 -0.399 1 96.38 391 SER A CA 1
ATOM 2971 C C . SER A 1 391 ? 20.344 14.906 -0.826 1 96.38 391 SER A C 1
ATOM 2973 O O . SER A 1 391 ? 21.078 15.891 -0.858 1 96.38 391 SER A O 1
ATOM 2975 N N . LEU A 1 392 ? 20.734 13.719 -1.16 1 96.38 392 LEU A N 1
ATOM 2976 C CA . LEU A 1 392 ? 22.109 13.453 -1.586 1 96.38 392 LEU A CA 1
ATOM 2977 C C . LEU A 1 392 ? 22.234 13.609 -3.098 1 96.38 392 LEU A C 1
ATOM 2979 O O . LEU A 1 392 ? 21.609 12.867 -3.857 1 96.38 392 LEU A O 1
ATOM 2983 N N . HIS A 1 393 ? 23.047 14.469 -3.504 1 94 393 HIS A N 1
ATOM 2984 C CA . HIS A 1 393 ? 23.312 14.688 -4.922 1 94 393 HIS A CA 1
ATOM 2985 C C . HIS A 1 393 ? 24.594 13.984 -5.355 1 94 393 HIS A C 1
ATOM 2987 O O . HIS A 1 393 ? 24.891 13.891 -6.551 1 94 393 HIS A O 1
ATOM 2993 N N . THR A 1 394 ? 25.328 13.57 -4.398 1 91.31 394 THR A N 1
ATOM 2994 C CA . THR A 1 394 ? 26.516 12.734 -4.555 1 91.31 394 THR A CA 1
ATOM 2995 C C . THR A 1 394 ? 26.484 11.555 -3.586 1 91.31 394 THR A C 1
ATOM 2997 O O . THR A 1 394 ? 25.531 11.406 -2.816 1 91.31 394 THR A O 1
ATOM 3000 N N . GLU A 1 395 ? 27.375 10.75 -3.764 1 88.75 395 GLU A N 1
ATOM 3001 C CA . GLU A 1 395 ? 27.531 9.734 -2.729 1 88.75 395 GLU A CA 1
ATOM 3002 C C . GLU A 1 395 ? 27.703 10.367 -1.351 1 88.75 395 GLU A C 1
ATOM 3004 O O . GLU A 1 395 ? 27.938 11.578 -1.242 1 88.75 395 GLU A O 1
ATOM 3009 N N . GLU A 1 396 ? 27.516 9.57 -0.434 1 90.81 396 GLU A N 1
ATOM 3010 C CA . GLU A 1 396 ? 27.594 10.078 0.933 1 90.81 396 GLU A CA 1
ATOM 3011 C C . GLU A 1 396 ? 28.922 10.789 1.175 1 90.81 396 GLU A C 1
ATOM 3013 O O . GLU A 1 396 ? 29.984 10.266 0.814 1 90.81 396 GLU A O 1
ATOM 3018 N N . ASP A 1 397 ? 28.844 11.969 1.67 1 93.62 397 ASP A N 1
ATOM 3019 C CA . ASP A 1 397 ? 29.984 12.836 1.928 1 93.62 397 ASP A CA 1
ATOM 3020 C C . ASP A 1 397 ? 29.812 13.586 3.246 1 93.62 397 ASP A C 1
ATOM 3022 O O . ASP A 1 397 ? 28.688 13.805 3.705 1 93.62 397 ASP A O 1
ATOM 3026 N N . PHE A 1 398 ? 30.906 14.094 3.846 1 96.19 398 PHE A N 1
ATOM 3027 C CA . PHE A 1 398 ? 30.906 14.797 5.125 1 96.19 398 PHE A CA 1
ATOM 3028 C C . PHE A 1 398 ? 30.172 16.125 5.016 1 96.19 398 PHE A C 1
ATOM 3030 O O . PHE A 1 398 ? 29.641 16.641 6.004 1 96.19 398 PHE A O 1
ATOM 3037 N N . VAL A 1 399 ? 30.094 16.672 3.816 1 96.81 399 VAL A N 1
ATOM 3038 C CA . VAL A 1 399 ? 29.484 17.969 3.582 1 96.81 399 VAL A CA 1
ATOM 3039 C C . VAL A 1 399 ? 28.016 17.938 3.982 1 96.81 399 VAL A C 1
ATOM 3041 O O . VAL A 1 399 ? 27.469 18.922 4.473 1 96.81 399 VAL A O 1
ATOM 3044 N N . TYR A 1 400 ? 27.406 16.812 3.805 1 97.38 400 TYR A N 1
ATOM 3045 C CA . TYR A 1 400 ? 25.984 16.688 4.156 1 97.38 400 TYR A CA 1
ATOM 3046 C C . TYR A 1 400 ? 25.797 16.812 5.664 1 97.38 400 TYR A C 1
ATOM 3048 O O . TYR A 1 400 ? 24.828 17.438 6.117 1 97.38 400 TYR A O 1
ATOM 3056 N N . TYR A 1 401 ? 26.672 16.234 6.406 1 97.12 401 TYR A N 1
ATOM 3057 C CA . TYR A 1 401 ? 26.578 16.328 7.859 1 97.12 401 TYR A CA 1
ATOM 3058 C C . TYR A 1 401 ? 26.953 17.719 8.336 1 97.12 401 TYR A C 1
ATOM 3060 O O . TYR A 1 401 ? 26.438 18.203 9.352 1 97.12 401 TYR A O 1
ATOM 3068 N N . GLU A 1 402 ? 27.844 18.391 7.582 1 96.62 402 GLU A N 1
ATOM 3069 C CA . GLU A 1 402 ? 28.141 19.797 7.836 1 96.62 402 GLU A CA 1
ATOM 3070 C C . GLU A 1 402 ? 26.891 20.656 7.727 1 96.62 402 GLU A C 1
ATOM 3072 O O . GLU A 1 402 ? 26.562 21.406 8.648 1 96.62 402 GLU A O 1
ATOM 3077 N N . VAL A 1 403 ? 26.219 20.484 6.625 1 96.44 403 VAL A N 1
ATOM 3078 C CA . VAL A 1 403 ? 25.031 21.281 6.363 1 96.44 403 VAL A CA 1
ATOM 3079 C C . VAL A 1 403 ? 23.938 20.938 7.387 1 96.44 403 VAL A C 1
ATOM 3081 O O . VAL A 1 403 ? 23.219 21.812 7.852 1 96.44 403 VAL A O 1
ATOM 3084 N N . LEU A 1 404 ? 23.828 19.719 7.746 1 97.06 404 LEU A N 1
ATOM 3085 C CA . LEU A 1 404 ? 22.828 19.281 8.719 1 97.06 404 LEU A CA 1
ATOM 3086 C C . LEU A 1 404 ? 23.141 19.844 10.102 1 97.06 404 LEU A C 1
ATOM 3088 O O . LEU A 1 404 ? 22.219 20.266 10.82 1 97.06 404 LEU A O 1
ATOM 3092 N N . LEU A 1 405 ? 24.359 19.844 10.508 1 96.31 405 LEU A N 1
ATOM 3093 C CA . LEU A 1 405 ? 24.734 20.406 11.797 1 96.31 405 LEU A CA 1
ATOM 3094 C C . LEU A 1 405 ? 24.453 21.891 11.852 1 96.31 405 LEU A C 1
ATOM 3096 O O . LEU A 1 405 ? 24.016 22.406 12.891 1 96.31 405 LEU A O 1
ATOM 3100 N N . GLU A 1 406 ? 24.703 22.531 10.773 1 94.5 406 GLU A N 1
ATOM 3101 C CA . GLU A 1 406 ? 24.375 23.953 10.703 1 94.5 406 GLU A CA 1
ATOM 3102 C C . GLU A 1 406 ? 22.875 24.188 10.891 1 94.5 406 GLU A C 1
ATOM 3104 O O . GLU A 1 406 ? 22.469 25.125 11.578 1 94.5 406 GLU A O 1
ATOM 3109 N N . ALA A 1 407 ? 22.109 23.375 10.25 1 91.44 407 ALA A N 1
ATOM 3110 C CA . ALA A 1 407 ? 20.656 23.469 10.406 1 91.44 407 ALA A CA 1
ATOM 3111 C C . ALA A 1 407 ? 20.25 23.156 11.836 1 91.44 407 ALA A C 1
ATOM 3113 O O . ALA A 1 407 ? 19.328 23.797 12.375 1 91.44 407 ALA A O 1
ATOM 3114 N N . LEU A 1 408 ? 20.891 22.188 12.461 1 91.94 408 LEU A N 1
ATOM 3115 C CA . LEU A 1 408 ? 20.578 21.781 13.828 1 91.94 408 LEU A CA 1
ATOM 3116 C C . LEU A 1 408 ? 20.844 22.922 14.805 1 91.94 408 LEU A C 1
ATOM 3118 O O . LEU A 1 408 ? 20.141 23.078 15.797 1 91.94 408 LEU A O 1
ATOM 3122 N N . LYS A 1 409 ? 21.859 23.641 14.547 1 90.44 409 LYS A N 1
ATOM 3123 C CA . LYS A 1 409 ? 22.234 24.766 15.406 1 90.44 409 LYS A CA 1
ATOM 3124 C C . LYS A 1 409 ? 21.094 25.766 15.539 1 90.44 409 LYS A C 1
ATOM 3126 O O . LYS A 1 409 ? 20.953 26.406 16.578 1 90.44 409 LYS A O 1
ATOM 3131 N N . GLN A 1 410 ? 20.312 25.828 14.539 1 82.31 410 GLN A N 1
ATOM 3132 C CA . GLN A 1 410 ? 19.188 26.75 14.547 1 82.31 410 GLN A CA 1
ATOM 3133 C C . GLN A 1 410 ? 18.031 26.188 15.367 1 82.31 410 GLN A C 1
ATOM 3135 O O . GLN A 1 410 ? 17.156 26.938 15.797 1 82.31 410 GLN A O 1
ATOM 3140 N N . ARG A 1 411 ? 18.109 24.938 15.648 1 81.44 411 ARG A N 1
ATOM 3141 C CA . ARG A 1 411 ? 16.938 24.281 16.234 1 81.44 411 ARG A CA 1
ATOM 3142 C C . ARG A 1 411 ? 17.234 23.812 17.656 1 81.44 411 ARG A C 1
ATOM 3144 O O . ARG A 1 411 ? 16.297 23.609 18.438 1 81.44 411 ARG A O 1
ATOM 3151 N N . MET A 1 412 ? 18.484 23.656 17.922 1 85.75 412 MET A N 1
ATOM 3152 C CA . MET A 1 412 ? 18.844 23.172 19.25 1 85.75 412 MET A CA 1
ATOM 3153 C C . MET A 1 412 ? 20.188 23.75 19.703 1 85.75 412 MET A C 1
ATOM 3155 O O . MET A 1 412 ? 20.953 24.25 18.875 1 85.75 412 MET A O 1
ATOM 3159 N N . ASP A 1 413 ? 20.359 23.625 21.016 1 88.75 413 ASP A N 1
ATOM 3160 C CA . ASP A 1 413 ? 21.641 24.031 21.578 1 88.75 413 ASP A CA 1
ATOM 3161 C C . ASP A 1 413 ? 22.672 22.906 21.453 1 88.75 413 ASP A C 1
ATOM 3163 O O . ASP A 1 413 ? 22.703 22 22.281 1 88.75 413 ASP A O 1
ATOM 3167 N N . LEU A 1 414 ? 23.531 23.078 20.531 1 92.12 414 LEU A N 1
ATOM 3168 C CA . LEU A 1 414 ? 24.516 22.031 20.25 1 92.12 414 LEU A CA 1
ATOM 3169 C C . LEU A 1 414 ? 25.531 21.938 21.375 1 92.12 414 LEU A C 1
ATOM 3171 O O . LEU A 1 414 ? 26.203 20.906 21.516 1 92.12 414 LEU A O 1
ATOM 3175 N N . ALA A 1 415 ? 25.625 22.969 22.094 1 88.62 415 ALA A N 1
ATOM 3176 C CA . ALA A 1 415 ? 26.562 22.953 23.219 1 88.62 415 ALA A CA 1
ATOM 3177 C C . ALA A 1 415 ? 26.125 21.969 24.297 1 88.62 415 ALA A C 1
ATOM 3179 O O . ALA A 1 415 ? 26.938 21.469 25.062 1 88.62 415 ALA A O 1
ATOM 3180 N N . SER A 1 416 ? 24.875 21.719 24.297 1 87.12 416 SER A N 1
ATOM 3181 C CA . SER A 1 416 ? 24.328 20.828 25.328 1 87.12 416 SER A CA 1
ATOM 3182 C C . SER A 1 416 ? 24.359 19.375 24.859 1 87.12 416 SER A C 1
ATOM 3184 O O . SER A 1 416 ? 24.156 18.469 25.672 1 87.12 416 SER A O 1
ATOM 3186 N N . VAL A 1 417 ? 24.672 19.125 23.641 1 92.38 417 VAL A N 1
ATOM 3187 C CA . VAL A 1 417 ? 24.672 17.781 23.078 1 92.38 417 VAL A CA 1
ATOM 3188 C C . VAL A 1 417 ? 25.891 17 23.578 1 92.38 417 VAL A C 1
ATOM 3190 O O . VAL A 1 417 ? 27.016 17.484 23.484 1 92.38 417 VAL A O 1
ATOM 3193 N N . LYS A 1 418 ? 25.625 15.852 24.031 1 91.88 418 LYS A N 1
ATOM 3194 C CA . LYS A 1 418 ? 26.688 15.039 24.625 1 91.88 418 LYS A CA 1
ATOM 3195 C C . LYS A 1 418 ? 27.328 14.133 23.578 1 91.88 418 LYS A C 1
ATOM 3197 O O . LYS A 1 418 ? 28.453 13.656 23.766 1 91.88 418 LYS A O 1
ATOM 3202 N N . ALA A 1 419 ? 26.547 13.875 22.562 1 94.38 419 ALA A N 1
ATOM 3203 C CA . ALA A 1 419 ? 27.156 13.062 21.516 1 94.38 419 ALA A CA 1
ATOM 3204 C C . ALA A 1 419 ? 26.406 13.227 20.203 1 94.38 419 ALA A C 1
ATOM 3206 O O . ALA A 1 419 ? 25.172 13.281 20.172 1 94.38 419 ALA A O 1
ATOM 3207 N N . VAL A 1 420 ? 27.156 13.336 19.203 1 95.81 420 VAL A N 1
ATOM 3208 C CA . VAL A 1 420 ? 26.656 13.188 17.844 1 95.81 420 VAL A CA 1
ATOM 3209 C C . VAL A 1 420 ? 27.062 11.82 17.281 1 95.81 420 VAL A C 1
ATOM 3211 O O . VAL A 1 420 ? 28.25 11.562 17.062 1 95.81 420 VAL A O 1
ATOM 3214 N N . PHE A 1 421 ? 26.062 11.008 17.078 1 96.19 421 PHE A N 1
ATOM 3215 C CA . PHE A 1 421 ? 26.328 9.656 16.594 1 96.19 421 PHE A CA 1
ATOM 3216 C C . PHE A 1 421 ? 26.391 9.617 15.078 1 96.19 421 PHE A C 1
ATOM 3218 O O . PHE A 1 421 ? 25.469 10.07 14.398 1 96.19 421 PHE A O 1
ATOM 3225 N N . LEU A 1 422 ? 27.5 9.125 14.555 1 95.12 422 LEU A N 1
ATOM 3226 C CA . LEU A 1 422 ? 27.719 8.836 13.141 1 95.12 422 LEU A CA 1
ATOM 3227 C C . LEU A 1 422 ? 28.469 7.52 12.969 1 95.12 422 LEU A C 1
ATOM 3229 O O . LEU A 1 422 ? 29.375 7.215 13.734 1 95.12 422 LEU A O 1
ATOM 3233 N N . ASP A 1 423 ? 28.094 6.777 11.93 1 92.19 423 ASP A N 1
ATOM 3234 C CA . ASP A 1 423 ? 28.812 5.535 11.68 1 92.19 423 ASP A CA 1
ATOM 3235 C C . ASP A 1 423 ? 30.281 5.812 11.32 1 92.19 423 ASP A C 1
ATOM 3237 O O . ASP A 1 423 ? 31.141 4.941 11.477 1 92.19 423 ASP A O 1
ATOM 3241 N N . VAL A 1 424 ? 30.578 7.027 10.859 1 91.25 424 VAL A N 1
ATOM 3242 C CA . VAL A 1 424 ? 31.922 7.422 10.438 1 91.25 424 VAL A CA 1
ATOM 3243 C C . VAL A 1 424 ? 32.469 8.508 11.367 1 91.25 424 VAL A C 1
ATOM 3245 O O . VAL A 1 424 ? 33.219 9.375 10.945 1 91.25 424 VAL A O 1
ATOM 3248 N N . ALA A 1 425 ? 32.031 8.477 12.586 1 92.88 425 ALA A N 1
ATOM 3249 C CA . ALA A 1 425 ? 32.375 9.523 13.555 1 92.88 425 ALA A CA 1
ATOM 3250 C C . ALA A 1 425 ? 33.875 9.695 13.664 1 92.88 425 ALA A C 1
ATOM 3252 O O . ALA A 1 425 ? 34.375 10.82 13.812 1 92.88 425 ALA A O 1
ATOM 3253 N N . CYS A 1 426 ? 34.656 8.586 13.609 1 90.12 426 CYS A N 1
ATOM 3254 C CA . CYS A 1 426 ? 36.094 8.633 13.797 1 90.12 426 CYS A CA 1
ATOM 3255 C C . CYS A 1 426 ? 36.75 9.461 12.703 1 90.12 426 CYS A C 1
ATOM 3257 O O . CYS A 1 426 ? 37.75 10.164 12.961 1 90.12 426 CYS A O 1
ATOM 3259 N N . LYS A 1 427 ? 36.281 9.43 11.5 1 91.25 427 LYS A N 1
ATOM 3260 C CA . LYS A 1 427 ? 36.812 10.211 10.383 1 91.25 427 LYS A CA 1
ATOM 3261 C C . LYS A 1 427 ? 36.188 11.602 10.336 1 91.25 427 LYS A C 1
ATOM 3263 O O . LYS A 1 427 ? 36.875 12.578 10 1 91.25 427 LYS A O 1
ATOM 3268 N N . PHE A 1 428 ? 35.031 11.664 10.734 1 95.06 428 PHE A N 1
ATOM 3269 C CA . PHE A 1 428 ? 34.312 12.93 10.664 1 95.06 428 PHE A CA 1
ATOM 3270 C C . PHE A 1 428 ? 34.875 13.922 11.68 1 95.06 428 PHE A C 1
ATOM 3272 O O . PHE A 1 428 ? 34.875 15.133 11.43 1 95.06 428 PHE A O 1
ATOM 3279 N N . GLU A 1 429 ? 35.312 13.445 12.773 1 93.56 429 GLU A N 1
ATOM 3280 C CA . GLU A 1 429 ? 35.906 14.305 13.805 1 93.56 429 GLU A CA 1
ATOM 3281 C C . GLU A 1 429 ? 37.031 15.148 13.234 1 93.56 429 GLU A C 1
ATOM 3283 O O . GLU A 1 429 ? 37.156 16.344 13.539 1 93.56 429 GLU A O 1
ATOM 3288 N N . GLY A 1 430 ? 37.906 14.516 12.461 1 92.5 430 GLY A N 1
ATOM 3289 C CA . GLY A 1 430 ? 38.969 15.266 11.812 1 92.5 430 GLY A CA 1
ATOM 3290 C C . GLY A 1 430 ? 38.438 16.359 10.898 1 92.5 430 GLY A C 1
ATOM 3291 O O . GLY A 1 430 ? 38.969 17.469 10.883 1 92.5 430 GLY A O 1
ATOM 3292 N N . TYR A 1 431 ? 37.438 16.047 10.195 1 94.94 431 TYR A N 1
ATOM 3293 C CA . TYR A 1 431 ? 36.812 17.016 9.312 1 94.94 431 TYR A CA 1
ATOM 3294 C C . TYR A 1 431 ? 36.188 18.156 10.117 1 94.94 431 TYR A C 1
ATOM 3296 O O . TYR A 1 431 ? 36.344 19.328 9.766 1 94.94 431 TYR A O 1
ATOM 3304 N N . TYR A 1 432 ? 35.594 17.812 11.164 1 96.25 432 TYR A N 1
ATOM 3305 C CA . TYR A 1 432 ? 34.906 18.781 12.023 1 96.25 432 TYR A CA 1
ATOM 3306 C C . TYR A 1 432 ? 35.875 19.797 12.586 1 96.25 432 TYR A C 1
ATOM 3308 O O . TYR A 1 432 ? 35.562 20.984 12.68 1 96.25 432 TYR A O 1
ATOM 3316 N N . LYS A 1 433 ? 37.031 19.422 12.945 1 94.88 433 LYS A N 1
ATOM 3317 C CA . LYS A 1 433 ? 38.062 20.297 13.516 1 94.88 433 LYS A CA 1
ATOM 3318 C C . LYS A 1 433 ? 38.438 21.391 12.531 1 94.88 433 LYS A C 1
ATOM 3320 O O . LYS A 1 433 ? 38.844 22.484 12.938 1 94.88 433 LYS A O 1
ATOM 3325 N N . ARG A 1 434 ? 38.156 21.125 11.336 1 94.12 434 ARG A N 1
ATOM 3326 C CA . ARG A 1 434 ? 38.562 22.094 10.312 1 94.12 434 ARG A CA 1
ATOM 3327 C C . ARG A 1 434 ? 37.438 23.078 10.023 1 94.12 434 ARG A C 1
ATOM 3329 O O . ARG A 1 434 ? 37.688 24.188 9.547 1 94.12 434 ARG A O 1
ATOM 3336 N N . ILE A 1 435 ? 36.281 22.703 10.375 1 94.06 435 ILE A N 1
ATOM 3337 C CA . ILE A 1 435 ? 35.156 23.5 9.844 1 94.06 435 ILE A CA 1
ATOM 3338 C C . ILE A 1 435 ? 34.406 24.172 10.992 1 94.06 435 ILE A C 1
ATOM 3340 O O . ILE A 1 435 ? 33.625 25.078 10.773 1 94.06 435 ILE A O 1
ATOM 3344 N N . TYR A 1 436 ? 34.531 23.766 12.25 1 95.31 436 TYR A N 1
ATOM 3345 C CA . TYR A 1 436 ? 33.656 24.172 13.328 1 95.31 436 TYR A CA 1
ATOM 3346 C C . TYR A 1 436 ? 33.688 25.688 13.539 1 95.31 436 TYR A C 1
ATOM 3348 O O . TYR A 1 436 ? 32.688 26.312 13.812 1 95.31 436 TYR A O 1
ATOM 3356 N N . GLU A 1 437 ? 34.875 26.312 13.383 1 94.75 437 GLU A N 1
ATOM 3357 C CA . GLU A 1 437 ? 35.031 27.766 13.578 1 94.75 437 GLU A CA 1
ATOM 3358 C C . GLU A 1 437 ? 34.312 28.547 12.477 1 94.75 437 GLU A C 1
ATOM 3360 O O . GLU A 1 437 ? 33.625 29.531 12.75 1 94.75 437 GLU A O 1
ATOM 3365 N N . GLU A 1 438 ? 34.5 28.016 11.297 1 94 438 GLU A N 1
ATOM 3366 C CA . GLU A 1 438 ? 33.906 28.656 10.141 1 94 438 GLU A CA 1
ATOM 3367 C C . GLU A 1 438 ? 32.375 28.688 10.266 1 94 438 GLU A C 1
ATOM 3369 O O . GLU A 1 438 ? 31.734 29.672 9.867 1 94 438 GLU A O 1
ATOM 3374 N N . LEU A 1 439 ? 31.844 27.703 10.836 1 93.75 439 LEU A N 1
ATOM 3375 C CA . LEU A 1 439 ? 30.391 27.547 10.875 1 93.75 439 LEU A CA 1
ATOM 3376 C C . LEU A 1 439 ? 29.828 27.969 12.234 1 93.75 439 LEU A C 1
ATOM 3378 O O . LEU A 1 439 ? 28.625 27.828 12.484 1 93.75 439 LEU A O 1
ATOM 3382 N N . ASP A 1 440 ? 30.688 28.469 13.094 1 93.75 440 ASP A N 1
ATOM 3383 C CA . ASP A 1 440 ? 30.297 28.891 14.438 1 93.75 440 ASP A CA 1
ATOM 3384 C C . ASP A 1 440 ? 29.656 27.734 15.211 1 93.75 440 ASP A C 1
ATOM 3386 O O . ASP A 1 440 ? 28.562 27.875 15.75 1 93.75 440 ASP A O 1
ATOM 3390 N N . LEU A 1 441 ? 30.281 26.547 15.117 1 94.75 441 LEU A N 1
ATOM 3391 C CA . LEU A 1 441 ? 29.875 25.359 15.859 1 94.75 441 LEU A CA 1
ATOM 3392 C C . LEU A 1 441 ? 30.734 25.172 17.109 1 94.75 441 LEU A C 1
ATOM 3394 O O . LEU A 1 441 ? 31.828 25.734 17.203 1 94.75 441 LEU A O 1
ATOM 3398 N N . PRO A 1 442 ? 30.219 24.422 18 1 93.75 442 PRO A N 1
ATOM 3399 C CA . PRO A 1 442 ? 31.031 24.203 19.203 1 93.75 442 PRO A CA 1
ATOM 3400 C C . PRO A 1 442 ? 32.344 23.453 18.906 1 93.75 442 PRO A C 1
ATOM 3402 O O . PRO A 1 442 ? 32.312 22.438 18.219 1 93.75 442 PRO A O 1
ATOM 3405 N N . ALA A 1 443 ? 33.375 23.922 19.438 1 90.38 443 ALA A N 1
ATOM 3406 C CA . ALA A 1 443 ? 34.688 23.328 19.219 1 90.38 443 ALA A CA 1
ATOM 3407 C C . ALA A 1 443 ? 34.75 21.906 19.781 1 90.38 443 ALA A C 1
ATOM 3409 O O . ALA A 1 443 ? 35.406 21.031 19.203 1 90.38 443 ALA A O 1
ATOM 3410 N N . GLY A 1 444 ? 34 21.656 20.906 1 86.25 444 GLY A N 1
ATOM 3411 C CA . GLY A 1 444 ? 34.125 20.375 21.578 1 86.25 444 GLY A CA 1
ATOM 3412 C C . GLY A 1 444 ? 32.906 19.5 21.438 1 86.25 444 GLY A C 1
ATOM 3413 O O . GLY A 1 444 ? 32.5 18.812 22.375 1 86.25 444 GLY A O 1
ATOM 3414 N N . LEU A 1 445 ? 32.375 19.547 20.234 1 92.88 445 LEU A N 1
ATOM 3415 C CA . LEU A 1 445 ? 31.25 18.656 20.016 1 92.88 445 LEU A CA 1
ATOM 3416 C C . LEU A 1 445 ? 31.703 17.203 19.969 1 92.88 445 LEU A C 1
ATOM 3418 O O . LEU A 1 445 ? 32.562 16.828 19.156 1 92.88 445 LEU A O 1
ATOM 3422 N N . PRO A 1 446 ? 31.156 16.359 20.859 1 93.19 446 PRO A N 1
ATOM 3423 C CA . PRO A 1 446 ? 31.609 14.969 20.906 1 93.19 446 PRO A CA 1
ATOM 3424 C C . PRO A 1 446 ? 30.969 14.102 19.828 1 93.19 446 PRO A C 1
ATOM 3426 O O . PRO A 1 446 ? 29.781 14.258 19.531 1 93.19 446 PRO A O 1
ATOM 3429 N N . PHE A 1 447 ? 31.75 13.258 19.234 1 94.5 447 PHE A N 1
ATOM 3430 C CA . PHE A 1 447 ? 31.25 12.32 18.234 1 94.5 447 PHE A CA 1
ATOM 3431 C C . PHE A 1 447 ? 31.391 10.883 18.719 1 94.5 447 PHE A C 1
ATOM 3433 O O . PHE A 1 447 ? 32.375 10.531 19.359 1 94.5 447 PHE A O 1
ATOM 3440 N N . ALA A 1 448 ? 30.328 10.117 18.438 1 94.88 448 ALA A N 1
ATOM 3441 C CA . ALA A 1 448 ? 30.281 8.734 18.906 1 94.88 448 ALA A CA 1
ATOM 3442 C C . ALA A 1 448 ? 29.781 7.793 17.828 1 94.88 448 ALA A C 1
ATOM 3444 O O . ALA A 1 448 ? 29.203 8.242 16.828 1 94.88 448 ALA A O 1
ATOM 3445 N N . ILE A 1 449 ? 30.062 6.508 18 1 93.38 449 ILE A N 1
ATOM 3446 C CA . ILE A 1 449 ? 29.547 5.441 17.156 1 93.38 449 ILE A CA 1
ATOM 3447 C C . ILE A 1 449 ? 28.656 4.512 17.984 1 93.38 449 ILE A C 1
ATOM 3449 O O . ILE A 1 449 ? 29 4.156 19.109 1 93.38 449 ILE A O 1
ATOM 3453 N N . GLY A 1 450 ? 27.516 4.211 17.422 1 90.38 450 GLY A N 1
ATOM 3454 C CA . GLY A 1 450 ? 26.594 3.309 18.094 1 90.38 450 GLY A CA 1
ATOM 3455 C C . GLY A 1 450 ? 27.172 1.924 18.328 1 90.38 450 GLY A C 1
ATOM 3456 O O . GLY A 1 450 ? 28.109 1.516 17.641 1 90.38 450 GLY A O 1
ATOM 3457 N N . PRO A 1 451 ? 26.641 1.189 19.219 1 85.06 451 PRO A N 1
ATOM 3458 C CA . PRO A 1 451 ? 27.188 -0.105 19.625 1 85.06 451 PRO A CA 1
ATOM 3459 C C . PRO A 1 451 ? 27.188 -1.131 18.5 1 85.06 451 PRO A C 1
ATOM 3461 O O . PRO A 1 451 ? 28.062 -1.996 18.438 1 85.06 451 PRO A O 1
ATOM 3464 N N . TRP A 1 452 ? 26.25 -1.082 17.641 1 85.38 452 TRP A N 1
ATOM 3465 C CA . TRP A 1 452 ? 26.172 -2.055 16.562 1 85.38 452 TRP A CA 1
ATOM 3466 C C . TRP A 1 452 ? 27.172 -1.718 15.453 1 85.38 452 TRP A C 1
ATOM 3468 O O . TRP A 1 452 ? 27.688 -2.613 14.781 1 85.38 452 TRP A O 1
ATOM 3478 N N . HIS A 1 453 ? 27.484 -0.476 15.289 1 88.69 453 HIS A N 1
ATOM 3479 C CA . HIS A 1 453 ? 28.281 -0.037 14.156 1 88.69 453 HIS A CA 1
ATOM 3480 C C . HIS A 1 453 ? 29.766 0.048 14.531 1 88.69 453 HIS A C 1
ATOM 3482 O O . HIS A 1 453 ? 30.625 0.063 13.656 1 88.69 453 HIS A O 1
ATOM 3488 N N . ILE A 1 454 ? 30.047 -0.015 15.797 1 89.44 454 ILE A N 1
ATOM 3489 C CA . ILE A 1 454 ? 31.422 0.186 16.25 1 89.44 454 ILE A CA 1
ATOM 3490 C C . ILE A 1 454 ? 32.219 -1.104 16.062 1 89.44 454 ILE A C 1
ATOM 3492 O O . ILE A 1 454 ? 33.438 -1.075 16.016 1 89.44 454 ILE A O 1
ATOM 3496 N N . ARG A 1 455 ? 31.578 -2.248 15.977 1 84.94 455 ARG A N 1
ATOM 3497 C CA . ARG A 1 455 ? 32.188 -3.566 16 1 84.94 455 ARG A CA 1
ATOM 3498 C C . ARG A 1 455 ? 33.219 -3.717 14.875 1 84.94 455 ARG A C 1
ATOM 3500 O O . ARG A 1 455 ? 34.312 -4.199 15.086 1 84.94 455 ARG A O 1
ATOM 3507 N N . PRO A 1 456 ? 32.906 -3.256 13.68 1 87.56 456 PRO A N 1
ATOM 3508 C CA . PRO A 1 456 ? 33.844 -3.438 12.562 1 87.56 456 PRO A CA 1
ATOM 3509 C C . PRO A 1 456 ? 34.969 -2.41 12.57 1 87.56 456 PRO A C 1
ATOM 3511 O O . PRO A 1 456 ? 35.906 -2.5 11.766 1 87.56 456 PRO A O 1
ATOM 3514 N N . HIS A 1 457 ? 35 -1.453 13.477 1 90.06 457 HIS A N 1
ATOM 3515 C CA . HIS A 1 457 ? 36 -0.395 13.508 1 90.06 457 HIS A CA 1
ATOM 3516 C C . HIS A 1 457 ? 37.312 -0.869 14.188 1 90.06 457 HIS A C 1
ATOM 3518 O O . HIS A 1 457 ? 37.281 -1.865 14.914 1 90.06 457 HIS A O 1
ATOM 3524 N N . LYS A 1 458 ? 38.375 -0.152 13.938 1 88.44 458 LYS A N 1
ATOM 3525 C CA . LYS A 1 458 ? 39.656 -0.447 14.539 1 88.44 458 LYS A CA 1
ATOM 3526 C C . LYS A 1 458 ? 39.625 -0.255 16.047 1 88.44 458 LYS A C 1
ATOM 3528 O O . LYS A 1 458 ? 38.781 0.484 16.562 1 88.44 458 LYS A O 1
ATOM 3533 N N . PRO A 1 459 ? 40.5 -0.903 16.672 1 88.31 459 PRO A N 1
ATOM 3534 C CA . PRO A 1 459 ? 40.531 -0.826 18.141 1 88.31 459 PRO A CA 1
ATOM 3535 C C . PRO A 1 459 ? 40.656 0.606 18.656 1 88.31 459 PRO A C 1
ATOM 3537 O O . PRO A 1 459 ? 40.031 0.961 19.672 1 88.31 459 PRO A O 1
ATOM 3540 N N . GLU A 1 460 ? 41.438 1.396 18.016 1 86.44 460 GLU A N 1
ATOM 3541 C CA . GLU A 1 460 ? 41.594 2.785 18.438 1 86.44 460 GLU A CA 1
ATOM 3542 C C . GLU A 1 460 ? 40.25 3.529 18.422 1 86.44 460 GLU A C 1
ATOM 3544 O O . GLU A 1 460 ? 39.969 4.312 19.328 1 86.44 460 GLU A O 1
ATOM 3549 N N . CYS A 1 461 ? 39.5 3.258 17.422 1 88.94 461 CYS A N 1
ATOM 3550 C CA . CYS A 1 461 ? 38.188 3.863 17.297 1 88.94 461 CYS A CA 1
ATOM 3551 C C . CYS A 1 461 ? 37.25 3.352 18.391 1 88.94 461 CYS A C 1
ATOM 3553 O O . CYS A 1 461 ? 36.438 4.109 18.922 1 88.94 461 CYS A O 1
ATOM 3555 N N . ASN A 1 462 ? 37.406 2.057 18.719 1 88.31 462 ASN A N 1
ATOM 3556 C CA . ASN A 1 462 ? 36.562 1.452 19.766 1 88.31 462 ASN A CA 1
ATOM 3557 C C . ASN A 1 462 ? 36.812 2.115 21.109 1 88.31 462 ASN A C 1
ATOM 3559 O O . ASN A 1 462 ? 35.906 2.195 21.938 1 88.31 462 ASN A O 1
ATOM 3563 N N . VAL A 1 463 ? 37.938 2.613 21.297 1 85.62 463 VAL A N 1
ATOM 3564 C CA . VAL A 1 463 ? 38.25 3.232 22.578 1 85.62 463 VAL A CA 1
ATOM 3565 C C . VAL A 1 463 ? 37.781 4.688 22.578 1 85.62 463 VAL A C 1
ATOM 3567 O O . VAL A 1 463 ? 37.219 5.152 23.562 1 85.62 463 VAL A O 1
ATOM 3570 N N . ARG A 1 464 ? 37.906 5.352 21.516 1 86.38 464 ARG A N 1
ATOM 3571 C CA . ARG A 1 464 ? 37.688 6.797 21.469 1 86.38 464 ARG A CA 1
ATOM 3572 C C . ARG A 1 464 ? 36.219 7.125 21.203 1 86.38 464 ARG A C 1
ATOM 3574 O O . ARG A 1 464 ? 35.719 8.117 21.719 1 86.38 464 ARG A O 1
ATOM 3581 N N . CYS A 1 465 ? 35.562 6.285 20.406 1 90.12 465 CYS A N 1
ATOM 3582 C CA . CYS A 1 465 ? 34.281 6.699 19.891 1 90.12 465 CYS A CA 1
ATOM 3583 C C . CYS A 1 465 ? 33.188 5.746 20.344 1 90.12 465 CYS A C 1
ATOM 3585 O O . CYS A 1 465 ? 32.031 5.848 19.891 1 90.12 465 CYS A O 1
ATOM 3587 N N . ASN A 1 466 ? 33.469 4.805 21.25 1 88.19 466 ASN A N 1
ATOM 3588 C CA . ASN A 1 466 ? 32.469 3.879 21.766 1 88.19 466 ASN A CA 1
ATOM 3589 C C . ASN A 1 466 ? 31.562 4.555 22.797 1 88.19 466 ASN A C 1
ATOM 3591 O O . ASN A 1 466 ? 32 4.906 23.891 1 88.19 466 ASN A O 1
ATOM 3595 N N . SER A 1 467 ? 30.328 4.664 22.438 1 88 467 SER A N 1
ATOM 3596 C CA . SER A 1 467 ? 29.359 5.398 23.234 1 88 467 SER A CA 1
ATOM 3597 C C . SER A 1 467 ? 29.203 4.785 24.625 1 88 467 SER A C 1
ATOM 3599 O O . SER A 1 467 ? 28.828 5.473 25.578 1 88 467 SER A O 1
ATOM 3601 N N . ARG A 1 468 ? 29.516 3.523 24.797 1 85.94 468 ARG A N 1
ATOM 3602 C CA . ARG A 1 468 ? 29.359 2.842 26.078 1 85.94 468 ARG A CA 1
ATOM 3603 C C . ARG A 1 468 ? 30.406 3.326 27.078 1 85.94 468 ARG A C 1
ATOM 3605 O O . ARG A 1 468 ? 30.219 3.172 28.297 1 85.94 468 ARG A O 1
ATOM 3612 N N . TYR A 1 469 ? 31.406 3.924 26.547 1 85.5 469 TYR A N 1
ATOM 3613 C CA . TYR A 1 469 ? 32.5 4.359 27.438 1 85.5 469 TYR A CA 1
ATOM 3614 C C . TYR A 1 469 ? 32.5 5.875 27.594 1 85.5 469 TYR A C 1
ATOM 3616 O O . TYR A 1 469 ? 33.312 6.434 28.312 1 85.5 469 TYR A O 1
ATOM 3624 N N . MET A 1 470 ? 31.594 6.492 26.953 1 87.75 470 MET A N 1
ATOM 3625 C CA . MET A 1 470 ? 31.562 7.953 27 1 87.75 470 MET A CA 1
ATOM 3626 C C . MET A 1 470 ? 30.672 8.445 28.125 1 87.75 470 MET A C 1
ATOM 3628 O O . MET A 1 470 ? 29.531 7.984 28.281 1 87.75 470 MET A O 1
ATOM 3632 N N . PRO A 1 471 ? 31.188 9.352 28.828 1 84.12 471 PRO A N 1
ATOM 3633 C CA . PRO A 1 471 ? 30.422 9.852 29.969 1 84.12 471 PRO A CA 1
ATOM 3634 C C . PRO A 1 471 ? 29.156 10.602 29.547 1 84.12 471 PRO A C 1
ATOM 3636 O O . PRO A 1 471 ? 29.172 11.344 28.562 1 84.12 471 PRO A O 1
ATOM 3639 N N . GLY A 1 472 ? 28.062 10.32 30.25 1 82.56 472 GLY A N 1
ATOM 3640 C CA . GLY A 1 472 ? 26.844 11.086 30.062 1 82.56 472 GLY A CA 1
ATOM 3641 C C . GLY A 1 472 ? 25.875 10.453 29.062 1 82.56 472 GLY A C 1
ATOM 3642 O O . GLY A 1 472 ? 24.75 10.922 28.906 1 82.56 472 GLY A O 1
ATOM 3643 N N . LEU A 1 473 ? 26.266 9.375 28.469 1 87.31 473 LEU A N 1
ATOM 3644 C CA . LEU A 1 473 ? 25.438 8.797 27.422 1 87.31 473 LEU A CA 1
ATOM 3645 C C . LEU A 1 473 ? 24.625 7.617 27.969 1 87.31 473 LEU A C 1
ATOM 3647 O O . LEU A 1 473 ? 23.641 7.195 27.344 1 87.31 473 LEU A O 1
ATOM 3651 N N . GLY A 1 474 ? 25.031 7.082 29.094 1 79.5 474 GLY A N 1
ATOM 3652 C CA . GLY A 1 474 ? 24.328 5.934 29.625 1 79.5 474 GLY A CA 1
ATOM 3653 C C . GLY A 1 474 ? 24.109 4.832 28.609 1 79.5 474 GLY A C 1
ATOM 3654 O O . GLY A 1 474 ? 25.047 4.41 27.938 1 79.5 474 GLY A O 1
ATOM 3655 N N . LEU A 1 475 ? 22.812 4.426 28.5 1 79.56 475 LEU A N 1
ATOM 3656 C CA . LEU A 1 475 ? 22.469 3.332 27.594 1 79.56 475 LEU A CA 1
ATOM 3657 C C . LEU A 1 475 ? 21.859 3.863 26.297 1 79.56 475 LEU A C 1
ATOM 3659 O O . LEU A 1 475 ? 21.078 3.164 25.641 1 79.56 475 LEU A O 1
ATOM 3663 N N . THR A 1 476 ? 22.297 5.098 26.031 1 82.62 476 THR A N 1
ATOM 3664 C CA . THR A 1 476 ? 21.781 5.656 24.781 1 82.62 476 THR A CA 1
ATOM 3665 C C . THR A 1 476 ? 22.141 4.766 23.609 1 82.62 476 THR A C 1
ATOM 3667 O O . THR A 1 476 ? 23.297 4.375 23.438 1 82.62 476 THR A O 1
ATOM 3670 N N . PHE A 1 477 ? 21.172 4.398 22.812 1 78.69 477 PHE A N 1
ATOM 3671 C CA . PHE A 1 477 ? 21.312 3.443 21.719 1 78.69 477 PHE A CA 1
ATOM 3672 C C . PHE A 1 477 ? 22.109 4.043 20.562 1 78.69 477 PHE A C 1
ATOM 3674 O O . PHE A 1 477 ? 23.031 3.406 20.047 1 78.69 477 PHE A O 1
ATOM 3681 N N . GLY A 1 478 ? 21.906 5.285 20.172 1 82.5 478 GLY A N 1
ATOM 3682 C CA . GLY A 1 478 ? 22.656 6.016 19.156 1 82.5 478 GLY A CA 1
ATOM 3683 C C . GLY A 1 478 ? 22.312 5.598 17.734 1 82.5 478 GLY A C 1
ATOM 3684 O O . GLY A 1 478 ? 22.812 6.18 16.781 1 82.5 478 GLY A O 1
ATOM 3685 N N . ASP A 1 479 ? 21.438 4.52 17.531 1 85.25 479 ASP A N 1
ATOM 3686 C CA . ASP A 1 479 ? 21.156 4.043 16.188 1 85.25 479 ASP A CA 1
ATOM 3687 C C . ASP A 1 479 ? 19.672 4.203 15.859 1 85.25 479 ASP A C 1
ATOM 3689 O O . ASP A 1 479 ? 19.125 3.457 15.047 1 85.25 479 ASP A O 1
ATOM 3693 N N . LEU A 1 480 ? 19.016 5.148 16.484 1 87.69 480 LEU A N 1
ATOM 3694 C CA . LEU A 1 480 ? 17.594 5.336 16.266 1 87.69 480 LEU A CA 1
ATOM 3695 C C . LEU A 1 480 ? 17.312 5.777 14.836 1 87.69 480 LEU A C 1
ATOM 3697 O O . LEU A 1 480 ? 16.188 5.605 14.336 1 87.69 480 LEU A O 1
ATOM 3701 N N . ILE A 1 481 ? 18.328 6.352 14.211 1 93.62 481 ILE A N 1
ATOM 3702 C CA . ILE A 1 481 ? 18.188 6.805 12.836 1 93.62 481 ILE A CA 1
ATOM 3703 C C . ILE A 1 481 ? 17.875 5.613 11.93 1 93.62 481 ILE A C 1
ATOM 3705 O O . ILE A 1 481 ? 17.234 5.766 10.891 1 93.62 481 ILE A O 1
ATOM 3709 N N . GLU A 1 482 ? 18.281 4.434 12.32 1 92.38 482 GLU A N 1
ATOM 3710 C CA . GLU A 1 482 ? 18.016 3.221 11.555 1 92.38 482 GLU A CA 1
ATOM 3711 C C . GLU A 1 482 ? 16.516 2.92 11.523 1 92.38 482 GLU A C 1
ATOM 3713 O O . GLU A 1 482 ? 16 2.365 10.547 1 92.38 482 GLU A O 1
ATOM 3718 N N . HIS A 1 483 ? 15.836 3.303 12.555 1 93 483 HIS A N 1
ATOM 3719 C CA . HIS A 1 483 ? 14.383 3.121 12.578 1 93 483 HIS A CA 1
ATOM 3720 C C . HIS A 1 483 ? 13.695 4.059 11.594 1 93 483 HIS A C 1
ATOM 3722 O O . HIS A 1 483 ? 12.703 3.686 10.969 1 93 483 HIS A O 1
ATOM 3728 N N . LEU A 1 484 ? 14.242 5.25 11.531 1 96 484 LEU A N 1
ATOM 3729 C CA . LEU A 1 484 ? 13.727 6.184 10.531 1 96 484 LEU A CA 1
ATOM 3730 C C . LEU A 1 484 ? 13.844 5.602 9.125 1 96 484 LEU A C 1
ATOM 3732 O O . LEU A 1 484 ? 12.883 5.648 8.352 1 96 484 LEU A O 1
ATOM 3736 N N . TRP A 1 485 ? 14.984 5.035 8.859 1 96 485 TRP A N 1
ATOM 3737 C CA . TRP A 1 485 ? 15.219 4.523 7.516 1 96 485 TRP A CA 1
ATOM 3738 C C . TRP A 1 485 ? 14.414 3.256 7.262 1 96 485 TRP A C 1
ATOM 3740 O O . TRP A 1 485 ? 13.938 3.023 6.148 1 96 485 TRP A O 1
ATOM 3750 N N . ALA A 1 486 ? 14.242 2.426 8.297 1 91.12 486 ALA A N 1
ATOM 3751 C CA . ALA A 1 486 ? 13.383 1.25 8.148 1 91.12 486 ALA A CA 1
ATOM 3752 C C . ALA A 1 486 ? 11.969 1.645 7.734 1 91.12 486 ALA A C 1
ATOM 3754 O O . ALA A 1 486 ? 11.352 0.976 6.902 1 91.12 486 ALA A O 1
ATOM 3755 N N . ASP A 1 487 ? 11.523 2.715 8.219 1 91.75 487 ASP A N 1
ATOM 3756 C CA . ASP A 1 487 ? 10.172 3.188 7.941 1 91.75 487 ASP A CA 1
ATOM 3757 C C . ASP A 1 487 ? 10.086 3.826 6.559 1 91.75 487 ASP A C 1
ATOM 3759 O O . ASP A 1 487 ? 9.07 3.699 5.871 1 91.75 487 ASP A O 1
ATOM 3763 N N . ASN A 1 488 ? 11.156 4.461 6.18 1 95 488 ASN A N 1
ATOM 3764 C CA . ASN A 1 488 ? 11.078 5.266 4.965 1 95 488 ASN A CA 1
ATOM 3765 C C . ASN A 1 488 ? 11.539 4.48 3.74 1 95 488 ASN A C 1
ATOM 3767 O O . ASN A 1 488 ? 11.031 4.68 2.639 1 95 488 ASN A O 1
ATOM 3771 N N . ARG A 1 489 ? 12.5 3.629 3.918 1 94 489 ARG A N 1
ATOM 3772 C CA . ARG A 1 489 ? 13.125 2.938 2.795 1 94 489 ARG A CA 1
ATOM 3773 C C . ARG A 1 489 ? 12.102 2.084 2.043 1 94 489 ARG A C 1
ATOM 3775 O O . ARG A 1 489 ? 12.203 1.928 0.823 1 94 489 ARG A O 1
ATOM 3782 N N . ARG A 1 490 ? 11.18 1.6 2.693 1 89.88 490 ARG A N 1
ATOM 3783 C CA . ARG A 1 490 ? 10.18 0.736 2.068 1 89.88 490 ARG A CA 1
ATOM 3784 C C . ARG A 1 490 ? 9.359 1.503 1.036 1 89.88 490 ARG A C 1
ATOM 3786 O O . ARG A 1 490 ? 8.719 0.901 0.176 1 89.88 490 ARG A O 1
ATOM 3793 N N . HIS A 1 491 ? 9.375 2.789 1.126 1 94.38 491 HIS A N 1
ATOM 3794 C CA . HIS A 1 491 ? 8.578 3.611 0.223 1 94.38 491 HIS A CA 1
ATOM 3795 C C . HIS A 1 491 ? 9.367 3.977 -1.029 1 94.38 491 HIS A C 1
ATOM 3797 O O . HIS A 1 491 ? 8.859 4.684 -1.903 1 94.38 491 HIS A O 1
ATOM 3803 N N . TRP A 1 492 ? 10.57 3.512 -1.183 1 93.06 492 TRP A N 1
ATOM 3804 C CA . TRP A 1 492 ? 11.43 3.904 -2.295 1 93.06 492 TRP A CA 1
ATOM 3805 C C . TRP A 1 492 ? 10.75 3.619 -3.631 1 93.06 492 TRP A C 1
ATOM 3807 O O . TRP A 1 492 ? 10.844 4.422 -4.562 1 93.06 492 TRP A O 1
ATOM 3817 N N . TYR A 1 493 ? 10.016 2.539 -3.721 1 85.25 493 TYR A N 1
ATOM 3818 C CA . TYR A 1 493 ? 9.422 2.102 -4.98 1 85.25 493 TYR A CA 1
ATOM 3819 C C . TYR A 1 493 ? 8.469 3.158 -5.531 1 85.25 493 TYR A C 1
ATOM 3821 O O . TYR A 1 493 ? 8.242 3.227 -6.738 1 85.25 493 TYR A O 1
ATOM 3829 N N . ILE A 1 494 ? 8 3.973 -4.594 1 91.25 494 ILE A N 1
ATOM 3830 C CA . ILE A 1 494 ? 7.086 4.996 -5.082 1 91.25 494 ILE A CA 1
ATOM 3831 C C . ILE A 1 494 ? 7.801 6.348 -5.133 1 91.25 494 ILE A C 1
ATOM 3833 O O . ILE A 1 494 ? 7.598 7.129 -6.066 1 91.25 494 ILE A O 1
ATOM 3837 N N . THR A 1 495 ? 8.719 6.621 -4.227 1 94.62 495 THR A N 1
ATOM 3838 C CA . THR A 1 495 ? 9.367 7.926 -4.156 1 94.62 495 THR A CA 1
ATOM 3839 C C . THR A 1 495 ? 10.367 8.094 -5.297 1 94.62 495 THR A C 1
ATOM 3841 O O . THR A 1 495 ? 10.664 9.211 -5.715 1 94.62 495 THR A O 1
ATOM 3844 N N . ALA A 1 496 ? 10.883 7.012 -5.812 1 94.19 496 ALA A N 1
ATOM 3845 C CA . ALA A 1 496 ? 11.883 7.055 -6.879 1 94.19 496 ALA A CA 1
ATOM 3846 C C . ALA A 1 496 ? 11.297 7.668 -8.148 1 94.19 496 ALA A C 1
ATOM 3848 O O . ALA A 1 496 ? 12.031 8.203 -8.984 1 94.19 496 ALA A O 1
ATOM 3849 N N . TYR A 1 497 ? 9.961 7.594 -8.227 1 92.31 497 TYR A N 1
ATOM 3850 C CA . TYR A 1 497 ? 9.312 8 -9.469 1 92.31 497 TYR A CA 1
ATOM 3851 C C . TYR A 1 497 ? 8.586 9.328 -9.289 1 92.31 497 TYR A C 1
ATOM 3853 O O . TYR A 1 497 ? 7.992 9.852 -10.242 1 92.31 497 TYR A O 1
ATOM 3861 N N . MET A 1 498 ? 8.609 9.891 -8.141 1 92.62 498 MET A N 1
ATOM 3862 C CA . MET A 1 498 ? 7.945 11.164 -7.863 1 92.62 498 MET A CA 1
ATOM 3863 C C . MET A 1 498 ? 8.789 12.328 -8.367 1 92.62 498 MET A C 1
ATOM 3865 O O . MET A 1 498 ? 10 12.195 -8.555 1 92.62 498 MET A O 1
ATOM 3869 N N . SER A 1 499 ? 8.109 13.445 -8.633 1 91.06 499 SER A N 1
ATOM 3870 C CA . SER A 1 499 ? 8.891 14.664 -8.805 1 91.06 499 SER A CA 1
ATOM 3871 C C . SER A 1 499 ? 9.672 15 -7.535 1 91.06 499 SER A C 1
ATOM 3873 O O . SER A 1 499 ? 9.297 14.578 -6.441 1 91.06 499 SER A O 1
ATOM 3875 N N . PRO A 1 500 ? 10.734 15.734 -7.668 1 90.56 500 PRO A N 1
ATOM 3876 C CA . PRO A 1 500 ? 11.508 16.094 -6.477 1 90.56 500 PRO A CA 1
ATOM 3877 C C . PRO A 1 500 ? 10.656 16.797 -5.418 1 90.56 500 PRO A C 1
ATOM 3879 O O . PRO A 1 500 ? 10.789 16.5 -4.227 1 90.56 500 PRO A O 1
ATOM 3882 N N . ALA A 1 501 ? 9.766 17.672 -5.871 1 88.75 501 ALA A N 1
ATOM 3883 C CA . ALA A 1 501 ? 8.898 18.391 -4.938 1 88.75 501 ALA A CA 1
ATOM 3884 C C . ALA A 1 501 ? 7.945 17.422 -4.23 1 88.75 501 ALA A C 1
ATOM 3886 O O . ALA A 1 501 ? 7.812 17.469 -3.006 1 88.75 501 ALA A O 1
ATOM 3887 N N . ALA A 1 502 ? 7.312 16.578 -4.988 1 90.56 502 ALA A N 1
ATOM 3888 C CA . ALA A 1 502 ? 6.363 15.617 -4.43 1 90.56 502 ALA A CA 1
ATOM 3889 C C . ALA A 1 502 ? 7.066 14.633 -3.502 1 90.56 502 ALA A C 1
ATOM 3891 O O . ALA A 1 502 ? 6.496 14.211 -2.494 1 90.56 502 ALA A O 1
ATOM 3892 N N . ARG A 1 503 ? 8.258 14.266 -3.91 1 94.06 503 ARG A N 1
ATOM 3893 C CA . ARG A 1 503 ? 9.062 13.352 -3.107 1 94.06 503 ARG A CA 1
ATOM 3894 C C . ARG A 1 503 ? 9.359 13.945 -1.734 1 94.06 503 ARG A C 1
ATOM 3896 O O . ARG A 1 503 ? 9.203 13.273 -0.713 1 94.06 503 ARG A O 1
ATOM 3903 N N . GLN A 1 504 ? 9.758 15.188 -1.707 1 93.31 504 GLN A N 1
ATOM 3904 C CA . GLN A 1 504 ? 10.039 15.859 -0.443 1 93.31 504 GLN A CA 1
ATOM 3905 C C . GLN A 1 504 ? 8.781 15.969 0.417 1 93.31 504 GLN A C 1
ATOM 3907 O O . GLN A 1 504 ? 8.828 15.711 1.622 1 93.31 504 GLN A O 1
ATOM 3912 N N . ASP A 1 505 ? 7.719 16.312 -0.203 1 91.38 505 ASP A N 1
ATOM 3913 C CA . ASP A 1 505 ? 6.461 16.453 0.528 1 91.38 505 ASP A CA 1
ATOM 3914 C C . ASP A 1 505 ? 6.02 15.109 1.114 1 91.38 505 ASP A C 1
ATOM 3916 O O . ASP A 1 505 ? 5.523 15.047 2.24 1 91.38 505 ASP A O 1
ATOM 3920 N N . PHE A 1 506 ? 6.195 14.141 0.3 1 94.44 506 PHE A N 1
ATOM 3921 C CA . PHE A 1 506 ? 5.789 12.82 0.764 1 94.44 506 PHE A CA 1
ATOM 3922 C C . PHE A 1 506 ? 6.648 12.375 1.942 1 94.44 506 PHE A C 1
ATOM 3924 O O . PHE A 1 506 ? 6.125 11.883 2.945 1 94.44 506 PHE A O 1
ATOM 3931 N N . ILE A 1 507 ? 7.941 12.516 1.856 1 95.94 507 ILE A N 1
ATOM 3932 C CA . ILE A 1 507 ? 8.844 12.133 2.936 1 95.94 507 ILE A CA 1
ATOM 3933 C C . ILE A 1 507 ? 8.555 12.977 4.176 1 95.94 507 ILE A C 1
ATOM 3935 O O . ILE A 1 507 ? 8.562 12.461 5.297 1 95.94 507 ILE A O 1
ATOM 3939 N N . ASN A 1 508 ? 8.273 14.281 3.953 1 93.62 508 ASN A N 1
ATOM 3940 C CA . ASN A 1 508 ? 7.82 15.117 5.062 1 93.62 508 ASN A CA 1
ATOM 3941 C C . ASN A 1 508 ? 6.602 14.516 5.754 1 93.62 508 ASN A C 1
ATOM 3943 O O . ASN A 1 508 ? 6.539 14.477 6.984 1 93.62 508 ASN A O 1
ATOM 3947 N N . GLY A 1 509 ? 5.699 14.086 4.949 1 92.94 509 GLY A N 1
ATOM 3948 C CA . GLY A 1 509 ? 4.5 13.469 5.492 1 92.94 509 GLY A CA 1
ATOM 3949 C C . GLY A 1 509 ? 4.789 12.203 6.281 1 92.94 509 GLY A C 1
ATOM 3950 O O . GLY A 1 509 ? 4.188 11.977 7.336 1 92.94 509 GLY A O 1
ATOM 3951 N N . LEU A 1 510 ? 5.707 11.391 5.781 1 95.81 510 LEU A N 1
ATOM 3952 C CA . LEU A 1 510 ? 6.098 10.164 6.473 1 95.81 510 LEU A CA 1
ATOM 3953 C C . LEU A 1 510 ? 6.699 10.484 7.84 1 95.81 510 LEU A C 1
ATOM 3955 O O . LEU A 1 510 ? 6.359 9.844 8.836 1 95.81 510 LEU A O 1
ATOM 3959 N N . VAL A 1 511 ? 7.551 11.461 7.848 1 95.81 511 VAL A N 1
ATOM 3960 C CA . VAL A 1 511 ? 8.227 11.828 9.086 1 95.81 511 VAL A CA 1
ATOM 3961 C C . VAL A 1 511 ? 7.227 12.445 10.062 1 95.81 511 VAL A C 1
ATOM 3963 O O . VAL A 1 511 ? 7.273 12.172 11.266 1 95.81 511 VAL A O 1
ATOM 3966 N N . ARG A 1 512 ? 6.344 13.242 9.555 1 92.12 512 ARG A N 1
ATOM 3967 C CA . ARG A 1 512 ? 5.309 13.82 10.406 1 92.12 512 ARG A CA 1
ATOM 3968 C C . ARG A 1 512 ? 4.469 12.734 11.062 1 92.12 512 ARG A C 1
ATOM 3970 O O . ARG A 1 512 ? 4.129 12.836 12.242 1 92.12 512 ARG A O 1
ATOM 3977 N N . ASP A 1 513 ? 4.078 11.828 10.258 1 93.19 513 ASP A N 1
ATOM 3978 C CA . ASP A 1 513 ? 3.311 10.719 10.805 1 93.19 513 ASP A CA 1
ATOM 3979 C C . ASP A 1 513 ? 4.109 9.969 11.867 1 93.19 513 ASP A C 1
ATOM 3981 O O . ASP A 1 513 ? 3.568 9.594 12.914 1 93.19 513 ASP A O 1
ATOM 3985 N N . ARG A 1 514 ? 5.324 9.703 11.609 1 94.81 514 ARG A N 1
ATOM 3986 C CA . ARG A 1 514 ? 6.211 9.07 12.578 1 94.81 514 ARG A CA 1
ATOM 3987 C C . ARG A 1 514 ? 6.285 9.891 13.867 1 94.81 514 ARG A C 1
ATOM 3989 O O . ARG A 1 514 ? 6.23 9.336 14.969 1 94.81 514 ARG A O 1
ATOM 3996 N N . HIS A 1 515 ? 6.438 11.211 13.711 1 92.62 515 HIS A N 1
ATOM 3997 C CA . HIS A 1 515 ? 6.492 12.094 14.867 1 92.62 515 HIS A CA 1
ATOM 3998 C C . HIS A 1 515 ? 5.215 11.984 15.695 1 92.62 515 HIS A C 1
ATOM 4000 O O . HIS A 1 515 ? 5.273 11.938 16.922 1 92.62 515 HIS A O 1
ATOM 4006 N N . ARG A 1 516 ? 4.117 11.938 14.984 1 88.38 516 ARG A N 1
ATOM 4007 C CA . ARG A 1 516 ? 2.84 11.812 15.68 1 88.38 516 ARG A CA 1
ATOM 4008 C C . ARG A 1 516 ? 2.783 10.523 16.484 1 88.38 516 ARG A C 1
ATOM 4010 O O . ARG A 1 516 ? 2.381 10.531 17.656 1 88.38 516 ARG A O 1
ATOM 4017 N N . LYS A 1 517 ? 3.18 9.469 15.883 1 90.5 517 LYS A N 1
ATOM 4018 C CA . LYS A 1 517 ? 3.188 8.18 16.562 1 90.5 517 LYS A CA 1
ATOM 4019 C C . LYS A 1 517 ? 4.133 8.188 17.766 1 90.5 517 LYS A C 1
ATOM 4021 O O . LYS A 1 517 ? 3.811 7.641 18.812 1 90.5 517 LYS A O 1
ATOM 4026 N N . LYS A 1 518 ? 5.215 8.812 17.594 1 91.81 518 LYS A N 1
ATOM 4027 C CA . LYS A 1 518 ? 6.199 8.898 18.672 1 91.81 518 LYS A CA 1
ATOM 4028 C C . LYS A 1 518 ? 5.684 9.773 19.812 1 91.81 518 LYS A C 1
ATOM 4030 O O . LYS A 1 518 ? 5.914 9.469 20.984 1 91.81 518 LYS A O 1
ATOM 4035 N N . GLU A 1 519 ? 5.047 10.797 19.438 1 88.56 519 GLU A N 1
ATOM 4036 C CA . GLU A 1 519 ? 4.477 11.68 20.438 1 88.56 519 GLU A CA 1
ATOM 4037 C C . GLU A 1 519 ? 3.436 10.945 21.281 1 88.56 519 GLU A C 1
ATOM 4039 O O . GLU A 1 519 ? 3.402 11.102 22.516 1 88.56 519 GLU A O 1
ATOM 4044 N N . GLU A 1 520 ? 2.65 10.195 20.641 1 85.75 520 GLU A N 1
ATOM 4045 C CA . GLU A 1 520 ? 1.597 9.453 21.328 1 85.75 520 GLU A CA 1
ATOM 4046 C C . GLU A 1 520 ? 2.182 8.43 22.297 1 85.75 520 GLU A C 1
ATOM 4048 O O . GLU A 1 520 ? 1.587 8.133 23.328 1 85.75 520 GLU A O 1
ATOM 4053 N N . GLY A 1 521 ? 3.305 7.953 21.969 1 89 521 GLY A N 1
ATOM 4054 C CA . GLY A 1 521 ? 3.918 6.93 22.797 1 89 521 GLY A CA 1
ATOM 4055 C C . GLY A 1 521 ? 5.055 7.457 23.656 1 89 521 GLY A C 1
ATOM 4056 O O . GLY A 1 521 ? 5.703 6.695 24.375 1 89 521 GLY A O 1
ATOM 4057 N N . LEU A 1 522 ? 5.254 8.695 23.656 1 89.94 522 LEU A N 1
ATOM 4058 C CA . LEU A 1 522 ? 6.457 9.273 24.234 1 89.94 522 LEU A CA 1
ATOM 4059 C C . LEU A 1 522 ? 6.48 9.07 25.75 1 89.94 522 LEU A C 1
ATOM 4061 O O . LEU A 1 522 ? 7.5 8.656 26.312 1 89.94 522 LEU A O 1
ATOM 4065 N N . ALA A 1 523 ? 5.332 9.32 26.406 1 89.94 523 ALA A N 1
ATOM 4066 C CA . ALA A 1 523 ? 5.254 9.164 27.859 1 89.94 523 ALA A CA 1
ATOM 4067 C C . ALA A 1 523 ? 5.574 7.734 28.281 1 89.94 523 ALA A C 1
ATOM 4069 O O . ALA A 1 523 ? 6.34 7.512 29.219 1 89.94 523 ALA A O 1
ATOM 4070 N N . ARG A 1 524 ? 5.02 6.832 27.562 1 89.88 524 ARG A N 1
ATOM 4071 C CA . ARG A 1 524 ? 5.262 5.422 27.859 1 89.88 524 ARG A CA 1
ATOM 4072 C C . ARG A 1 524 ? 6.727 5.059 27.641 1 89.88 524 ARG A C 1
ATOM 4074 O O . ARG A 1 524 ? 7.312 4.32 28.438 1 89.88 524 ARG A O 1
ATOM 4081 N N . GLN A 1 525 ? 7.289 5.555 26.625 1 87.38 525 GLN A N 1
ATOM 4082 C CA . GLN A 1 525 ? 8.68 5.262 26.281 1 87.38 525 GLN A CA 1
ATOM 4083 C C . GLN A 1 525 ? 9.625 5.84 27.328 1 87.38 525 GLN A C 1
ATOM 4085 O O . GLN A 1 525 ? 10.594 5.188 27.734 1 87.38 525 GLN A O 1
ATOM 4090 N N . LEU A 1 526 ? 9.367 7.043 27.766 1 87.62 526 LEU A N 1
ATOM 4091 C CA . LEU A 1 526 ? 10.203 7.695 28.766 1 87.62 526 LEU A CA 1
ATOM 4092 C C . LEU A 1 526 ? 10.094 6.98 30.109 1 87.62 526 LEU A C 1
ATOM 4094 O O . LEU A 1 526 ? 11.102 6.801 30.812 1 87.62 526 LEU A O 1
ATOM 4098 N N . HIS A 1 527 ? 8.898 6.57 30.375 1 90.25 527 HIS A N 1
ATOM 4099 C CA . HIS A 1 527 ? 8.688 5.832 31.625 1 90.25 527 HIS A CA 1
ATOM 4100 C C . HIS A 1 527 ? 9.43 4.5 31.609 1 90.25 527 HIS A C 1
ATOM 4102 O O . HIS A 1 527 ? 10.094 4.141 32.562 1 90.25 527 HIS A O 1
ATOM 4108 N N . ALA A 1 528 ? 9.266 3.811 30.531 1 87.56 528 ALA A N 1
ATOM 4109 C CA . ALA A 1 528 ? 9.961 2.537 30.391 1 87.56 528 ALA A CA 1
ATOM 4110 C C . ALA A 1 528 ? 11.477 2.73 30.438 1 87.56 528 ALA A C 1
ATOM 4112 O O . ALA A 1 528 ? 12.188 1.917 31.031 1 87.56 528 ALA A O 1
ATOM 4113 N N . GLY A 1 529 ? 11.961 3.746 29.859 1 83.12 529 GLY A N 1
ATOM 4114 C CA . GLY A 1 529 ? 13.383 4.055 29.891 1 83.12 529 GLY A CA 1
ATOM 4115 C C . GLY A 1 529 ? 13.898 4.344 31.297 1 83.12 529 GLY A C 1
ATOM 4116 O O . GLY A 1 529 ? 14.992 3.904 31.656 1 83.12 529 GLY A O 1
ATOM 4117 N N . LEU A 1 530 ? 13.125 5.035 32.031 1 84 530 LEU A N 1
ATOM 4118 C CA . LEU A 1 530 ? 13.492 5.352 33.406 1 84 530 LEU A 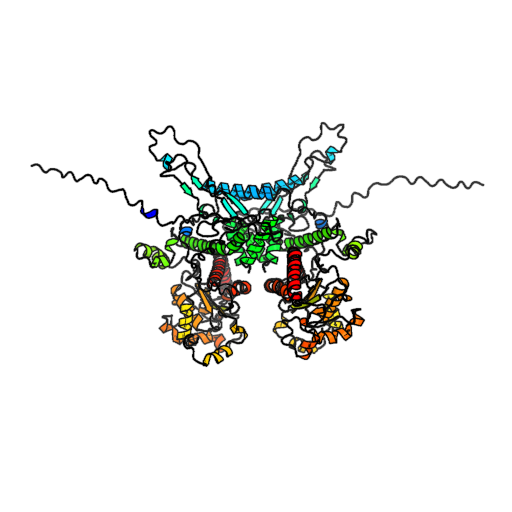CA 1
ATOM 4119 C C . LEU A 1 530 ? 13.555 4.086 34.25 1 84 530 LEU A C 1
ATOM 4121 O O . LEU A 1 530 ? 14.477 3.912 35.031 1 84 530 LEU A O 1
ATOM 4125 N N . GLN A 1 531 ? 12.562 3.275 34.031 1 86.88 531 GLN A N 1
ATOM 4126 C CA . GLN A 1 531 ? 12.539 2.027 34.781 1 86.88 531 GLN A CA 1
ATOM 4127 C C . GLN A 1 531 ? 13.766 1.172 34.469 1 86.88 531 GLN A C 1
ATOM 4129 O O . GLN A 1 531 ? 14.367 0.581 35.344 1 86.88 531 GLN A O 1
ATOM 4134 N N . HIS A 1 532 ? 14.047 1.17 33.281 1 85.38 532 HIS A N 1
ATOM 4135 C CA . HIS A 1 532 ? 15.211 0.403 32.875 1 85.38 532 HIS A CA 1
ATOM 4136 C C . HIS A 1 532 ? 16.5 0.995 33.438 1 85.38 532 HIS A C 1
ATOM 4138 O O . HIS A 1 532 ? 17.375 0.258 33.875 1 85.38 532 HIS A O 1
ATOM 4144 N N . ALA A 1 533 ? 16.625 2.281 33.438 1 82.06 533 ALA A N 1
ATOM 4145 C CA . ALA A 1 533 ? 17.797 2.967 33.969 1 82.06 533 ALA A CA 1
ATOM 4146 C C . ALA A 1 533 ? 17.953 2.713 35.469 1 82.06 533 ALA A C 1
ATOM 4148 O O . ALA A 1 533 ? 19.062 2.484 35.969 1 82.06 533 ALA A O 1
ATOM 4149 N N . LEU A 1 534 ? 16.859 2.734 36.062 1 82.94 534 LEU A N 1
ATOM 4150 C CA . LEU A 1 534 ? 16.875 2.52 37.5 1 82.94 534 LEU A CA 1
ATOM 4151 C C . LEU A 1 534 ? 17.297 1.091 37.812 1 82.94 534 LEU A C 1
ATOM 4153 O O . LEU A 1 534 ? 18.031 0.864 38.781 1 82.94 534 LEU A O 1
ATOM 4157 N N . LYS A 1 535 ? 16.875 0.218 37.031 1 81.44 535 LYS A N 1
ATOM 4158 C CA . LYS A 1 535 ? 17.266 -1.172 37.219 1 81.44 535 LYS A CA 1
ATOM 4159 C C . LYS A 1 535 ? 18.766 -1.35 37 1 81.44 535 LYS A C 1
ATOM 4161 O O . LYS A 1 535 ? 19.422 -2.076 37.75 1 81.44 535 LYS A O 1
ATOM 4166 N N . PHE A 1 536 ? 19.25 -0.719 36.031 1 77.62 536 PHE A N 1
ATOM 4167 C CA . PHE A 1 536 ? 20.672 -0.833 35.688 1 77.62 536 PHE A CA 1
ATOM 4168 C C . PHE A 1 536 ? 21.531 -0.17 36.75 1 77.62 536 PHE A C 1
ATOM 4170 O O . PHE A 1 536 ? 22.625 -0.655 37.062 1 77.62 536 PHE A O 1
ATOM 4177 N N . GLU A 1 537 ? 21.125 0.972 37.312 1 70.25 537 GLU A N 1
ATOM 4178 C CA . GLU A 1 537 ? 21.844 1.643 38.406 1 70.25 537 GLU A CA 1
ATOM 4179 C C . GLU A 1 537 ? 21.891 0.774 39.656 1 70.25 537 GLU A C 1
ATOM 4181 O O . GLU A 1 537 ? 22.906 0.752 40.344 1 70.25 537 GLU A O 1
ATOM 4186 N N . GLY A 1 538 ? 20.828 0.137 39.75 1 65.94 538 GLY A N 1
ATOM 4187 C CA . GLY A 1 538 ? 20.781 -0.756 40.906 1 65.94 538 GLY A CA 1
ATOM 4188 C C . GLY A 1 538 ? 21.688 -1.962 40.75 1 65.94 538 GLY A C 1
ATOM 4189 O O . GLY A 1 538 ? 22.297 -2.404 41.719 1 65.94 538 GLY A O 1
ATOM 4190 N N . ASP A 1 539 ? 21.812 -2.395 39.562 1 61.47 539 ASP A N 1
ATOM 4191 C CA . ASP A 1 539 ? 22.703 -3.529 39.312 1 61.47 539 ASP A CA 1
ATOM 4192 C C . ASP A 1 539 ? 24.172 -3.098 39.344 1 61.47 539 ASP A C 1
ATOM 4194 O O . ASP A 1 539 ? 25.047 -3.885 39.719 1 61.47 539 ASP A O 1
ATOM 4198 N N . MET B 1 1 ? -18.266 88.312 30.188 1 20.16 1 MET B N 1
ATOM 4199 C CA . MET B 1 1 ? -18.25 88.125 28.734 1 20.16 1 MET B CA 1
ATOM 4200 C C . MET B 1 1 ? -18.5 86.688 28.375 1 20.16 1 MET B C 1
ATOM 4202 O O . MET B 1 1 ? -18.359 85.75 29.219 1 20.16 1 MET B O 1
ATOM 4206 N N . ARG B 1 2 ? -18.625 86.375 27 1 20.8 2 ARG B N 1
ATOM 4207 C CA . ARG B 1 2 ? -19.516 85.875 25.953 1 20.8 2 ARG B CA 1
ATOM 4208 C C . ARG B 1 2 ? -19.141 84.438 25.562 1 20.8 2 ARG B C 1
ATOM 4210 O O . ARG B 1 2 ? -19.672 83.875 24.594 1 20.8 2 ARG B O 1
ATOM 4217 N N . ASN B 1 3 ? -18.109 83.875 26.266 1 21.91 3 ASN B N 1
ATOM 4218 C CA . ASN B 1 3 ? -17.234 82.938 25.547 1 21.91 3 ASN B CA 1
ATOM 4219 C C . ASN B 1 3 ? -17.984 81.75 25 1 21.91 3 ASN B C 1
ATOM 4221 O O . ASN B 1 3 ? -18.562 80.938 25.766 1 21.91 3 ASN B O 1
ATOM 4225 N N . SER B 1 4 ? -18.484 81.938 23.844 1 20.3 4 SER B N 1
ATOM 4226 C CA . SER B 1 4 ? -19.281 81.188 22.859 1 20.3 4 SER B CA 1
ATOM 4227 C C . SER B 1 4 ? -18.672 79.812 22.578 1 20.3 4 SER B C 1
ATOM 4229 O O . SER B 1 4 ? -17.484 79.688 22.203 1 20.3 4 SER B O 1
ATOM 4231 N N . VAL B 1 5 ? -18.969 78.875 23.375 1 21.72 5 VAL B N 1
ATOM 4232 C CA . VAL B 1 5 ? -18.641 77.438 23.422 1 21.72 5 VAL B CA 1
ATOM 4233 C C . VAL B 1 5 ? -18.797 76.812 22.031 1 21.72 5 VAL B C 1
ATOM 4235 O O . VAL B 1 5 ? -19.875 76.938 21.438 1 21.72 5 VAL B O 1
ATOM 4238 N N . ALA B 1 6 ? -17.641 76.875 21.281 1 20.91 6 ALA B N 1
ATOM 4239 C CA . ALA B 1 6 ? -17.422 76.562 19.891 1 20.91 6 ALA B CA 1
ATOM 4240 C C . ALA B 1 6 ? -18.109 75.25 19.531 1 20.91 6 ALA B C 1
ATOM 4242 O O . ALA B 1 6 ? -18.016 74.25 20.281 1 20.91 6 ALA B O 1
ATOM 4243 N N . GLN B 1 7 ? -19.141 75.25 18.734 1 21.92 7 GLN B N 1
ATOM 4244 C CA . GLN B 1 7 ? -20.156 74.312 18.234 1 21.92 7 GLN B CA 1
ATOM 4245 C C . GLN B 1 7 ? -19.531 73.188 17.422 1 21.92 7 GLN B C 1
ATOM 4247 O O . GLN B 1 7 ? -19.375 73.312 16.203 1 21.92 7 GLN B O 1
ATOM 4252 N N . PRO B 1 8 ? -18.344 72.625 17.938 1 22.47 8 PRO B N 1
ATOM 4253 C CA . PRO B 1 8 ? -17.625 72.062 16.797 1 22.47 8 PRO B CA 1
ATOM 4254 C C . PRO B 1 8 ? -18.531 71.188 15.875 1 22.47 8 PRO B C 1
ATOM 4256 O O . PRO B 1 8 ? -19.594 70.75 16.297 1 22.47 8 PRO B O 1
ATOM 4259 N N . LEU B 1 9 ? -18.266 71.25 14.57 1 22.14 9 LEU B N 1
ATOM 4260 C CA . LEU B 1 9 ? -18.891 70.938 13.289 1 22.14 9 LEU B CA 1
ATOM 4261 C C . LEU B 1 9 ? -19.281 69.5 13.219 1 22.14 9 LEU B C 1
ATOM 4263 O O . LEU B 1 9 ? -18.609 68.625 13.812 1 22.14 9 LEU B O 1
ATOM 4267 N N . PRO B 1 10 ? -20.469 69.188 12.883 1 20.58 10 PRO B N 1
ATOM 4268 C CA . PRO B 1 10 ? -21.203 67.875 12.734 1 20.58 10 PRO B CA 1
ATOM 4269 C C . PRO B 1 10 ? -20.5 66.875 11.82 1 20.58 10 PRO B C 1
ATOM 4271 O O . PRO B 1 10 ? -20.109 67.25 10.711 1 20.58 10 PRO B O 1
ATOM 4274 N N . MET B 1 11 ? -19.516 66.188 12.289 1 20.19 11 MET B N 1
ATOM 4275 C CA . MET B 1 11 ? -18.688 65.25 11.539 1 20.19 11 MET B CA 1
ATOM 4276 C C . MET B 1 11 ? -19.531 64.438 10.594 1 20.19 11 MET B C 1
ATOM 4278 O O . MET B 1 11 ? -20.219 63.5 11.039 1 20.19 11 MET B O 1
ATOM 4282 N N . ARG B 1 12 ? -20.297 64.875 9.578 1 18.91 12 ARG B N 1
ATOM 4283 C CA . ARG B 1 12 ? -21.219 64.312 8.609 1 18.91 12 ARG B CA 1
ATOM 4284 C C . ARG B 1 12 ? -20.656 63.031 8.016 1 18.91 12 ARG B C 1
ATOM 4286 O O . ARG B 1 12 ? -21.312 61.969 8.039 1 18.91 12 ARG B O 1
ATOM 4293 N N . GLN B 1 13 ? -20.328 63 6.656 1 17.81 13 GLN B N 1
ATOM 4294 C CA . GLN B 1 13 ? -20.906 62.344 5.488 1 17.81 13 GLN B CA 1
ATOM 4295 C C . GLN B 1 13 ? -20.125 61.094 5.125 1 17.81 13 GLN B C 1
ATOM 4297 O O . GLN B 1 13 ? -20.703 60.125 4.586 1 17.81 13 GLN B O 1
ATOM 4302 N N . ARG B 1 14 ? -18.781 61.031 4.953 1 20 14 ARG B N 1
ATOM 4303 C CA . ARG B 1 14 ? -18.188 60.438 3.762 1 20 14 ARG B CA 1
ATOM 4304 C C . ARG B 1 14 ? -18.156 58.906 3.879 1 20 14 ARG B C 1
ATOM 4306 O O . ARG B 1 14 ? -17.203 58.344 4.422 1 20 14 ARG B O 1
ATOM 4313 N N . VAL B 1 15 ? -19.031 58.25 4.43 1 19.91 15 VAL B N 1
ATOM 4314 C CA . VAL B 1 15 ? -18.922 56.812 4.727 1 19.91 15 VAL B CA 1
ATOM 4315 C C . VAL B 1 15 ? -18.828 56.031 3.424 1 19.91 15 VAL B C 1
ATOM 4317 O O . VAL B 1 15 ? -18.797 54.781 3.439 1 19.91 15 VAL B O 1
ATOM 4320 N N . PRO B 1 16 ? -19.031 56.562 2.158 1 19.53 16 PRO B N 1
ATOM 4321 C CA . PRO B 1 16 ? -19.594 55.75 1.088 1 19.53 16 PRO B CA 1
ATOM 4322 C C . PRO B 1 16 ? -18.641 54.656 0.631 1 19.53 16 PRO B C 1
ATOM 4324 O O . PRO B 1 16 ? -19.078 53.531 0.339 1 19.53 16 PRO B O 1
ATOM 4327 N N . GLN B 1 17 ? -17.469 55.031 0.011 1 20.08 17 GLN B N 1
ATOM 4328 C CA . GLN B 1 17 ? -16.922 54.469 -1.223 1 20.08 17 GLN B CA 1
ATOM 4329 C C . GLN B 1 17 ? -16.266 53.125 -0.98 1 20.08 17 GLN B C 1
ATOM 4331 O O . GLN B 1 17 ? -15.82 52.469 -1.923 1 20.08 17 GLN B O 1
ATOM 4336 N N . GLN B 1 18 ? -15.789 52.844 0.19 1 20.11 18 GLN B N 1
ATOM 4337 C CA . GLN B 1 18 ? -14.727 51.844 0.217 1 20.11 18 GLN B CA 1
ATOM 4338 C C . GLN B 1 18 ? -15.258 50.438 -0.115 1 20.11 18 GLN B C 1
ATOM 4340 O O . GLN B 1 18 ? -14.531 49.469 -0.004 1 20.11 18 GLN B O 1
ATOM 4345 N N . LEU B 1 19 ? -16.578 50.344 -0.394 1 20.39 19 LEU B N 1
ATOM 4346 C CA . LEU B 1 19 ? -17.172 49.031 -0.646 1 20.39 19 LEU B CA 1
ATOM 4347 C C . LEU B 1 19 ? -16.656 48.438 -1.959 1 20.39 19 LEU B C 1
ATOM 4349 O O . LEU B 1 19 ? -16.891 47.281 -2.252 1 20.39 19 LEU B O 1
ATOM 4353 N N . SER B 1 20 ? -16.359 49.312 -2.986 1 21.27 20 SER B N 1
ATOM 4354 C CA . SER B 1 20 ? -16.281 48.906 -4.387 1 21.27 20 SER B CA 1
ATOM 4355 C C . SER B 1 20 ? -15.117 47.969 -4.633 1 21.27 20 SER B C 1
ATOM 4357 O O . SER B 1 20 ? -15.031 47.344 -5.691 1 21.27 20 SER B O 1
ATOM 4359 N N . LEU B 1 21 ? -14.008 48.188 -3.992 1 21.84 21 LEU B N 1
ATOM 4360 C CA . LEU B 1 21 ? -12.797 47.594 -4.527 1 21.84 21 LEU B CA 1
ATOM 4361 C C . LEU B 1 21 ? -12.852 46.062 -4.449 1 21.84 21 LEU B C 1
ATOM 4363 O O . LEU B 1 21 ? -11.938 45.375 -4.898 1 21.84 21 LEU B O 1
ATOM 4367 N N . LEU B 1 22 ? -13.711 45.562 -3.596 1 21.47 22 LEU B N 1
ATOM 4368 C CA . LEU B 1 22 ? -13.633 44.094 -3.408 1 21.47 22 LEU B CA 1
ATOM 4369 C C . LEU B 1 22 ? -14.188 43.375 -4.621 1 21.47 22 LEU B C 1
ATOM 4371 O O . LEU B 1 22 ? -14.195 42.125 -4.652 1 21.47 22 LEU B O 1
ATOM 4375 N N . GLU B 1 23 ? -14.984 44 -5.535 1 22.8 23 GLU B N 1
ATOM 4376 C CA . GLU B 1 23 ? -15.711 43.406 -6.656 1 22.8 23 GLU B CA 1
ATOM 4377 C C . GLU B 1 23 ? -14.742 42.875 -7.711 1 22.8 23 GLU B C 1
ATOM 4379 O O . GLU B 1 23 ? -15.078 41.938 -8.453 1 22.8 23 GLU B O 1
ATOM 4384 N N . THR B 1 24 ? -13.852 43.719 -8.203 1 22.92 24 THR B N 1
ATOM 4385 C CA . THR B 1 24 ? -13.234 43.531 -9.516 1 22.92 24 THR B CA 1
ATOM 4386 C C . THR B 1 24 ? -12.508 42.188 -9.602 1 22.92 24 THR B C 1
ATOM 4388 O O . THR B 1 24 ? -12.273 41.688 -10.703 1 22.92 24 THR B O 1
ATOM 4391 N N . LEU B 1 25 ? -11.805 41.875 -8.656 1 22.03 25 LEU B N 1
ATOM 4392 C CA . LEU B 1 25 ? -10.719 41 -9.086 1 22.03 25 LEU B CA 1
ATOM 4393 C C . LEU B 1 25 ? -11.25 39.625 -9.516 1 22.03 25 LEU B C 1
ATOM 4395 O O . LEU B 1 25 ? -10.484 38.75 -9.906 1 22.03 25 LEU B O 1
ATOM 4399 N N . ILE B 1 26 ? -12.445 39.281 -9.086 1 22.36 26 ILE B N 1
ATOM 4400 C CA . ILE B 1 26 ? -12.672 37.875 -9.406 1 22.36 26 ILE B CA 1
ATOM 4401 C C . ILE B 1 26 ? -13.289 37.75 -10.797 1 22.36 26 ILE B C 1
ATOM 4403 O O . ILE B 1 26 ? -14.43 38.156 -11.008 1 22.36 26 ILE B O 1
ATOM 4407 N N . PRO B 1 27 ? -12.492 37.938 -11.914 1 20.45 27 PRO B N 1
ATOM 4408 C CA . PRO B 1 27 ? -13.148 37.875 -13.219 1 20.45 27 PRO B CA 1
ATOM 4409 C C . PRO B 1 27 ? -14.094 36.688 -13.344 1 20.45 27 PRO B C 1
ATOM 4411 O O . PRO B 1 27 ? -13.852 35.625 -12.75 1 20.45 27 PRO B O 1
ATOM 4414 N N . ILE B 1 28 ? -15.25 36.906 -13.789 1 22.58 28 ILE B N 1
ATOM 4415 C CA . ILE B 1 28 ? -16.391 36.031 -14.125 1 22.58 28 ILE B CA 1
ATOM 4416 C C . ILE B 1 28 ? -16.062 35.219 -15.367 1 22.58 28 ILE B C 1
ATOM 4418 O O . ILE B 1 28 ? -15.984 35.75 -16.469 1 22.58 28 ILE B O 1
ATOM 4422 N N . CYS B 1 29 ? -15.062 34.344 -15.414 1 20.89 29 CYS B N 1
ATOM 4423 C CA . CYS B 1 29 ? -14.836 33.719 -16.703 1 20.89 29 CYS B CA 1
ATOM 4424 C C . CYS B 1 29 ? -16.125 33.094 -17.25 1 20.89 29 CYS B C 1
ATOM 4426 O O . CYS B 1 29 ? -16.797 32.344 -16.531 1 20.89 29 CYS B O 1
ATOM 4428 N N . PRO B 1 30 ? -16.531 33.5 -18.391 1 20.47 30 PRO B N 1
ATOM 4429 C CA . PRO B 1 30 ? -17.766 33.031 -19.062 1 20.47 30 PRO B CA 1
ATOM 4430 C C . PRO B 1 30 ? -17.75 31.531 -19.359 1 20.47 30 PRO B C 1
ATOM 4432 O O . PRO B 1 30 ? -16.703 30.969 -19.688 1 20.47 30 PRO B O 1
ATOM 4435 N N . LEU B 1 31 ? -18.625 30.828 -18.891 1 21.62 31 LEU B N 1
ATOM 4436 C CA . LEU B 1 31 ? -18.922 29.406 -19.062 1 21.62 31 LEU B CA 1
ATOM 4437 C C . LEU B 1 31 ? -19.25 29.094 -20.516 1 21.62 31 LEU B C 1
ATOM 4439 O O . LEU B 1 31 ? -20.281 29.531 -21.031 1 21.62 31 LEU B O 1
ATOM 4443 N N . GLN B 1 32 ? -18.188 29.062 -21.391 1 20.23 32 GLN B N 1
ATOM 4444 C CA . GLN B 1 32 ? -18.641 28.766 -22.75 1 20.23 32 GLN B CA 1
ATOM 4445 C C . GLN B 1 32 ? -19.344 27.422 -22.812 1 20.23 32 GLN B C 1
ATOM 4447 O O . GLN B 1 32 ? -19 26.484 -22.078 1 20.23 32 GLN B O 1
ATOM 4452 N N . PRO B 1 33 ? -20.328 27.25 -23.766 1 19.95 33 PRO B N 1
ATOM 4453 C CA . PRO B 1 33 ? -21.266 26.141 -23.938 1 19.95 33 PRO B CA 1
ATOM 4454 C C . PRO B 1 33 ? -20.594 24.891 -24.531 1 19.95 33 PRO B C 1
ATOM 4456 O O . PRO B 1 33 ? -19.703 25.016 -25.391 1 19.95 33 PRO B O 1
ATOM 4459 N N . LEU B 1 34 ? -20.484 23.859 -23.828 1 20.25 34 LEU B N 1
ATOM 4460 C CA . LEU B 1 34 ? -19.906 22.594 -24.25 1 20.25 34 LEU B CA 1
ATOM 4461 C C . LEU B 1 34 ? -20.578 22.078 -25.516 1 20.25 34 LEU B C 1
ATOM 4463 O O . LEU B 1 34 ? -21.781 21.828 -25.516 1 20.25 34 LEU B O 1
ATOM 4467 N N . ARG B 1 35 ? -20 22.344 -26.734 1 17.89 35 ARG B N 1
ATOM 4468 C CA . ARG B 1 35 ? -20.484 21.812 -28 1 17.89 35 ARG B CA 1
ATOM 4469 C C . ARG B 1 35 ? -20.406 20.297 -28.031 1 17.89 35 ARG B C 1
ATOM 4471 O O . ARG B 1 35 ? -19.438 19.703 -27.547 1 17.89 35 ARG B O 1
ATOM 4478 N N . THR B 1 36 ? -21.5 19.469 -28.562 1 21.09 36 THR B N 1
ATOM 4479 C CA . THR B 1 36 ? -21.984 18.109 -28.75 1 21.09 36 THR B CA 1
ATOM 4480 C C . THR B 1 36 ? -21.219 17.406 -29.875 1 21.09 36 THR B C 1
ATOM 4482 O O . THR B 1 36 ? -21.609 16.328 -30.312 1 21.09 36 THR B O 1
ATOM 4485 N N . THR B 1 37 ? -20 17.312 -30.094 1 20.62 37 THR B N 1
ATOM 4486 C CA . THR B 1 37 ? -19.594 16.719 -31.375 1 20.62 37 THR B CA 1
ATOM 4487 C C . THR B 1 37 ? -19.875 15.219 -31.375 1 20.62 37 THR B C 1
ATOM 4489 O O . THR B 1 37 ? -19.609 14.531 -30.375 1 20.62 37 THR B O 1
ATOM 4492 N N . THR B 1 38 ? -20.656 14.445 -32.562 1 22.12 38 THR B N 1
ATOM 4493 C CA . THR B 1 38 ? -21.266 13.25 -33.125 1 22.12 38 THR B CA 1
ATOM 4494 C C . THR B 1 38 ? -20.203 12.234 -33.531 1 22.12 38 THR B C 1
ATOM 4496 O O . THR B 1 38 ? -20.516 11.211 -34.156 1 22.12 38 THR B O 1
ATOM 4499 N N . GLY B 1 39 ? -18.938 12.133 -33.531 1 20.98 39 GLY B N 1
ATOM 4500 C CA . GLY B 1 39 ? -18.234 11.227 -34.438 1 20.98 39 GLY B CA 1
ATOM 4501 C C . GLY B 1 39 ? -18.594 9.766 -34.219 1 20.98 39 GLY B C 1
ATOM 4502 O O . GLY B 1 39 ? -18.953 9.383 -33.094 1 20.98 39 GLY B O 1
ATOM 4503 N N . SER B 1 40 ? -18.922 8.609 -35.312 1 21.44 40 SER B N 1
ATOM 4504 C CA . SER B 1 40 ? -19.297 7.281 -35.781 1 21.44 40 SER B CA 1
ATOM 4505 C C . SER B 1 40 ? -18.422 6.207 -35.156 1 21.44 40 SER B C 1
ATOM 4507 O O . SER B 1 40 ? -18.562 5.02 -35.438 1 21.44 40 SER B O 1
ATOM 4509 N N . TYR B 1 41 ? -17.141 5.859 -35.156 1 22.56 41 TYR B N 1
ATOM 4510 C CA . TYR B 1 41 ? -16.703 4.504 -34.844 1 22.56 41 TYR B CA 1
ATOM 4511 C C . TYR B 1 41 ? -17.609 3.846 -33.812 1 22.56 41 TYR B C 1
ATOM 4513 O O . TYR B 1 41 ? -17.984 4.469 -32.812 1 22.56 41 TYR B O 1
ATOM 4521 N N . HIS B 1 42 ? -18.672 2.492 -33.969 1 24.86 42 HIS B N 1
ATOM 4522 C CA . HIS B 1 42 ? -20.094 2.789 -33.844 1 24.86 42 HIS B CA 1
ATOM 4523 C C . HIS B 1 42 ? -20.375 3.814 -32.75 1 24.86 42 HIS B C 1
ATOM 4525 O O . HIS B 1 42 ? -20.312 3.492 -31.578 1 24.86 42 HIS B O 1
ATOM 4531 N N . LEU B 1 43 ? -19.891 4.605 -33 1 23.16 43 LEU B N 1
ATOM 4532 C CA . LEU B 1 43 ? -18.922 5.676 -32.781 1 23.16 43 LEU B CA 1
ATOM 4533 C C . LEU B 1 43 ? -19.469 6.711 -31.828 1 23.16 43 LEU B C 1
ATOM 4535 O O . LEU B 1 43 ? -19.469 7.91 -32.125 1 23.16 43 LEU B O 1
ATOM 4539 N N . LEU B 1 44 ? -20.953 6.391 -31.391 1 23.12 44 LEU B N 1
ATOM 4540 C CA . LEU B 1 44 ? -22.016 7.375 -31.297 1 23.12 44 LEU B CA 1
ATOM 4541 C C . LEU B 1 44 ? -21.469 8.742 -30.906 1 23.12 44 LEU B C 1
ATOM 4543 O O . LEU B 1 44 ? -20.484 8.828 -30.172 1 23.12 44 LEU B O 1
ATOM 4547 N N . THR B 1 45 ? -21.859 9.93 -31.609 1 23.09 45 THR B N 1
ATOM 4548 C CA . THR B 1 45 ? -22 11.352 -31.906 1 23.09 45 THR B CA 1
ATOM 4549 C C . THR B 1 45 ? -22.203 12.156 -30.625 1 23.09 45 THR B C 1
ATOM 4551 O O . THR B 1 45 ? -22.312 13.383 -30.672 1 23.09 45 THR B O 1
ATOM 4554 N N . ALA B 1 46 ? -23.469 11.625 -30.062 1 24.53 46 ALA B N 1
ATOM 4555 C CA . ALA B 1 46 ? -23.609 12.383 -28.828 1 24.53 46 ALA B CA 1
ATOM 4556 C C . ALA B 1 46 ? -22.25 12.867 -28.312 1 24.53 46 ALA B C 1
ATOM 4558 O O . ALA B 1 46 ? -21.219 12.266 -28.609 1 24.53 46 ALA B O 1
ATOM 4559 N N . GLY B 1 47 ? -22.344 13.68 -27.641 1 26.61 47 GLY B N 1
ATOM 4560 C CA . GLY B 1 47 ? -22.094 15.031 -27.141 1 26.61 47 GLY B CA 1
ATOM 4561 C C . GLY B 1 47 ? -20.766 15.172 -26.422 1 26.61 47 GLY B C 1
ATOM 4562 O O . GLY B 1 47 ? -20.109 14.172 -26.125 1 26.61 47 GLY B O 1
ATOM 4563 N N . SER B 1 48 ? -20.578 16.266 -26.219 1 27.27 48 SER B N 1
ATOM 4564 C CA . SER B 1 48 ? -19.5 17.125 -25.719 1 27.27 48 SER B CA 1
ATOM 4565 C C . SER B 1 48 ? -18.75 16.469 -24.562 1 27.27 48 SER B C 1
ATOM 4567 O O . SER B 1 48 ? -19.078 16.703 -23.391 1 27.27 48 SER B O 1
ATOM 4569 N N . ARG B 1 49 ? -18.828 15.414 -24.594 1 29.81 49 ARG B N 1
ATOM 4570 C CA . ARG B 1 49 ? -18.516 14.883 -23.266 1 29.81 49 ARG B CA 1
ATOM 4571 C C . ARG B 1 49 ? -17.281 15.562 -22.688 1 29.81 49 ARG B C 1
ATOM 4573 O O . ARG B 1 49 ? -16.828 15.188 -21.609 1 29.81 49 ARG B O 1
ATOM 4580 N N . ARG B 1 50 ? -16.766 16.484 -23.469 1 32.97 50 ARG B N 1
ATOM 4581 C CA . ARG B 1 50 ? -15.867 17.625 -23.312 1 32.97 50 ARG B CA 1
ATOM 4582 C C . ARG B 1 50 ? -16.453 18.656 -22.359 1 32.97 50 ARG B C 1
ATOM 4584 O O . ARG B 1 50 ? -15.75 19.219 -21.516 1 32.97 50 ARG B O 1
ATOM 4591 N N . GLY B 1 51 ? -16.953 19.672 -22.109 1 37.09 51 GLY B N 1
ATOM 4592 C CA . GLY B 1 51 ? -16.125 20.344 -21.125 1 37.09 51 GLY B CA 1
ATOM 4593 C C . GLY B 1 51 ? -15.352 19.375 -20.234 1 37.09 51 GLY B C 1
ATOM 4594 O O . GLY B 1 51 ? -15.93 18.766 -19.328 1 37.09 51 GLY B O 1
ATOM 4595 N N . THR B 1 52 ? -15.203 18.047 -20.391 1 46.53 52 THR B N 1
ATOM 4596 C CA . THR B 1 52 ? -15.07 16.766 -19.703 1 46.53 52 THR B CA 1
ATOM 4597 C C . THR B 1 52 ? -14.266 16.922 -18.422 1 46.53 52 THR B C 1
ATOM 4599 O O . THR B 1 52 ? -13.43 17.812 -18.297 1 46.53 52 THR B O 1
ATOM 4602 N N . VAL B 1 53 ? -14.125 15.875 -17.203 1 44.34 53 VAL B N 1
ATOM 4603 C CA . VAL B 1 53 ? -13.766 16.719 -16.062 1 44.34 53 VAL B CA 1
ATOM 4604 C C . VAL B 1 53 ? -13.203 18.047 -16.562 1 44.34 53 VAL B C 1
ATOM 4606 O O . VAL B 1 53 ? -12.203 18.078 -17.281 1 44.34 53 VAL B O 1
ATOM 4609 N N . GLU B 1 54 ? -13.82 18.609 -17.531 1 43.25 54 GLU B N 1
ATOM 4610 C CA . GLU B 1 54 ? -13.359 19.562 -18.547 1 43.25 54 GLU B CA 1
ATOM 4611 C C . GLU B 1 54 ? -12.016 20.172 -18.156 1 43.25 54 GLU B C 1
ATOM 4613 O O . GLU B 1 54 ? -11.758 20.438 -16.984 1 43.25 54 GLU B O 1
ATOM 4618 N N . GLU B 1 55 ? -11.281 20.453 -19.016 1 44.28 55 GLU B N 1
ATOM 4619 C CA . GLU B 1 55 ? -9.828 20.594 -19 1 44.28 55 GLU B CA 1
ATOM 4620 C C . GLU B 1 55 ? -9.25 20.188 -17.641 1 44.28 55 GLU B C 1
ATOM 4622 O O . GLU B 1 55 ? -9.281 20.969 -16.688 1 44.28 55 GLU B O 1
ATOM 4627 N N . ALA B 1 56 ? -9.867 18.859 -16.984 1 45.38 56 ALA B N 1
ATOM 4628 C CA . ALA B 1 56 ? -9.664 18.172 -15.711 1 45.38 56 ALA B CA 1
ATOM 4629 C C . ALA B 1 56 ? -8.719 18.953 -14.812 1 45.38 56 ALA B C 1
ATOM 4631 O O . ALA B 1 56 ? -7.543 19.125 -15.141 1 45.38 56 ALA B O 1
ATOM 4632 N N . ASN B 1 57 ? -9.445 19.188 -13.828 1 44.81 57 ASN B N 1
ATOM 4633 C CA . ASN B 1 57 ? -9.367 20.469 -13.141 1 44.81 57 ASN B CA 1
ATOM 4634 C C . ASN B 1 57 ? -8.781 21.562 -14.039 1 44.81 57 ASN B C 1
ATOM 4636 O O . ASN B 1 57 ? -7.711 21.375 -14.625 1 44.81 57 ASN B O 1
ATOM 4640 N N . ALA B 1 58 ? -8.945 22.297 -15.242 1 44.94 58 ALA B N 1
ATOM 4641 C CA . ALA B 1 58 ? -7.969 23.266 -15.727 1 44.94 58 ALA B CA 1
ATOM 4642 C C . ALA B 1 58 ? -6.57 22.922 -15.203 1 44.94 58 ALA B C 1
ATOM 4644 O O . ALA B 1 58 ? -6.363 22.812 -13.992 1 44.94 58 ALA B O 1
ATOM 4645 N N . ARG B 1 59 ? -6.027 22.281 -15.289 1 42.47 59 ARG B N 1
ATOM 4646 C CA . ARG B 1 59 ? -4.73 21.625 -15.203 1 42.47 59 ARG B CA 1
ATOM 4647 C C . ARG B 1 59 ? -4.145 21.734 -13.797 1 42.47 59 ARG B C 1
ATOM 4649 O O . ARG B 1 59 ? -3.504 22.734 -13.469 1 42.47 59 ARG B O 1
ATOM 4656 N N . ARG B 1 60 ? -5.309 21.078 -12.977 1 43.41 60 ARG B N 1
ATOM 4657 C CA . ARG B 1 60 ? -5.527 21.016 -11.531 1 43.41 60 ARG B CA 1
ATOM 4658 C C . ARG B 1 60 ? -4.777 22.125 -10.812 1 43.41 60 ARG B C 1
ATOM 4660 O O . ARG B 1 60 ? -3.545 22.141 -10.789 1 43.41 60 ARG B O 1
ATOM 4667 N N . HIS B 1 61 ? -5.215 22.562 -11.641 1 43.78 61 HIS B N 1
ATOM 4668 C CA . HIS B 1 61 ? -5.008 23.641 -12.594 1 43.78 61 HIS B CA 1
ATOM 4669 C C . HIS B 1 61 ? -3.826 24.516 -12.188 1 43.78 61 HIS B C 1
ATOM 4671 O O . HIS B 1 61 ? -2.965 24.828 -13.008 1 43.78 61 HIS B O 1
ATOM 4677 N N . ALA B 1 62 ? -3.467 25.25 -12.57 1 45.28 62 ALA B N 1
ATOM 4678 C CA . ALA B 1 62 ? -2.109 25.781 -12.43 1 45.28 62 ALA B CA 1
ATOM 4679 C C . ALA B 1 62 ? -1.311 24.969 -11.414 1 45.28 62 ALA B C 1
ATOM 4681 O O . ALA B 1 62 ? -1.531 25.078 -10.211 1 45.28 62 ALA B O 1
ATOM 4682 N N . ASN B 1 63 ? -1.325 24.047 -11.172 1 45.34 63 ASN B N 1
ATOM 4683 C CA . ASN B 1 63 ? -0.713 22.969 -10.391 1 45.34 63 ASN B CA 1
ATOM 4684 C C . ASN B 1 63 ? -0.204 23.469 -9.047 1 45.34 63 ASN B C 1
ATOM 4686 O O . ASN B 1 63 ? 0.75 24.25 -8.992 1 45.34 63 ASN B O 1
ATOM 4690 N N . TRP B 1 64 ? -1.696 23.25 -8.094 1 45.16 64 TRP B N 1
ATOM 4691 C CA . TRP B 1 64 ? -1.724 24 -6.836 1 45.16 64 TRP B CA 1
ATOM 4692 C C . TRP B 1 64 ? -1.099 25.375 -7.012 1 45.16 64 TRP B C 1
ATOM 4694 O O . TRP B 1 64 ? 0.092 25.484 -7.312 1 45.16 64 TRP B O 1
ATOM 4704 N N . GLN B 1 65 ? -0.993 25.891 -8.508 1 41.62 65 GLN B N 1
ATOM 4705 C CA . GLN B 1 65 ? -0.415 27.109 -9.047 1 41.62 65 GLN B CA 1
ATOM 4706 C C . GLN B 1 65 ? 1.021 27.312 -8.57 1 41.62 65 GLN B C 1
ATOM 4708 O O . GLN B 1 65 ? 1.271 27.422 -7.371 1 41.62 65 GLN B O 1
ATOM 4713 N N . ARG B 1 66 ? 1.814 26.844 -8.523 1 41.38 66 ARG B N 1
ATOM 4714 C CA . ARG B 1 66 ? 3.24 26.547 -8.484 1 41.38 66 ARG B CA 1
ATOM 4715 C C . ARG B 1 66 ? 3.66 26.094 -7.09 1 41.38 66 ARG B C 1
ATOM 4717 O O . ARG B 1 66 ? 4.848 25.875 -6.828 1 41.38 66 ARG B O 1
ATOM 4724 N N . SER B 1 67 ? 3.271 25.25 -6.281 1 45.84 67 SER B N 1
ATOM 4725 C CA . SER B 1 67 ? 2.996 24.469 -5.082 1 45.84 67 SER B CA 1
ATOM 4726 C C . SER B 1 67 ? 2.791 25.375 -3.869 1 45.84 67 SER B C 1
ATOM 4728 O O . SER B 1 67 ? 2.889 24.922 -2.727 1 45.84 67 SER B O 1
ATOM 4730 N N . TYR B 1 68 ? 2.535 26.828 -4.223 1 41.69 68 TYR B N 1
ATOM 4731 C CA . TYR B 1 68 ? 2.283 27.781 -3.146 1 41.69 68 TYR B CA 1
ATOM 4732 C C . TYR B 1 68 ? 0.97 27.469 -2.439 1 41.69 68 TYR B C 1
ATOM 4734 O O . TYR B 1 68 ? 0.023 26.984 -3.062 1 41.69 68 TYR B O 1
ATOM 4742 N N . PHE B 1 69 ? 0.988 27.375 -1.263 1 46.62 69 PHE B N 1
ATOM 4743 C CA . PHE B 1 69 ? -0.127 27.266 -0.33 1 46.62 69 PHE B CA 1
ATOM 4744 C C . PHE B 1 69 ? -1.254 28.219 -0.716 1 46.62 69 PHE B C 1
ATOM 4746 O O . PHE B 1 69 ? -1.046 29.422 -0.812 1 46.62 69 PHE B O 1
ATOM 4753 N N . ASN B 1 70 ? -2.219 27.812 -1.501 1 46.62 70 ASN B N 1
ATOM 4754 C CA . ASN B 1 70 ? -3.35 28.672 -1.834 1 46.62 70 ASN B CA 1
ATOM 4755 C C . ASN B 1 70 ? -4.121 29.094 -0.586 1 46.62 70 ASN B C 1
ATOM 4757 O O . ASN B 1 70 ? -4.809 28.281 0.029 1 46.62 70 ASN B O 1
ATOM 4761 N N . PHE B 1 71 ? -3.893 30.297 -0.165 1 45 71 PHE B N 1
ATOM 4762 C CA . PHE B 1 71 ? -4.301 30.969 1.066 1 45 71 PHE B CA 1
ATOM 4763 C C . PHE B 1 71 ? -5.82 30.984 1.192 1 45 71 PHE B C 1
ATOM 4765 O O . PHE B 1 71 ? -6.355 30.906 2.299 1 45 71 PHE B O 1
ATOM 4772 N N . GLY B 1 72 ? -6.469 31.109 0.086 1 47.81 72 GLY B N 1
ATOM 4773 C CA . GLY B 1 72 ? -7.906 31.234 0.275 1 47.81 72 GLY B CA 1
ATOM 4774 C C . GLY B 1 72 ? -8.523 30 0.917 1 47.81 72 GLY B C 1
ATOM 4775 O O . GLY B 1 72 ? -9.484 30.125 1.684 1 47.81 72 GLY B O 1
ATOM 4776 N N . LEU B 1 73 ? -7.977 28.953 0.638 1 50.47 73 LEU B N 1
ATOM 4777 C CA . LEU B 1 73 ? -8.484 27.719 1.227 1 50.47 73 LEU B CA 1
ATOM 4778 C C . LEU B 1 73 ? -8.156 27.641 2.713 1 50.47 73 LEU B C 1
ATOM 4780 O O . LEU B 1 73 ? -8.992 27.219 3.52 1 50.47 73 LEU B O 1
ATOM 4784 N N . TYR B 1 74 ? -6.977 28.219 3.094 1 50.84 74 TYR B N 1
ATOM 4785 C CA . TYR B 1 74 ? -6.426 28 4.426 1 50.84 74 TYR B CA 1
ATOM 4786 C C . TYR B 1 74 ? -7.133 28.875 5.457 1 50.84 74 TYR B C 1
ATOM 4788 O O . TYR B 1 74 ? -7.176 28.531 6.641 1 50.84 74 TYR B O 1
ATOM 4796 N N . GLY B 1 75 ? -7.637 29.938 4.859 1 49.59 75 GLY B N 1
ATOM 4797 C CA . GLY B 1 75 ? -8.352 30.797 5.793 1 49.59 75 GLY B CA 1
ATOM 4798 C C . GLY B 1 75 ? -9.57 30.141 6.398 1 49.59 75 GLY B C 1
ATOM 4799 O O . GLY B 1 75 ? -10.031 30.547 7.473 1 49.59 75 GLY B O 1
ATOM 4800 N N . PHE B 1 76 ? -10.062 29.172 5.66 1 47.91 76 PHE B N 1
ATOM 4801 C CA . PHE B 1 76 ? -11.297 28.562 6.141 1 47.91 76 PHE B CA 1
ATOM 4802 C C . PHE B 1 76 ? -11 27.312 6.961 1 47.91 76 PHE B C 1
ATOM 4804 O O . PHE B 1 76 ? -11.914 26.719 7.543 1 47.91 76 PHE B O 1
ATOM 4811 N N . ALA B 1 77 ? -9.75 26.875 6.949 1 49.41 77 ALA B N 1
ATOM 4812 C CA . ALA B 1 77 ? -9.484 25.578 7.59 1 49.41 77 ALA B CA 1
ATOM 4813 C C . ALA B 1 77 ? -9.773 25.656 9.086 1 49.41 77 ALA B C 1
ATOM 4815 O O . ALA B 1 77 ? -9.031 26.297 9.836 1 49.41 77 ALA B O 1
ATOM 4816 N N . TYR B 1 78 ? -11.117 25.828 9.305 1 47.88 78 TYR B N 1
ATOM 4817 C CA . TYR B 1 78 ? -11.398 25.703 10.734 1 47.88 78 TYR B CA 1
ATOM 4818 C C . TYR B 1 78 ? -11.148 24.281 11.219 1 47.88 78 TYR B C 1
ATOM 4820 O O . TYR B 1 78 ? -11.305 23.328 10.453 1 47.88 78 TYR B O 1
ATOM 4828 N N . PHE B 1 79 ? -10.367 24.266 12.328 1 46.34 79 PHE B N 1
ATOM 4829 C CA . PHE B 1 79 ? -9.969 23.062 13.062 1 46.34 79 PHE B CA 1
ATOM 4830 C C . PHE B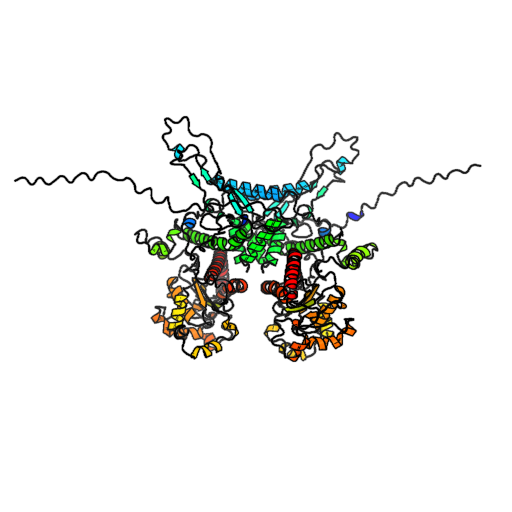 1 79 ? -11.195 22.234 13.438 1 46.34 79 PHE B C 1
ATOM 4832 O O . PHE B 1 79 ? -11.617 22.234 14.602 1 46.34 79 PHE B O 1
ATOM 4839 N N . ASP B 1 80 ? -12.281 22.516 12.766 1 46.41 80 ASP B N 1
ATOM 4840 C CA . ASP B 1 80 ? -13.336 21.75 13.43 1 46.41 80 ASP B CA 1
ATOM 4841 C C . ASP B 1 80 ? -13.141 20.25 13.227 1 46.41 80 ASP B C 1
ATOM 4843 O O . ASP B 1 80 ? -13.031 19.781 12.086 1 46.41 80 ASP B O 1
ATOM 4847 N N . ARG B 1 81 ? -12.609 19.672 14.219 1 43.44 81 ARG B N 1
ATOM 4848 C CA . ARG B 1 81 ? -12.578 18.234 14.477 1 43.44 81 ARG B CA 1
ATOM 4849 C C . ARG B 1 81 ? -13.938 17.594 14.172 1 43.44 81 ARG B C 1
ATOM 4851 O O . ARG B 1 81 ? -14.977 18.141 14.555 1 43.44 81 ARG B O 1
ATOM 4858 N N . GLY B 1 82 ? -13.969 16.719 13.172 1 51.41 82 GLY B N 1
ATOM 4859 C CA . GLY B 1 82 ? -15.102 15.891 12.797 1 51.41 82 GLY B CA 1
ATOM 4860 C C . GLY B 1 82 ? -16.438 16.547 13.07 1 51.41 82 GLY B C 1
ATOM 4861 O O . GLY B 1 82 ? -16.562 17.375 13.984 1 51.41 82 GLY B O 1
ATOM 4862 N N . ALA B 1 83 ? -17.25 16.766 12.07 1 53.03 83 ALA B N 1
ATOM 4863 C CA . ALA B 1 83 ? -18.594 17.281 12.234 1 53.03 83 ALA B CA 1
ATOM 4864 C C . ALA B 1 83 ? -19.297 16.641 13.43 1 53.03 83 ALA B C 1
ATOM 4866 O O . ALA B 1 83 ? -19.219 15.43 13.617 1 53.03 83 ALA B O 1
ATOM 4867 N N . VAL B 1 84 ? -19.672 17.406 14.422 1 54 84 VAL B N 1
ATOM 4868 C CA . VAL B 1 84 ? -20.484 16.953 15.547 1 54 84 VAL B CA 1
ATOM 4869 C C . VAL B 1 84 ? -21.578 16.016 15.047 1 54 84 VAL B C 1
ATOM 4871 O O . VAL B 1 84 ? -22.281 16.312 14.086 1 54 84 VAL B O 1
ATOM 4874 N N . GLY B 1 85 ? -21.516 14.758 15.492 1 73.88 85 GLY B N 1
ATOM 4875 C CA . GLY B 1 85 ? -22.594 13.805 15.234 1 73.88 85 GLY B CA 1
ATOM 4876 C C . GLY B 1 85 ? -22.25 12.82 14.125 1 73.88 85 GLY B C 1
ATOM 4877 O O . GLY B 1 85 ? -23.047 11.922 13.836 1 73.88 85 GLY B O 1
ATOM 4878 N N . SER B 1 86 ? -21.094 13.125 13.539 1 82.62 86 SER B N 1
ATOM 4879 C CA . SER B 1 86 ? -20.75 12.258 12.422 1 82.62 86 SER B CA 1
ATOM 4880 C C . SER B 1 86 ? -20.625 10.805 12.875 1 82.62 86 SER B C 1
ATOM 4882 O O . SER B 1 86 ? -21.094 9.891 12.188 1 82.62 86 SER B O 1
ATOM 4884 N N . ALA B 1 87 ? -20.094 10.664 14.07 1 89.06 87 ALA B N 1
ATOM 4885 C CA . ALA B 1 87 ? -19.922 9.312 14.578 1 89.06 87 ALA B CA 1
ATOM 4886 C C . ALA B 1 87 ? -21.266 8.648 14.852 1 89.06 87 ALA B C 1
ATOM 4888 O O . ALA B 1 87 ? -21.484 7.484 14.5 1 89.06 87 ALA B O 1
ATOM 4889 N N . ALA B 1 88 ? -22.141 9.422 15.391 1 92 88 ALA B N 1
ATOM 4890 C CA . ALA B 1 88 ? -23.469 8.906 15.703 1 92 88 ALA B CA 1
ATOM 4891 C C . ALA B 1 88 ? -24.234 8.562 14.43 1 92 88 ALA B C 1
ATOM 4893 O O . ALA B 1 88 ? -24.922 7.539 14.367 1 92 88 ALA B O 1
ATOM 4894 N N . ARG B 1 89 ? -24.156 9.383 13.43 1 91.62 89 ARG B N 1
ATOM 4895 C CA . ARG B 1 89 ? -24.844 9.125 12.172 1 91.62 89 ARG B CA 1
ATOM 4896 C C . ARG B 1 89 ? -24.25 7.91 11.461 1 91.62 89 ARG B C 1
ATOM 4898 O O . ARG B 1 89 ? -24.984 7.113 10.875 1 91.62 89 ARG B O 1
ATOM 4905 N N . LEU B 1 90 ? -22.953 7.797 11.523 1 93.69 90 LEU B N 1
ATOM 4906 C CA . LEU B 1 90 ? -22.312 6.625 10.938 1 93.69 90 LEU B CA 1
ATOM 4907 C C . LEU B 1 90 ? -22.75 5.348 11.648 1 93.69 90 LEU B C 1
ATOM 4909 O O . LEU B 1 90 ? -23.047 4.348 10.992 1 93.69 90 LEU B O 1
ATOM 4913 N N . GLN B 1 91 ? -22.781 5.441 12.961 1 95.69 91 GLN B N 1
ATOM 4914 C CA . GLN B 1 91 ? -23.234 4.289 13.727 1 95.69 91 GLN B CA 1
ATOM 4915 C C . GLN B 1 91 ? -24.656 3.902 13.352 1 95.69 91 GLN B C 1
ATOM 4917 O O . GLN B 1 91 ? -24.953 2.725 13.133 1 95.69 91 GLN B O 1
ATOM 4922 N N . ALA B 1 92 ? -25.469 4.848 13.266 1 95.25 92 ALA B N 1
ATOM 4923 C CA . ALA B 1 92 ? -26.859 4.605 12.906 1 95.25 92 ALA B CA 1
ATOM 4924 C C . ALA B 1 92 ? -26.969 3.965 11.523 1 95.25 92 ALA B C 1
ATOM 4926 O O . ALA B 1 92 ? -27.781 3.062 11.312 1 95.25 92 ALA B O 1
ATOM 4927 N N . TYR B 1 93 ? -26.219 4.418 10.672 1 94.38 93 TYR B N 1
ATOM 4928 C CA . TYR B 1 93 ? -26.234 3.863 9.32 1 94.38 93 TYR B CA 1
ATOM 4929 C C . TYR B 1 93 ? -25.797 2.402 9.328 1 94.38 93 TYR B C 1
ATOM 4931 O O . TYR B 1 93 ? -26.438 1.555 8.703 1 94.38 93 TYR B O 1
ATOM 4939 N N . LEU B 1 94 ? -24.641 2.123 9.969 1 95.94 94 LEU B N 1
ATOM 4940 C CA . LEU B 1 94 ? -24.125 0.76 9.992 1 95.94 94 LEU B CA 1
ATOM 4941 C C . LEU B 1 94 ? -25.109 -0.19 10.648 1 95.94 94 LEU B C 1
ATOM 4943 O O . LEU B 1 94 ? -25.312 -1.316 10.188 1 95.94 94 LEU B O 1
ATOM 4947 N N . GLU B 1 95 ? -25.75 0.288 11.688 1 95.38 95 GLU B N 1
ATOM 4948 C CA . GLU B 1 95 ? -26.766 -0.516 12.352 1 95.38 95 GLU B CA 1
ATOM 4949 C C . GLU B 1 95 ? -27.953 -0.786 11.43 1 95.38 95 GLU B C 1
ATOM 4951 O O . GLU B 1 95 ? -28.422 -1.922 11.32 1 95.38 95 GLU B O 1
ATOM 4956 N N . ALA B 1 96 ? -28.359 0.223 10.766 1 94 96 ALA B N 1
ATOM 4957 C CA . ALA B 1 96 ? -29.5 0.087 9.852 1 94 96 ALA B CA 1
ATOM 4958 C C . ALA B 1 96 ? -29.156 -0.861 8.703 1 94 96 ALA B C 1
ATOM 4960 O O . ALA B 1 96 ? -30 -1.663 8.289 1 94 96 ALA B O 1
ATOM 4961 N N . GLU B 1 97 ? -28.016 -0.711 8.172 1 92.69 97 GLU B N 1
ATOM 4962 C CA . GLU B 1 97 ? -27.578 -1.562 7.07 1 92.69 97 GLU B CA 1
ATOM 4963 C C . GLU B 1 97 ? -27.5 -3.025 7.5 1 92.69 97 GLU B C 1
ATOM 4965 O O . GLU B 1 97 ? -27.984 -3.908 6.785 1 92.69 97 GLU B O 1
ATOM 4970 N N . PHE B 1 98 ? -26.875 -3.268 8.633 1 93 98 PHE B N 1
ATOM 4971 C CA . PHE B 1 98 ? -26.766 -4.629 9.148 1 93 98 PHE B CA 1
ATOM 4972 C C . PHE B 1 98 ? -28.156 -5.234 9.367 1 93 98 PHE B C 1
ATOM 4974 O O . PHE B 1 98 ? -28.406 -6.375 8.969 1 93 98 PHE B O 1
ATOM 4981 N N . ASP B 1 99 ? -28.953 -4.453 9.945 1 91.5 99 ASP B N 1
ATOM 4982 C CA . ASP B 1 99 ? -30.312 -4.91 10.242 1 91.5 99 ASP B CA 1
ATOM 4983 C C . ASP B 1 99 ? -31.094 -5.207 8.961 1 91.5 99 ASP B C 1
ATOM 4985 O O . ASP B 1 99 ? -31.812 -6.199 8.891 1 91.5 99 ASP B O 1
ATOM 4989 N N . ALA B 1 100 ? -31 -4.348 8.055 1 90.25 100 ALA B N 1
ATOM 4990 C CA . ALA B 1 100 ? -31.703 -4.531 6.793 1 90.25 100 ALA B CA 1
ATOM 4991 C C . ALA B 1 100 ? -31.266 -5.828 6.109 1 90.25 100 ALA B C 1
ATOM 4993 O O . ALA B 1 100 ? -32.094 -6.57 5.59 1 90.25 100 ALA B O 1
ATOM 4994 N N . ARG B 1 101 ? -30.062 -6.129 6.121 1 88.81 101 ARG B N 1
ATOM 4995 C CA . ARG B 1 101 ? -29.547 -7.344 5.512 1 88.81 101 ARG B CA 1
ATOM 4996 C C . ARG B 1 101 ? -30 -8.586 6.27 1 88.81 101 ARG B C 1
ATOM 4998 O O . ARG B 1 101 ? -30.328 -9.602 5.66 1 88.81 101 ARG B O 1
ATOM 5005 N N . ALA B 1 102 ? -29.953 -8.477 7.582 1 87.81 102 ALA B N 1
ATOM 5006 C CA . ALA B 1 102 ? -30.406 -9.594 8.414 1 87.81 102 ALA B CA 1
ATOM 5007 C C . ALA B 1 102 ? -31.875 -9.898 8.195 1 87.81 102 ALA B C 1
ATOM 5009 O O . ALA B 1 102 ? -32.281 -11.055 8.062 1 87.81 102 ALA B O 1
ATOM 5010 N N . ARG B 1 103 ? -32.656 -8.875 8.094 1 86.31 103 ARG B N 1
ATOM 5011 C CA . ARG B 1 103 ? -34.094 -9.023 7.957 1 86.31 103 ARG B CA 1
ATOM 5012 C C . ARG B 1 103 ? -34.469 -9.672 6.625 1 86.31 103 ARG B C 1
ATOM 5014 O O . ARG B 1 103 ? -35.438 -10.422 6.531 1 86.31 103 ARG B O 1
ATOM 5021 N N . ASP B 1 104 ? -33.625 -9.391 5.695 1 82.94 104 ASP B N 1
ATOM 5022 C CA . ASP B 1 104 ? -33.875 -9.969 4.375 1 82.94 104 ASP B CA 1
ATOM 5023 C C . ASP B 1 104 ? -33.719 -11.492 4.402 1 82.94 104 ASP B C 1
ATOM 5025 O O . ASP B 1 104 ? -34.219 -12.188 3.529 1 82.94 104 ASP B O 1
ATOM 5029 N N . ARG B 1 105 ? -33.031 -12.031 5.438 1 83.5 105 ARG B N 1
ATOM 5030 C CA . ARG B 1 105 ? -32.688 -13.453 5.453 1 83.5 105 ARG B CA 1
ATOM 5031 C C . ARG B 1 105 ? -33.438 -14.188 6.551 1 83.5 105 ARG B C 1
ATOM 5033 O O . ARG B 1 105 ? -33.438 -15.414 6.609 1 83.5 105 ARG B O 1
ATOM 5040 N N . LEU B 1 106 ? -34.094 -13.477 7.375 1 83.75 106 LEU B N 1
ATOM 5041 C CA . LEU B 1 106 ? -34.844 -14.086 8.461 1 83.75 106 LEU B CA 1
ATOM 5042 C C . LEU B 1 106 ? -36.312 -14.188 8.102 1 83.75 106 LEU B C 1
ATOM 5044 O O . LEU B 1 106 ? -36.875 -13.289 7.477 1 83.75 106 LEU B O 1
ATOM 5048 N N . PRO B 1 107 ? -36.875 -15.312 8.438 1 81.38 107 PRO B N 1
ATOM 5049 C CA . PRO B 1 107 ? -38.312 -15.438 8.164 1 81.38 107 PRO B CA 1
ATOM 5050 C C . PRO B 1 107 ? -39.156 -14.5 9.023 1 81.38 107 PRO B C 1
ATOM 5052 O O . PRO B 1 107 ? -38.75 -14.148 10.133 1 81.38 107 PRO B O 1
ATOM 5055 N N . GLU B 1 108 ? -40.188 -14.148 8.375 1 77.56 108 GLU B N 1
ATOM 5056 C CA . GLU B 1 108 ? -41.125 -13.305 9.117 1 77.56 108 GLU B CA 1
ATOM 5057 C C . GLU B 1 108 ? -41.969 -14.141 10.086 1 77.56 108 GLU B C 1
ATOM 5059 O O . GLU B 1 108 ? -42.406 -13.648 11.133 1 77.56 108 GLU B O 1
ATOM 5064 N N . LEU B 1 109 ? -42.188 -15.352 9.586 1 76.5 109 LEU B N 1
ATOM 5065 C CA . LEU B 1 109 ? -43 -16.266 10.375 1 76.5 109 LEU B CA 1
ATOM 5066 C C . LEU B 1 109 ? -42.312 -17.609 10.523 1 76.5 109 LEU B C 1
ATOM 5068 O O . LEU B 1 109 ? -41.469 -17.969 9.719 1 76.5 109 LEU B O 1
ATOM 5072 N N . CYS B 1 110 ? -42.656 -18.266 11.648 1 76.31 110 CYS B N 1
ATOM 5073 C CA . CYS B 1 110 ? -42.125 -19.609 11.906 1 76.31 110 CYS B CA 1
ATOM 5074 C C . CYS B 1 110 ? -42.656 -20.609 10.883 1 76.31 110 CYS B C 1
ATOM 5076 O O . CYS B 1 110 ? -43.844 -20.812 10.766 1 76.31 110 CYS B O 1
ATOM 5078 N N . LEU B 1 111 ? -41.719 -21.188 10.219 1 72.31 111 LEU B N 1
ATOM 5079 C CA . LEU B 1 111 ? -42.094 -22.141 9.18 1 72.31 111 LEU B CA 1
ATOM 5080 C C . LEU B 1 111 ? -42.719 -23.391 9.789 1 72.31 111 LEU B C 1
ATOM 5082 O O . LEU B 1 111 ? -43.594 -24.016 9.164 1 72.31 111 LEU B O 1
ATOM 5086 N N . GLN B 1 112 ? -42.281 -23.703 10.945 1 71.94 112 GLN B N 1
ATOM 5087 C CA . GLN B 1 112 ? -42.844 -24.859 11.641 1 71.94 112 GLN B CA 1
ATOM 5088 C C . GLN B 1 112 ? -44.25 -24.609 12.117 1 71.94 112 GLN B C 1
ATOM 5090 O O . GLN B 1 112 ? -45.125 -25.484 12 1 71.94 112 GLN B O 1
ATOM 5095 N N . CYS B 1 113 ? -44.406 -23.453 12.609 1 73 113 CYS B N 1
ATOM 5096 C CA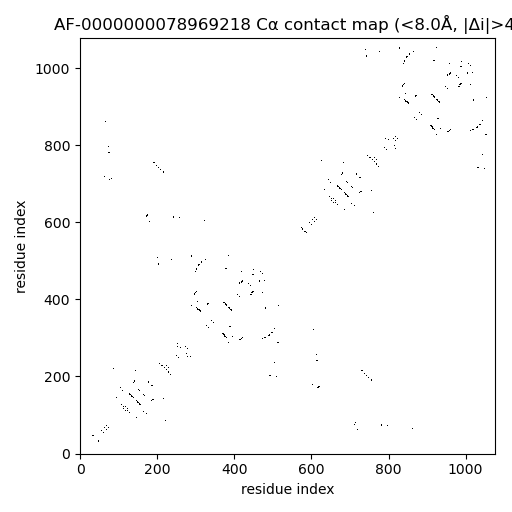 . CYS B 1 113 ? -45.75 -23.109 13.117 1 73 113 CYS B CA 1
ATOM 5097 C C . CYS B 1 113 ? -46.75 -22.984 11.977 1 73 113 CYS B C 1
ATOM 5099 O O . CYS B 1 113 ? -47.938 -23.219 12.156 1 73 113 CYS B O 1
ATOM 5101 N N . LEU B 1 114 ? -46.25 -22.625 10.836 1 69.69 114 LEU B N 1
ATOM 5102 C CA . LEU B 1 114 ? -47.125 -22.469 9.672 1 69.69 114 LEU B CA 1
ATOM 5103 C C . LEU B 1 114 ? -47.562 -23.828 9.148 1 69.69 114 LEU B C 1
ATOM 5105 O O . LEU B 1 114 ? -48.688 -23.969 8.617 1 69.69 114 LEU B O 1
ATOM 5109 N N . THR B 1 115 ? -46.719 -24.828 9.227 1 62 115 THR B N 1
ATOM 5110 C CA . THR B 1 115 ? -47.062 -26.141 8.664 1 62 115 THR B CA 1
ATOM 5111 C C . THR B 1 115 ? -47.75 -27.016 9.688 1 62 115 THR B C 1
ATOM 5113 O O . THR B 1 115 ? -48.344 -28.031 9.336 1 62 115 THR B O 1
ATOM 5116 N N . ALA B 1 116 ? -47.562 -26.766 10.898 1 57.03 116 ALA B N 1
ATOM 5117 C CA . ALA B 1 116 ? -48.188 -27.625 11.898 1 57.03 116 ALA B CA 1
ATOM 5118 C C . ALA B 1 116 ? -49.719 -27.438 11.906 1 57.03 116 ALA B C 1
ATOM 5120 O O . ALA B 1 116 ? -50.219 -26.359 11.594 1 57.03 116 ALA B O 1
ATOM 5121 N N . ASP B 1 117 ? -50.562 -28.484 11.672 1 49.5 117 ASP B N 1
ATOM 5122 C CA . ASP B 1 117 ? -52 -28.562 11.883 1 49.5 117 ASP B CA 1
ATOM 5123 C C . ASP B 1 117 ? -52.375 -27.891 13.195 1 49.5 117 ASP B C 1
ATOM 5125 O O . ASP B 1 117 ? -52.219 -28.469 14.273 1 49.5 117 ASP B O 1
ATOM 5129 N N . TRP B 1 118 ? -52.156 -26.656 13.344 1 46.47 118 TRP B N 1
ATOM 5130 C CA . TRP B 1 118 ? -52.5 -25.891 14.539 1 46.47 118 TRP B CA 1
ATOM 5131 C C . TRP B 1 118 ? -54 -26.031 14.852 1 46.47 118 TRP B C 1
ATOM 5133 O O . TRP B 1 118 ? -54.781 -25.125 14.547 1 46.47 118 TRP B O 1
ATOM 5143 N N . ALA B 1 119 ? -54.719 -27.078 14.5 1 42.16 119 ALA B N 1
ATOM 5144 C CA . ALA B 1 119 ? -56.094 -27.25 14.922 1 42.16 119 ALA B CA 1
ATOM 5145 C C . ALA B 1 119 ? -56.312 -26.672 16.312 1 42.16 119 ALA B C 1
ATOM 5147 O O . ALA B 1 119 ? -57.312 -25.969 16.547 1 42.16 119 ALA B O 1
ATOM 5148 N N . GLU B 1 120 ? -55.844 -27.406 17.406 1 44.91 120 GLU B N 1
ATOM 5149 C CA . GLU B 1 120 ? -56.312 -27.078 18.766 1 44.91 120 GLU B CA 1
ATOM 5150 C C . GLU B 1 120 ? -55.719 -25.734 19.219 1 44.91 120 GLU B C 1
ATOM 5152 O O . GLU B 1 120 ? -56.031 -25.266 20.312 1 44.91 120 GLU B O 1
ATOM 5157 N N . ARG B 1 121 ? -54.469 -25.359 18.734 1 44.25 121 ARG B N 1
ATOM 5158 C CA . ARG B 1 121 ? -53.906 -24.172 19.375 1 44.25 121 ARG B CA 1
ATOM 5159 C C . ARG B 1 121 ? -54.5 -22.891 18.812 1 44.25 121 ARG B C 1
ATOM 5161 O O . ARG B 1 121 ? -55 -22.875 17.672 1 44.25 121 ARG B O 1
ATOM 5168 N N . GLU B 1 122 ? -55.094 -22.078 19.703 1 41.22 122 GLU B N 1
ATOM 5169 C CA . GLU B 1 122 ? -55.688 -20.766 19.625 1 41.22 122 GLU B CA 1
ATOM 5170 C C . GLU B 1 122 ? -54.812 -19.797 18.828 1 41.22 122 GLU B C 1
ATOM 5172 O O . GLU B 1 122 ? -53.812 -19.297 19.344 1 41.22 122 GLU B O 1
ATOM 5177 N N . GLY B 1 123 ? -54.969 -19.703 17.422 1 46.31 123 GLY B N 1
ATOM 5178 C CA . GLY B 1 123 ? -54.719 -18.781 16.328 1 46.31 123 GLY B CA 1
ATOM 5179 C C . GLY B 1 123 ? -53.281 -18.766 15.883 1 46.31 123 GLY B C 1
ATOM 5180 O O . GLY B 1 123 ? -52.406 -19.266 16.594 1 46.31 123 GLY B O 1
ATOM 5181 N N . PRO B 1 124 ? -53.062 -18.797 14.531 1 46.66 124 PRO B N 1
ATOM 5182 C CA . PRO B 1 124 ? -51.719 -18.672 13.969 1 46.66 124 PRO B CA 1
ATOM 5183 C C . PRO B 1 124 ? -50.875 -17.625 14.68 1 46.66 124 PRO B C 1
ATOM 5185 O O . PRO B 1 124 ? -51.406 -16.641 15.211 1 46.66 124 PRO B O 1
ATOM 5188 N N . PRO B 1 125 ? -49.719 -17.969 15.25 1 47.78 125 PRO B N 1
ATOM 5189 C CA . PRO B 1 125 ? -48.906 -16.906 15.852 1 47.78 125 PRO B CA 1
ATOM 5190 C C . PRO B 1 125 ? -48.781 -15.672 14.953 1 47.78 125 PRO B C 1
ATOM 5192 O O . PRO B 1 125 ? -48.469 -15.797 13.773 1 47.78 125 PRO B O 1
ATOM 5195 N N . THR B 1 126 ? -49.719 -14.734 15.062 1 43.66 126 THR B N 1
ATOM 5196 C CA . THR B 1 126 ? -49.75 -13.5 14.297 1 43.66 126 THR B CA 1
ATOM 5197 C C . THR B 1 126 ? -48.344 -12.977 14.078 1 43.66 126 THR B C 1
ATOM 5199 O O . THR B 1 126 ? -48.031 -12.391 13.031 1 43.66 126 THR B O 1
ATOM 5202 N N . ALA B 1 127 ? -47.688 -12.289 15.211 1 45.38 127 ALA B N 1
ATOM 5203 C CA . ALA B 1 127 ? -46.656 -11.266 14.984 1 45.38 127 ALA B CA 1
ATOM 5204 C C . ALA B 1 127 ? -45.312 -11.891 14.648 1 45.38 127 ALA B C 1
ATOM 5206 O O . ALA B 1 127 ? -44.969 -12.945 15.172 1 45.38 127 ALA B O 1
ATOM 5207 N N . PRO B 1 128 ? -44.781 -11.562 13.477 1 44.31 128 PRO B N 1
ATOM 5208 C CA . PRO B 1 128 ? -43.406 -11.891 13.133 1 44.31 128 PRO B CA 1
ATOM 5209 C C . PRO B 1 128 ? -42.438 -11.703 14.305 1 44.31 128 PRO B C 1
ATOM 5211 O O . PRO B 1 128 ? -42.438 -10.641 14.938 1 44.31 128 PRO B O 1
ATOM 5214 N N . SER B 1 129 ? -42.25 -12.617 15.172 1 41.91 129 SER B N 1
ATOM 5215 C CA . SER B 1 129 ? -41.25 -12.43 16.219 1 41.91 129 SER B CA 1
ATOM 5216 C C . SER B 1 129 ? -39.844 -12.242 15.617 1 41.91 129 SER B C 1
ATOM 5218 O O . SER B 1 129 ? -39.25 -13.203 15.141 1 41.91 129 SER B O 1
ATOM 5220 N N . THR B 1 130 ? -39.562 -11.375 14.758 1 44.31 130 THR B N 1
ATOM 5221 C CA . THR B 1 130 ? -38.156 -11.156 14.445 1 44.31 130 THR B CA 1
ATOM 5222 C C . THR B 1 130 ? -37.344 -11.031 15.727 1 44.31 130 THR B C 1
ATOM 5224 O O . THR B 1 130 ? -37.469 -10.047 16.453 1 44.31 130 THR B O 1
ATOM 5227 N N . GLN B 1 131 ? -37.312 -11.945 16.672 1 44.94 131 GLN B N 1
ATOM 5228 C CA . GLN B 1 131 ? -36.469 -11.695 17.844 1 44.94 131 GLN B CA 1
ATOM 5229 C C . GLN B 1 131 ? -35 -11.906 17.516 1 44.94 131 GLN B C 1
ATOM 5231 O O . GLN B 1 131 ? -34.625 -12.945 16.984 1 44.94 131 GLN B O 1
ATOM 5236 N N . THR B 1 132 ? -34.25 -11.016 17.047 1 49.44 132 THR B N 1
ATOM 5237 C CA . THR B 1 132 ? -32.812 -11 17.094 1 49.44 132 THR B CA 1
ATOM 5238 C C . THR B 1 132 ? -32.312 -11.406 18.484 1 49.44 132 THR B C 1
ATOM 5240 O O . THR B 1 132 ? -31.391 -10.781 19.031 1 49.44 132 THR B O 1
ATOM 5243 N N . ALA B 1 133 ? -33.031 -12.109 19.234 1 45.47 133 ALA B N 1
ATOM 5244 C CA . ALA B 1 133 ? -32.781 -12.117 20.688 1 45.47 133 ALA B CA 1
ATOM 5245 C C . ALA B 1 133 ? -31.5 -12.867 21.031 1 45.47 133 ALA B C 1
ATOM 5247 O O . ALA B 1 133 ? -31.281 -13.219 22.188 1 45.47 133 ALA B O 1
ATOM 5248 N N . SER B 1 134 ? -30.781 -13.531 20.203 1 51.84 134 SER B N 1
ATOM 5249 C CA . SER B 1 134 ? -29.766 -14.148 21.047 1 51.84 134 SER B CA 1
ATOM 5250 C C . SER B 1 134 ? -28.906 -13.102 21.734 1 51.84 134 SER B C 1
ATOM 5252 O O . SER B 1 134 ? -28.734 -11.984 21.234 1 51.84 134 SER B O 1
ATOM 5254 N N . GLY B 1 135 ? -29.078 -12.945 23.109 1 63.78 135 GLY B N 1
ATOM 5255 C CA . GLY B 1 135 ? -28.25 -12.172 24.016 1 63.78 135 GLY B CA 1
ATOM 5256 C C . GLY B 1 135 ? -26.812 -12.039 23.547 1 63.78 135 GLY B C 1
ATOM 5257 O O . GLY B 1 135 ? -26.031 -11.258 24.109 1 63.78 135 GLY B O 1
ATOM 5258 N N . GLU B 1 136 ? -26.531 -12.727 22.406 1 77.88 136 GLU B N 1
ATOM 5259 C CA . GLU B 1 136 ? -25.141 -12.68 21.953 1 77.88 136 GLU B CA 1
ATOM 5260 C C . GLU B 1 136 ? -24.922 -11.602 20.891 1 77.88 136 GLU B C 1
ATOM 5262 O O . GLU B 1 136 ? -25.844 -11.297 20.125 1 77.88 136 GLU B O 1
ATOM 5267 N N . THR B 1 137 ? -23.812 -11.008 20.922 1 88.56 137 THR B N 1
ATOM 5268 C CA . THR B 1 137 ? -23.5 -9.945 19.984 1 88.56 137 THR B CA 1
ATOM 5269 C C . THR B 1 137 ? -22.281 -10.312 19.125 1 88.56 137 THR B C 1
ATOM 5271 O O . THR B 1 137 ? -21.547 -11.234 19.469 1 88.56 137 THR B O 1
ATOM 5274 N N . VAL B 1 138 ? -22.266 -9.82 17.969 1 90.94 138 VAL B N 1
ATOM 5275 C CA . VAL B 1 138 ? -21.109 -9.945 17.078 1 90.94 138 VAL B CA 1
ATOM 5276 C C . VAL B 1 138 ? -20.625 -8.555 16.672 1 90.94 138 VAL B C 1
ATOM 5278 O O . VAL B 1 138 ? -21.406 -7.602 16.625 1 90.94 138 VAL B O 1
ATOM 5281 N N . ARG B 1 139 ? -19.406 -8.516 16.484 1 94.94 139 ARG B N 1
ATOM 5282 C CA . ARG B 1 139 ? -18.859 -7.25 16 1 94.94 139 ARG B CA 1
ATOM 5283 C C . ARG B 1 139 ? -18.938 -7.164 14.484 1 94.94 139 ARG B C 1
ATOM 5285 O O . ARG B 1 139 ? -18.328 -7.98 13.781 1 94.94 139 ARG B O 1
ATOM 5292 N N . PHE B 1 140 ? -19.719 -6.23 14 1 96.94 140 PHE B N 1
ATOM 5293 C CA . PHE B 1 140 ? -19.781 -5.949 12.57 1 96.94 140 PHE B CA 1
ATOM 5294 C C . PHE B 1 140 ? -18.75 -4.902 12.172 1 96.94 140 PHE B C 1
ATOM 5296 O O . PHE B 1 140 ? -18.797 -3.768 12.648 1 96.94 140 PHE B O 1
ATOM 5303 N N . VAL B 1 141 ? -17.766 -5.297 11.281 1 97.75 141 VAL B N 1
ATOM 5304 C CA . VAL B 1 141 ? -16.672 -4.414 10.914 1 97.75 141 VAL B CA 1
ATOM 5305 C C . VAL B 1 141 ? -16.797 -4.02 9.445 1 97.75 141 VAL B C 1
ATOM 5307 O O . VAL B 1 141 ? -16.781 -4.879 8.562 1 97.75 141 VAL B O 1
ATOM 5310 N N . ALA B 1 142 ? -16.938 -2.756 9.164 1 96.69 142 ALA B N 1
ATOM 5311 C CA . ALA B 1 142 ? -16.984 -2.188 7.824 1 96.69 142 ALA B CA 1
ATOM 5312 C C . ALA B 1 142 ? -15.766 -1.301 7.566 1 96.69 142 ALA B C 1
ATOM 5314 O O . ALA B 1 142 ? -14.867 -1.203 8.414 1 96.69 142 ALA B O 1
ATOM 5315 N N . VAL B 1 143 ? -15.695 -0.684 6.434 1 94.62 143 VAL B N 1
ATOM 5316 C CA . VAL B 1 143 ? -14.547 0.12 6.039 1 94.62 143 VAL B CA 1
ATOM 5317 C C . VAL B 1 143 ? -14.453 1.361 6.926 1 94.62 143 VAL B C 1
ATOM 5319 O O . VAL B 1 143 ? -13.359 1.837 7.227 1 94.62 143 VAL B O 1
ATOM 5322 N N . GLN B 1 144 ? -15.617 1.805 7.402 1 93.31 144 GLN B N 1
ATOM 5323 C CA . GLN B 1 144 ? -15.648 3.109 8.055 1 93.31 144 GLN B CA 1
ATOM 5324 C C . GLN B 1 144 ? -15.625 2.967 9.57 1 93.31 144 GLN B C 1
ATOM 5326 O O . GLN B 1 144 ? -15.398 3.943 10.289 1 93.31 144 GLN B O 1
ATOM 5331 N N . GLY B 1 145 ? -15.945 1.783 9.961 1 95.75 145 GLY B N 1
ATOM 5332 C CA . GLY B 1 145 ? -16.031 1.568 11.398 1 95.75 145 GLY B CA 1
ATOM 5333 C C . GLY B 1 145 ? -16.609 0.219 11.766 1 95.75 145 GLY B C 1
ATOM 5334 O O . GLY B 1 145 ? -16.938 -0.585 10.883 1 95.75 145 GLY B O 1
ATOM 5335 N N . SER B 1 146 ? -16.641 -0.012 13.102 1 97.25 146 SER B N 1
ATOM 5336 C CA . SER B 1 146 ? -17.219 -1.256 13.586 1 97.25 146 SER B CA 1
ATOM 5337 C C . SER B 1 146 ? -18.266 -0.991 14.664 1 97.25 146 SER B C 1
ATOM 5339 O O . SER B 1 146 ? -18.172 -0.011 15.406 1 97.25 146 SER B O 1
ATOM 5341 N N . ILE B 1 147 ? -19.25 -1.827 14.727 1 97.06 147 ILE B N 1
ATOM 5342 C CA . ILE B 1 147 ? -20.312 -1.72 15.727 1 97.06 147 ILE B CA 1
ATOM 5343 C C . ILE B 1 147 ? -20.609 -3.098 16.312 1 97.06 147 ILE B C 1
ATOM 5345 O O . ILE B 1 147 ? -20.281 -4.121 15.703 1 97.06 147 ILE B O 1
ATOM 5349 N N . GLU B 1 148 ? -21.141 -3.051 17.516 1 94.5 148 GLU B N 1
ATOM 5350 C CA . GLU B 1 148 ? -21.719 -4.266 18.078 1 94.5 148 GLU B CA 1
ATOM 5351 C C . GLU B 1 148 ? -23.156 -4.473 17.578 1 94.5 148 GLU B C 1
ATOM 5353 O O . GLU B 1 148 ? -23.984 -3.561 17.656 1 94.5 148 GLU B O 1
ATOM 5358 N N . ALA B 1 149 ? -23.359 -5.605 17 1 93 149 ALA B N 1
ATOM 5359 C CA . ALA B 1 149 ? -24.688 -5.934 16.5 1 93 149 ALA B CA 1
ATOM 5360 C C . ALA B 1 149 ? -25.188 -7.254 17.078 1 93 149 ALA B C 1
ATOM 5362 O O . ALA B 1 149 ? -24.391 -8.141 17.391 1 93 149 ALA B O 1
ATOM 5363 N N . PRO B 1 150 ? -26.469 -7.309 17.266 1 88.62 150 PRO B N 1
ATOM 5364 C CA . PRO B 1 150 ? -27.016 -8.602 17.688 1 88.62 150 PRO B CA 1
ATOM 5365 C C . PRO B 1 150 ? -26.844 -9.688 16.641 1 88.62 150 PRO B C 1
ATOM 5367 O O . PRO B 1 150 ? -27 -9.422 15.438 1 88.62 150 PRO B O 1
ATOM 5370 N N . TYR B 1 151 ? -26.516 -10.797 17.109 1 87.25 151 TYR B N 1
ATOM 5371 C CA . TYR B 1 151 ? -26.438 -11.922 16.188 1 87.25 151 TYR B CA 1
ATOM 5372 C C . TYR B 1 151 ? -27.781 -12.172 15.516 1 87.25 151 TYR B C 1
ATOM 5374 O O . TYR B 1 151 ? -28.781 -12.383 16.188 1 87.25 151 TYR B O 1
ATOM 5382 N N . PRO B 1 152 ? -27.766 -12.172 14.203 1 86.19 152 PRO B N 1
ATOM 5383 C CA . PRO B 1 152 ? -29.047 -12.352 13.539 1 86.19 152 PRO B CA 1
ATOM 5384 C C . PRO B 1 152 ? -29.594 -13.773 13.672 1 86.19 152 PRO B C 1
ATOM 5386 O O . PRO B 1 152 ? -28.984 -14.719 13.172 1 86.19 152 PRO B O 1
ATOM 5389 N N . CYS B 1 153 ? -30.672 -13.844 14.352 1 83.69 153 CYS B N 1
ATOM 5390 C CA . CYS B 1 153 ? -31.297 -15.141 14.602 1 83.69 153 CYS B CA 1
ATOM 5391 C C . CYS B 1 153 ? -32.812 -14.992 14.789 1 83.69 153 CYS B C 1
ATOM 5393 O O . CYS B 1 153 ? -33.281 -13.977 15.305 1 83.69 153 CYS B O 1
ATOM 5395 N N . PHE B 1 154 ? -33.469 -15.977 14.164 1 81.19 154 PHE B N 1
ATOM 5396 C CA . PHE B 1 154 ? -34.906 -16.125 14.398 1 81.19 154 PHE B CA 1
ATOM 5397 C C . PHE B 1 154 ? -35.188 -17.297 15.32 1 81.19 154 PHE B C 1
ATOM 5399 O O . PHE B 1 154 ? -34.75 -18.422 15.055 1 81.19 154 PHE B O 1
ATOM 5406 N N . ARG B 1 155 ? -35.812 -16.969 16.391 1 79.25 155 ARG B N 1
ATOM 5407 C CA . ARG B 1 155 ? -36.25 -18.016 17.312 1 79.25 155 ARG B CA 1
ATOM 5408 C C . ARG B 1 155 ? -37.75 -17.906 17.578 1 79.25 155 ARG B C 1
ATOM 5410 O O . ARG B 1 155 ? -38.25 -16.875 18.062 1 79.25 155 ARG B O 1
ATOM 5417 N N . CYS B 1 156 ? -38.406 -19.047 17.203 1 75.31 156 CYS B N 1
ATOM 5418 C CA . CYS B 1 156 ? -39.844 -19.047 17.406 1 75.31 156 CYS B CA 1
ATOM 5419 C C . CYS B 1 156 ? -40.188 -19.219 18.891 1 75.31 156 CYS B C 1
ATOM 5421 O O . CYS B 1 156 ? -39.656 -20.125 19.547 1 75.31 156 CYS B O 1
ATOM 5423 N N . ARG B 1 157 ? -41 -18.422 19.422 1 75.62 157 ARG B N 1
ATOM 5424 C CA . ARG B 1 157 ? -41.406 -18.516 20.812 1 75.62 157 ARG B CA 1
ATOM 5425 C C . ARG B 1 157 ? -42.594 -19.469 20.969 1 75.62 157 ARG B C 1
ATOM 5427 O O . ARG B 1 157 ? -42.906 -19.891 22.094 1 75.62 157 ARG B O 1
ATOM 5434 N N . HIS B 1 158 ? -43.188 -19.828 19.859 1 73.5 158 HIS B N 1
ATOM 5435 C CA . HIS B 1 158 ? -44.406 -20.641 19.891 1 73.5 158 HIS B CA 1
ATOM 5436 C C . HIS B 1 158 ? -44.094 -22.109 19.719 1 73.5 158 HIS B C 1
ATOM 5438 O O . HIS B 1 158 ? -44.875 -22.984 20.094 1 73.5 158 HIS B O 1
ATOM 5444 N N . CYS B 1 159 ? -42.969 -22.328 19.094 1 74.88 159 CYS B N 1
ATOM 5445 C CA . CYS B 1 159 ? -42.562 -23.719 18.922 1 74.88 159 CYS B CA 1
ATOM 5446 C C . CYS B 1 159 ? -42.25 -24.359 20.266 1 74.88 159 CYS B C 1
ATOM 5448 O O . CYS B 1 159 ? -41.781 -23.688 21.188 1 74.88 159 CYS B O 1
ATOM 5450 N N . PRO B 1 160 ? -42.656 -25.703 20.391 1 70.62 160 PRO B N 1
ATOM 5451 C CA . PRO B 1 160 ? -42.281 -26.375 21.641 1 70.62 160 PRO B CA 1
ATOM 5452 C C . PRO B 1 160 ? -40.781 -26.281 21.938 1 70.62 160 PRO B C 1
ATOM 5454 O O . PRO B 1 160 ? -39.969 -26.266 21.016 1 70.62 160 PRO B O 1
ATOM 5457 N N . ALA B 1 161 ? -40.562 -26.078 23.219 1 69.31 161 ALA B N 1
ATOM 5458 C CA . ALA B 1 161 ? -39.188 -25.891 23.672 1 69.31 161 ALA B CA 1
ATOM 5459 C C . ALA B 1 161 ? -38.312 -27.047 23.234 1 69.31 161 ALA B C 1
ATOM 5461 O O . ALA B 1 161 ? -37.094 -26.875 23.031 1 69.31 161 ALA B O 1
ATOM 5462 N N . GLN B 1 162 ? -38.969 -28.25 23.062 1 68.75 162 GLN B N 1
ATOM 5463 C CA . GLN B 1 162 ? -38.219 -29.453 22.703 1 68.75 162 GLN B CA 1
ATOM 5464 C C . GLN B 1 162 ? -37.75 -29.406 21.25 1 68.75 162 GLN B C 1
ATOM 5466 O O . GLN B 1 162 ? -36.812 -30.094 20.875 1 68.75 162 GLN B O 1
ATOM 5471 N N . LEU B 1 163 ? -38.531 -28.719 20.5 1 69.25 163 LEU B N 1
ATOM 5472 C CA . LEU B 1 163 ? -38.188 -28.625 19.078 1 69.25 163 LEU B CA 1
ATOM 5473 C C . LEU B 1 163 ? -38.312 -27.203 18.578 1 69.25 163 LEU B C 1
ATOM 5475 O O . LEU B 1 163 ? -39.156 -26.906 17.734 1 69.25 163 LEU B O 1
ATOM 5479 N N . PRO B 1 164 ? -37.438 -26.344 19.203 1 71.38 164 PRO B N 1
ATOM 5480 C CA . PRO B 1 164 ? -37.531 -24.938 18.797 1 71.38 164 PRO B CA 1
ATOM 5481 C C . PRO B 1 164 ? -37.125 -24.719 17.344 1 71.38 164 PRO B C 1
ATOM 5483 O O . PRO B 1 164 ? -36.219 -25.375 16.844 1 71.38 164 PRO B O 1
ATOM 5486 N N . PHE B 1 165 ? -37.938 -23.938 16.656 1 73.88 165 PHE B N 1
ATOM 5487 C CA . PHE B 1 165 ? -37.5 -23.469 15.352 1 73.88 165 PHE B CA 1
ATOM 5488 C C . PHE B 1 165 ? -36.531 -22.312 15.492 1 73.88 165 PHE B C 1
ATOM 5490 O O . PHE B 1 165 ? -36.875 -21.266 16.047 1 73.88 165 PHE B O 1
ATOM 5497 N N . VAL B 1 166 ? -35.25 -22.656 15.164 1 76.62 166 VAL B N 1
ATOM 5498 C CA . VAL B 1 166 ? -34.219 -21.625 15.219 1 76.62 166 VAL B CA 1
ATOM 5499 C C . VAL B 1 166 ? -33.562 -21.5 13.852 1 76.62 166 VAL B C 1
ATOM 5501 O O . VAL B 1 166 ? -33.188 -22.5 13.227 1 76.62 166 VAL B O 1
ATOM 5504 N N . ARG B 1 167 ? -33.562 -20.25 13.328 1 79.94 167 ARG B N 1
ATOM 5505 C CA . ARG B 1 167 ? -32.844 -19.953 12.102 1 79.94 167 ARG B CA 1
ATOM 5506 C C . ARG B 1 167 ? -31.719 -18.953 12.367 1 79.94 167 ARG B C 1
ATOM 5508 O O . ARG B 1 167 ? -31.969 -17.797 12.719 1 79.94 167 ARG B O 1
ATOM 5515 N N . GLN B 1 168 ? -30.562 -19.531 12.234 1 78 168 GLN B N 1
ATOM 5516 C CA . GLN B 1 168 ? -29.391 -18.656 12.367 1 78 168 GLN B CA 1
ATOM 5517 C C . GLN B 1 168 ? -28.875 -18.234 11 1 78 168 GLN B C 1
ATOM 5519 O O . GLN B 1 168 ? -28.781 -19.047 10.078 1 78 168 GLN B O 1
ATOM 5524 N N . VAL B 1 169 ? -28.609 -16.922 10.922 1 80.88 169 VAL B N 1
ATOM 5525 C CA . VAL B 1 169 ? -28.094 -16.391 9.664 1 80.88 169 VAL B CA 1
ATOM 5526 C C . VAL B 1 169 ? -26.578 -16.594 9.609 1 80.88 169 VAL B C 1
ATOM 5528 O O . VAL B 1 169 ? -25.875 -16.344 10.586 1 80.88 169 VAL B O 1
ATOM 5531 N N . HIS B 1 170 ? -26.141 -17.188 8.539 1 80.44 170 HIS B N 1
ATOM 5532 C CA . HIS B 1 170 ? -24.703 -17.266 8.281 1 80.44 170 HIS B CA 1
ATOM 5533 C C . HIS B 1 170 ? -24.172 -15.938 7.758 1 80.44 170 HIS B C 1
ATOM 5535 O O . HIS B 1 170 ? -24.828 -15.266 6.957 1 80.44 170 HIS B O 1
ATOM 5541 N N . PRO B 1 171 ? -22.953 -15.531 8.172 1 85.31 171 PRO B N 1
ATOM 5542 C CA . PRO B 1 171 ? -22.438 -14.227 7.746 1 85.31 171 PRO B CA 1
ATOM 5543 C C . PRO B 1 171 ? -22.391 -14.078 6.227 1 85.31 171 PRO B C 1
ATOM 5545 O O . PRO B 1 171 ? -22.641 -12.992 5.703 1 85.31 171 PRO B O 1
ATOM 5548 N N . LEU B 1 172 ? -22.188 -15.133 5.531 1 81.62 172 LEU B N 1
ATOM 5549 C CA . LEU B 1 172 ? -22.078 -15.07 4.078 1 81.62 172 LEU B CA 1
ATOM 5550 C C . LEU B 1 172 ? -23.422 -14.742 3.445 1 81.62 172 LEU B C 1
ATOM 5552 O O . LEU B 1 172 ? -23.484 -14.195 2.342 1 81.62 172 LEU B O 1
ATOM 5556 N N . GLU B 1 173 ? -24.484 -15.031 4.176 1 80.31 173 GLU B N 1
ATOM 5557 C CA . GLU B 1 173 ? -25.828 -14.805 3.648 1 80.31 173 GLU B CA 1
ATOM 5558 C C . GLU B 1 173 ? -26.172 -13.32 3.613 1 80.31 173 GLU B C 1
ATOM 5560 O O . GLU B 1 173 ? -27.094 -12.898 2.908 1 80.31 173 GLU B O 1
ATOM 5565 N N . ILE B 1 174 ? -25.438 -12.609 4.402 1 85.5 174 ILE B N 1
ATOM 5566 C CA . ILE B 1 174 ? -25.812 -11.195 4.48 1 85.5 174 ILE B CA 1
ATOM 5567 C C . ILE B 1 174 ? -24.641 -10.336 4.027 1 85.5 174 ILE B C 1
ATOM 5569 O O . ILE B 1 174 ? -24.469 -9.203 4.496 1 85.5 174 ILE B O 1
ATOM 5573 N N . GLY B 1 175 ? -23.703 -10.898 3.264 1 85.5 175 GLY B N 1
ATOM 5574 C CA . GLY B 1 175 ? -22.609 -10.133 2.697 1 85.5 175 GLY B CA 1
ATOM 5575 C C . GLY B 1 175 ? -21.5 -9.844 3.695 1 85.5 175 GLY B C 1
ATOM 5576 O O . GLY B 1 175 ? -20.906 -8.766 3.672 1 85.5 175 GLY B O 1
ATOM 5577 N N . CYS B 1 176 ? -21.312 -10.742 4.602 1 90.12 176 CYS B N 1
ATOM 5578 C CA . CYS B 1 176 ? -20.234 -10.641 5.57 1 90.12 176 CYS B CA 1
ATOM 5579 C C . CYS B 1 176 ? -19.328 -11.867 5.508 1 90.12 176 CYS B C 1
ATOM 5581 O O . CYS B 1 176 ? -19.688 -12.883 4.91 1 90.12 176 CYS B O 1
ATOM 5583 N N . PHE B 1 177 ? -18.156 -11.688 5.961 1 90.44 177 PHE B N 1
ATOM 5584 C CA . PHE B 1 177 ? -17.203 -12.781 6.105 1 90.44 177 PHE B CA 1
ATOM 5585 C C . PHE B 1 177 ? -16.75 -12.914 7.551 1 90.44 177 PHE B C 1
ATOM 5587 O O . PHE B 1 177 ? -16.469 -11.906 8.211 1 90.44 177 PHE B O 1
ATOM 5594 N N . PRO B 1 178 ? -16.719 -14.078 8.062 1 87.62 178 PRO B N 1
ATOM 5595 C CA . PRO B 1 178 ? -16.375 -14.258 9.484 1 87.62 178 PRO B CA 1
ATOM 5596 C C . PRO B 1 178 ? -14.891 -14.086 9.766 1 87.62 178 PRO B C 1
ATOM 5598 O O . PRO B 1 178 ? -14.062 -14.336 8.891 1 87.62 178 PRO B O 1
ATOM 5601 N N . SER B 1 179 ? -14.5 -13.688 10.953 1 86.75 179 SER B N 1
ATOM 5602 C CA . SER B 1 179 ? -13.109 -13.547 11.375 1 86.75 179 SER B CA 1
ATOM 5603 C C . SER B 1 179 ? -12.445 -14.906 11.555 1 86.75 179 SER B C 1
ATOM 5605 O O . SER B 1 179 ? -11.227 -15.031 11.414 1 86.75 179 SER B O 1
ATOM 5607 N N . THR B 1 180 ? -13.258 -15.852 11.938 1 78.19 180 THR B N 1
ATOM 5608 C CA . THR B 1 180 ? -12.859 -17.25 12.086 1 78.19 180 THR B CA 1
ATOM 5609 C C . THR B 1 180 ? -13.992 -18.188 11.664 1 78.19 180 THR B C 1
ATOM 5611 O O . THR B 1 180 ? -15.148 -17.766 11.555 1 78.19 180 THR B O 1
ATOM 5614 N N . PRO B 1 181 ? -13.609 -19.344 11.328 1 70.31 181 PRO B N 1
ATOM 5615 C CA . PRO B 1 181 ? -14.641 -20.234 10.805 1 70.31 181 PRO B CA 1
ATOM 5616 C C . PRO B 1 181 ? -15.695 -20.609 11.852 1 70.31 181 PRO B C 1
ATOM 5618 O O . PRO B 1 181 ? -16.875 -20.734 11.523 1 70.31 181 PRO B O 1
ATOM 5621 N N . ASP B 1 182 ? -15.148 -20.812 13.109 1 65.88 182 ASP B N 1
ATOM 5622 C CA . ASP B 1 182 ? -16.094 -21.266 14.125 1 65.88 182 ASP B CA 1
ATOM 5623 C C . ASP B 1 182 ? -16.328 -20.188 15.18 1 65.88 182 ASP B C 1
ATOM 5625 O O . ASP B 1 182 ? -15.391 -19.672 15.781 1 65.88 182 ASP B O 1
ATOM 5629 N N . ARG B 1 183 ? -17.609 -19.828 15.406 1 69.69 183 ARG B N 1
ATOM 5630 C CA . ARG B 1 183 ? -18.062 -18.859 16.391 1 69.69 183 ARG B CA 1
ATOM 5631 C C . ARG B 1 183 ? -17.281 -17.547 16.266 1 69.69 183 ARG B C 1
ATOM 5633 O O . ARG B 1 183 ? -16.625 -17.109 17.219 1 69.69 183 ARG B O 1
ATOM 5640 N N . PRO B 1 184 ? -17.328 -17.047 15.109 1 81.94 184 PRO B N 1
ATOM 5641 C CA . PRO B 1 184 ? -16.562 -15.812 14.883 1 81.94 184 PRO B CA 1
ATOM 5642 C C . PRO B 1 184 ? -17.016 -14.672 15.797 1 81.94 184 PRO B C 1
ATOM 5644 O O . PRO B 1 184 ? -18.203 -14.5 16.047 1 81.94 184 PRO B O 1
ATOM 5647 N N . VAL B 1 185 ? -16.062 -13.938 16.281 1 83.25 185 VAL B N 1
ATOM 5648 C CA . VAL B 1 185 ? -16.344 -12.805 17.156 1 83.25 185 VAL B CA 1
ATOM 5649 C C . VAL B 1 185 ? -16.641 -11.562 16.297 1 83.25 185 VAL B C 1
ATOM 5651 O O . VAL B 1 185 ? -17.156 -10.57 16.812 1 83.25 185 VAL B O 1
ATOM 5654 N N . ALA B 1 186 ? -16.297 -11.695 15.07 1 92.69 186 ALA B N 1
ATOM 5655 C CA . ALA B 1 186 ? -16.5 -10.539 14.195 1 92.69 186 ALA B CA 1
ATOM 5656 C C . ALA B 1 186 ? -16.938 -10.984 12.797 1 92.69 186 ALA B C 1
ATOM 5658 O O . ALA B 1 186 ? -16.547 -12.062 12.336 1 92.69 186 ALA B O 1
ATOM 5659 N N . TRP B 1 187 ? -17.797 -10.203 12.242 1 93.06 187 TRP B N 1
ATOM 5660 C CA . TRP B 1 187 ? -18.203 -10.312 10.844 1 93.06 187 TRP B CA 1
ATOM 5661 C C . TRP B 1 187 ? -17.688 -9.125 10.039 1 93.06 187 TRP B C 1
ATOM 5663 O O . TRP B 1 187 ? -18.016 -7.973 10.352 1 93.06 187 TRP B O 1
ATOM 5673 N N . PHE B 1 188 ? -16.844 -9.453 9.039 1 95 188 PHE B N 1
ATOM 5674 C CA . PHE B 1 188 ? -16.312 -8.406 8.18 1 95 188 PHE B CA 1
ATOM 5675 C C . PHE B 1 188 ? -17.219 -8.164 6.988 1 95 188 PHE B C 1
ATOM 5677 O O . PHE B 1 188 ? -17.625 -9.102 6.301 1 95 188 PHE B O 1
ATOM 5684 N N . ASP B 1 189 ? -17.531 -6.906 6.805 1 94.62 189 ASP B N 1
ATOM 5685 C CA . ASP B 1 189 ? -18.297 -6.512 5.633 1 94.62 189 ASP B CA 1
ATOM 5686 C C . ASP B 1 189 ? -17.594 -6.926 4.344 1 94.62 189 ASP B C 1
ATOM 5688 O O . ASP B 1 189 ? -16.375 -6.801 4.227 1 94.62 189 ASP B O 1
ATOM 5692 N N . TRP B 1 190 ? -18.344 -7.367 3.311 1 91.12 190 TRP B N 1
ATOM 5693 C CA . TRP B 1 190 ? -17.766 -7.754 2.027 1 91.12 190 TRP B CA 1
ATOM 5694 C C . TRP B 1 190 ? -17.031 -6.582 1.381 1 91.12 190 TRP B C 1
ATOM 5696 O O . TRP B 1 190 ? -16.016 -6.773 0.707 1 91.12 190 TRP B O 1
ATOM 5706 N N . GLY B 1 191 ? -17.656 -5.418 1.559 1 91.5 191 GLY B N 1
ATOM 5707 C CA . GLY B 1 191 ? -16.984 -4.242 1.033 1 91.5 191 GLY B CA 1
ATOM 5708 C C . GLY B 1 191 ? -15.586 -4.055 1.599 1 91.5 191 GLY B C 1
ATOM 5709 O O . GLY B 1 191 ? -14.68 -3.605 0.893 1 91.5 191 GLY B O 1
ATOM 5710 N N . LEU B 1 192 ? -15.414 -4.375 2.822 1 95.62 192 LEU B N 1
ATOM 5711 C CA . LEU B 1 192 ? -14.102 -4.301 3.463 1 95.62 192 LEU B CA 1
ATOM 5712 C C . LEU B 1 192 ? -13.164 -5.359 2.898 1 95.62 192 LEU B C 1
ATOM 5714 O O . LEU B 1 192 ? -12 -5.066 2.596 1 95.62 192 LEU B O 1
ATOM 5718 N N . MET B 1 193 ? -13.648 -6.594 2.736 1 93.31 193 MET B N 1
ATOM 5719 C CA . MET B 1 193 ? -12.836 -7.668 2.168 1 93.31 193 MET B CA 1
ATOM 5720 C C . MET B 1 193 ? -12.383 -7.316 0.755 1 93.31 193 MET B C 1
ATOM 5722 O O . MET B 1 193 ? -11.219 -7.527 0.403 1 93.31 193 MET B O 1
ATOM 5726 N N . GLN B 1 194 ? -13.266 -6.781 0.069 1 92.25 194 GLN B N 1
ATOM 5727 C CA . GLN B 1 194 ? -12.969 -6.375 -1.303 1 92.25 194 GLN B CA 1
ATOM 5728 C C . GLN B 1 194 ? -11.906 -5.285 -1.338 1 92.25 194 GLN B C 1
ATOM 5730 O O . GLN B 1 194 ? -10.992 -5.328 -2.162 1 92.25 194 GLN B O 1
ATOM 5735 N N . GLN B 1 195 ? -12.078 -4.324 -0.527 1 94.62 195 GLN B N 1
ATOM 5736 C CA . GLN B 1 195 ? -11.117 -3.225 -0.503 1 94.62 195 GLN B CA 1
ATOM 5737 C C . GLN B 1 195 ? -9.711 -3.73 -0.199 1 94.62 195 GLN B C 1
ATOM 5739 O O . GLN B 1 195 ? -8.742 -3.297 -0.826 1 94.62 195 GLN B O 1
ATOM 5744 N N . VAL B 1 196 ? -9.617 -4.633 0.762 1 95.56 196 VAL B N 1
ATOM 5745 C CA . VAL B 1 196 ? -8.328 -5.215 1.115 1 95.56 196 VAL B CA 1
ATOM 5746 C C . VAL B 1 196 ? -7.711 -5.883 -0.11 1 95.56 196 VAL B C 1
ATOM 5748 O O . VAL B 1 196 ? -6.543 -5.648 -0.429 1 95.56 196 VAL B O 1
ATOM 5751 N N . CYS B 1 197 ? -8.508 -6.66 -0.788 1 93.69 197 CYS B N 1
ATOM 5752 C CA . CYS B 1 197 ? -8.008 -7.406 -1.94 1 93.69 197 CYS B CA 1
ATOM 5753 C C . CYS B 1 197 ? -7.613 -6.465 -3.07 1 93.69 197 CYS B C 1
ATOM 5755 O O . CYS B 1 197 ? -6.543 -6.621 -3.664 1 93.69 197 CYS B O 1
ATOM 5757 N N . PHE B 1 198 ? -8.438 -5.453 -3.285 1 93.94 198 PHE B N 1
ATOM 5758 C CA . PHE B 1 198 ? -8.156 -4.512 -4.363 1 93.94 198 PHE B CA 1
ATOM 5759 C C . PHE B 1 198 ? -6.898 -3.705 -4.062 1 93.94 198 PHE B C 1
ATOM 5761 O O . PHE B 1 198 ? -6.047 -3.529 -4.934 1 93.94 198 PHE B O 1
ATOM 5768 N N . LEU B 1 199 ? -6.855 -3.248 -2.855 1 95.06 199 LEU B N 1
ATOM 5769 C CA . LEU B 1 199 ? -5.707 -2.428 -2.48 1 95.06 199 LEU B CA 1
ATOM 5770 C C . LEU B 1 199 ? -4.414 -3.23 -2.574 1 95.06 199 LEU B C 1
ATOM 5772 O O . LEU B 1 199 ? -3.416 -2.748 -3.117 1 95.06 199 LEU B O 1
ATOM 5776 N N . ARG B 1 200 ? -4.418 -4.402 -2.102 1 94.12 200 ARG B N 1
ATOM 5777 C CA . ARG B 1 200 ? -3.209 -5.215 -2.045 1 94.12 200 ARG B CA 1
ATOM 5778 C C . ARG B 1 200 ? -2.812 -5.707 -3.434 1 94.12 200 ARG B C 1
ATOM 5780 O O . ARG B 1 200 ? -1.648 -6.031 -3.674 1 94.12 200 ARG B O 1
ATOM 5787 N N . ALA B 1 201 ? -3.766 -5.766 -4.328 1 94.12 201 ALA B N 1
ATOM 5788 C CA . ALA B 1 201 ? -3.457 -6.09 -5.719 1 94.12 201 ALA B CA 1
ATOM 5789 C C . ALA B 1 201 ? -2.82 -4.898 -6.434 1 94.12 201 ALA B C 1
ATOM 5791 O O . ALA B 1 201 ? -1.905 -5.07 -7.238 1 94.12 201 ALA B O 1
ATOM 5792 N N . GLU B 1 202 ? -3.287 -3.715 -6.051 1 92.81 202 GLU B N 1
ATOM 5793 C CA . GLU B 1 202 ? -2.846 -2.512 -6.75 1 92.81 202 GLU B CA 1
ATOM 5794 C C . GLU B 1 202 ? -1.559 -1.962 -6.145 1 92.81 202 GLU B C 1
ATOM 5796 O O . GLU B 1 202 ? -0.837 -1.199 -6.789 1 92.81 202 GLU B O 1
ATOM 5801 N N . SER B 1 203 ? -1.322 -2.348 -4.898 1 92.31 203 SER B N 1
ATOM 5802 C CA . SER B 1 203 ? -0.19 -1.786 -4.168 1 92.31 203 SER B CA 1
ATOM 5803 C C . SER B 1 203 ? 0.408 -2.807 -3.207 1 92.31 203 SER B C 1
ATOM 5805 O O . SER B 1 203 ? -0.3 -3.682 -2.701 1 92.31 203 SER B O 1
ATOM 5807 N N . PRO B 1 204 ? 1.715 -2.686 -3.012 1 91.31 204 PRO B N 1
ATOM 5808 C CA . PRO B 1 204 ? 2.326 -3.584 -2.029 1 91.31 204 PRO B CA 1
ATOM 5809 C C . PRO B 1 204 ? 1.946 -3.234 -0.593 1 91.31 204 PRO B C 1
ATOM 5811 O O . PRO B 1 204 ? 2.82 -2.947 0.229 1 91.31 204 PRO B O 1
ATOM 5814 N N . CYS B 1 205 ? 0.729 -3.377 -0.304 1 92.12 205 CYS B N 1
ATOM 5815 C CA . CYS B 1 205 ? 0.185 -3.129 1.026 1 92.12 205 CYS B CA 1
ATOM 5816 C C . CYS B 1 205 ? 0.108 -4.418 1.834 1 92.12 205 CYS B C 1
ATOM 5818 O O . CYS B 1 205 ? -0.582 -5.363 1.442 1 92.12 205 CYS B O 1
ATOM 5820 N N . SER B 1 206 ? 0.875 -4.445 2.922 1 91.62 206 SER B N 1
ATOM 5821 C CA . SER B 1 206 ? 0.799 -5.621 3.781 1 91.62 206 SER B CA 1
ATOM 5822 C C . SER B 1 206 ? -0.529 -5.676 4.531 1 91.62 206 SER B C 1
ATOM 5824 O O . SER B 1 206 ? -1.199 -4.652 4.688 1 91.62 206 SER B O 1
ATOM 5826 N N . ALA B 1 207 ? -0.857 -6.867 4.961 1 90.12 207 ALA B N 1
ATOM 5827 C CA . ALA B 1 207 ? -2.064 -7.031 5.766 1 90.12 207 ALA B CA 1
ATOM 5828 C C . ALA B 1 207 ? -1.967 -6.246 7.07 1 90.12 207 ALA B C 1
ATOM 5830 O O . ALA B 1 207 ? -2.945 -5.641 7.516 1 90.12 207 ALA B O 1
ATOM 5831 N N . SER B 1 208 ? -0.812 -6.266 7.605 1 90.81 208 SER B N 1
ATOM 5832 C CA . SER B 1 208 ? -0.604 -5.547 8.859 1 90.81 208 SER B CA 1
ATOM 5833 C C . SER B 1 208 ? -0.743 -4.043 8.672 1 90.81 208 SER B C 1
ATOM 5835 O O . SER B 1 208 ? -1.311 -3.352 9.516 1 90.81 208 SER B O 1
ATOM 5837 N N . ALA B 1 209 ? -0.201 -3.561 7.586 1 92.94 209 ALA B N 1
ATOM 5838 C CA . ALA B 1 209 ? -0.306 -2.133 7.301 1 92.94 209 ALA B CA 1
ATOM 5839 C C . ALA B 1 209 ? -1.763 -1.716 7.121 1 92.94 209 ALA B C 1
ATOM 5841 O O . ALA B 1 209 ? -2.18 -0.664 7.609 1 92.94 209 ALA B O 1
ATOM 5842 N N . TYR B 1 210 ? -2.529 -2.52 6.441 1 95.25 210 TYR B N 1
ATOM 5843 C CA . TYR B 1 210 ? -3.943 -2.219 6.254 1 95.25 210 TYR B CA 1
ATOM 5844 C C . TYR B 1 210 ? -4.68 -2.207 7.59 1 95.25 210 TYR B C 1
ATOM 5846 O O . TYR B 1 210 ? -5.496 -1.32 7.848 1 95.25 210 TYR B O 1
ATOM 5854 N N . SER B 1 211 ? -4.375 -3.195 8.406 1 95 211 SER B N 1
ATOM 5855 C CA . SER B 1 211 ? -5.016 -3.301 9.711 1 95 211 SER B CA 1
ATOM 5856 C C . SER B 1 211 ? -4.73 -2.072 10.57 1 95 211 SER B C 1
ATOM 5858 O O . SER B 1 211 ? -5.621 -1.56 11.25 1 95 211 SER B O 1
ATOM 5860 N N . LYS B 1 212 ? -3.525 -1.67 10.523 1 93.56 212 LYS B N 1
ATOM 5861 C CA . LYS B 1 212 ? -3.154 -0.484 11.289 1 93.56 212 LYS B CA 1
ATOM 5862 C C . LYS B 1 212 ? -3.895 0.751 10.789 1 93.56 212 LYS B C 1
ATOM 5864 O O . LYS B 1 212 ? -4.391 1.552 11.586 1 93.56 212 LYS B O 1
ATOM 5869 N N . MET B 1 213 ? -3.896 0.842 9.477 1 94.12 213 MET B N 1
ATOM 5870 C CA . MET B 1 213 ? -4.633 1.953 8.883 1 94.12 213 MET B CA 1
ATOM 5871 C C . MET B 1 213 ? -6.105 1.908 9.289 1 94.12 213 MET B C 1
ATOM 5873 O O . MET B 1 213 ? -6.684 2.932 9.648 1 94.12 213 MET B O 1
ATOM 5877 N N . LEU B 1 214 ? -6.684 0.759 9.219 1 95.81 214 LEU B N 1
ATOM 5878 C CA . LEU B 1 214 ? -8.086 0.566 9.555 1 95.81 214 LEU B CA 1
ATOM 5879 C C . LEU B 1 214 ? -8.359 0.96 11 1 95.81 214 LEU B C 1
ATOM 5881 O O . LEU B 1 214 ? -9.352 1.641 11.289 1 95.81 214 LEU B O 1
ATOM 5885 N N . GLN B 1 215 ? -7.48 0.574 11.898 1 94.62 215 GLN B N 1
ATOM 5886 C CA . GLN B 1 215 ? -7.625 0.902 13.312 1 94.62 215 GLN B CA 1
ATOM 5887 C C . GLN B 1 215 ? -7.59 2.412 13.531 1 94.62 215 GLN B C 1
ATOM 5889 O O . GLN B 1 215 ? -8.406 2.955 14.273 1 94.62 215 GLN B O 1
ATOM 5894 N N . ARG B 1 216 ? -6.676 3.035 12.891 1 92.81 216 ARG B N 1
ATOM 5895 C CA . ARG B 1 216 ? -6.547 4.484 13.023 1 92.81 216 ARG B CA 1
ATOM 5896 C C . ARG B 1 216 ? -7.785 5.191 12.484 1 92.81 216 ARG B C 1
ATOM 5898 O O . ARG B 1 216 ? -8.328 6.09 13.141 1 92.81 216 ARG B O 1
ATOM 5905 N N . GLN B 1 217 ? -8.227 4.758 11.352 1 92.38 217 GLN B N 1
ATOM 5906 C CA . GLN B 1 217 ? -9.398 5.367 10.727 1 92.38 217 GLN B CA 1
ATOM 5907 C C . GLN B 1 217 ? -10.641 5.172 11.578 1 92.38 217 GLN B C 1
ATOM 5909 O O . GLN B 1 217 ? -11.422 6.105 11.773 1 92.38 217 GLN B O 1
ATOM 5914 N N . HIS B 1 218 ? -10.828 3.959 12.055 1 95.31 218 HIS B N 1
ATOM 5915 C CA . HIS B 1 218 ? -12 3.66 12.875 1 95.31 218 HIS B CA 1
ATOM 5916 C C . HIS B 1 218 ? -11.992 4.469 14.164 1 95.31 218 HIS B C 1
ATOM 5918 O O . HIS B 1 218 ? -13.039 4.93 14.625 1 95.31 218 HIS B O 1
ATOM 5924 N N . ALA B 1 219 ? -10.797 4.617 14.719 1 92.06 219 ALA B N 1
ATOM 5925 C CA . ALA B 1 219 ? -10.672 5.41 15.945 1 92.06 219 ALA B CA 1
ATOM 5926 C C . ALA B 1 219 ? -11.07 6.863 15.703 1 92.06 219 ALA B C 1
ATOM 5928 O O . ALA B 1 219 ? -11.828 7.441 16.484 1 92.06 219 ALA B O 1
ATOM 5929 N N . ILE B 1 220 ? -10.641 7.418 14.641 1 87.56 220 ILE B N 1
ATOM 5930 C CA . ILE B 1 220 ? -10.922 8.812 14.328 1 87.56 220 ILE B CA 1
ATOM 5931 C C . ILE B 1 220 ? -12.398 8.984 13.984 1 87.56 220 ILE B C 1
ATOM 5933 O O . ILE B 1 220 ? -13.008 10.008 14.312 1 87.56 220 ILE B O 1
ATOM 5937 N N . ASN B 1 221 ? -13.023 7.941 13.352 1 91.12 221 ASN B N 1
ATOM 5938 C CA . ASN B 1 221 ? -14.438 7.984 13 1 91.12 221 ASN B CA 1
ATOM 5939 C C . ASN B 1 221 ? -15.328 7.797 14.219 1 91.12 221 ASN B C 1
ATOM 5941 O O . ASN B 1 221 ? -16.547 7.914 14.125 1 91.12 221 ASN B O 1
ATOM 5945 N N . GLY B 1 222 ? -14.766 7.402 15.336 1 91.69 222 GLY B N 1
ATOM 5946 C CA . GLY B 1 222 ? -15.516 7.238 16.562 1 91.69 222 GLY B CA 1
ATOM 5947 C C . GLY B 1 222 ? -16.094 5.848 16.734 1 91.69 222 GLY B C 1
ATOM 5948 O O . GLY B 1 222 ? -16.953 5.629 17.594 1 91.69 222 GLY B O 1
ATOM 5949 N N . LEU B 1 223 ? -15.711 4.977 15.859 1 96.12 223 LEU B N 1
ATOM 5950 C CA . LEU B 1 223 ? -16.172 3.594 15.914 1 96.12 223 LEU B CA 1
ATOM 5951 C C . LEU B 1 223 ? -14.984 2.629 15.852 1 96.12 223 LEU B C 1
ATOM 5953 O O . LEU B 1 223 ? -14.844 1.87 14.891 1 96.12 223 LEU B O 1
ATOM 5957 N N . PRO B 1 224 ? -14.203 2.596 16.938 1 95 224 PRO B N 1
ATOM 5958 C CA . PRO B 1 224 ? -12.938 1.863 16.922 1 95 224 PRO B CA 1
ATOM 5959 C C . PRO B 1 224 ? -13.133 0.351 16.859 1 95 224 PRO B C 1
ATOM 5961 O O . PRO B 1 224 ? -14.125 -0.174 17.375 1 95 224 PRO B O 1
ATOM 5964 N N . THR B 1 225 ? -12.211 -0.301 16.219 1 95.12 225 THR B N 1
ATOM 5965 C CA . THR B 1 225 ? -12.109 -1.755 16.172 1 95.12 225 THR B CA 1
ATOM 5966 C C . THR B 1 225 ? -10.969 -2.248 17.047 1 95.12 225 THR B C 1
ATOM 5968 O O . THR B 1 225 ? -9.828 -1.803 16.906 1 95.12 225 THR B O 1
ATOM 5971 N N . PRO B 1 226 ? -11.273 -3.207 17.906 1 90.62 226 PRO B N 1
ATOM 5972 C CA . PRO B 1 226 ? -10.195 -3.764 18.734 1 90.62 226 PRO B CA 1
ATOM 5973 C C . PRO B 1 226 ? -9.078 -4.375 17.891 1 90.62 226 PRO B C 1
ATOM 5975 O O . PRO B 1 226 ? -9.344 -4.98 16.844 1 90.62 226 PRO B O 1
ATOM 5978 N N . ALA B 1 227 ? -7.867 -4.258 18.406 1 86.56 227 ALA B N 1
ATOM 5979 C CA . ALA B 1 227 ? -6.676 -4.68 17.672 1 86.56 227 ALA B CA 1
ATOM 5980 C C . ALA B 1 227 ? -6.75 -6.16 17.312 1 86.56 227 ALA B C 1
ATOM 5982 O O . ALA B 1 227 ? -6.391 -6.559 16.203 1 86.56 227 ALA B O 1
ATOM 5983 N N . GLY B 1 228 ? -7.207 -6.992 18.219 1 83.25 228 GLY B N 1
ATOM 5984 C CA . GLY B 1 228 ? -7.305 -8.422 17.953 1 83.25 228 GLY B CA 1
ATOM 5985 C C . GLY B 1 228 ? -8.203 -8.75 16.781 1 83.25 228 GLY B C 1
ATOM 5986 O O . GLY B 1 228 ? -7.945 -9.711 16.047 1 83.25 228 GLY B O 1
ATOM 5987 N N . ILE B 1 229 ? -9.273 -7.953 16.578 1 89.69 229 ILE B N 1
ATOM 5988 C CA . ILE B 1 229 ? -10.203 -8.148 15.469 1 89.69 229 ILE B CA 1
ATOM 5989 C C . ILE B 1 229 ? -9.602 -7.582 14.18 1 89.69 229 ILE B C 1
ATOM 5991 O O . ILE B 1 229 ? -9.68 -8.211 13.125 1 89.69 229 ILE B O 1
ATOM 5995 N N . ALA B 1 230 ? -8.977 -6.414 14.32 1 91.75 230 ALA B N 1
ATOM 5996 C CA . ALA B 1 230 ? -8.375 -5.781 13.148 1 91.75 230 ALA B CA 1
ATOM 5997 C C . ALA B 1 230 ? -7.262 -6.652 12.57 1 91.75 230 ALA B C 1
ATOM 5999 O O . ALA B 1 230 ? -7.074 -6.699 11.352 1 91.75 230 ALA B O 1
ATOM 6000 N N . ASP B 1 231 ? -6.59 -7.367 13.391 1 88 231 ASP B N 1
ATOM 6001 C CA . ASP B 1 231 ? -5.469 -8.203 12.969 1 88 231 ASP B CA 1
ATOM 6002 C C . ASP B 1 231 ? -5.953 -9.383 12.133 1 88 231 ASP B C 1
ATOM 6004 O O . ASP B 1 231 ? -5.176 -9.984 11.391 1 88 231 ASP B O 1
ATOM 6008 N N . ALA B 1 232 ? -7.219 -9.734 12.211 1 88.56 232 ALA B N 1
ATOM 6009 C CA . ALA B 1 232 ? -7.77 -10.891 11.508 1 88.56 232 ALA B CA 1
ATOM 6010 C C . ALA B 1 232 ? -8.188 -10.516 10.086 1 88.56 232 ALA B C 1
ATOM 6012 O O . ALA B 1 232 ? -8.469 -11.391 9.266 1 88.56 232 ALA B O 1
ATOM 6013 N N . VAL B 1 233 ? -8.148 -9.266 9.773 1 91.94 233 VAL B N 1
ATOM 6014 C CA . VAL B 1 233 ? -8.688 -8.773 8.508 1 91.94 233 VAL B CA 1
ATOM 6015 C C . VAL B 1 233 ? -7.902 -9.367 7.34 1 91.94 233 VAL B C 1
ATOM 6017 O O . VAL B 1 233 ? -8.492 -9.828 6.359 1 91.94 233 VAL B O 1
ATOM 6020 N N . GLY B 1 234 ? -6.602 -9.414 7.461 1 88.31 234 GLY B N 1
ATOM 6021 C CA . GLY B 1 234 ? -5.773 -9.938 6.387 1 88.31 234 GLY B CA 1
ATOM 6022 C C . GLY B 1 234 ? -6.039 -11.406 6.086 1 88.31 234 GLY B C 1
ATOM 6023 O O . GLY B 1 234 ? -6.176 -11.789 4.922 1 88.31 234 GLY B O 1
ATOM 6024 N N . THR B 1 235 ? -6.125 -12.195 7.098 1 84.88 235 THR B N 1
ATOM 6025 C CA . THR B 1 235 ? -6.383 -13.617 6.934 1 84.88 235 THR B CA 1
ATOM 6026 C C . THR B 1 235 ? -7.785 -13.852 6.379 1 84.88 235 THR B C 1
ATOM 6028 O O . THR B 1 235 ? -7.973 -14.68 5.484 1 84.88 235 THR B O 1
ATOM 6031 N N . ALA B 1 236 ? -8.719 -13.156 6.875 1 88.75 236 ALA B N 1
ATOM 6032 C CA . ALA B 1 236 ? -10.094 -13.266 6.395 1 88.75 236 ALA B CA 1
ATOM 6033 C C . ALA B 1 236 ? -10.188 -12.891 4.918 1 88.75 236 ALA B C 1
ATOM 6035 O O . ALA B 1 236 ? -10.883 -13.555 4.145 1 88.75 236 ALA B O 1
ATOM 6036 N N . ALA B 1 237 ? -9.484 -11.867 4.562 1 91.06 237 ALA B N 1
ATOM 6037 C CA . ALA B 1 237 ? -9.508 -11.414 3.176 1 91.06 237 ALA B CA 1
ATOM 6038 C C . ALA B 1 237 ? -8.93 -12.469 2.24 1 91.06 237 ALA B C 1
ATOM 6040 O O . ALA B 1 237 ? -9.406 -12.648 1.119 1 91.06 237 ALA B O 1
ATOM 6041 N N . ALA B 1 238 ? -7.875 -13.141 2.662 1 87.5 238 ALA B N 1
ATOM 6042 C CA . ALA B 1 238 ? -7.281 -14.203 1.854 1 87.5 238 ALA B CA 1
ATOM 6043 C C . ALA B 1 238 ? -8.273 -15.336 1.625 1 87.5 238 ALA B C 1
ATOM 6045 O O . ALA B 1 238 ? -8.406 -15.844 0.509 1 87.5 238 ALA B O 1
ATOM 6046 N N . HIS B 1 239 ? -8.969 -15.695 2.625 1 85.12 239 HIS B N 1
ATOM 6047 C CA . HIS B 1 239 ? -9.984 -16.734 2.51 1 85.12 239 HIS B CA 1
ATOM 6048 C C . HIS B 1 239 ? -11.156 -16.266 1.658 1 85.12 239 HIS B C 1
ATOM 6050 O O . HIS B 1 239 ? -11.703 -17.047 0.87 1 85.12 239 HIS B O 1
ATOM 6056 N N . TRP B 1 240 ? -11.516 -15.086 1.891 1 86.88 240 TRP B N 1
ATOM 6057 C CA . TRP B 1 240 ? -12.586 -14.5 1.089 1 86.88 240 TRP B CA 1
ATOM 6058 C C . TRP B 1 240 ? -12.234 -14.539 -0.395 1 86.88 240 TRP B C 1
ATOM 6060 O O . TRP B 1 240 ? -13.07 -14.898 -1.229 1 86.88 240 TRP B O 1
ATOM 6070 N N . ASP B 1 241 ? -11.023 -14.117 -0.703 1 86.5 241 ASP B N 1
ATOM 6071 C CA . ASP B 1 241 ? -10.547 -14.133 -2.086 1 86.5 241 ASP B CA 1
ATOM 6072 C C . ASP B 1 241 ? -10.625 -15.539 -2.676 1 86.5 241 ASP B C 1
ATOM 6074 O O . ASP B 1 241 ? -10.984 -15.711 -3.842 1 86.5 241 ASP B O 1
ATOM 6078 N N . ARG B 1 242 ? -10.25 -16.484 -1.913 1 83.38 242 ARG B N 1
ATOM 6079 C CA . ARG B 1 242 ? -10.32 -17.875 -2.361 1 83.38 242 ARG B CA 1
ATOM 6080 C C . ARG B 1 242 ? -11.766 -18.281 -2.643 1 83.38 242 ARG B C 1
ATOM 6082 O O . ARG B 1 242 ? -12.047 -18.922 -3.66 1 83.38 242 ARG B O 1
ATOM 6089 N N . VAL B 1 243 ? -12.602 -17.906 -1.79 1 79.06 243 VAL B N 1
ATOM 6090 C CA . VAL B 1 243 ? -14.008 -18.234 -1.965 1 79.06 243 VAL B CA 1
ATOM 6091 C C . VAL B 1 243 ? -14.539 -17.594 -3.244 1 79.06 243 VAL B C 1
ATOM 6093 O O . VAL B 1 243 ? -15.242 -18.234 -4.027 1 79.06 243 VAL B O 1
ATOM 6096 N N . GLN B 1 244 ? -14.148 -16.375 -3.422 1 79.31 244 GLN B N 1
ATOM 6097 C CA . GLN B 1 244 ? -14.578 -15.672 -4.625 1 79.31 244 GLN B CA 1
ATOM 6098 C C . GLN B 1 244 ? -14.062 -16.375 -5.883 1 79.31 244 GLN B C 1
ATOM 6100 O O . GLN B 1 244 ? -14.789 -16.484 -6.875 1 79.31 244 GLN B O 1
ATOM 6105 N N . SER B 1 245 ? -12.867 -16.812 -5.824 1 77.44 245 SER B N 1
ATOM 6106 C CA . SER B 1 245 ? -12.266 -17.5 -6.957 1 77.44 245 SER B CA 1
ATOM 6107 C C . SER B 1 245 ? -12.984 -18.812 -7.254 1 77.44 245 SER B C 1
ATOM 6109 O O . SER B 1 245 ? -13.227 -19.141 -8.414 1 77.44 245 SER B O 1
ATOM 6111 N N . LEU B 1 246 ? -13.336 -19.484 -6.266 1 74.69 246 LEU B N 1
ATOM 6112 C CA . LEU B 1 246 ? -14.031 -20.75 -6.43 1 74.69 246 LEU B CA 1
ATOM 6113 C C . LEU B 1 246 ? -15.445 -20.531 -6.957 1 74.69 246 LEU B C 1
ATOM 6115 O O . LEU B 1 246 ? -15.922 -21.297 -7.805 1 74.69 246 LEU B O 1
ATOM 6119 N N . MET B 1 247 ? -16 -19.5 -6.457 1 72.56 247 MET B N 1
ATOM 6120 C CA . MET B 1 247 ? -17.344 -19.172 -6.926 1 72.56 247 MET B CA 1
ATOM 6121 C C . MET B 1 247 ? -17.328 -18.812 -8.414 1 72.56 247 MET B C 1
ATOM 6123 O O . MET B 1 247 ? -18.203 -19.25 -9.164 1 72.56 247 MET B O 1
ATOM 6127 N N . ARG B 1 248 ? -16.406 -18.078 -8.758 1 70.44 248 ARG B N 1
ATOM 6128 C CA . ARG B 1 248 ? -16.281 -17.719 -10.172 1 70.44 248 ARG B CA 1
ATOM 6129 C C . ARG B 1 248 ? -16.047 -18.953 -11.031 1 70.44 248 ARG B C 1
ATOM 6131 O O . ARG B 1 248 ? -16.609 -19.062 -12.125 1 70.44 248 ARG B O 1
ATOM 6138 N N . THR B 1 249 ? -15.234 -19.766 -10.586 1 69.69 249 THR B N 1
ATOM 6139 C CA . THR B 1 249 ? -14.977 -21.016 -11.312 1 69.69 249 THR B CA 1
ATOM 6140 C C . THR B 1 249 ? -16.25 -21.828 -11.453 1 69.69 249 THR B C 1
ATOM 6142 O O . THR B 1 249 ? -16.516 -22.391 -12.523 1 69.69 249 THR B O 1
ATOM 6145 N N . CYS B 1 250 ? -17.031 -21.797 -10.422 1 66.69 250 CYS B N 1
ATOM 6146 C CA . CYS B 1 250 ? -18.297 -22.531 -10.453 1 66.69 250 CYS B CA 1
ATOM 6147 C C . CYS B 1 250 ? -19.25 -21.922 -11.477 1 66.69 250 CYS B C 1
ATOM 6149 O O . CYS B 1 250 ? -19.906 -22.641 -12.219 1 66.69 250 CYS B O 1
ATOM 6151 N N . GLU B 1 251 ? -19.25 -20.672 -11.461 1 65.5 251 GLU B N 1
ATOM 6152 C CA . GLU B 1 251 ? -20.109 -19.969 -12.414 1 65.5 251 GLU B CA 1
ATOM 6153 C C . GLU B 1 251 ? -19.688 -20.266 -13.852 1 65.5 251 GLU B C 1
ATOM 6155 O O . GLU B 1 251 ? -20.547 -20.531 -14.703 1 65.5 251 GLU B O 1
ATOM 6160 N N . LEU B 1 252 ? -18.484 -20.266 -14.047 1 64.5 252 LEU B N 1
ATOM 6161 C CA . LEU B 1 252 ? -17.953 -20.5 -15.391 1 64.5 252 LEU B CA 1
ATOM 6162 C C . LEU B 1 252 ? -18.234 -21.922 -15.844 1 64.5 252 LEU B C 1
ATOM 6164 O O . LEU B 1 252 ? -18.531 -22.156 -17.016 1 64.5 252 LEU B O 1
ATOM 6168 N N . LEU B 1 253 ? -18.203 -22.844 -14.836 1 63.94 253 LEU B N 1
ATOM 6169 C CA . LEU B 1 253 ? -18.375 -24.25 -15.156 1 63.94 253 LEU B CA 1
ATOM 6170 C C . LEU B 1 253 ? -19.859 -24.625 -15.109 1 63.94 253 LEU B C 1
ATOM 6172 O O . LEU B 1 253 ? -20.234 -25.719 -15.562 1 63.94 253 LEU B O 1
ATOM 6176 N N . GLY B 1 254 ? -20.641 -23.688 -14.609 1 59.88 254 GLY B N 1
ATOM 6177 C CA . GLY B 1 254 ? -22.062 -23.969 -14.477 1 59.88 254 GLY B CA 1
ATOM 6178 C C . GLY B 1 254 ? -22.375 -24.969 -13.391 1 59.88 254 GLY B C 1
ATOM 6179 O O . GLY B 1 254 ? -23.266 -25.797 -13.547 1 59.88 254 GLY B O 1
ATOM 6180 N N . VAL B 1 255 ? -21.469 -25.047 -12.453 1 60.38 255 VAL B N 1
ATOM 6181 C CA . VAL B 1 255 ? -21.672 -25.969 -11.336 1 60.38 255 VAL B CA 1
ATOM 6182 C C . VAL B 1 255 ? -22.203 -25.188 -10.125 1 60.38 255 VAL B C 1
ATOM 6184 O O . VAL B 1 255 ? -21.781 -24.062 -9.875 1 60.38 255 VAL B O 1
ATOM 6187 N N . ASP B 1 256 ? -23.234 -25.672 -9.547 1 52.59 256 ASP B N 1
ATOM 6188 C CA . ASP B 1 256 ? -23.891 -24.969 -8.453 1 52.59 256 ASP B CA 1
ATOM 6189 C C . ASP B 1 256 ? -23.203 -25.266 -7.117 1 52.59 256 ASP B C 1
ATOM 6191 O O . ASP B 1 256 ? -23.469 -24.594 -6.121 1 52.59 256 ASP B O 1
ATOM 6195 N N . ASP B 1 257 ? -22.312 -26.312 -7.172 1 52.09 257 ASP B N 1
ATOM 6196 C CA . ASP B 1 257 ? -21.766 -26.719 -5.879 1 52.09 257 ASP B CA 1
ATOM 6197 C C . ASP B 1 257 ? -20.25 -26.531 -5.848 1 52.09 257 ASP B C 1
ATOM 6199 O O . ASP B 1 257 ? -19.516 -27.234 -6.562 1 52.09 257 ASP B O 1
ATOM 6203 N N . ILE B 1 258 ? -19.766 -25.594 -5.074 1 58.25 258 ILE B N 1
ATOM 6204 C CA . ILE B 1 258 ? -18.344 -25.297 -4.934 1 58.25 258 ILE B CA 1
ATOM 6205 C C . ILE B 1 258 ? -17.609 -26.531 -4.422 1 58.25 258 ILE B C 1
ATOM 6207 O O . ILE B 1 258 ? -16.438 -26.734 -4.734 1 58.25 258 ILE B O 1
ATOM 6211 N N . LEU B 1 259 ? -18.297 -27.281 -3.615 1 56 259 LEU B N 1
ATOM 6212 C CA . LEU B 1 259 ? -17.672 -28.453 -3.016 1 56 259 LEU B CA 1
ATOM 6213 C C . LEU B 1 259 ? -17.312 -29.484 -4.086 1 56 259 LEU B C 1
ATOM 6215 O O . LEU B 1 259 ? -16.422 -30.312 -3.875 1 56 259 LEU B O 1
ATOM 6219 N N . ALA B 1 260 ? -17.969 -29.281 -5.207 1 51.94 260 ALA B N 1
ATOM 6220 C CA . ALA B 1 260 ? -17.656 -30.188 -6.312 1 51.94 260 ALA B CA 1
ATOM 6221 C C . ALA B 1 260 ? -16.266 -29.891 -6.879 1 51.94 260 ALA B C 1
ATOM 6223 O O . ALA B 1 260 ? -15.664 -30.75 -7.535 1 51.94 260 ALA B O 1
ATOM 6224 N N . LEU B 1 261 ? -15.766 -28.703 -6.594 1 52.31 261 LEU B N 1
ATOM 6225 C CA . LEU B 1 261 ? -14.484 -28.281 -7.164 1 52.31 261 LEU B CA 1
ATOM 6226 C C . LEU B 1 261 ? -13.336 -28.656 -6.242 1 52.31 261 LEU B C 1
ATOM 6228 O O . LEU B 1 261 ? -12.164 -28.562 -6.629 1 52.31 261 LEU B O 1
ATOM 6232 N N . GLU B 1 262 ? -13.547 -29.141 -5.055 1 47.56 262 GLU B N 1
ATOM 6233 C CA . GLU B 1 262 ? -12.477 -29.469 -4.121 1 47.56 262 GLU B CA 1
ATOM 6234 C C . GLU B 1 262 ? -11.797 -30.781 -4.48 1 47.56 262 GLU B C 1
ATOM 6236 O O . GLU B 1 262 ? -12.469 -31.797 -4.645 1 47.56 262 GLU B O 1
ATOM 6241 N N . PRO B 1 263 ? -10.547 -30.766 -4.734 1 42.09 263 PRO B N 1
ATOM 6242 C CA . PRO B 1 263 ? -9.883 -32.031 -5.086 1 42.09 263 PRO B CA 1
ATOM 6243 C C . PRO B 1 263 ? -10.086 -33.125 -4.035 1 42.09 263 PRO B C 1
ATOM 6245 O O . PRO B 1 263 ? -10.148 -34.312 -4.375 1 42.09 263 PRO B O 1
ATOM 6248 N N . SER B 1 264 ? -10.086 -32.844 -2.725 1 38.03 264 SER B N 1
ATOM 6249 C CA . SER B 1 264 ? -10.141 -33.906 -1.738 1 38.03 264 SER B CA 1
ATOM 6250 C C . SER B 1 264 ? -11.43 -34.719 -1.877 1 38.03 264 SER B C 1
ATOM 6252 O O . SER B 1 264 ? -11.523 -35.812 -1.353 1 38.03 264 SER B O 1
ATOM 6254 N N . ASN B 1 265 ? -12.453 -34.094 -2.246 1 35.72 265 ASN B N 1
ATOM 6255 C CA . ASN B 1 265 ? -13.617 -34.969 -2.426 1 35.72 265 ASN B CA 1
ATOM 6256 C C . ASN B 1 265 ? -13.391 -36 -3.525 1 35.72 265 ASN B C 1
ATOM 6258 O O . ASN B 1 265 ? -14.258 -36.812 -3.793 1 35.72 265 ASN B O 1
ATOM 6262 N N . ALA B 1 266 ? -12.32 -35.938 -4.266 1 33.5 266 ALA B N 1
ATOM 6263 C CA . ALA B 1 266 ? -12 -37.094 -5.105 1 33.5 266 ALA B CA 1
ATOM 6264 C C . ALA B 1 266 ? -11.727 -38.344 -4.262 1 33.5 266 ALA B C 1
ATOM 6266 O O . ALA B 1 266 ? -11.883 -39.469 -4.734 1 33.5 266 ALA B O 1
ATOM 6267 N N . THR B 1 267 ? -11.109 -38.219 -3.053 1 30.67 267 THR B N 1
ATOM 6268 C CA . THR B 1 267 ? -10.914 -39.5 -2.398 1 30.67 267 THR B CA 1
ATOM 6269 C C . THR B 1 267 ? -12.203 -39.969 -1.718 1 30.67 267 THR B C 1
ATOM 6271 O O . THR B 1 267 ? -12.219 -41 -1.032 1 30.67 267 THR B O 1
ATOM 6274 N N . ARG B 1 268 ? -13.117 -39.188 -1.18 1 31.2 268 ARG B N 1
ATOM 6275 C CA . ARG B 1 268 ? -14.203 -40.031 -0.679 1 31.2 268 ARG B CA 1
ATOM 6276 C C . ARG B 1 268 ? -14.82 -40.875 -1.803 1 31.2 268 ARG B C 1
ATOM 6278 O O . ARG B 1 268 ? -14.758 -40.469 -2.971 1 31.2 268 ARG B O 1
ATOM 6285 N N . GLY B 1 269 ? -15.047 -42.156 -1.747 1 28.45 269 GLY B N 1
ATOM 6286 C CA . GLY B 1 269 ? -15.688 -43.25 -2.457 1 28.45 269 GLY B CA 1
ATOM 6287 C C . GLY B 1 269 ? -16.953 -42.812 -3.182 1 28.45 269 GLY B C 1
ATOM 6288 O O . GLY B 1 269 ? -17.703 -43.656 -3.668 1 28.45 269 GLY B O 1
ATOM 6289 N N . ALA B 1 270 ? -17.859 -42 -2.453 1 29.48 270 ALA B N 1
ATOM 6290 C CA . ALA B 1 270 ? -19.141 -42.125 -3.137 1 29.48 270 ALA B CA 1
ATOM 6291 C C . ALA B 1 270 ? -19 -41.812 -4.629 1 29.48 270 ALA B C 1
ATOM 6293 O O . ALA B 1 270 ? -18.078 -41.125 -5.043 1 29.48 270 ALA B O 1
ATOM 6294 N N . SER B 1 271 ? -19.656 -42.625 -5.52 1 27.75 271 SER B N 1
ATOM 6295 C CA . SER B 1 271 ? -20.031 -42.719 -6.926 1 27.75 271 SER B CA 1
ATOM 6296 C C . SER B 1 271 ? -20.328 -41.344 -7.527 1 27.75 271 SER B C 1
ATOM 6298 O O . SER B 1 271 ? -20.812 -41.25 -8.656 1 27.75 271 SER B O 1
ATOM 6300 N N . THR B 1 272 ? -20.906 -40.562 -6.664 1 28.97 272 THR B N 1
ATOM 6301 C CA . THR B 1 272 ? -21.484 -39.469 -7.406 1 28.97 272 THR B CA 1
ATOM 6302 C C . THR B 1 272 ? -20.453 -38.875 -8.375 1 28.97 272 THR B C 1
ATOM 6304 O O . THR B 1 272 ? -19.25 -39.125 -8.234 1 28.97 272 THR B O 1
ATOM 6307 N N . SER B 1 273 ? -20.812 -37.844 -9.273 1 30.81 273 SER B N 1
ATOM 6308 C CA . SER B 1 273 ? -20.469 -37.562 -10.664 1 30.81 273 SER B CA 1
ATOM 6309 C C . SER B 1 273 ? -19 -37.188 -10.805 1 30.81 273 SER B C 1
ATOM 6311 O O . SER B 1 273 ? -18.484 -36.375 -10.055 1 30.81 273 SER B O 1
ATOM 6313 N N . ASP B 1 274 ? -17.984 -37.906 -11.43 1 32.5 274 ASP B N 1
ATOM 6314 C CA . ASP B 1 274 ? -17.203 -38 -12.656 1 32.5 274 ASP B CA 1
ATOM 6315 C C . ASP B 1 274 ? -17.438 -36.781 -13.547 1 32.5 274 ASP B C 1
ATOM 6317 O O . ASP B 1 274 ? -16.625 -36.469 -14.406 1 32.5 274 ASP B O 1
ATOM 6321 N N . ALA B 1 275 ? -18.609 -36.156 -13.398 1 33.5 275 ALA B N 1
ATOM 6322 C CA . ALA B 1 275 ? -19.094 -35.094 -14.25 1 33.5 275 ALA B CA 1
ATOM 6323 C C . ALA B 1 275 ? -18.438 -33.75 -13.883 1 33.5 275 ALA B C 1
ATOM 6325 O O . ALA B 1 275 ? -18.078 -32.969 -14.766 1 33.5 275 ALA B O 1
ATOM 6326 N N . ALA B 1 276 ? -18.375 -33.406 -12.641 1 37 276 ALA B N 1
ATOM 6327 C CA . ALA B 1 276 ? -17.75 -32.125 -12.359 1 37 276 ALA B CA 1
ATOM 6328 C C . ALA B 1 276 ? -16.234 -32.188 -12.594 1 37 276 ALA B C 1
ATOM 6330 O O . ALA B 1 276 ? -15.656 -31.266 -13.188 1 37 276 ALA B O 1
ATOM 6331 N N . ALA B 1 277 ? -15.477 -33.094 -12.008 1 39.84 277 ALA B N 1
ATOM 6332 C CA . ALA B 1 277 ? -14.109 -33.344 -12.453 1 39.84 277 ALA B CA 1
ATOM 6333 C C . ALA B 1 277 ? -14.062 -33.594 -13.953 1 39.84 277 ALA B C 1
ATOM 6335 O O . ALA B 1 277 ? -13.156 -33.125 -14.641 1 39.84 277 ALA B O 1
ATOM 6336 N N . GLY B 1 278 ? -14.906 -34.469 -14.367 1 38.16 278 GLY B N 1
ATOM 6337 C CA . GLY B 1 278 ? -15.188 -34.656 -15.781 1 38.16 278 GLY B CA 1
ATOM 6338 C C . GLY B 1 278 ? -15.656 -33.406 -16.484 1 38.16 278 GLY B C 1
ATOM 6339 O O . GLY B 1 278 ? -15.281 -33.156 -17.625 1 38.16 278 GLY B O 1
ATOM 6340 N N . ALA B 1 279 ? -16.578 -32.781 -15.789 1 38.31 279 ALA B N 1
ATOM 6341 C CA . ALA B 1 279 ? -17.047 -31.5 -16.359 1 38.31 279 ALA B CA 1
ATOM 6342 C C . ALA B 1 279 ? -15.93 -30.453 -16.344 1 38.31 279 ALA B C 1
ATOM 6344 O O . ALA B 1 279 ? -15.766 -29.703 -17.312 1 38.31 279 ALA B O 1
ATOM 6345 N N . VAL B 1 280 ? -15.195 -30.312 -15.258 1 42.25 280 VAL B N 1
ATOM 6346 C CA . VAL B 1 280 ? -13.984 -29.484 -15.297 1 42.25 280 VAL B CA 1
ATOM 6347 C C . VAL B 1 280 ? -13.031 -30.031 -16.359 1 42.25 280 VAL B C 1
ATOM 6349 O O . VAL B 1 280 ? -12.453 -29.281 -17.141 1 42.25 280 VAL B O 1
ATOM 6352 N N . ALA B 1 281 ? -12.688 -31.359 -16.25 1 39.69 281 ALA B N 1
ATOM 6353 C CA . ALA B 1 281 ? -11.938 -32.031 -17.297 1 39.69 281 ALA B CA 1
ATOM 6354 C C . ALA B 1 281 ? -12.633 -31.891 -18.656 1 39.69 281 ALA B C 1
ATOM 6356 O O . ALA B 1 281 ? -11.977 -31.688 -19.672 1 39.69 281 ALA B O 1
ATOM 6357 N N . ALA B 1 282 ? -13.805 -32.375 -18.703 1 35.38 282 ALA B N 1
ATOM 6358 C CA . ALA B 1 282 ? -14.578 -32.344 -19.938 1 35.38 282 ALA B CA 1
ATOM 6359 C C . ALA B 1 282 ? -14.789 -30.922 -20.438 1 35.38 282 ALA B C 1
ATOM 6361 O O . ALA B 1 282 ? -14.977 -30.688 -21.625 1 35.38 282 ALA B O 1
ATOM 6362 N N . ALA B 1 283 ? -15.07 -30.094 -19.469 1 36.06 283 ALA B N 1
ATOM 6363 C CA . ALA B 1 283 ? -15.352 -28.766 -20 1 36.06 283 ALA B CA 1
ATOM 6364 C C . ALA B 1 283 ? -14.078 -28.109 -20.547 1 36.06 283 ALA B C 1
ATOM 6366 O O . ALA B 1 283 ? -14.117 -27.016 -21.078 1 36.06 283 ALA B O 1
ATOM 6367 N N . GLY B 1 284 ? -13.008 -28.797 -20.719 1 38.25 284 GLY B N 1
ATOM 6368 C CA . GLY B 1 284 ? -11.82 -28.453 -21.484 1 38.25 284 GLY B CA 1
ATOM 6369 C C . GLY B 1 284 ? -11.227 -27.109 -21.094 1 38.25 284 GLY B C 1
ATOM 6370 O O . GLY B 1 284 ? -10.188 -26.719 -21.609 1 38.25 284 GLY B O 1
ATOM 6371 N N . GLY B 1 285 ? -12.039 -26.062 -20.391 1 43.91 285 GLY B N 1
ATOM 6372 C CA . GLY B 1 285 ? -12.055 -24.609 -20.297 1 43.91 285 GLY B CA 1
ATOM 6373 C C . GLY B 1 285 ? -12.836 -24.109 -19.094 1 43.91 285 GLY B C 1
ATOM 6374 O O . GLY B 1 285 ? -13.523 -24.875 -18.422 1 43.91 285 GLY B O 1
ATOM 6375 N N . GLY B 1 286 ? -12.234 -23.328 -18.016 1 53.41 286 GLY B N 1
ATOM 6376 C CA . GLY B 1 286 ? -13.156 -22.688 -17.094 1 53.41 286 GLY B CA 1
ATOM 6377 C C . GLY B 1 286 ? -12.523 -22.328 -15.758 1 53.41 286 GLY B C 1
ATOM 6378 O O . GLY B 1 286 ? -13.18 -21.75 -14.891 1 53.41 286 GLY B O 1
ATOM 6379 N N . ARG B 1 287 ? -11.234 -22.75 -15.82 1 69.69 287 ARG B N 1
ATOM 6380 C CA . ARG B 1 287 ? -10.586 -22.266 -14.609 1 69.69 287 ARG B CA 1
ATOM 6381 C C . ARG B 1 287 ? -10.18 -20.812 -14.75 1 69.69 287 ARG B C 1
ATOM 6383 O O . ARG B 1 287 ? -10.031 -20.312 -15.867 1 69.69 287 ARG B O 1
ATOM 6390 N N . TRP B 1 288 ? -10.016 -20.219 -13.711 1 77.56 288 TRP B N 1
ATOM 6391 C CA . TRP B 1 288 ? -9.68 -18.797 -13.742 1 77.56 288 TRP B CA 1
ATOM 6392 C C . TRP B 1 288 ? -8.336 -18.578 -14.422 1 77.56 288 TRP B C 1
ATOM 6394 O O . TRP B 1 288 ? -8.062 -17.484 -14.922 1 77.56 288 TRP B O 1
ATOM 6404 N N . MET B 1 289 ? -7.523 -19.656 -14.57 1 83.44 289 MET B N 1
ATOM 6405 C CA . 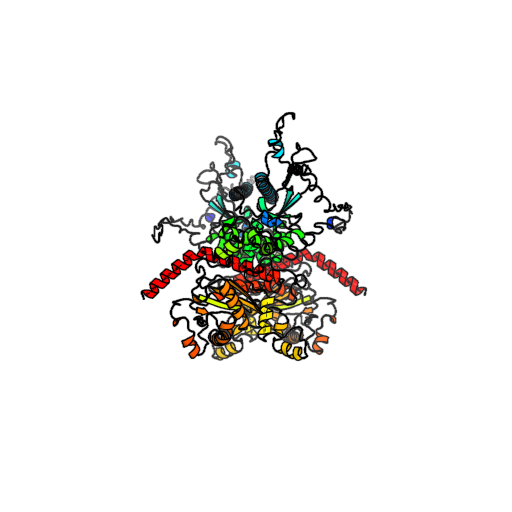MET B 1 289 ? -6.172 -19.531 -15.117 1 83.44 289 MET B CA 1
ATOM 6406 C C . MET B 1 289 ? -6.191 -19.625 -16.641 1 83.44 289 MET B C 1
ATOM 6408 O O . MET B 1 289 ? -5.219 -19.25 -17.297 1 83.44 289 MET B O 1
ATOM 6412 N N . ASP B 1 290 ? -7.32 -20.125 -17.156 1 82.06 290 ASP B N 1
ATOM 6413 C CA . ASP B 1 290 ? -7.375 -20.359 -18.594 1 82.06 290 ASP B CA 1
ATOM 6414 C C . ASP B 1 290 ? -7.648 -19.062 -19.359 1 82.06 290 ASP B C 1
ATOM 6416 O O . ASP B 1 290 ? -8.492 -18.266 -18.938 1 82.06 290 ASP B O 1
ATOM 6420 N N . CYS B 1 291 ? -6.914 -18.875 -20.344 1 88.94 291 CYS B N 1
ATOM 6421 C CA . CYS B 1 291 ? -7.129 -17.734 -21.219 1 88.94 291 CYS B CA 1
ATOM 6422 C C . CYS B 1 291 ? -8.383 -17.922 -22.062 1 88.94 291 CYS B C 1
ATOM 6424 O O . CYS B 1 291 ? -8.5 -18.906 -22.797 1 88.94 291 CYS B O 1
ATOM 6426 N N . PRO B 1 292 ? -9.273 -17.031 -22.031 1 83.19 292 PRO B N 1
ATOM 6427 C CA . PRO B 1 292 ? -10.492 -17.172 -22.828 1 83.19 292 PRO B CA 1
ATOM 6428 C C . PRO B 1 292 ? -10.219 -17.094 -24.328 1 83.19 292 PRO B C 1
ATOM 6430 O O . PRO B 1 292 ? -11 -17.609 -25.141 1 83.19 292 PRO B O 1
ATOM 6433 N N . ALA B 1 293 ? -9.172 -16.484 -24.688 1 86.5 293 ALA B N 1
ATOM 6434 C CA . ALA B 1 293 ? -8.852 -16.297 -26.109 1 86.5 293 ALA B CA 1
ATOM 6435 C C . ALA B 1 293 ? -8.07 -17.5 -26.656 1 86.5 293 ALA B C 1
ATOM 6437 O O . ALA B 1 293 ? -8.234 -17.875 -27.812 1 86.5 293 ALA B O 1
ATOM 6438 N N . CYS B 1 294 ? -7.141 -18.078 -25.953 1 84.06 294 CYS B N 1
ATOM 6439 C CA . CYS B 1 294 ? -6.328 -19.203 -26.406 1 84.06 294 CYS B CA 1
ATOM 6440 C C . CYS B 1 294 ? -7.121 -20.5 -26.359 1 84.06 294 CYS B C 1
ATOM 6442 O O . CYS B 1 294 ? -6.898 -21.391 -27.188 1 84.06 294 CYS B O 1
ATOM 6444 N N . TRP B 1 295 ? -8.188 -20.703 -25.922 1 65.88 295 TRP B N 1
ATOM 6445 C CA . TRP B 1 295 ? -9.016 -21.891 -25.734 1 65.88 295 TRP B CA 1
ATOM 6446 C C . TRP B 1 295 ? -8.188 -23.172 -25.906 1 65.88 295 TRP B C 1
ATOM 6448 O O . TRP B 1 295 ? -8.461 -23.984 -26.781 1 65.88 295 TRP B O 1
ATOM 6458 N N . ARG B 1 296 ? -7.148 -23.5 -25.391 1 68.19 296 ARG B N 1
ATOM 6459 C CA . ARG B 1 296 ? -6.234 -24.641 -25.359 1 68.19 296 ARG B CA 1
ATOM 6460 C C . ARG B 1 296 ? -5.262 -24.594 -26.531 1 68.19 296 ARG B C 1
ATOM 6462 O O . ARG B 1 296 ? -4.328 -25.391 -26.609 1 68.19 296 ARG B O 1
ATOM 6469 N N . GLN B 1 297 ? -5.547 -23.719 -27.422 1 81.25 297 GLN B N 1
ATOM 6470 C CA . GLN B 1 297 ? -4.641 -23.562 -28.547 1 81.25 297 GLN B CA 1
ATOM 6471 C C . GLN B 1 297 ? -3.93 -22.203 -28.484 1 81.25 297 GLN B C 1
ATOM 6473 O O . GLN B 1 297 ? -4.371 -21.234 -29.109 1 81.25 297 GLN B O 1
ATOM 6478 N N . CYS B 1 298 ? -2.92 -22.219 -27.844 1 87.12 298 CYS B N 1
ATOM 6479 C CA . CYS B 1 298 ? -2.123 -21 -27.688 1 87.12 298 CYS B CA 1
ATOM 6480 C C . CYS B 1 298 ? -1.058 -20.906 -28.766 1 87.12 298 CYS B C 1
ATOM 6482 O O . CYS B 1 298 ? -0.354 -21.891 -29.047 1 87.12 298 CYS B O 1
ATOM 6484 N N . VAL B 1 299 ? -1.004 -19.797 -29.391 1 87.81 299 VAL B N 1
ATOM 6485 C CA . VAL B 1 299 ? -0.052 -19.594 -30.484 1 87.81 299 VAL B CA 1
ATOM 6486 C C . VAL B 1 299 ? 1.363 -19.5 -29.922 1 87.81 299 VAL B C 1
ATOM 6488 O O . VAL B 1 299 ? 2.314 -20 -30.516 1 87.81 299 VAL B O 1
ATOM 6491 N N . ALA B 1 300 ? 1.426 -18.844 -28.828 1 93.56 300 ALA B N 1
ATOM 6492 C CA . ALA B 1 300 ? 2.756 -18.625 -28.266 1 93.56 300 ALA B CA 1
ATOM 6493 C C . ALA B 1 300 ? 2.699 -18.531 -26.75 1 93.56 300 ALA B C 1
ATOM 6495 O O . ALA B 1 300 ? 1.688 -18.094 -26.188 1 93.56 300 ALA B O 1
ATOM 6496 N N . VAL B 1 301 ? 3.789 -18.938 -26.156 1 94.62 301 VAL B N 1
ATOM 6497 C CA . VAL B 1 301 ? 3.957 -18.797 -24.719 1 94.62 301 VAL B CA 1
ATOM 6498 C C . VAL B 1 301 ? 5.328 -18.188 -24.406 1 94.62 301 VAL B C 1
ATOM 6500 O O . VAL B 1 301 ? 6.285 -18.406 -25.156 1 94.62 301 VAL B O 1
ATOM 6503 N N . SER B 1 302 ? 5.379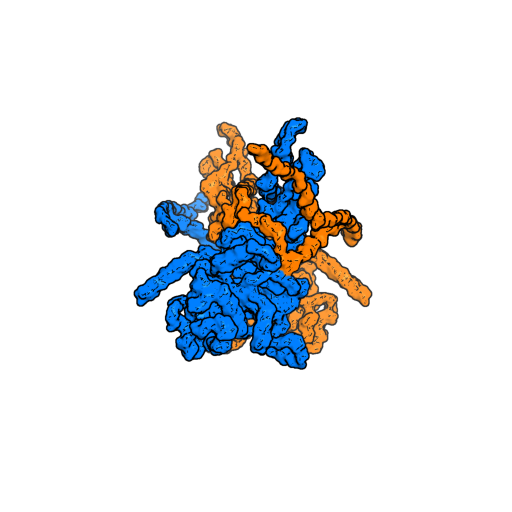 -17.375 -23.391 1 95.88 302 SER B N 1
ATOM 6504 C CA . SER B 1 302 ? 6.633 -16.766 -22.953 1 95.88 302 SER B CA 1
ATOM 6505 C C . SER B 1 302 ? 6.977 -17.156 -21.531 1 95.88 302 SER B C 1
ATOM 6507 O O . SER B 1 302 ? 6.117 -17.109 -20.641 1 95.88 302 SER B O 1
ATOM 6509 N N . GLY B 1 303 ? 8.227 -17.625 -21.344 1 96.06 303 GLY B N 1
ATOM 6510 C CA . GLY B 1 303 ? 8.695 -18 -20.031 1 96.06 303 GLY B CA 1
ATOM 6511 C C . GLY B 1 303 ? 9.859 -17.156 -19.547 1 96.06 303 GLY B C 1
ATOM 6512 O O . GLY B 1 303 ? 10.672 -16.688 -20.344 1 96.06 303 GLY B O 1
ATOM 6513 N N . ASP B 1 304 ? 9.867 -16.938 -18.312 1 96.31 304 ASP B N 1
ATOM 6514 C CA . ASP B 1 304 ? 10.945 -16.203 -17.672 1 96.31 304 ASP B CA 1
ATOM 6515 C C . ASP B 1 304 ? 10.906 -16.375 -16.156 1 96.31 304 ASP B C 1
ATOM 6517 O O . ASP B 1 304 ? 9.914 -16.875 -15.609 1 96.31 304 ASP B O 1
ATOM 6521 N N . ALA B 1 305 ? 12.047 -16.203 -15.555 1 96.56 305 ALA B N 1
ATOM 6522 C CA . ALA B 1 305 ? 12.133 -16.203 -14.102 1 96.56 305 ALA B CA 1
ATOM 6523 C C . ALA B 1 305 ? 12.367 -14.797 -13.555 1 96.56 305 ALA B C 1
ATOM 6525 O O . ALA B 1 305 ? 13.023 -13.977 -14.195 1 96.56 305 ALA B O 1
ATOM 6526 N N . CYS B 1 306 ? 11.734 -14.531 -12.492 1 96.56 306 CYS B N 1
ATOM 6527 C CA . CYS B 1 306 ? 11.945 -13.266 -11.789 1 96.56 306 CYS B CA 1
ATOM 6528 C C . CYS B 1 306 ? 12.719 -13.484 -10.5 1 96.56 306 CYS B C 1
ATOM 6530 O O . CYS B 1 306 ? 12.133 -13.781 -9.453 1 96.56 306 CYS B O 1
ATOM 6532 N N . LEU B 1 307 ? 13.984 -13.141 -10.484 1 93.94 307 LEU B N 1
ATOM 6533 C CA . LEU B 1 307 ? 14.867 -13.336 -9.344 1 93.94 307 LEU B CA 1
ATOM 6534 C C . LEU B 1 307 ? 14.633 -12.258 -8.289 1 93.94 307 LEU B C 1
ATOM 6536 O O . LEU B 1 307 ? 15.148 -12.352 -7.172 1 93.94 307 LEU B O 1
ATOM 6540 N N . GLY B 1 308 ? 13.859 -11.297 -8.641 1 91.88 308 GLY B N 1
ATOM 6541 C CA . GLY B 1 308 ? 13.508 -10.25 -7.695 1 91.88 308 GLY B CA 1
ATOM 6542 C C . GLY B 1 308 ? 12.5 -10.695 -6.656 1 91.88 308 GLY B C 1
ATOM 6543 O O . GLY B 1 308 ? 12.328 -10.031 -5.629 1 91.88 308 GLY B O 1
ATOM 6544 N N . LEU B 1 309 ? 11.891 -11.812 -6.887 1 96 309 LEU B N 1
ATOM 6545 C CA . LEU B 1 309 ? 10.883 -12.328 -5.973 1 96 309 LEU B CA 1
ATOM 6546 C C . LEU B 1 309 ? 11.477 -13.391 -5.051 1 96 309 LEU B C 1
ATOM 6548 O O . LEU B 1 309 ? 10.961 -14.508 -4.969 1 96 309 LEU B O 1
ATOM 6552 N N . ARG B 1 310 ? 12.445 -13 -4.305 1 95.56 310 ARG B N 1
ATOM 6553 C CA . ARG B 1 310 ? 13.117 -13.875 -3.352 1 95.56 310 ARG B CA 1
ATOM 6554 C C . ARG B 1 310 ? 12.336 -13.969 -2.047 1 95.56 310 ARG B C 1
ATOM 6556 O O . ARG B 1 310 ? 11.469 -13.141 -1.775 1 95.56 310 ARG B O 1
ATOM 6563 N N . HIS B 1 311 ? 12.609 -15.062 -1.335 1 95.88 311 HIS B N 1
ATOM 6564 C CA . HIS B 1 311 ? 11.961 -15.297 -0.048 1 95.88 311 HIS B CA 1
ATOM 6565 C C . HIS B 1 311 ? 13 -15.539 1.048 1 95.88 311 HIS B C 1
ATOM 6567 O O . HIS B 1 311 ? 13.906 -16.359 0.878 1 95.88 311 HIS B O 1
ATOM 6573 N N . PHE B 1 312 ? 12.883 -14.883 2.178 1 93.81 312 PHE B N 1
ATOM 6574 C CA . PHE B 1 312 ? 13.82 -15.039 3.283 1 93.81 312 PHE B CA 1
ATOM 6575 C C . PHE B 1 312 ? 13.602 -16.375 3.99 1 93.81 312 PHE B C 1
ATOM 6577 O O . PHE B 1 312 ? 12.477 -16.703 4.355 1 93.81 312 PHE B O 1
ATOM 6584 N N . LYS B 1 313 ? 14.68 -16.969 4.301 1 90.19 313 LYS B N 1
ATOM 6585 C CA . LYS B 1 313 ? 14.656 -18.266 4.969 1 90.19 313 LYS B CA 1
ATOM 6586 C C . LYS B 1 313 ? 14.078 -18.156 6.379 1 90.19 313 LYS B C 1
ATOM 6588 O O . LYS B 1 313 ? 13.359 -19.047 6.832 1 90.19 313 LYS B O 1
ATOM 6593 N N . ALA B 1 314 ? 14.328 -17.078 6.996 1 88.94 314 ALA B N 1
ATOM 6594 C CA . ALA B 1 314 ? 13.953 -16.906 8.398 1 88.94 314 ALA B CA 1
ATOM 6595 C C . ALA B 1 314 ? 12.539 -16.359 8.523 1 88.94 314 ALA B C 1
ATOM 6597 O O . ALA B 1 314 ? 12.008 -16.219 9.625 1 88.94 314 ALA B O 1
ATOM 6598 N N . ALA B 1 315 ? 11.93 -16.141 7.363 1 88.19 315 ALA B N 1
ATOM 6599 C CA . ALA B 1 315 ? 10.617 -15.516 7.398 1 88.19 315 ALA B CA 1
ATOM 6600 C C . ALA B 1 315 ? 9.547 -16.484 7.887 1 88.19 315 ALA B C 1
ATOM 6602 O O . ALA B 1 315 ? 9.516 -17.641 7.457 1 88.19 315 ALA B O 1
ATOM 6603 N N . ALA B 1 316 ? 8.688 -16.016 8.773 1 84 316 ALA B N 1
ATOM 6604 C CA . ALA B 1 316 ? 7.48 -16.703 9.227 1 84 316 ALA B CA 1
ATOM 6605 C C . ALA B 1 316 ? 7.785 -18.125 9.672 1 84 316 ALA B C 1
ATOM 6607 O O . ALA B 1 316 ? 7.121 -19.078 9.242 1 84 316 ALA B O 1
ATOM 6608 N N . SER B 1 317 ? 8.742 -18.328 10.453 1 78.06 317 SER B N 1
ATOM 6609 C CA . SER B 1 317 ? 9.227 -19.641 10.891 1 78.06 317 SER B CA 1
ATOM 6610 C C . SER B 1 317 ? 8.125 -20.422 11.586 1 78.06 317 SER B C 1
ATOM 6612 O O . SER B 1 317 ? 8.109 -21.656 11.531 1 78.06 317 SER B O 1
ATOM 6614 N N . GLY B 1 318 ? 7.137 -19.797 12.062 1 70 318 GLY B N 1
ATOM 6615 C CA . GLY B 1 318 ? 6.07 -20.469 12.781 1 70 318 GLY B CA 1
ATOM 6616 C C . GLY B 1 318 ? 4.977 -21.016 11.883 1 70 318 GLY B C 1
ATOM 6617 O O . GLY B 1 318 ? 4.09 -21.734 12.328 1 70 318 GLY B O 1
ATOM 6618 N N . SER B 1 319 ? 5.066 -20.734 10.602 1 74.88 319 SER B N 1
ATOM 6619 C CA . SER B 1 319 ? 3.979 -21.062 9.688 1 74.88 319 SER B CA 1
ATOM 6620 C C . SER B 1 319 ? 4.488 -21.844 8.484 1 74.88 319 SER B C 1
ATOM 6622 O O . SER B 1 319 ? 3.875 -21.828 7.414 1 74.88 319 SER B O 1
ATOM 6624 N N . LEU B 1 320 ? 5.598 -22.531 8.633 1 75.81 320 LEU B N 1
ATOM 6625 C CA . LEU B 1 320 ? 6.242 -23.219 7.52 1 75.81 320 LEU B CA 1
ATOM 6626 C C . LEU B 1 320 ? 5.445 -24.453 7.105 1 75.81 320 LEU B C 1
ATOM 6628 O O . LEU B 1 320 ? 5.543 -24.906 5.965 1 75.81 320 LEU B O 1
ATOM 6632 N N . ASP B 1 321 ? 4.566 -24.906 7.98 1 76.38 321 ASP B N 1
ATOM 6633 C CA . ASP B 1 321 ? 3.85 -26.141 7.719 1 76.38 321 ASP B CA 1
ATOM 6634 C C . ASP B 1 321 ? 2.475 -25.875 7.113 1 76.38 321 ASP B C 1
ATOM 6636 O O . ASP B 1 321 ? 1.771 -26.797 6.707 1 76.38 321 ASP B O 1
ATOM 6640 N N . LEU B 1 322 ? 2.162 -24.688 6.969 1 79.56 322 LEU B N 1
ATOM 6641 C CA . LEU B 1 322 ? 0.868 -24.344 6.391 1 79.56 322 LEU B CA 1
ATOM 6642 C C . LEU B 1 322 ? 0.843 -24.625 4.895 1 79.56 322 LEU B C 1
ATOM 6644 O O . LEU B 1 322 ? 1.856 -24.469 4.211 1 79.56 322 LEU B O 1
ATOM 6648 N N . GLN B 1 323 ? -0.316 -25.094 4.504 1 81.75 323 GLN B N 1
ATOM 6649 C CA . GLN B 1 323 ? -0.523 -25.297 3.074 1 81.75 323 GLN B CA 1
ATOM 6650 C C . GLN B 1 323 ? -1.24 -24.125 2.436 1 81.75 323 GLN B C 1
ATOM 6652 O O . GLN B 1 323 ? -2.121 -23.516 3.053 1 81.75 323 GLN B O 1
ATOM 6657 N N . PRO B 1 324 ? -0.801 -23.859 1.225 1 85.94 324 PRO B N 1
ATOM 6658 C CA . PRO B 1 324 ? -1.505 -22.766 0.545 1 85.94 324 PRO B CA 1
ATOM 6659 C C . PRO B 1 324 ? -2.986 -23.062 0.33 1 85.94 324 PRO B C 1
ATOM 6661 O O . PRO B 1 324 ? -3.357 -24.219 0.056 1 85.94 324 PRO B O 1
ATOM 6664 N N . LEU B 1 325 ? -3.857 -22.062 0.426 1 80.25 325 LEU B N 1
ATOM 6665 C CA . LEU B 1 325 ? -5.289 -22.156 0.158 1 80.25 325 LEU B CA 1
ATOM 6666 C C . LEU B 1 325 ? -5.543 -22.578 -1.285 1 80.25 325 LEU B C 1
ATOM 6668 O O . LEU B 1 325 ? -6.512 -23.297 -1.568 1 80.25 325 LEU B O 1
ATOM 6672 N N . ALA B 1 326 ? -4.648 -22.172 -2.162 1 78.75 326 ALA B N 1
ATOM 6673 C CA . ALA B 1 326 ? -4.824 -22.406 -3.592 1 78.75 326 ALA B CA 1
ATOM 6674 C C . ALA B 1 326 ? -3.832 -23.453 -4.102 1 78.75 326 ALA B C 1
ATOM 6676 O O . ALA B 1 326 ? -3.398 -23.391 -5.254 1 78.75 326 ALA B O 1
ATOM 6677 N N . ALA B 1 327 ? -3.537 -24.344 -3.258 1 75.19 327 ALA B N 1
ATOM 6678 C CA . ALA B 1 327 ? -2.602 -25.391 -3.662 1 75.19 327 ALA B CA 1
ATOM 6679 C C . ALA B 1 327 ? -3.078 -26.094 -4.934 1 75.19 327 ALA B C 1
ATOM 6681 O O . ALA B 1 327 ? -4.25 -26.453 -5.047 1 75.19 327 ALA B O 1
ATOM 6682 N N . GLY B 1 328 ? -2.174 -26.156 -5.949 1 73.56 328 GLY B N 1
ATOM 6683 C CA . GLY B 1 328 ? -2.492 -26.875 -7.172 1 73.56 328 GLY B CA 1
ATOM 6684 C C . GLY B 1 328 ? -2.994 -25.969 -8.281 1 73.56 328 GLY B C 1
ATOM 6685 O O . GLY B 1 328 ? -3.182 -26.422 -9.414 1 73.56 328 GLY B O 1
ATOM 6686 N N . ASP B 1 329 ? -3.246 -24.734 -7.93 1 83.19 329 ASP B N 1
ATOM 6687 C CA . ASP B 1 329 ? -3.652 -23.797 -8.984 1 83.19 329 ASP B CA 1
ATOM 6688 C C . ASP B 1 329 ? -2.465 -23.422 -9.867 1 83.19 329 ASP B C 1
ATOM 6690 O O . ASP B 1 329 ? -1.977 -24.234 -10.648 1 83.19 329 ASP B O 1
ATOM 6694 N N . LEU B 1 330 ? -1.787 -22.375 -9.539 1 90.44 330 LEU B N 1
ATOM 6695 C CA . LEU B 1 330 ? -0.735 -21.859 -10.406 1 90.44 330 LEU B CA 1
ATOM 6696 C C . LEU B 1 330 ? 0.605 -22.5 -10.086 1 90.44 330 LEU B C 1
ATOM 6698 O O . LEU B 1 330 ? 1.349 -22.891 -10.992 1 90.44 330 LEU B O 1
ATOM 6702 N N . PHE B 1 331 ? 0.815 -22.703 -8.859 1 94.56 331 PHE B N 1
ATOM 6703 C CA . PHE B 1 331 ? 2.141 -23.156 -8.453 1 94.56 331 P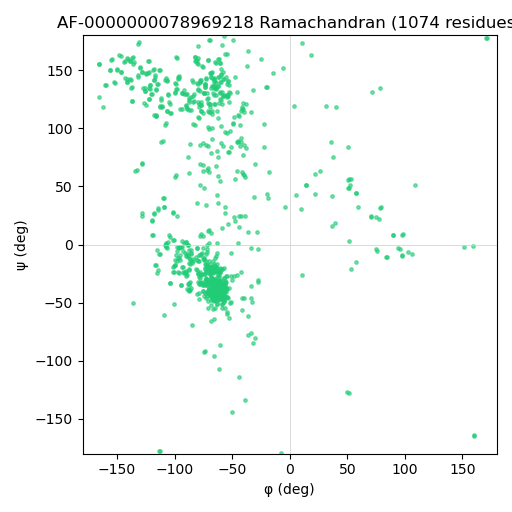HE B CA 1
ATOM 6704 C C . PHE B 1 331 ? 2.236 -24.672 -8.516 1 94.56 331 PHE B C 1
ATOM 6706 O O . PHE B 1 331 ? 1.419 -25.375 -7.918 1 94.56 331 PHE B O 1
ATOM 6713 N N . ILE B 1 332 ? 3.197 -25.094 -9.195 1 94.81 332 ILE B N 1
ATOM 6714 C CA . ILE B 1 332 ? 3.545 -26.5 -9.18 1 94.81 332 ILE B CA 1
ATOM 6715 C C . ILE B 1 332 ? 4.09 -26.891 -7.805 1 94.81 332 ILE B C 1
ATOM 6717 O O . ILE B 1 332 ? 4.793 -26.094 -7.164 1 94.81 332 ILE B O 1
ATOM 6721 N N . SER B 1 333 ? 3.777 -28.109 -7.355 1 92.12 333 SER B N 1
ATOM 6722 C CA . SER B 1 333 ? 4.203 -28.594 -6.047 1 92.12 333 SER B CA 1
ATOM 6723 C C . SER B 1 333 ? 5.707 -28.438 -5.859 1 92.12 333 SER B C 1
ATOM 6725 O O . SER B 1 333 ? 6.492 -28.859 -6.711 1 92.12 333 SER B O 1
ATOM 6727 N N . GLU B 1 334 ? 6.07 -27.891 -4.77 1 90.81 334 GLU B N 1
ATOM 6728 C CA . GLU B 1 334 ? 7.484 -27.688 -4.48 1 90.81 334 GLU B CA 1
ATOM 6729 C C . GLU B 1 334 ? 8.227 -29.016 -4.359 1 90.81 334 GLU B C 1
ATOM 6731 O O . GLU B 1 334 ? 9.391 -29.125 -4.742 1 90.81 334 GLU B O 1
ATOM 6736 N N . LYS B 1 335 ? 7.523 -29.922 -3.801 1 89.19 335 LYS B N 1
ATOM 6737 C CA . LYS B 1 335 ? 8.109 -31.25 -3.678 1 89.19 335 LYS B CA 1
ATOM 6738 C C . LYS B 1 335 ? 8.492 -31.812 -5.047 1 89.19 335 LYS B C 1
ATOM 6740 O O . LYS B 1 335 ? 9.586 -32.344 -5.219 1 89.19 335 LYS B O 1
ATOM 6745 N N . LEU B 1 336 ? 7.598 -31.688 -5.977 1 91.94 336 LEU B N 1
ATOM 6746 C CA . LEU B 1 336 ? 7.844 -32.188 -7.324 1 91.94 336 LEU B CA 1
ATOM 6747 C C . LEU B 1 336 ? 9.023 -31.453 -7.965 1 91.94 336 LEU B C 1
ATOM 6749 O O . LEU B 1 336 ? 9.852 -32.062 -8.633 1 91.94 336 LEU B O 1
ATOM 6753 N N . VAL B 1 337 ? 9.117 -30.203 -7.746 1 95.19 337 VAL B N 1
ATOM 6754 C CA . VAL B 1 337 ? 10.188 -29.391 -8.32 1 95.19 337 VAL B CA 1
ATOM 6755 C C . VAL B 1 337 ? 11.531 -29.812 -7.73 1 95.19 337 VAL B C 1
ATOM 6757 O O . VAL B 1 337 ? 12.5 -30.016 -8.461 1 95.19 337 VAL B O 1
ATOM 6760 N N . MET B 1 338 ? 11.555 -29.969 -6.441 1 93.81 338 MET B N 1
ATOM 6761 C CA . MET B 1 338 ? 12.797 -30.359 -5.766 1 93.81 338 MET B CA 1
ATOM 6762 C C . MET B 1 338 ? 13.234 -31.75 -6.195 1 93.81 338 MET B C 1
ATOM 6764 O O . MET B 1 338 ? 14.43 -32 -6.379 1 93.81 338 MET B O 1
ATOM 6768 N N . GLU B 1 339 ? 12.289 -32.625 -6.348 1 94.69 339 GLU B N 1
ATOM 6769 C CA . GLU B 1 339 ? 12.602 -33.969 -6.82 1 94.69 339 GLU B CA 1
ATOM 6770 C C . GLU B 1 339 ? 13.195 -33.938 -8.227 1 94.69 339 GLU B C 1
ATOM 6772 O O . GLU B 1 339 ? 14.164 -34.656 -8.508 1 94.69 339 GLU B O 1
ATOM 6777 N N . ARG B 1 340 ? 12.633 -33.156 -9.07 1 95.75 340 ARG B N 1
ATOM 6778 C CA . ARG B 1 340 ? 13.141 -33.031 -10.438 1 95.75 340 ARG B CA 1
ATOM 6779 C C . ARG B 1 340 ? 14.539 -32.438 -10.453 1 95.75 340 ARG B C 1
ATOM 6781 O O . ARG B 1 340 ? 15.391 -32.844 -11.25 1 95.75 340 ARG B O 1
ATOM 6788 N N . LEU B 1 341 ? 14.758 -31.453 -9.633 1 95.5 341 LEU B N 1
ATOM 6789 C CA . LEU B 1 341 ? 16.078 -30.828 -9.531 1 95.5 341 LEU B CA 1
ATOM 6790 C C . LEU B 1 341 ? 17.125 -31.844 -9.078 1 95.5 341 LEU B C 1
ATOM 6792 O O . LEU B 1 341 ? 18.25 -31.859 -9.586 1 95.5 341 LEU B O 1
ATOM 6796 N N . LYS B 1 342 ? 16.734 -32.719 -8.156 1 93.25 342 LYS B N 1
ATOM 6797 C CA . LYS B 1 342 ? 17.625 -33.781 -7.68 1 93.25 342 LYS B CA 1
ATOM 6798 C C . LYS B 1 342 ? 17.922 -34.781 -8.781 1 93.25 342 LYS B C 1
ATOM 6800 O O . LYS B 1 342 ? 19.062 -35.219 -8.969 1 93.25 342 LYS B O 1
ATOM 6805 N N . GLU B 1 343 ? 16.875 -35.188 -9.422 1 93.62 343 GLU B N 1
ATOM 6806 C CA . GLU B 1 343 ? 17.016 -36.156 -10.516 1 93.62 343 GLU B CA 1
ATOM 6807 C C . GLU B 1 343 ? 17.969 -35.656 -11.586 1 93.62 343 GLU B C 1
ATOM 6809 O O . GLU B 1 343 ? 18.703 -36.438 -12.188 1 93.62 343 GLU B O 1
ATOM 6814 N N . ARG B 1 344 ? 17.969 -34.344 -11.773 1 94.56 344 ARG B N 1
ATOM 6815 C CA . ARG B 1 344 ? 18.781 -33.75 -12.82 1 94.56 344 ARG B CA 1
ATOM 6816 C C . ARG B 1 344 ? 20.141 -33.312 -12.273 1 94.56 344 ARG B C 1
ATOM 6818 O O . ARG B 1 344 ? 20.922 -32.656 -12.969 1 94.56 344 ARG B O 1
ATOM 6825 N N . GLY B 1 345 ? 20.438 -33.562 -11.016 1 89.06 345 GLY B N 1
ATOM 6826 C CA . GLY B 1 345 ? 21.719 -33.312 -10.391 1 89.06 345 GLY B CA 1
ATOM 6827 C C . GLY B 1 345 ? 21.969 -31.828 -10.094 1 89.06 345 GLY B C 1
ATOM 6828 O O . GLY B 1 345 ? 23.109 -31.375 -10.07 1 89.06 345 GLY B O 1
ATOM 6829 N N . LYS B 1 346 ? 20.922 -31.094 -9.984 1 84.5 346 LYS B N 1
ATOM 6830 C CA . LYS B 1 346 ? 21.078 -29.672 -9.773 1 84.5 346 LYS B CA 1
ATOM 6831 C C . LYS B 1 346 ? 20.922 -29.312 -8.297 1 84.5 346 LYS B C 1
ATOM 6833 O O . LYS B 1 346 ? 21.109 -28.156 -7.906 1 84.5 346 LYS B O 1
ATOM 6838 N N . MET B 1 347 ? 20.547 -30.109 -7.488 1 75.88 347 MET B N 1
ATOM 6839 C CA . MET B 1 347 ? 20.406 -29.906 -6.047 1 75.88 347 MET B CA 1
ATOM 6840 C C . MET B 1 347 ? 20.938 -31.109 -5.273 1 75.88 347 MET B C 1
ATOM 6842 O O . MET B 1 347 ? 20.719 -32.25 -5.668 1 75.88 347 MET B O 1
ATOM 6846 N N . ALA B 1 348 ? 22 -30.656 -4.324 1 61.12 348 ALA B N 1
ATOM 6847 C CA . ALA B 1 348 ? 22.578 -31.734 -3.514 1 61.12 348 ALA B CA 1
ATOM 6848 C C . ALA B 1 348 ? 21.516 -32.406 -2.65 1 61.12 348 ALA B C 1
ATOM 6850 O O . ALA B 1 348 ? 20.531 -31.75 -2.262 1 61.12 348 ALA B O 1
ATOM 6851 N N . ASP B 1 349 ? 21.391 -33.656 -2.613 1 50.72 349 ASP B N 1
ATOM 6852 C CA . ASP B 1 349 ? 20.531 -34.375 -1.69 1 50.72 349 ASP B CA 1
ATOM 6853 C C . ASP B 1 349 ? 20.734 -33.906 -0.254 1 50.72 349 ASP B C 1
ATOM 6855 O O . ASP B 1 349 ? 21.859 -33.906 0.245 1 50.72 349 ASP B O 1
ATOM 6859 N N . PRO B 1 350 ? 19.797 -33.094 0.293 1 46.91 350 PRO B N 1
ATOM 6860 C CA . PRO B 1 350 ? 20.016 -32.656 1.677 1 46.91 350 PRO B CA 1
ATOM 6861 C C . PRO B 1 350 ? 20.578 -33.781 2.553 1 46.91 350 PRO B C 1
ATOM 6863 O O . PRO B 1 350 ? 21.328 -33.5 3.494 1 46.91 350 PRO B O 1
ATOM 6866 N N . ASP B 1 351 ? 19.984 -35.031 2.467 1 43.75 351 ASP B N 1
ATOM 6867 C CA . ASP B 1 351 ? 20.422 -36.125 3.293 1 43.75 351 ASP B CA 1
ATOM 6868 C C . ASP B 1 351 ? 21.812 -36.594 2.893 1 43.75 351 ASP B C 1
ATOM 6870 O O . ASP B 1 351 ? 22.406 -37.469 3.555 1 43.75 351 ASP B O 1
ATOM 6874 N N . ALA B 1 352 ? 22.203 -36.375 1.732 1 42.47 352 ALA B N 1
ATOM 6875 C CA . ALA B 1 352 ? 23.578 -36.781 1.441 1 42.47 352 ALA B CA 1
ATOM 6876 C C . ALA B 1 352 ? 24.562 -35.75 2.016 1 42.47 352 ALA B C 1
ATOM 6878 O O . ALA B 1 352 ? 24.859 -34.75 1.387 1 42.47 352 ALA B O 1
ATOM 6879 N N . VAL B 1 353 ? 24.5 -35.375 3.219 1 38.31 353 VAL B N 1
ATOM 6880 C CA . VAL B 1 353 ? 25.328 -34.469 4.012 1 38.31 353 VAL B CA 1
ATOM 6881 C C . VAL B 1 353 ? 26.797 -34.812 3.83 1 38.31 353 VAL B C 1
ATOM 6883 O O . VAL B 1 353 ? 27.359 -35.594 4.602 1 38.31 353 VAL B O 1
ATOM 6886 N N . SER B 1 354 ? 27.25 -35.438 2.771 1 35.78 354 SER B N 1
ATOM 6887 C CA . SER B 1 354 ? 28.703 -35.469 2.91 1 35.78 354 SER B CA 1
ATOM 6888 C C . SER B 1 354 ? 29.281 -34.062 3.059 1 35.78 354 SER B C 1
ATOM 6890 O O . SER B 1 354 ? 28.594 -33.094 2.781 1 35.78 354 SER B O 1
ATOM 6892 N N . CYS B 1 355 ? 30.812 -33.938 3.223 1 35.94 355 CYS B N 1
ATOM 6893 C CA . CYS B 1 355 ? 31.828 -32.938 3.469 1 35.94 355 CYS B CA 1
ATOM 6894 C C . CYS B 1 355 ? 31.641 -31.734 2.549 1 35.94 355 CYS B C 1
ATOM 6896 O O . CYS B 1 355 ? 32.344 -30.719 2.678 1 35.94 355 CYS B O 1
ATOM 6898 N N . SER B 1 356 ? 31.047 -31.922 1.392 1 35.16 356 SER B N 1
ATOM 6899 C CA . SER B 1 356 ? 31.172 -30.891 0.364 1 35.16 356 SER B CA 1
ATOM 6900 C C . SER B 1 356 ? 30.234 -29.719 0.64 1 35.16 356 SER B C 1
ATOM 6902 O O . SER B 1 356 ? 29.875 -28.969 -0.273 1 35.16 356 SER B O 1
ATOM 6904 N N . LYS B 1 357 ? 29.594 -29.641 1.697 1 36.88 357 LYS B N 1
ATOM 6905 C CA . LYS B 1 357 ? 28.766 -28.531 2.176 1 36.88 357 LYS B CA 1
ATOM 6906 C C . LYS B 1 357 ? 29.516 -27.203 2.111 1 36.88 357 LYS B C 1
ATOM 6908 O O . LYS B 1 357 ? 28.906 -26.141 2.156 1 36.88 357 LYS B O 1
ATOM 6913 N N . PHE B 1 358 ? 30.844 -27.297 2.209 1 33.88 358 PHE B N 1
ATOM 6914 C CA . PHE B 1 358 ? 31.672 -26.109 2.285 1 33.88 358 PHE B CA 1
ATOM 6915 C C . PHE B 1 358 ? 31.641 -25.328 0.973 1 33.88 358 PHE B C 1
ATOM 6917 O O . PHE B 1 358 ? 31.641 -24.094 0.971 1 33.88 358 PHE B O 1
ATOM 6924 N N . LYS B 1 359 ? 31.672 -26.094 -0.223 1 33.19 359 LYS B N 1
ATOM 6925 C CA . LYS B 1 359 ? 31.703 -25.406 -1.509 1 33.19 359 LYS B CA 1
ATOM 6926 C C . LYS B 1 359 ? 30.344 -24.828 -1.873 1 33.19 359 LYS B C 1
ATOM 6928 O O . LYS B 1 359 ? 30.25 -23.922 -2.703 1 33.19 359 LYS B O 1
ATOM 6933 N N . ALA B 1 360 ? 29.297 -25.594 -1.579 1 34.09 360 ALA B N 1
ATOM 6934 C CA . ALA B 1 360 ? 27.953 -25.094 -1.882 1 34.09 360 ALA B CA 1
ATOM 6935 C C . ALA B 1 360 ? 27.703 -23.734 -1.212 1 34.09 360 ALA B C 1
ATOM 6937 O O . ALA B 1 360 ? 26.953 -22.906 -1.73 1 34.09 360 ALA B O 1
ATOM 6938 N N . ALA B 1 361 ? 28.219 -23.562 -0.032 1 36.28 361 ALA B N 1
ATOM 6939 C CA . ALA B 1 361 ? 28.219 -22.25 0.591 1 36.28 361 ALA B CA 1
ATOM 6940 C C . ALA B 1 361 ? 28.938 -21.234 -0.28 1 36.28 361 ALA B C 1
ATOM 6942 O O . ALA B 1 361 ? 28.625 -20.031 -0.261 1 36.28 361 ALA B O 1
ATOM 6943 N N . LYS B 1 362 ? 29.969 -21.594 -1.016 1 38.97 362 LYS B N 1
ATOM 6944 C CA . LYS B 1 362 ? 30.781 -20.703 -1.839 1 38.97 362 LYS B CA 1
ATOM 6945 C C . LYS B 1 362 ? 30 -20.25 -3.074 1 38.97 362 LYS B C 1
ATOM 6947 O O . LYS B 1 362 ? 30.219 -19.141 -3.572 1 38.97 362 LYS B O 1
ATOM 6952 N N . VAL B 1 363 ? 29.328 -21.25 -3.699 1 37.88 363 VAL B N 1
ATOM 6953 C CA . VAL B 1 363 ? 28.703 -20.875 -4.957 1 37.88 363 VAL B CA 1
ATOM 6954 C C . VAL B 1 363 ? 27.547 -19.906 -4.684 1 37.88 363 VAL B C 1
ATOM 6956 O O . VAL B 1 363 ? 27.203 -19.094 -5.539 1 37.88 363 VAL B O 1
ATOM 6959 N N . PHE B 1 364 ? 26.641 -20.219 -3.693 1 41.75 364 PHE B N 1
ATOM 6960 C CA . PHE B 1 364 ? 25.625 -19.188 -3.486 1 41.75 364 PHE B CA 1
ATOM 6961 C C . PHE B 1 364 ? 26.219 -17.953 -2.826 1 41.75 364 PHE B C 1
ATOM 6963 O O . PHE B 1 364 ? 26.891 -18.062 -1.797 1 41.75 364 PHE B O 1
ATOM 6970 N N . GLY B 1 365 ? 26.75 -17.094 -3.465 1 47.72 365 GLY B N 1
ATOM 6971 C CA . GLY B 1 365 ? 27.234 -15.844 -2.898 1 47.72 365 GLY B CA 1
ATOM 6972 C C . GLY B 1 365 ? 26.594 -15.508 -1.565 1 47.72 365 GLY B C 1
ATOM 6973 O O . GLY B 1 365 ? 25.5 -15.984 -1.257 1 47.72 365 GLY B O 1
ATOM 6974 N N . ARG B 1 366 ? 27.406 -15.062 -0.543 1 52.25 366 ARG B N 1
ATOM 6975 C CA . ARG B 1 366 ? 27.062 -14.625 0.808 1 52.25 366 ARG B CA 1
ATOM 6976 C C . ARG B 1 366 ? 25.641 -14.062 0.86 1 52.25 366 ARG B C 1
ATOM 6978 O O . ARG B 1 366 ? 24.906 -14.32 1.811 1 52.25 366 ARG B O 1
ATOM 6985 N N . ARG B 1 367 ? 25.234 -13.5 -0.211 1 55.84 367 ARG B N 1
ATOM 6986 C CA . ARG B 1 367 ? 23.922 -12.859 -0.221 1 55.84 367 ARG B CA 1
ATOM 6987 C C . ARG B 1 367 ? 22.812 -13.891 -0.397 1 55.84 367 ARG B C 1
ATOM 6989 O O . ARG B 1 367 ? 21.703 -13.719 0.131 1 55.84 367 ARG B O 1
ATOM 6996 N N . ALA B 1 368 ? 23.094 -15.047 -0.997 1 66.69 368 ALA B N 1
ATOM 6997 C CA . ALA B 1 368 ? 22.062 -16.047 -1.267 1 66.69 368 ALA B CA 1
ATOM 6998 C C . ALA B 1 368 ? 21.766 -16.875 -0.024 1 66.69 368 ALA B C 1
ATOM 7000 O O . ALA B 1 368 ? 20.719 -17.516 0.072 1 66.69 368 ALA B O 1
ATOM 7001 N N . ALA B 1 369 ? 22.594 -16.781 0.933 1 77.31 369 ALA B N 1
ATOM 7002 C CA . ALA B 1 369 ? 22.469 -17.641 2.107 1 77.31 369 ALA B CA 1
ATOM 7003 C C . ALA B 1 369 ? 21.25 -17.25 2.945 1 77.31 369 ALA B C 1
ATOM 7005 O O . ALA B 1 369 ? 20.719 -18.078 3.695 1 77.31 369 ALA B O 1
ATOM 7006 N N . ASN B 1 370 ? 20.75 -16.141 2.674 1 88.12 370 ASN B N 1
ATOM 7007 C CA . ASN B 1 370 ? 19.641 -15.664 3.508 1 88.12 370 ASN B CA 1
ATOM 7008 C C . ASN B 1 370 ? 18.281 -16.031 2.912 1 88.12 370 ASN B C 1
ATOM 7010 O O . ASN B 1 370 ? 17.25 -15.812 3.541 1 88.12 370 ASN B O 1
ATOM 7014 N N . TYR B 1 371 ? 18.391 -16.703 1.682 1 92.5 371 TYR B N 1
ATOM 7015 C CA . TYR B 1 371 ? 17.141 -16.969 0.982 1 92.5 371 TYR B CA 1
ATOM 7016 C C . TYR B 1 371 ? 16.906 -18.469 0.814 1 92.5 371 TYR B C 1
ATOM 7018 O O . TYR B 1 371 ? 17.844 -19.234 0.625 1 92.5 371 TYR B O 1
ATOM 7026 N N . ASP B 1 372 ? 15.695 -18.906 0.946 1 92.06 372 ASP B N 1
ATOM 7027 C CA . ASP B 1 372 ? 15.359 -20.297 0.667 1 92.06 372 ASP B CA 1
ATOM 7028 C C . ASP B 1 372 ? 14.695 -20.438 -0.702 1 92.06 372 ASP B C 1
ATOM 7030 O O . ASP B 1 372 ? 14.656 -21.531 -1.27 1 92.06 372 ASP B O 1
ATOM 7034 N N . ARG B 1 373 ? 14.117 -19.406 -1.185 1 94.75 373 ARG B N 1
ATOM 7035 C CA . ARG B 1 373 ? 13.648 -19.281 -2.561 1 94.75 373 ARG B CA 1
ATOM 7036 C C . ARG B 1 373 ? 14.297 -18.094 -3.262 1 94.75 373 ARG B C 1
ATOM 7038 O O . ARG B 1 373 ? 14.336 -16.984 -2.713 1 94.75 373 ARG B O 1
ATOM 7045 N N . LEU B 1 374 ? 14.664 -18.297 -4.422 1 95.38 374 LEU B N 1
ATOM 7046 C CA . LEU B 1 374 ? 15.484 -17.297 -5.098 1 95.38 374 LEU B CA 1
ATOM 7047 C C . LEU B 1 374 ? 14.664 -16.562 -6.152 1 95.38 374 LEU B C 1
ATOM 7049 O O . LEU B 1 374 ? 15.172 -15.625 -6.781 1 95.38 374 LEU B O 1
ATOM 7053 N N . GLY B 1 375 ? 13.398 -16.969 -6.309 1 96.62 375 GLY B N 1
ATOM 7054 C CA . GLY B 1 375 ? 12.523 -16.312 -7.27 1 96.62 375 GLY B CA 1
ATOM 7055 C C . GLY B 1 375 ? 11.328 -17.156 -7.664 1 96.62 375 GLY B C 1
ATOM 7056 O O . GLY B 1 375 ? 10.922 -18.062 -6.934 1 96.62 375 GLY B O 1
ATOM 7057 N N . VAL B 1 376 ? 10.711 -16.719 -8.766 1 97.94 376 VAL B N 1
ATOM 7058 C CA . VAL B 1 376 ? 9.562 -17.406 -9.336 1 97.94 376 VAL B CA 1
ATOM 7059 C C . VAL B 1 376 ? 9.703 -17.469 -10.859 1 97.94 376 VAL B C 1
ATOM 7061 O O . VAL B 1 376 ? 10.133 -16.484 -11.484 1 97.94 376 VAL B O 1
ATOM 7064 N N . ALA B 1 377 ? 9.445 -18.562 -11.422 1 98.06 377 ALA B N 1
ATOM 7065 C CA . ALA B 1 377 ? 9.375 -18.688 -12.875 1 98.06 377 ALA B CA 1
ATOM 7066 C C . ALA B 1 377 ? 7.949 -19 -13.328 1 98.06 377 ALA B C 1
ATOM 7068 O O . ALA B 1 377 ? 7.148 -19.531 -12.562 1 98.06 377 ALA B O 1
ATOM 7069 N N . ALA B 1 378 ? 7.641 -18.562 -14.5 1 97.88 378 ALA B N 1
ATOM 7070 C CA . ALA B 1 378 ? 6.285 -18.766 -15.008 1 97.88 378 ALA B CA 1
ATOM 7071 C C . ALA B 1 378 ? 6.27 -18.766 -16.531 1 97.88 378 ALA B C 1
ATOM 7073 O O . ALA B 1 378 ? 7.254 -18.391 -17.172 1 97.88 378 ALA B O 1
ATOM 7074 N N . PHE B 1 379 ? 5.242 -19.344 -17.078 1 96.56 379 PHE B N 1
ATOM 7075 C CA . PHE B 1 379 ? 4.871 -19.141 -18.469 1 96.56 379 PHE B CA 1
ATOM 7076 C C . PHE B 1 379 ? 3.619 -18.281 -18.578 1 96.56 379 PHE B C 1
ATOM 7078 O O . PHE B 1 379 ? 2.73 -18.359 -17.734 1 96.56 379 PHE B O 1
ATOM 7085 N N . ALA B 1 380 ? 3.572 -17.453 -19.562 1 95.5 380 ALA B N 1
ATOM 7086 C CA . ALA B 1 380 ? 2.385 -16.672 -19.922 1 95.5 380 ALA B CA 1
ATOM 7087 C C . ALA B 1 380 ? 2.033 -16.859 -21.391 1 95.5 380 ALA B C 1
ATOM 7089 O O . ALA B 1 380 ? 2.918 -16.906 -22.25 1 95.5 380 ALA B O 1
ATOM 7090 N N . CYS B 1 381 ? 0.774 -17.062 -21.688 1 92.88 381 CYS B N 1
ATOM 7091 C CA . CYS B 1 381 ? 0.368 -17.156 -23.078 1 92.88 381 CYS B CA 1
ATOM 7092 C C . CYS B 1 381 ? 0.478 -15.789 -23.766 1 92.88 381 CYS B C 1
ATOM 7094 O O . CYS B 1 381 ? 0.77 -14.789 -23.109 1 92.88 381 CYS B O 1
ATOM 7096 N N . ARG B 1 382 ? 0.229 -15.703 -25 1 90.62 382 ARG B N 1
ATOM 7097 C CA . ARG B 1 382 ? 0.399 -14.492 -25.797 1 90.62 382 ARG B CA 1
ATOM 7098 C C . ARG B 1 382 ? -0.547 -13.391 -25.344 1 90.62 382 ARG B C 1
ATOM 7100 O O . ARG B 1 382 ? -0.328 -12.211 -25.625 1 90.62 382 ARG B O 1
ATOM 7107 N N . HIS B 1 383 ? -1.607 -13.781 -24.625 1 91.69 383 HIS B N 1
ATOM 7108 C CA . HIS B 1 383 ? -2.58 -12.797 -24.156 1 91.69 383 HIS B CA 1
ATOM 7109 C C . HIS B 1 383 ? -2.299 -12.398 -22.703 1 91.69 383 HIS B C 1
ATOM 7111 O O . HIS B 1 383 ? -3.021 -11.578 -22.141 1 91.69 383 HIS B O 1
ATOM 7117 N N . GLY B 1 384 ? -1.287 -13.008 -22.094 1 93 384 GLY B N 1
ATOM 7118 C CA . GLY B 1 384 ? -0.818 -12.57 -20.781 1 93 384 GLY B CA 1
ATOM 7119 C C . GLY B 1 384 ? -1.388 -13.398 -19.641 1 93 384 GLY B C 1
ATOM 7120 O O . GLY B 1 384 ? -1.227 -13.039 -18.469 1 93 384 GLY B O 1
ATOM 7121 N N . PHE B 1 385 ? -2.078 -14.477 -19.922 1 93.5 385 PHE B N 1
ATOM 7122 C CA . PHE B 1 385 ? -2.586 -15.367 -18.891 1 93.5 385 PHE B CA 1
ATOM 7123 C C . PHE B 1 385 ? -1.521 -16.375 -18.453 1 93.5 385 PHE B C 1
ATOM 7125 O O . PHE B 1 385 ? -0.768 -16.875 -19.297 1 93.5 385 PHE B O 1
ATOM 7132 N N . VAL B 1 386 ? -1.462 -16.641 -17.188 1 95.44 386 VAL B N 1
ATOM 7133 C CA . VAL B 1 386 ? -0.413 -17.453 -16.609 1 95.44 386 VAL B CA 1
ATOM 7134 C C . VAL B 1 386 ? -0.979 -18.828 -16.234 1 95.44 386 VAL B C 1
ATOM 7136 O O . VAL B 1 386 ? -1.77 -18.953 -15.297 1 95.44 386 VAL B O 1
ATOM 7139 N N . PRO B 1 387 ? -0.519 -19.859 -16.875 1 91.5 387 PRO B N 1
ATOM 7140 C CA . PRO B 1 387 ? -1.069 -21.203 -16.594 1 91.5 387 PRO B CA 1
ATOM 7141 C C . PRO B 1 387 ? -0.327 -21.922 -15.477 1 91.5 387 PRO B C 1
ATOM 7143 O O . PRO B 1 387 ? -0.879 -22.828 -14.859 1 91.5 387 PRO B O 1
ATOM 7146 N N . ALA B 1 388 ? 0.958 -21.531 -15.328 1 93.94 388 ALA B N 1
ATOM 7147 C CA . ALA B 1 388 ? 1.734 -22.25 -14.328 1 93.94 388 ALA B CA 1
ATOM 7148 C C . ALA B 1 388 ? 2.906 -21.406 -13.828 1 93.94 388 ALA B C 1
ATOM 7150 O O . ALA B 1 388 ? 3.453 -20.594 -14.578 1 93.94 388 ALA B O 1
ATOM 7151 N N . MET B 1 389 ? 3.223 -21.688 -12.586 1 97.12 389 MET B N 1
ATOM 7152 C CA . MET B 1 389 ? 4.352 -21.031 -11.938 1 97.12 389 MET B CA 1
ATOM 7153 C C . MET B 1 389 ? 5.152 -22.016 -11.094 1 97.12 389 MET B C 1
ATOM 7155 O O . MET B 1 389 ? 4.641 -23.078 -10.727 1 97.12 389 MET B O 1
ATOM 7159 N N . VAL B 1 390 ? 6.43 -21.703 -10.82 1 97.5 390 VAL B N 1
ATOM 7160 C CA . VAL B 1 390 ? 7.27 -22.5 -9.938 1 97.5 390 VAL B CA 1
ATOM 7161 C C . VAL B 1 390 ? 8.148 -21.594 -9.094 1 97.5 390 VAL B C 1
ATOM 7163 O O . VAL B 1 390 ? 8.586 -20.531 -9.555 1 97.5 390 VAL B O 1
ATOM 7166 N N . SER B 1 391 ? 8.289 -21.984 -7.828 1 96.38 391 SER B N 1
ATOM 7167 C CA . SER B 1 391 ? 9.266 -21.312 -6.977 1 96.38 391 SER B CA 1
ATOM 7168 C C . SER B 1 391 ? 10.68 -21.797 -7.27 1 96.38 391 SER B C 1
ATOM 7170 O O . SER B 1 391 ? 10.906 -22.984 -7.48 1 96.38 391 SER B O 1
ATOM 7172 N N . LEU B 1 392 ? 11.625 -20.891 -7.273 1 96.5 392 LEU B N 1
ATOM 7173 C CA . LEU B 1 392 ? 13.016 -21.234 -7.543 1 96.5 392 LEU B CA 1
ATOM 7174 C C . LEU B 1 392 ? 13.75 -21.578 -6.25 1 96.5 392 LEU B C 1
ATOM 7176 O O . LEU B 1 392 ? 13.883 -20.734 -5.363 1 96.5 392 LEU B O 1
ATOM 7180 N N . HIS B 1 393 ? 14.234 -22.734 -6.16 1 94.12 393 HIS B N 1
ATOM 7181 C CA . HIS B 1 393 ? 15.008 -23.188 -5.004 1 94.12 393 HIS B CA 1
ATOM 7182 C C . HIS B 1 393 ? 16.5 -23.094 -5.273 1 94.12 393 HIS B C 1
ATOM 7184 O O . HIS B 1 393 ? 17.312 -23.25 -4.355 1 94.12 393 HIS B O 1
ATOM 7190 N N . THR B 1 394 ? 16.828 -22.922 -6.496 1 91.5 394 THR B N 1
ATOM 7191 C CA . THR B 1 394 ? 18.172 -22.641 -6.973 1 91.5 394 THR B CA 1
ATOM 7192 C C . THR B 1 394 ? 18.172 -21.438 -7.93 1 91.5 394 THR B C 1
ATOM 7194 O O . THR B 1 394 ? 17.109 -20.859 -8.188 1 91.5 394 THR B O 1
ATOM 7197 N N . GLU B 1 395 ? 19.297 -21.078 -8.273 1 89.06 395 GLU B N 1
ATOM 7198 C CA . GLU B 1 395 ? 19.344 -20.094 -9.352 1 89.06 395 GLU B CA 1
ATOM 7199 C C . GLU B 1 395 ? 18.609 -20.609 -10.594 1 89.06 395 GLU B C 1
ATOM 7201 O O . GLU B 1 395 ? 18.281 -21.797 -10.68 1 89.06 395 GLU B O 1
ATOM 7206 N N . GLU B 1 396 ? 18.359 -19.719 -11.383 1 91 396 GLU B N 1
ATOM 7207 C CA . GLU B 1 396 ? 17.609 -20.078 -12.586 1 91 396 GLU B CA 1
ATOM 7208 C C . GLU B 1 396 ? 18.297 -21.219 -13.328 1 91 396 GLU B C 1
ATOM 7210 O O . GLU B 1 396 ? 19.5 -21.203 -13.531 1 91 396 GLU B O 1
ATOM 7215 N N . ASP B 1 397 ? 17.531 -22.203 -13.617 1 93.81 397 ASP B N 1
ATOM 7216 C CA . ASP B 1 397 ? 18 -23.422 -14.273 1 93.81 397 ASP B CA 1
ATOM 7217 C C . ASP B 1 397 ? 16.969 -23.922 -15.297 1 93.81 397 ASP B C 1
ATOM 7219 O O . ASP B 1 397 ? 15.781 -23.625 -15.18 1 93.81 397 ASP B O 1
ATOM 7223 N N . PHE B 1 398 ? 17.375 -24.781 -16.281 1 96.31 398 PHE B N 1
ATOM 7224 C CA . PHE B 1 398 ? 16.531 -25.297 -17.344 1 96.31 398 PHE B CA 1
ATOM 7225 C C . PHE B 1 398 ? 15.461 -26.234 -16.781 1 96.31 398 PHE B C 1
ATOM 7227 O O . PHE B 1 398 ? 14.391 -26.391 -17.359 1 96.31 398 PHE B O 1
ATOM 7234 N N . VAL B 1 399 ? 15.727 -26.797 -15.617 1 96.81 399 VAL B N 1
ATOM 7235 C CA . VAL B 1 399 ? 14.836 -27.766 -15 1 96.81 399 VAL B CA 1
ATOM 7236 C C . VAL B 1 399 ? 13.484 -27.109 -14.695 1 96.81 399 VAL B C 1
ATOM 7238 O O . VAL B 1 399 ? 12.438 -27.766 -14.789 1 96.81 399 VAL B O 1
ATOM 7241 N N . TYR B 1 400 ? 13.523 -25.875 -14.375 1 97.44 400 TYR B N 1
ATOM 7242 C CA . TYR B 1 400 ? 12.281 -25.172 -14.062 1 97.44 400 TYR B CA 1
ATOM 7243 C C . TYR B 1 400 ? 11.391 -25.062 -15.297 1 97.44 400 TYR B C 1
ATOM 7245 O O . TYR B 1 400 ? 10.172 -25.203 -15.203 1 97.44 400 TYR B O 1
ATOM 7253 N N . TYR B 1 401 ? 11.992 -24.812 -16.422 1 97.12 401 TYR B N 1
ATOM 7254 C CA . TYR B 1 401 ? 11.227 -24.719 -17.656 1 97.12 401 TYR B CA 1
ATOM 7255 C C . TYR B 1 401 ? 10.758 -26.094 -18.109 1 97.12 401 TYR B C 1
ATOM 7257 O O . TYR B 1 401 ? 9.688 -26.219 -18.719 1 97.12 401 TYR B O 1
ATOM 7265 N N . GLU B 1 402 ? 11.547 -27.109 -17.781 1 96.69 402 GLU B N 1
ATOM 7266 C CA . GLU B 1 402 ? 11.125 -28.5 -18 1 96.69 402 GLU B CA 1
ATOM 7267 C C . GLU B 1 402 ? 9.828 -28.797 -17.25 1 96.69 402 GLU B C 1
ATOM 7269 O O . GLU B 1 402 ? 8.852 -29.25 -17.844 1 96.69 402 GLU B O 1
ATOM 7274 N N . VAL B 1 403 ? 9.844 -28.469 -15.984 1 96.44 403 VAL B N 1
ATOM 7275 C CA . VAL B 1 403 ? 8.695 -28.75 -15.133 1 96.44 403 VAL B CA 1
ATOM 7276 C C . VAL B 1 403 ? 7.504 -27.906 -15.586 1 96.44 403 VAL B C 1
ATOM 7278 O O . VAL B 1 403 ? 6.363 -28.391 -15.586 1 96.44 403 VAL B O 1
ATOM 7281 N N . LEU B 1 404 ? 7.73 -26.719 -15.977 1 97.06 404 LEU B N 1
ATOM 7282 C CA . LEU B 1 404 ? 6.676 -25.828 -16.438 1 97.06 404 LEU B CA 1
ATOM 7283 C C . LEU B 1 404 ? 6.07 -26.328 -17.75 1 97.06 404 LEU B C 1
ATOM 7285 O O . LEU B 1 404 ? 4.852 -26.281 -17.922 1 97.06 404 LEU B O 1
ATOM 7289 N N . LEU B 1 405 ? 6.859 -26.766 -18.656 1 96.25 405 LEU B N 1
ATOM 7290 C CA . LEU B 1 405 ? 6.363 -27.297 -19.922 1 96.25 405 LEU B CA 1
ATOM 7291 C C . LEU B 1 405 ? 5.508 -28.547 -19.688 1 96.25 405 LEU B C 1
ATOM 7293 O O . LEU B 1 405 ? 4.488 -28.734 -20.359 1 96.25 405 LEU B O 1
ATOM 7297 N N . GLU B 1 406 ? 5.941 -29.344 -18.766 1 94.5 406 GLU B N 1
ATOM 7298 C CA . GLU B 1 406 ? 5.148 -30.516 -18.422 1 94.5 406 GLU B CA 1
ATOM 7299 C C . GLU B 1 406 ? 3.775 -30.109 -17.891 1 94.5 406 GLU B C 1
ATOM 7301 O O . GLU B 1 406 ? 2.77 -30.75 -18.219 1 94.5 406 GLU B O 1
ATOM 7306 N N . ALA B 1 407 ? 3.781 -29.125 -17.062 1 91.38 407 ALA B N 1
ATOM 7307 C CA . ALA B 1 407 ? 2.514 -28.625 -16.531 1 91.38 407 ALA B CA 1
ATOM 7308 C C . ALA B 1 407 ? 1.652 -28.047 -17.656 1 91.38 407 ALA B C 1
ATOM 7310 O O . ALA B 1 407 ? 0.43 -28.203 -17.656 1 91.38 407 ALA B O 1
ATOM 7311 N N . LEU B 1 408 ? 2.277 -27.344 -18.594 1 91.75 408 LEU B N 1
ATOM 7312 C CA . LEU B 1 408 ? 1.567 -26.719 -19.703 1 91.75 408 LEU B CA 1
ATOM 7313 C C . LEU B 1 408 ? 0.894 -27.781 -20.578 1 91.75 408 LEU B C 1
ATOM 7315 O O . LEU B 1 408 ? -0.189 -27.547 -21.125 1 91.75 408 LEU B O 1
ATOM 7319 N N . LYS B 1 409 ? 1.542 -28.875 -20.75 1 90.38 409 LYS B N 1
ATOM 7320 C CA . LYS B 1 409 ? 1.016 -29.953 -21.562 1 90.38 409 LYS B CA 1
ATOM 7321 C C . LYS B 1 409 ? -0.354 -30.406 -21.062 1 90.38 409 LYS B C 1
ATOM 7323 O O . LYS B 1 409 ? -1.193 -30.844 -21.859 1 90.38 409 LYS B O 1
ATOM 7328 N N . GLN B 1 410 ? -0.564 -30.25 -19.828 1 82.19 410 GLN B N 1
ATOM 7329 C CA . GLN B 1 410 ? -1.838 -30.656 -19.234 1 82.19 410 GLN B CA 1
ATOM 7330 C C . GLN B 1 410 ? -2.916 -29.609 -19.5 1 82.19 410 GLN B C 1
ATOM 7332 O O . GLN B 1 410 ? -4.109 -29.906 -19.406 1 82.19 410 GLN B O 1
ATOM 7337 N N . ARG B 1 411 ? -2.49 -28.484 -19.922 1 81.06 411 ARG B N 1
ATOM 7338 C CA . ARG B 1 411 ? -3.432 -27.359 -19.984 1 81.06 411 ARG B CA 1
ATOM 7339 C C . ARG B 1 411 ? -3.66 -26.922 -21.422 1 81.06 411 ARG B C 1
ATOM 7341 O O . ARG B 1 411 ? -4.688 -26.312 -21.734 1 81.06 411 ARG B O 1
ATOM 7348 N N . MET B 1 412 ? -2.693 -27.219 -22.234 1 85.25 412 MET B N 1
ATOM 7349 C CA . MET B 1 412 ? -2.822 -26.797 -23.625 1 85.25 412 MET B CA 1
ATOM 7350 C C . MET B 1 412 ? -2.164 -27.797 -24.562 1 85.25 412 MET B C 1
ATOM 7352 O O . MET B 1 412 ? -1.36 -28.625 -24.141 1 85.25 412 MET B O 1
ATOM 7356 N N . ASP B 1 413 ? -2.578 -27.641 -25.812 1 88.62 413 ASP B N 1
ATOM 7357 C CA . ASP B 1 413 ? -1.962 -28.453 -26.859 1 88.62 413 ASP B CA 1
ATOM 7358 C C . ASP B 1 413 ? -0.64 -27.844 -27.312 1 88.62 413 ASP B C 1
ATOM 7360 O O . ASP B 1 413 ? -0.628 -26.938 -28.156 1 88.62 413 ASP B O 1
ATOM 7364 N N . LEU B 1 414 ? 0.418 -28.422 -26.859 1 92.12 414 LEU B N 1
ATOM 7365 C CA . LEU B 1 414 ? 1.741 -27.891 -27.156 1 92.12 414 LEU B CA 1
ATOM 7366 C C . LEU B 1 414 ? 2.094 -28.078 -28.625 1 92.12 414 LEU B C 1
ATOM 7368 O O . LEU B 1 414 ? 2.963 -27.391 -29.156 1 92.12 414 LEU B O 1
ATOM 7372 N N . ALA B 1 415 ? 1.422 -28.984 -29.219 1 88.75 415 ALA B N 1
ATOM 7373 C CA . ALA B 1 415 ? 1.682 -29.219 -30.641 1 88.75 415 ALA B CA 1
ATOM 7374 C C . ALA B 1 415 ? 1.224 -28.047 -31.484 1 88.75 415 ALA B C 1
ATOM 7376 O O . ALA B 1 415 ? 1.736 -27.828 -32.594 1 88.75 415 ALA B O 1
ATOM 7377 N N . SER B 1 416 ? 0.321 -27.328 -30.953 1 87.12 416 SER B N 1
ATOM 7378 C CA . SER B 1 416 ? -0.237 -26.203 -31.688 1 87.12 416 SER B CA 1
ATOM 7379 C C . SER B 1 416 ? 0.564 -24.922 -31.453 1 87.12 416 SER B C 1
ATOM 7381 O O . SER B 1 416 ? 0.396 -23.938 -32.156 1 87.12 416 SER B O 1
ATOM 7383 N N . VAL B 1 417 ? 1.482 -24.953 -30.516 1 92.44 417 VAL B N 1
ATOM 7384 C CA . VAL B 1 417 ? 2.264 -23.766 -30.141 1 92.44 417 VAL B CA 1
ATOM 7385 C C . VAL B 1 417 ? 3.311 -23.484 -31.219 1 92.44 417 VAL B C 1
ATOM 7387 O O . VAL B 1 417 ? 4.074 -24.375 -31.609 1 92.44 417 VAL B O 1
ATOM 7390 N N . LYS B 1 418 ? 3.355 -22.266 -31.641 1 91.94 418 LYS B N 1
ATOM 7391 C CA . LYS B 1 418 ? 4.266 -21.891 -32.719 1 91.94 418 LYS B CA 1
ATOM 7392 C C . LYS B 1 418 ? 5.609 -21.422 -32.156 1 91.94 418 LYS B C 1
ATOM 7394 O O . LYS B 1 418 ? 6.613 -21.422 -32.875 1 91.94 418 LYS B O 1
ATOM 7399 N N . ALA B 1 419 ? 5.543 -20.984 -30.938 1 94.5 419 ALA B N 1
ATOM 7400 C CA . ALA B 1 419 ? 6.824 -20.609 -30.359 1 94.5 419 ALA B CA 1
ATOM 7401 C C . ALA B 1 419 ? 6.754 -20.578 -28.828 1 94.5 419 ALA B C 1
ATOM 7403 O O . ALA B 1 419 ? 5.754 -20.141 -28.266 1 94.5 419 ALA B O 1
ATOM 7404 N N . VAL B 1 420 ? 7.758 -21.094 -28.266 1 95.88 420 VAL B N 1
ATOM 7405 C CA . VAL B 1 420 ? 8.031 -20.891 -26.844 1 95.88 420 VAL B CA 1
ATOM 7406 C C . VAL B 1 420 ? 9.148 -19.859 -26.672 1 95.88 420 VAL B C 1
ATOM 7408 O O . VAL B 1 420 ? 10.297 -20.109 -27.047 1 95.88 420 VAL B O 1
ATOM 7411 N N . PHE B 1 421 ? 8.766 -18.734 -26.125 1 96.19 421 PHE B N 1
ATOM 7412 C CA . PHE B 1 421 ? 9.719 -17.656 -25.953 1 96.19 421 PHE B CA 1
ATOM 7413 C C . PHE B 1 421 ? 10.477 -17.781 -24.641 1 96.19 421 PHE B C 1
ATOM 7415 O O . PHE B 1 421 ? 9.859 -17.906 -23.578 1 96.19 421 PHE B O 1
ATOM 7422 N N . LEU B 1 422 ? 11.797 -17.844 -24.703 1 95.12 422 LEU B N 1
ATOM 7423 C CA . LEU B 1 422 ? 12.727 -17.797 -23.578 1 95.12 422 LEU B CA 1
ATOM 7424 C C . LEU B 1 422 ? 13.93 -16.922 -23.891 1 95.12 422 LEU B C 1
ATOM 7426 O O . LEU B 1 422 ? 14.438 -16.938 -25.016 1 95.12 422 LEU B O 1
ATOM 7430 N N . ASP B 1 423 ? 14.383 -16.172 -22.891 1 92.25 423 ASP B N 1
ATOM 7431 C CA . ASP B 1 423 ? 15.57 -15.352 -23.109 1 92.25 423 ASP B CA 1
ATOM 7432 C C . ASP B 1 423 ? 16.781 -16.219 -23.422 1 92.25 423 ASP B C 1
ATOM 7434 O O . ASP B 1 423 ? 17.75 -15.758 -24.047 1 92.25 423 ASP B O 1
ATOM 7438 N N . VAL B 1 424 ? 16.766 -17.5 -23.016 1 91.31 424 VAL B N 1
ATOM 7439 C CA . VAL B 1 424 ? 17.875 -18.422 -23.219 1 91.31 424 VAL B CA 1
ATOM 7440 C C . VAL B 1 424 ? 17.453 -19.547 -24.172 1 91.31 424 VAL B C 1
ATOM 7442 O O . VAL B 1 424 ? 17.922 -20.672 -24.047 1 91.31 424 VAL B O 1
ATOM 7445 N N . ALA B 1 425 ? 16.578 -19.234 -25.078 1 92.88 425 ALA B N 1
ATOM 7446 C CA . ALA B 1 425 ? 16 -20.234 -25.969 1 92.88 425 ALA B CA 1
ATOM 7447 C C . ALA B 1 425 ? 17.094 -20.969 -26.734 1 92.88 425 ALA B C 1
ATOM 7449 O O . ALA B 1 425 ? 16.984 -22.172 -26.984 1 92.88 425 ALA B O 1
ATOM 7450 N N . CYS B 1 426 ? 18.172 -20.25 -27.141 1 89.81 426 CYS B N 1
ATOM 7451 C CA . CYS B 1 426 ? 19.219 -20.844 -27.953 1 89.81 426 CYS B CA 1
ATOM 7452 C C . CYS B 1 426 ? 19.922 -21.984 -27.203 1 89.81 426 CYS B C 1
ATOM 7454 O O . CYS B 1 426 ? 20.312 -22.984 -27.812 1 89.81 426 CYS B O 1
ATOM 7456 N N . LYS B 1 427 ? 20.078 -21.891 -25.922 1 91.06 427 LYS B N 1
ATOM 7457 C CA . LYS B 1 427 ? 20.703 -22.922 -25.109 1 91.06 427 LYS B CA 1
ATOM 7458 C C . LYS B 1 427 ? 19.672 -23.969 -24.656 1 91.06 427 LYS B C 1
ATOM 7460 O O . LYS B 1 427 ? 19.984 -25.156 -24.547 1 91.06 427 LYS B O 1
ATOM 7465 N N . PHE B 1 428 ? 18.547 -23.5 -24.469 1 95.06 428 PHE B N 1
ATOM 7466 C CA . PHE B 1 428 ? 17.5 -24.375 -23.953 1 95.06 428 PHE B CA 1
ATOM 7467 C C . PHE B 1 428 ? 17.109 -25.406 -25 1 95.06 428 PHE B C 1
ATOM 7469 O O . PHE B 1 428 ? 16.75 -26.531 -24.672 1 95.06 428 PHE B O 1
ATOM 7476 N N . GLU B 1 429 ? 17.156 -25.047 -26.234 1 93.69 429 GLU B N 1
ATOM 7477 C CA . GLU B 1 429 ? 16.812 -25.953 -27.328 1 93.69 429 GLU B CA 1
ATOM 7478 C C . GLU B 1 429 ? 17.641 -27.234 -27.25 1 93.69 429 GLU B C 1
ATOM 7480 O O . GLU B 1 429 ? 17.125 -28.328 -27.453 1 93.69 429 GLU B O 1
ATOM 7485 N N . GLY B 1 430 ? 18.922 -27.062 -27.016 1 92.56 430 GLY B N 1
ATOM 7486 C CA . GLY B 1 430 ? 19.781 -28.234 -26.844 1 92.56 430 GLY B CA 1
ATOM 7487 C C . GLY B 1 430 ? 19.344 -29.109 -25.688 1 92.56 430 GLY B C 1
ATOM 7488 O O . GLY B 1 430 ? 19.344 -30.344 -25.797 1 92.56 430 GLY B O 1
ATOM 7489 N N . TYR B 1 431 ? 19 -28.516 -24.641 1 95.06 431 TYR B N 1
ATOM 7490 C CA . TYR B 1 431 ? 18.484 -29.234 -23.469 1 95.06 431 TYR B CA 1
ATOM 7491 C C . TYR B 1 431 ? 17.188 -29.953 -23.797 1 95.06 431 TYR B C 1
ATOM 7493 O O . TYR B 1 431 ? 17.016 -31.109 -23.438 1 95.06 431 TYR B O 1
ATOM 7501 N N . TYR B 1 432 ? 16.359 -29.297 -24.5 1 96.38 432 TYR B N 1
ATOM 7502 C CA . TYR B 1 432 ? 15.055 -29.828 -24.859 1 96.38 432 TYR B CA 1
ATOM 7503 C C . TYR B 1 432 ? 15.188 -31.094 -25.703 1 96.38 432 TYR B C 1
ATOM 7505 O O . TYR B 1 432 ? 14.422 -32.031 -25.531 1 96.38 432 TYR B O 1
ATOM 7513 N N . LYS B 1 433 ? 16.094 -31.156 -26.578 1 95.06 433 LYS B N 1
ATOM 7514 C CA . LYS B 1 433 ? 16.312 -32.312 -27.453 1 95.06 433 LYS B CA 1
ATOM 7515 C C . LYS B 1 433 ? 16.625 -33.562 -26.641 1 95.06 433 LYS B C 1
ATOM 7517 O O . LYS B 1 433 ? 16.344 -34.688 -27.094 1 95.06 433 LYS B O 1
ATOM 7522 N N . ARG B 1 434 ? 17.031 -33.312 -25.484 1 94.25 434 ARG B N 1
ATOM 7523 C CA . ARG B 1 434 ? 17.438 -34.469 -24.656 1 94.25 434 ARG B CA 1
ATOM 7524 C C . ARG B 1 434 ? 16.266 -34.938 -23.797 1 94.25 434 ARG B C 1
ATOM 7526 O O . ARG B 1 434 ? 16.234 -36.094 -23.375 1 94.25 434 ARG B O 1
ATOM 7533 N N . ILE B 1 435 ? 15.328 -34.125 -23.609 1 94.19 435 ILE B N 1
ATOM 7534 C CA . ILE B 1 435 ? 14.367 -34.469 -22.578 1 94.19 435 ILE B CA 1
ATOM 7535 C C . ILE B 1 435 ? 12.984 -34.656 -23.188 1 94.19 435 ILE B C 1
ATOM 7537 O O . ILE B 1 435 ? 12.078 -35.188 -22.547 1 94.19 435 ILE B O 1
ATOM 7541 N N . TYR B 1 436 ? 12.672 -34.188 -24.406 1 95.44 436 TYR B N 1
ATOM 7542 C CA . TYR B 1 436 ? 11.312 -34.125 -24.922 1 95.44 436 TYR B CA 1
ATOM 7543 C C . TYR B 1 436 ? 10.672 -35.5 -24.984 1 95.44 436 TYR B C 1
ATOM 7545 O O . TYR B 1 436 ? 9.477 -35.656 -24.703 1 95.44 436 TYR B O 1
ATOM 7553 N N . GLU B 1 437 ? 11.422 -36.562 -25.312 1 94.94 437 GLU B N 1
ATOM 7554 C CA . GLU B 1 437 ? 10.891 -37.906 -25.422 1 94.94 437 GLU B CA 1
ATOM 7555 C C . GLU B 1 437 ? 10.5 -38.469 -24.047 1 94.94 437 GLU B C 1
ATOM 7557 O O . GLU B 1 437 ? 9.438 -39.062 -23.891 1 94.94 437 GLU B O 1
ATOM 7562 N N . GLU B 1 438 ? 11.383 -38.188 -23.141 1 94.06 438 GLU B N 1
ATOM 7563 C CA . GLU B 1 438 ? 11.156 -38.656 -21.766 1 94.06 438 GLU B CA 1
ATOM 7564 C C . GLU B 1 438 ? 9.875 -38.062 -21.188 1 94.06 438 GLU B C 1
ATOM 7566 O O . GLU B 1 438 ? 9.148 -38.719 -20.453 1 94.06 438 GLU B O 1
ATOM 7571 N N . LEU B 1 439 ? 9.578 -36.875 -21.547 1 93.88 439 LEU B N 1
ATOM 7572 C CA . LEU B 1 439 ? 8.469 -36.156 -20.938 1 93.88 439 LEU B CA 1
ATOM 7573 C C . LEU B 1 439 ? 7.246 -36.188 -21.844 1 93.88 439 LEU B C 1
ATOM 7575 O O . LEU B 1 439 ? 6.23 -35.531 -21.547 1 93.88 439 LEU B O 1
ATOM 7579 N N . ASP B 1 440 ? 7.328 -36.906 -22.969 1 93.81 440 ASP B N 1
ATOM 7580 C CA . ASP B 1 440 ? 6.242 -37 -23.938 1 93.81 440 ASP B CA 1
ATOM 7581 C C . ASP B 1 440 ? 5.844 -35.625 -24.438 1 93.81 440 ASP B C 1
ATOM 7583 O O . ASP B 1 440 ? 4.668 -35.25 -24.406 1 93.81 440 ASP B O 1
ATOM 7587 N N . LEU B 1 441 ? 6.863 -34.781 -24.766 1 94.88 441 LEU B N 1
ATOM 7588 C CA . LEU B 1 441 ? 6.668 -33.469 -25.359 1 94.88 441 LEU B CA 1
ATOM 7589 C C . LEU B 1 441 ? 6.879 -33.531 -26.859 1 94.88 441 LEU B C 1
ATOM 7591 O O . LEU B 1 441 ? 7.492 -34.469 -27.375 1 94.88 441 LEU B O 1
ATOM 7595 N N . PRO B 1 442 ? 6.367 -32.531 -27.5 1 93.94 442 PRO B N 1
ATOM 7596 C CA . PRO B 1 442 ? 6.559 -32.531 -28.953 1 93.94 442 PRO B CA 1
ATOM 7597 C C . PRO B 1 442 ? 8.023 -32.406 -29.344 1 93.94 442 PRO B C 1
ATOM 7599 O O . PRO B 1 442 ? 8.727 -31.531 -28.828 1 93.94 442 PRO B O 1
ATOM 7602 N N . ALA B 1 443 ? 8.445 -33.188 -30.234 1 90.62 443 ALA B N 1
ATOM 7603 C CA . ALA B 1 443 ? 9.828 -33.188 -30.688 1 90.62 443 ALA B CA 1
ATOM 7604 C C . ALA B 1 443 ? 10.18 -31.859 -31.375 1 90.62 443 ALA B C 1
ATOM 7606 O O . ALA B 1 443 ? 11.297 -31.359 -31.234 1 90.62 443 ALA B O 1
ATOM 7607 N N . GLY B 1 444 ? 9.172 -31.234 -32.062 1 86.44 444 GLY B N 1
ATOM 7608 C CA . GLY B 1 444 ? 9.469 -30.047 -32.844 1 86.44 444 GLY B CA 1
ATOM 7609 C C . GLY B 1 444 ? 8.906 -28.766 -32.25 1 86.44 444 GLY B C 1
ATOM 7610 O O . GLY B 1 444 ? 8.438 -27.891 -32.969 1 86.44 444 GLY B O 1
ATOM 7611 N N . LEU B 1 445 ? 9.008 -28.719 -30.938 1 92.75 445 LEU B N 1
ATOM 7612 C CA . LEU B 1 445 ? 8.555 -27.484 -30.312 1 92.75 445 LEU B CA 1
ATOM 7613 C C . LEU B 1 445 ? 9.516 -26.328 -30.625 1 92.75 445 LEU B C 1
ATOM 7615 O O . LEU B 1 445 ? 10.711 -26.422 -30.328 1 92.75 445 LEU B O 1
ATOM 7619 N N . PRO B 1 446 ? 9.016 -25.266 -31.25 1 93.19 446 PRO B N 1
ATOM 7620 C CA . PRO B 1 446 ? 9.906 -24.156 -31.625 1 93.19 446 PRO B CA 1
ATOM 7621 C C . PRO B 1 446 ? 10.219 -23.219 -30.469 1 93.19 446 PRO B C 1
ATOM 7623 O O . PRO B 1 446 ? 9.344 -22.922 -29.656 1 93.19 446 PRO B O 1
ATOM 7626 N N . PHE B 1 447 ? 11.453 -22.828 -30.375 1 94.56 447 PHE B N 1
ATOM 7627 C CA . PHE B 1 447 ? 11.883 -21.875 -29.359 1 94.56 447 PHE B CA 1
ATOM 7628 C C . PHE B 1 447 ? 12.344 -20.562 -29.984 1 94.56 447 PHE B C 1
ATOM 7630 O O . PHE B 1 447 ? 12.977 -20.578 -31.047 1 94.56 447 PHE B O 1
ATOM 7637 N N . ALA B 1 448 ? 11.93 -19.453 -29.344 1 94.88 448 ALA B N 1
ATOM 7638 C CA . ALA B 1 448 ? 12.227 -18.141 -29.891 1 94.88 448 ALA B CA 1
ATOM 7639 C C . ALA B 1 448 ? 12.672 -17.172 -28.781 1 94.88 448 ALA B C 1
ATOM 7641 O O . ALA B 1 448 ? 12.477 -17.453 -27.594 1 94.88 448 ALA B O 1
ATOM 7642 N N . ILE B 1 449 ? 13.328 -16.109 -29.203 1 93.38 449 ILE B N 1
ATOM 7643 C CA . ILE B 1 449 ? 13.719 -15.016 -28.312 1 93.38 449 ILE B CA 1
ATOM 7644 C C . ILE B 1 449 ? 13 -13.734 -28.734 1 93.38 449 ILE B C 1
ATOM 7646 O O . ILE B 1 449 ? 12.906 -13.438 -29.922 1 93.38 449 ILE B O 1
ATOM 7650 N N . GLY B 1 450 ? 12.461 -13.055 -27.75 1 90.31 450 GLY B N 1
ATOM 7651 C CA . GLY B 1 450 ? 11.773 -11.797 -28.031 1 90.31 450 GLY B CA 1
ATOM 7652 C C . GLY B 1 450 ? 12.688 -10.742 -28.625 1 90.31 450 GLY B C 1
ATOM 7653 O O . GLY B 1 450 ? 13.906 -10.812 -28.469 1 90.31 450 GLY B O 1
ATOM 7654 N N . PRO B 1 451 ? 12.148 -9.773 -29.266 1 84.81 451 PRO B N 1
ATOM 7655 C CA . PRO B 1 451 ? 12.922 -8.773 -30 1 84.81 451 PRO B CA 1
ATOM 7656 C C . PRO B 1 451 ? 13.836 -7.945 -29.109 1 84.81 451 PRO B C 1
ATOM 7658 O O . PRO B 1 451 ? 14.906 -7.508 -29.531 1 84.81 451 PRO B O 1
ATOM 7661 N N . TRP B 1 452 ? 13.453 -7.707 -27.922 1 85.06 452 TRP B N 1
ATOM 7662 C CA . TRP B 1 452 ? 14.266 -6.891 -27.016 1 85.06 452 TRP B CA 1
ATOM 7663 C C . TRP B 1 452 ? 15.422 -7.699 -26.438 1 85.06 452 TRP B C 1
ATOM 7665 O O . TRP B 1 452 ? 16.484 -7.148 -26.141 1 85.06 452 TRP B O 1
ATOM 7675 N N . HIS B 1 453 ? 15.242 -8.977 -26.328 1 88.69 453 HIS B N 1
ATOM 7676 C CA . HIS B 1 453 ? 16.219 -9.805 -25.641 1 88.69 453 HIS B CA 1
ATOM 7677 C C . HIS B 1 453 ? 17.188 -10.445 -26.609 1 88.69 453 HIS B C 1
ATOM 7679 O O . HIS B 1 453 ? 18.266 -10.898 -26.219 1 88.69 453 HIS B O 1
ATOM 7685 N N . ILE B 1 454 ? 16.906 -10.375 -27.875 1 89.38 454 ILE B N 1
ATOM 7686 C CA . ILE B 1 454 ? 17.719 -11.062 -28.875 1 89.38 454 ILE B CA 1
ATOM 7687 C C . ILE B 1 454 ? 18.953 -10.227 -29.203 1 89.38 454 ILE B C 1
ATOM 7689 O O . ILE B 1 454 ? 19.953 -10.75 -29.703 1 89.38 454 ILE B O 1
ATOM 7693 N N . ARG B 1 455 ? 18.922 -8.93 -28.938 1 85 455 ARG B N 1
ATOM 7694 C CA . ARG B 1 455 ? 19.938 -7.973 -29.391 1 85 455 ARG B CA 1
ATOM 7695 C C . ARG B 1 455 ? 21.312 -8.344 -28.859 1 85 455 ARG B C 1
ATOM 7697 O O . ARG B 1 455 ? 22.297 -8.328 -29.594 1 85 455 ARG B O 1
ATOM 7704 N N . PRO B 1 456 ? 21.422 -8.766 -27.609 1 87.62 456 PRO B N 1
ATOM 7705 C CA . PRO B 1 456 ? 22.734 -9.078 -27.062 1 87.62 456 PRO B CA 1
ATOM 7706 C C . PRO B 1 456 ? 23.234 -10.461 -27.469 1 87.62 456 PRO B C 1
ATOM 7708 O O . PRO B 1 456 ? 24.375 -10.828 -27.188 1 87.62 456 PRO B O 1
ATOM 7711 N N . HIS B 1 457 ? 22.484 -11.258 -28.188 1 90 457 HIS B N 1
ATOM 7712 C CA . HIS B 1 457 ? 22.859 -12.617 -28.562 1 90 457 HIS B CA 1
ATOM 7713 C C . HIS B 1 457 ? 23.766 -12.633 -29.781 1 90 457 HIS B C 1
ATOM 7715 O O . HIS B 1 457 ? 23.828 -11.648 -30.531 1 90 457 HIS B O 1
ATOM 7721 N N . LYS B 1 458 ? 24.469 -13.727 -29.984 1 88.75 458 LYS B N 1
ATOM 7722 C CA . LYS B 1 458 ? 25.344 -13.914 -31.125 1 88.75 458 LYS B CA 1
ATOM 7723 C C . LYS B 1 458 ? 24.562 -13.93 -32.438 1 88.75 458 LYS B C 1
ATOM 7725 O O . LYS B 1 458 ? 23.359 -14.211 -32.438 1 88.75 458 LYS B O 1
ATOM 7730 N N . PRO B 1 459 ? 25.234 -13.625 -33.469 1 88.62 459 PRO B N 1
ATOM 7731 C CA . PRO B 1 459 ? 24.562 -13.555 -34.75 1 88.62 459 PRO B CA 1
ATOM 7732 C C . PRO B 1 459 ? 23.859 -14.859 -35.125 1 88.62 459 PRO B C 1
ATOM 7734 O O . PRO B 1 459 ? 22.781 -14.836 -35.719 1 88.62 459 PRO B O 1
ATOM 7737 N N . GLU B 1 460 ? 24.453 -15.961 -34.844 1 86.38 460 GLU B N 1
ATOM 7738 C CA . GLU B 1 460 ? 23.844 -17.25 -35.156 1 86.38 460 GLU B CA 1
ATOM 7739 C C . GLU B 1 460 ? 22.484 -17.391 -34.469 1 86.38 460 GLU B C 1
ATOM 7741 O O . GLU B 1 460 ? 21.531 -17.891 -35.062 1 86.38 460 GLU B O 1
ATOM 7746 N N . CYS B 1 461 ? 22.453 -16.953 -33.25 1 88.94 461 CYS B N 1
ATOM 7747 C CA . CYS B 1 461 ? 21.203 -16.984 -32.5 1 88.94 461 CYS B CA 1
ATOM 7748 C C . CYS B 1 461 ? 20.172 -16.031 -33.094 1 88.94 461 CYS B C 1
ATOM 7750 O O . CYS B 1 461 ? 18.984 -16.328 -33.094 1 88.94 461 CYS B O 1
ATOM 7752 N N . ASN B 1 462 ? 20.672 -14.875 -33.562 1 88.5 462 ASN B N 1
ATOM 7753 C CA . ASN B 1 462 ? 19.797 -13.891 -34.188 1 88.5 462 ASN B CA 1
ATOM 7754 C C . ASN B 1 462 ? 19.109 -14.445 -35.438 1 88.5 462 ASN B C 1
ATOM 7756 O O . ASN B 1 462 ? 17.969 -14.062 -35.719 1 88.5 462 ASN B O 1
ATOM 7760 N N . VAL B 1 463 ? 19.719 -15.32 -36.031 1 85.62 463 VAL B N 1
ATOM 7761 C CA . VAL B 1 463 ? 19.141 -15.883 -37.281 1 85.62 463 VAL B CA 1
ATOM 7762 C C . VAL B 1 463 ? 18.188 -17.016 -36.906 1 85.62 463 VAL B C 1
ATOM 7764 O O . VAL B 1 463 ? 17.078 -17.094 -37.469 1 85.62 463 VAL B O 1
ATOM 7767 N N . ARG B 1 464 ? 18.484 -17.797 -35.969 1 86.25 464 ARG B N 1
ATOM 7768 C CA . ARG B 1 464 ? 17.766 -19.031 -35.688 1 86.25 464 ARG B CA 1
ATOM 7769 C C . ARG B 1 464 ? 16.578 -18.781 -34.75 1 86.25 464 ARG B C 1
ATOM 7771 O O . ARG B 1 464 ? 15.531 -19.422 -34.906 1 86.25 464 ARG B O 1
ATOM 7778 N N . CYS B 1 465 ? 16.75 -17.859 -33.844 1 90.12 465 CYS B N 1
ATOM 7779 C CA . CYS B 1 465 ? 15.781 -17.766 -32.75 1 90.12 465 CYS B CA 1
ATOM 7780 C C . CYS B 1 465 ? 15.07 -16.422 -32.75 1 90.12 465 CYS B C 1
ATOM 7782 O O . CYS B 1 465 ? 14.312 -16.109 -31.828 1 90.12 465 CYS B O 1
ATOM 7784 N N . ASN B 1 466 ? 15.273 -15.586 -33.812 1 88.25 466 ASN B N 1
ATOM 7785 C CA . ASN B 1 466 ? 14.602 -14.289 -33.906 1 88.25 466 ASN B CA 1
ATOM 7786 C C . ASN B 1 466 ? 13.148 -14.453 -34.344 1 88.25 466 ASN B C 1
ATOM 7788 O O . ASN B 1 466 ? 12.867 -14.844 -35.469 1 88.25 466 ASN B O 1
ATOM 7792 N N . SER B 1 467 ? 12.273 -14.102 -33.438 1 88.06 467 SER B N 1
ATOM 7793 C CA . SER B 1 467 ? 10.844 -14.312 -33.656 1 88.06 467 SER B CA 1
ATOM 7794 C C . SER B 1 467 ? 10.344 -13.562 -34.875 1 88.06 467 SER B C 1
ATOM 7796 O O . SER B 1 467 ? 9.352 -13.961 -35.5 1 88.06 467 SER B O 1
ATOM 7798 N N . ARG B 1 468 ? 11.016 -12.508 -35.312 1 85.88 468 ARG B N 1
ATOM 7799 C CA . ARG B 1 468 ? 10.586 -11.711 -36.438 1 85.88 468 ARG B CA 1
ATOM 7800 C C . ARG B 1 468 ? 10.773 -12.477 -37.75 1 85.88 468 ARG B C 1
ATOM 7802 O O . ARG B 1 468 ? 10.148 -12.148 -38.75 1 85.88 468 ARG B O 1
ATOM 7809 N N . TYR B 1 469 ? 11.586 -13.477 -37.656 1 85.56 469 TYR B N 1
ATOM 7810 C CA . TYR B 1 469 ? 11.875 -14.219 -38.875 1 85.56 469 TYR B CA 1
ATOM 7811 C C . TYR B 1 469 ? 11.211 -15.586 -38.875 1 85.56 469 TYR B C 1
ATOM 7813 O O . TYR B 1 469 ? 11.336 -16.359 -39.812 1 85.56 469 TYR B O 1
ATOM 7821 N N . MET B 1 470 ? 10.5 -15.852 -37.844 1 87.75 470 MET B N 1
ATOM 7822 C CA . MET B 1 470 ? 9.867 -17.156 -37.719 1 87.75 470 MET B CA 1
ATOM 7823 C C . MET B 1 470 ? 8.445 -17.141 -38.25 1 87.75 470 MET B C 1
ATOM 7825 O O . MET B 1 470 ? 7.652 -16.266 -37.906 1 87.75 470 MET B O 1
ATOM 7829 N N . PRO B 1 471 ? 8.188 -18.094 -39.062 1 84.56 471 PRO B N 1
ATOM 7830 C CA . PRO B 1 471 ? 6.859 -18.125 -39.656 1 84.56 471 PRO B CA 1
ATOM 7831 C C . PRO B 1 471 ? 5.75 -18.375 -38.656 1 84.56 471 PRO B C 1
ATOM 7833 O O . PRO B 1 471 ? 5.918 -19.172 -37.719 1 84.56 471 PRO B O 1
ATOM 7836 N N . GLY B 1 472 ? 4.652 -17.609 -38.781 1 83 472 GLY B N 1
ATOM 7837 C CA . GLY B 1 472 ? 3.465 -17.859 -37.969 1 83 472 GLY B CA 1
ATOM 7838 C C . GLY B 1 472 ? 3.391 -17 -36.719 1 83 472 GLY B C 1
ATOM 7839 O O . GLY B 1 472 ? 2.375 -17 -36.031 1 83 472 GLY B O 1
ATOM 7840 N N . LEU B 1 473 ? 4.398 -16.219 -36.469 1 87.62 473 LEU B N 1
ATOM 7841 C CA . LEU B 1 473 ? 4.438 -15.469 -35.219 1 87.62 473 LEU B CA 1
ATOM 7842 C C . LEU B 1 473 ? 4.016 -14.016 -35.469 1 87.62 473 LEU B C 1
ATOM 7844 O O . LEU B 1 473 ? 3.693 -13.305 -34.5 1 87.62 473 LEU B O 1
ATOM 7848 N N . GLY B 1 474 ? 4.062 -13.562 -36.688 1 79.88 474 GLY B N 1
ATOM 7849 C CA . GLY B 1 474 ? 3.711 -12.18 -36.969 1 79.88 474 GLY B CA 1
ATOM 7850 C C . GLY B 1 474 ? 4.441 -11.188 -36.094 1 79.88 474 GLY B C 1
ATOM 7851 O O . GLY B 1 474 ? 5.668 -11.258 -35.969 1 79.88 474 GLY B O 1
ATOM 7852 N N . LEU B 1 475 ? 3.629 -10.297 -35.469 1 79.94 475 LEU B N 1
ATOM 7853 C CA . LEU B 1 475 ? 4.215 -9.258 -34.625 1 79.94 475 LEU B CA 1
ATOM 7854 C C . LEU B 1 475 ? 4.086 -9.617 -33.156 1 79.94 475 LEU B C 1
ATOM 7856 O O . LEU B 1 475 ? 4.043 -8.734 -32.281 1 79.94 475 LEU B O 1
ATOM 7860 N N . THR B 1 476 ? 4.059 -10.945 -32.969 1 83.25 476 THR B N 1
ATOM 7861 C CA . THR B 1 476 ? 3.992 -11.375 -31.578 1 83.25 476 THR B CA 1
ATOM 7862 C C . THR B 1 476 ? 5.172 -10.82 -30.781 1 83.25 476 THR B C 1
ATOM 7864 O O . THR B 1 476 ? 6.324 -10.945 -31.203 1 83.25 476 THR B O 1
ATOM 7867 N N . PHE B 1 477 ? 4.898 -10.172 -29.672 1 78.5 477 PHE B N 1
ATOM 7868 C CA . PHE B 1 477 ? 5.887 -9.469 -28.859 1 78.5 477 PHE B CA 1
ATOM 7869 C C . PHE B 1 477 ? 6.801 -10.453 -28.141 1 78.5 477 PHE B C 1
ATOM 7871 O O . PHE B 1 477 ? 8.023 -10.297 -28.156 1 78.5 477 PHE B O 1
ATOM 7878 N N . GLY B 1 478 ? 6.324 -11.547 -27.578 1 82.31 478 GLY B N 1
ATOM 7879 C CA . GLY B 1 478 ? 7.078 -12.617 -26.938 1 82.31 478 GLY B CA 1
ATOM 7880 C C . GLY B 1 478 ? 7.613 -12.242 -25.578 1 82.31 478 GLY B C 1
ATOM 7881 O O . GLY B 1 478 ? 8.219 -13.07 -24.891 1 82.31 478 GLY B O 1
ATOM 7882 N N . ASP B 1 479 ? 7.426 -10.93 -25.109 1 85.19 479 ASP B N 1
ATOM 7883 C CA . ASP B 1 479 ? 7.984 -10.508 -23.828 1 85.19 479 ASP B CA 1
ATOM 7884 C C . ASP B 1 479 ? 6.883 -10.102 -22.859 1 85.19 479 ASP B C 1
ATOM 7886 O O . ASP B 1 479 ? 7.109 -9.281 -21.953 1 85.19 479 ASP B O 1
ATOM 7890 N N . LEU B 1 480 ? 5.715 -10.641 -23.016 1 87.56 480 LEU B N 1
ATOM 7891 C CA . LEU B 1 480 ? 4.59 -10.266 -22.172 1 87.56 480 LEU B CA 1
ATOM 7892 C C . LEU B 1 480 ? 4.832 -10.695 -20.734 1 87.56 480 LEU B C 1
ATOM 7894 O O . LEU B 1 480 ? 4.227 -10.141 -19.812 1 87.56 480 LEU B O 1
ATOM 7898 N N . ILE B 1 481 ? 5.707 -11.688 -20.578 1 93.62 481 ILE B N 1
ATOM 7899 C CA . ILE B 1 481 ? 6.031 -12.18 -19.234 1 93.62 481 ILE B CA 1
ATOM 7900 C C . ILE B 1 481 ? 6.664 -11.062 -18.422 1 93.62 481 ILE B C 1
ATOM 7902 O O . ILE B 1 481 ? 6.551 -11.047 -17.188 1 93.62 481 ILE B O 1
ATOM 7906 N N . GLU B 1 482 ? 7.285 -10.109 -19.062 1 92.31 482 GLU B N 1
ATOM 7907 C CA . GLU B 1 482 ? 7.887 -8.969 -18.375 1 92.31 482 GLU B CA 1
ATOM 7908 C C . GLU B 1 482 ? 6.824 -8.102 -17.703 1 92.31 482 GLU B C 1
ATOM 7910 O O . GLU B 1 482 ? 7.082 -7.492 -16.656 1 92.31 482 GLU B O 1
ATOM 7915 N N . HIS B 1 483 ? 5.656 -8.078 -18.281 1 92.94 483 HIS B N 1
ATOM 7916 C CA . HIS B 1 483 ? 4.562 -7.336 -17.672 1 92.94 483 HIS B CA 1
ATOM 7917 C C . HIS B 1 483 ? 4.078 -8.016 -16.391 1 92.94 483 HIS B C 1
ATOM 7919 O O . HIS B 1 483 ? 3.717 -7.348 -15.43 1 92.94 483 HIS B O 1
ATOM 7925 N N . LEU B 1 484 ? 4.078 -9.328 -16.453 1 96.12 484 LEU B N 1
ATOM 7926 C CA . LEU B 1 484 ? 3.744 -10.078 -15.25 1 96.12 484 LEU B CA 1
ATOM 7927 C C . LEU B 1 484 ? 4.695 -9.727 -14.109 1 96.12 484 LEU B C 1
ATOM 7929 O O . LEU B 1 484 ? 4.258 -9.469 -12.992 1 96.12 484 LEU B O 1
ATOM 7933 N N . TRP B 1 485 ? 5.957 -9.688 -14.445 1 96 485 TRP B N 1
ATOM 7934 C CA . TRP B 1 485 ? 6.953 -9.445 -13.406 1 96 485 TRP B CA 1
ATOM 7935 C C . TRP B 1 485 ? 6.922 -7.992 -12.945 1 96 485 TRP B C 1
ATOM 7937 O O . TRP B 1 485 ? 7.133 -7.703 -11.766 1 96 485 TRP B O 1
ATOM 7947 N N . ALA B 1 486 ? 6.645 -7.055 -13.867 1 91.12 486 ALA B N 1
ATOM 7948 C CA . ALA B 1 486 ? 6.496 -5.656 -13.469 1 91.12 486 ALA B CA 1
ATOM 7949 C C . ALA B 1 486 ? 5.391 -5.496 -12.43 1 91.12 486 ALA B C 1
ATOM 7951 O O . ALA B 1 486 ? 5.531 -4.719 -11.484 1 91.12 486 ALA B O 1
ATOM 7952 N N . ASP B 1 487 ? 4.391 -6.262 -12.555 1 91.81 487 ASP B N 1
ATOM 7953 C CA . ASP B 1 487 ? 3.244 -6.184 -11.656 1 91.81 487 ASP B CA 1
ATOM 7954 C C . ASP B 1 487 ? 3.543 -6.871 -10.32 1 91.81 487 ASP B C 1
ATOM 7956 O O . ASP B 1 487 ? 3.098 -6.414 -9.273 1 91.81 487 ASP B O 1
ATOM 7960 N N . ASN B 1 488 ? 4.309 -7.902 -10.406 1 94.94 488 ASN B N 1
ATOM 7961 C CA . ASN B 1 488 ? 4.469 -8.727 -9.211 1 94.94 488 ASN B CA 1
ATOM 7962 C C . ASN B 1 488 ? 5.699 -8.32 -8.406 1 94.94 488 ASN B C 1
ATOM 7964 O O . ASN B 1 488 ? 5.707 -8.414 -7.18 1 94.94 488 ASN B O 1
ATOM 7968 N N . ARG B 1 489 ? 6.73 -7.906 -9.086 1 94 489 ARG B N 1
ATOM 7969 C CA . ARG B 1 489 ? 8.008 -7.637 -8.43 1 94 489 ARG B CA 1
ATOM 7970 C C . ARG B 1 489 ? 7.871 -6.531 -7.391 1 94 489 ARG B C 1
ATOM 7972 O O . ARG B 1 489 ? 8.555 -6.547 -6.367 1 94 489 ARG B O 1
ATOM 7979 N N . ARG B 1 490 ? 7.031 -5.648 -7.59 1 89.88 490 ARG B N 1
ATOM 7980 C CA . ARG B 1 490 ? 6.855 -4.527 -6.676 1 89.88 490 ARG B CA 1
ATOM 7981 C C . ARG B 1 490 ? 6.367 -5.004 -5.312 1 89.88 490 ARG B C 1
ATOM 7983 O O . ARG B 1 490 ? 6.488 -4.289 -4.316 1 89.88 490 ARG B O 1
ATOM 7990 N N . HIS B 1 491 ? 5.824 -6.18 -5.277 1 94.38 491 HIS B N 1
ATOM 7991 C CA . HIS B 1 491 ? 5.266 -6.703 -4.035 1 94.38 491 HIS B CA 1
ATOM 7992 C C . HIS B 1 491 ? 6.316 -7.473 -3.242 1 94.38 491 HIS B C 1
ATOM 7994 O O . HIS B 1 491 ? 6.023 -8.008 -2.168 1 94.38 491 HIS B O 1
ATOM 8000 N N . TRP B 1 492 ? 7.531 -7.539 -3.701 1 93.06 492 TRP B N 1
ATOM 8001 C CA . TRP B 1 492 ? 8.562 -8.352 -3.061 1 93.06 492 TRP B CA 1
ATOM 8002 C C . TRP B 1 492 ? 8.734 -7.957 -1.597 1 93.06 492 TRP B C 1
ATOM 8004 O O . TRP B 1 492 ? 8.898 -8.82 -0.73 1 93.06 492 TRP B O 1
ATOM 8014 N N . TYR B 1 493 ? 8.609 -6.695 -1.279 1 85.38 493 TYR B N 1
ATOM 8015 C CA . TYR B 1 493 ? 8.867 -6.184 0.061 1 85.38 493 TYR B CA 1
ATOM 8016 C C . TYR B 1 493 ? 7.934 -6.82 1.081 1 85.38 493 TYR B C 1
ATOM 8018 O O . TYR B 1 493 ? 8.266 -6.906 2.268 1 85.38 493 TYR B O 1
ATOM 8026 N N . ILE B 1 494 ? 6.816 -7.285 0.542 1 91.19 494 ILE B N 1
ATOM 8027 C CA . ILE B 1 494 ? 5.895 -7.91 1.485 1 91.19 494 ILE B CA 1
ATOM 8028 C C . ILE B 1 494 ? 5.961 -9.43 1.345 1 91.19 494 ILE B C 1
ATOM 8030 O O . ILE B 1 494 ? 5.906 -10.156 2.342 1 91.19 494 ILE B O 1
ATOM 8034 N N . THR B 1 495 ? 6.195 -9.953 0.157 1 94.62 495 THR B N 1
ATOM 8035 C CA . THR B 1 495 ? 6.168 -11.391 -0.067 1 94.62 495 THR B CA 1
ATOM 8036 C C . THR B 1 495 ? 7.418 -12.055 0.508 1 94.62 495 THR B C 1
ATOM 8038 O O . THR B 1 495 ? 7.395 -13.234 0.865 1 94.62 495 THR B O 1
ATOM 8041 N N . ALA B 1 496 ? 8.492 -11.32 0.628 1 94.12 496 ALA B N 1
ATOM 8042 C CA . ALA B 1 496 ? 9.75 -11.867 1.129 1 94.12 496 ALA B CA 1
ATOM 8043 C C . ALA B 1 496 ? 9.617 -12.32 2.58 1 94.12 496 ALA B C 1
ATOM 8045 O O . ALA B 1 496 ? 10.367 -13.18 3.039 1 94.12 496 ALA B O 1
ATOM 8046 N N . TYR B 1 497 ? 8.617 -11.727 3.254 1 92.25 497 TYR B N 1
ATOM 8047 C CA . TYR B 1 497 ? 8.5 -11.969 4.688 1 92.25 497 TYR B CA 1
ATOM 8048 C C . TYR B 1 497 ? 7.309 -12.867 4.992 1 92.25 497 TYR B C 1
ATOM 8050 O O . TYR B 1 497 ? 7.059 -13.203 6.152 1 92.25 497 TYR B O 1
ATOM 8058 N N . MET B 1 498 ? 6.586 -13.289 4 1 92.56 498 MET B N 1
ATOM 8059 C CA . MET B 1 498 ? 5.43 -14.164 4.18 1 92.56 498 MET B CA 1
ATOM 8060 C C . MET B 1 498 ? 5.871 -15.609 4.355 1 92.56 498 MET B C 1
ATOM 8062 O O . MET B 1 498 ? 6.977 -15.984 3.959 1 92.56 498 MET B O 1
ATOM 8066 N N . SER B 1 499 ? 5.012 -16.391 5.004 1 90.94 499 SER B N 1
ATOM 8067 C CA . SER B 1 499 ? 5.23 -17.844 4.922 1 90.94 499 SER B CA 1
ATOM 8068 C C . SER B 1 499 ? 5.145 -18.328 3.479 1 90.94 499 SER B C 1
ATOM 8070 O O . SER B 1 499 ? 4.52 -17.688 2.635 1 90.94 499 SER B O 1
ATOM 8072 N N . PRO B 1 500 ? 5.762 -19.438 3.197 1 90.62 500 PRO B N 1
ATOM 8073 C CA . PRO B 1 500 ? 5.691 -19.953 1.83 1 90.62 500 PRO B CA 1
ATOM 8074 C C . PRO B 1 500 ? 4.254 -20.141 1.344 1 90.62 500 PRO B C 1
ATOM 8076 O O . PRO B 1 500 ? 3.941 -19.812 0.197 1 90.62 500 PRO B O 1
ATOM 8079 N N . ALA B 1 501 ? 3.404 -20.641 2.221 1 88.5 501 ALA B N 1
ATOM 8080 C CA . ALA B 1 501 ? 2.008 -20.859 1.853 1 88.5 501 ALA B CA 1
ATOM 8081 C C . ALA B 1 501 ? 1.305 -19.531 1.568 1 88.5 501 ALA B C 1
ATOM 8083 O O . ALA B 1 501 ? 0.63 -19.391 0.546 1 88.5 501 ALA B O 1
ATOM 8084 N N . ALA B 1 502 ? 1.476 -18.562 2.449 1 90.62 502 ALA B N 1
ATOM 8085 C CA . ALA B 1 502 ? 0.846 -17.25 2.291 1 90.62 502 ALA B CA 1
ATOM 8086 C C . ALA B 1 502 ? 1.379 -16.531 1.056 1 90.62 502 ALA B C 1
ATOM 8088 O O . ALA B 1 502 ? 0.637 -15.82 0.377 1 90.62 502 ALA B O 1
ATOM 8089 N N . ARG B 1 503 ? 2.666 -16.719 0.833 1 94.12 503 ARG B N 1
ATOM 8090 C CA . ARG B 1 503 ? 3.311 -16.125 -0.331 1 94.12 503 ARG B CA 1
ATOM 8091 C C . ARG B 1 503 ? 2.699 -16.641 -1.626 1 94.12 503 ARG B C 1
ATOM 8093 O O . ARG B 1 503 ? 2.379 -15.867 -2.527 1 94.12 503 ARG B O 1
ATOM 8100 N N . GLN B 1 504 ? 2.51 -17.938 -1.709 1 93.31 504 GLN B N 1
ATOM 8101 C CA . GLN B 1 504 ? 1.904 -18.531 -2.893 1 93.31 504 GLN B CA 1
ATOM 8102 C C . GLN B 1 504 ? 0.468 -18.047 -3.078 1 93.31 504 GLN B C 1
ATOM 8104 O O . GLN B 1 504 ? 0.058 -17.719 -4.191 1 93.31 504 GLN B O 1
ATOM 8109 N N . ASP B 1 505 ? -0.243 -18.016 -2.004 1 91.31 505 ASP B N 1
ATOM 8110 C CA . ASP B 1 505 ? -1.631 -17.562 -2.07 1 91.31 505 ASP B CA 1
ATOM 8111 C C . ASP B 1 505 ? -1.719 -16.109 -2.523 1 91.31 505 ASP B C 1
ATOM 8113 O O . ASP B 1 505 ? -2.605 -15.742 -3.299 1 91.31 505 ASP B O 1
ATOM 8117 N N . PHE B 1 506 ? -0.837 -15.367 -1.989 1 94.44 506 PHE B N 1
ATOM 8118 C CA . PHE B 1 506 ? -0.847 -13.953 -2.35 1 94.44 506 PHE B CA 1
ATOM 8119 C C . PHE B 1 506 ? -0.52 -13.773 -3.826 1 94.44 506 PHE B C 1
ATOM 8121 O O . PHE B 1 506 ? -1.197 -13.016 -4.527 1 94.44 506 PHE B O 1
ATOM 8128 N N . ILE B 1 507 ? 0.506 -14.422 -4.316 1 95.94 507 ILE B N 1
ATOM 8129 C CA . ILE B 1 507 ? 0.894 -14.32 -5.719 1 95.94 507 ILE B CA 1
ATOM 8130 C C . ILE B 1 507 ? -0.231 -14.852 -6.605 1 95.94 507 ILE B C 1
ATOM 8132 O O . ILE B 1 507 ? -0.53 -14.273 -7.652 1 95.94 507 ILE B O 1
ATOM 8136 N N . ASN B 1 508 ? -0.864 -15.953 -6.145 1 93.69 508 ASN B N 1
ATOM 8137 C CA . ASN B 1 508 ? -2.055 -16.422 -6.844 1 93.69 508 ASN B CA 1
ATOM 8138 C C . ASN B 1 508 ? -3.105 -15.328 -6.969 1 93.69 508 ASN B C 1
ATOM 8140 O O . ASN B 1 508 ? -3.699 -15.148 -8.031 1 93.69 508 ASN B O 1
ATOM 8144 N N . GLY B 1 509 ? -3.305 -14.664 -5.879 1 93 509 GLY B N 1
ATOM 8145 C CA . GLY B 1 509 ? -4.262 -13.57 -5.879 1 93 509 GLY B CA 1
ATOM 8146 C C . GLY B 1 509 ? -3.893 -12.453 -6.836 1 93 509 GLY B C 1
ATOM 8147 O O . GLY B 1 509 ? -4.758 -11.906 -7.523 1 93 509 GLY B O 1
ATOM 8148 N N . LEU B 1 510 ? -2.609 -12.109 -6.895 1 95.88 510 LEU B N 1
ATOM 8149 C CA . LEU B 1 510 ? -2.129 -11.078 -7.809 1 95.88 510 LEU B CA 1
ATOM 8150 C C . LEU B 1 510 ? -2.389 -11.477 -9.258 1 95.88 510 LEU B C 1
ATOM 8152 O O . LEU B 1 510 ? -2.859 -10.656 -10.055 1 95.88 510 LEU B O 1
ATOM 8156 N N . VAL B 1 511 ? -2.086 -12.695 -9.555 1 95.75 511 VAL B N 1
ATOM 8157 C CA . VAL B 1 511 ? -2.246 -13.18 -10.922 1 95.75 511 VAL B CA 1
ATOM 8158 C C . VAL B 1 511 ? -3.73 -13.25 -11.273 1 95.75 511 VAL B C 1
ATOM 8160 O O . VAL B 1 511 ? -4.125 -12.906 -12.391 1 95.75 511 VAL B O 1
ATOM 8163 N N . ARG B 1 512 ? -4.535 -13.68 -10.352 1 92.12 512 ARG B N 1
ATOM 8164 C CA . ARG B 1 512 ? -5.977 -13.719 -10.578 1 92.12 512 ARG B CA 1
ATOM 8165 C C . ARG B 1 512 ? -6.516 -12.328 -10.891 1 92.12 512 ARG B C 1
ATOM 8167 O O . ARG B 1 512 ? -7.359 -12.172 -11.781 1 92.12 512 ARG B O 1
ATOM 8174 N N . ASP B 1 513 ? -6.102 -11.438 -10.102 1 93.25 513 ASP B N 1
ATOM 8175 C CA . ASP B 1 513 ? -6.523 -10.062 -10.352 1 93.25 513 ASP B CA 1
ATOM 8176 C C . ASP B 1 513 ? -6.066 -9.594 -11.734 1 93.25 513 ASP B C 1
ATOM 8178 O O . ASP B 1 513 ? -6.82 -8.93 -12.445 1 93.25 513 ASP B O 1
ATOM 8182 N N . ARG B 1 514 ? -4.871 -9.859 -12.07 1 94.94 514 ARG B N 1
ATOM 8183 C CA . ARG B 1 514 ? -4.348 -9.531 -13.391 1 94.94 514 ARG B CA 1
ATOM 8184 C C . ARG B 1 514 ? -5.191 -10.18 -14.492 1 94.94 514 ARG B C 1
ATOM 8186 O O . ARG B 1 514 ? -5.508 -9.539 -15.492 1 94.94 514 ARG B O 1
ATOM 8193 N N . HIS B 1 515 ? -5.516 -11.461 -14.281 1 92.56 515 HIS B N 1
ATOM 8194 C CA . HIS B 1 515 ? -6.348 -12.172 -15.25 1 92.56 515 HIS B CA 1
ATOM 8195 C C . HIS B 1 515 ? -7.699 -11.484 -15.43 1 92.56 515 HIS B C 1
ATOM 8197 O O . HIS B 1 515 ? -8.188 -11.344 -16.547 1 92.56 515 HIS B O 1
ATOM 8203 N N . ARG B 1 516 ? -8.242 -11.078 -14.312 1 88.5 516 ARG B N 1
ATOM 8204 C CA . ARG B 1 516 ? -9.523 -10.391 -14.367 1 88.5 516 ARG B CA 1
ATOM 8205 C C . ARG B 1 516 ? -9.43 -9.109 -15.188 1 88.5 516 ARG B C 1
ATOM 8207 O O . ARG B 1 516 ? -10.273 -8.844 -16.047 1 88.5 516 ARG B O 1
ATOM 8214 N N . LYS B 1 517 ? -8.422 -8.359 -14.93 1 90.56 517 LYS B N 1
ATOM 8215 C CA . LYS B 1 517 ? -8.211 -7.113 -15.664 1 90.56 517 LYS B CA 1
ATOM 8216 C C . LYS B 1 517 ? -7.996 -7.383 -17.156 1 90.56 517 LYS B C 1
ATOM 8218 O O . LYS B 1 517 ? -8.516 -6.648 -18 1 90.56 517 LYS B O 1
ATOM 8223 N N . LYS B 1 518 ? -7.309 -8.391 -17.438 1 91.88 518 LYS B N 1
ATOM 8224 C CA . LYS B 1 518 ? -7.047 -8.75 -18.828 1 91.88 518 LYS B CA 1
ATOM 8225 C C . LYS B 1 518 ? -8.32 -9.234 -19.516 1 91.88 518 LYS B C 1
ATOM 8227 O O . LYS B 1 518 ? -8.539 -8.938 -20.688 1 91.88 518 LYS B O 1
ATOM 8232 N N . GLU B 1 519 ? -9.055 -9.945 -18.781 1 88.5 519 GLU B N 1
ATOM 8233 C CA . GLU B 1 519 ? -10.32 -10.422 -19.344 1 88.5 519 GLU B CA 1
ATOM 8234 C C . GLU B 1 519 ? -11.242 -9.266 -19.688 1 88.5 519 GLU B C 1
ATOM 8236 O O . GLU B 1 519 ? -11.883 -9.266 -20.734 1 88.5 519 GLU B O 1
ATOM 8241 N N . GLU B 1 520 ? -11.273 -8.328 -18.828 1 86.19 520 GLU B N 1
ATOM 8242 C CA . GLU B 1 520 ? -12.141 -7.172 -19.031 1 86.19 520 GLU B CA 1
ATOM 8243 C C . GLU B 1 520 ? -11.695 -6.371 -20.25 1 86.19 520 GLU B C 1
ATOM 8245 O O . GLU B 1 520 ? -12.531 -5.766 -20.938 1 86.19 520 GLU B O 1
ATOM 8250 N N . GLY B 1 521 ? -10.469 -6.406 -20.516 1 89.38 521 GLY B N 1
ATOM 8251 C CA . GLY B 1 521 ? -9.953 -5.625 -21.641 1 89.38 521 GLY B CA 1
ATOM 8252 C C . GLY B 1 521 ? -9.625 -6.469 -22.859 1 89.38 521 GLY B C 1
ATOM 8253 O O . GLY B 1 521 ? -9.125 -5.957 -23.859 1 89.38 521 GLY B O 1
ATOM 8254 N N . LEU B 1 522 ? -9.969 -7.695 -22.828 1 90 522 LEU B N 1
ATOM 8255 C CA . LEU B 1 522 ? -9.492 -8.641 -23.844 1 90 522 LEU B CA 1
ATOM 8256 C C . LEU B 1 522 ? -10.07 -8.305 -25.203 1 90 522 LEU B C 1
ATOM 8258 O O . LEU B 1 522 ? -9.344 -8.281 -26.203 1 90 522 LEU B O 1
ATOM 8262 N N . ALA B 1 523 ? -11.383 -8.016 -25.25 1 90.19 523 ALA B N 1
ATOM 8263 C CA . ALA B 1 523 ? -12.031 -7.699 -26.516 1 90.19 523 ALA B CA 1
ATOM 8264 C C . ALA B 1 523 ? -11.398 -6.473 -27.172 1 90.19 523 ALA B C 1
ATOM 8266 O O . ALA B 1 523 ? -11.125 -6.473 -28.375 1 90.19 523 ALA B O 1
ATOM 8267 N N . ARG B 1 524 ? -11.164 -5.508 -26.375 1 90.25 524 ARG B N 1
ATOM 8268 C CA . ARG B 1 524 ? -10.547 -4.285 -26.875 1 90.25 524 ARG B CA 1
ATOM 8269 C C . ARG B 1 524 ? -9.125 -4.551 -27.375 1 90.25 524 ARG B C 1
ATOM 8271 O O . ARG B 1 524 ? -8.719 -4.023 -28.406 1 90.25 524 ARG B O 1
ATOM 8278 N N . GLN B 1 525 ? -8.414 -5.332 -26.656 1 87.5 525 GLN B N 1
ATOM 8279 C CA . GLN B 1 525 ? -7.035 -5.648 -27.016 1 87.5 525 GLN B CA 1
ATOM 8280 C C . GLN B 1 525 ? -6.973 -6.441 -28.312 1 87.5 525 GLN B C 1
ATOM 8282 O O . GLN B 1 525 ? -6.121 -6.18 -29.172 1 87.5 525 GLN B O 1
ATOM 8287 N N . LEU B 1 526 ? -7.84 -7.387 -28.484 1 87.94 526 LEU B N 1
ATOM 8288 C CA . LEU B 1 526 ? -7.875 -8.203 -29.688 1 87.94 526 LEU B CA 1
ATOM 8289 C C . LEU B 1 526 ? -8.281 -7.375 -30.891 1 87.94 526 LEU B C 1
ATOM 8291 O O . LEU B 1 526 ? -7.715 -7.531 -31.984 1 87.94 526 LEU B O 1
ATOM 8295 N N . HIS B 1 527 ? -9.203 -6.512 -30.641 1 90.75 527 HIS B N 1
ATOM 8296 C CA . HIS B 1 527 ? -9.633 -5.629 -31.719 1 90.75 527 HIS B CA 1
ATOM 8297 C C . HIS B 1 527 ? -8.508 -4.707 -32.156 1 90.75 527 HIS B C 1
ATOM 8299 O O . HIS B 1 527 ? -8.273 -4.531 -33.344 1 90.75 527 HIS B O 1
ATOM 8305 N N . ALA B 1 528 ? -7.883 -4.121 -31.188 1 88 528 ALA B N 1
ATOM 8306 C CA . ALA B 1 528 ? -6.75 -3.248 -31.5 1 88 528 ALA B CA 1
ATOM 8307 C C . ALA B 1 528 ? -5.645 -4.016 -32.219 1 88 528 ALA B C 1
ATOM 8309 O O . ALA B 1 528 ? -5.012 -3.49 -33.125 1 88 528 ALA B O 1
ATOM 8310 N N . GLY B 1 529 ? -5.387 -5.203 -31.828 1 83.69 529 GLY B N 1
ATOM 8311 C CA . GLY B 1 529 ? -4.387 -6.043 -32.469 1 83.69 529 GLY B CA 1
ATOM 8312 C C . GLY B 1 529 ? -4.719 -6.367 -33.906 1 83.69 529 GLY B C 1
ATOM 8313 O O . GLY B 1 529 ? -3.836 -6.359 -34.781 1 83.69 529 GLY B O 1
ATOM 8314 N N . LEU B 1 530 ? -5.941 -6.609 -34.156 1 84.19 530 LEU B N 1
ATOM 8315 C CA . LEU B 1 530 ? -6.391 -6.902 -35.5 1 84.19 530 LEU B CA 1
ATOM 8316 C C . LEU B 1 530 ? -6.223 -5.688 -36.406 1 84.19 530 LEU B C 1
ATOM 8318 O O . LEU B 1 530 ? -5.766 -5.812 -37.562 1 84.19 530 LEU B O 1
ATOM 8322 N N . GLN B 1 531 ? -6.594 -4.582 -35.844 1 87.38 531 GLN B N 1
ATOM 8323 C CA . GLN B 1 531 ? -6.453 -3.359 -36.625 1 87.38 531 GLN B CA 1
ATOM 8324 C C . GLN B 1 531 ? -4.992 -3.098 -36.969 1 87.38 531 GLN B C 1
ATOM 8326 O O . GLN B 1 531 ? -4.684 -2.705 -38.094 1 87.38 531 GLN B O 1
ATOM 8331 N N . HIS B 1 532 ? -4.23 -3.328 -36.062 1 85.44 532 HIS B N 1
ATOM 8332 C CA . HIS B 1 532 ? -2.803 -3.139 -36.281 1 85.44 532 HIS B CA 1
ATOM 8333 C C . HIS B 1 532 ? -2.275 -4.129 -37.312 1 85.44 532 HIS B C 1
ATOM 8335 O O . HIS B 1 532 ? -1.479 -3.766 -38.188 1 85.44 532 HIS B O 1
ATOM 8341 N N . ALA B 1 533 ? -2.693 -5.367 -37.25 1 82.38 533 ALA B N 1
ATOM 8342 C CA . ALA B 1 533 ? -2.271 -6.402 -38.188 1 82.38 533 ALA B CA 1
ATOM 8343 C C . ALA B 1 533 ? -2.727 -6.078 -39.625 1 82.38 533 ALA B C 1
ATOM 8345 O O . ALA B 1 533 ? -1.973 -6.262 -40.562 1 82.38 533 ALA B O 1
ATOM 8346 N N . LEU B 1 534 ? -3.867 -5.605 -39.656 1 83.62 534 LEU B N 1
ATOM 8347 C CA . LEU B 1 534 ? -4.418 -5.27 -40.969 1 83.62 534 LEU B CA 1
ATOM 8348 C C . LEU B 1 534 ? -3.658 -4.105 -41.594 1 83.62 534 LEU B C 1
ATOM 8350 O O . LEU B 1 534 ? -3.408 -4.098 -42.781 1 83.62 534 LEU B O 1
ATOM 8354 N N . LYS B 1 535 ? -3.283 -3.221 -40.75 1 82.56 535 LYS B N 1
ATOM 8355 C CA . LYS B 1 535 ? -2.5 -2.094 -41.25 1 82.56 535 LYS B CA 1
ATOM 8356 C C . LYS B 1 535 ? -1.134 -2.555 -41.75 1 82.56 535 LYS B C 1
ATOM 8358 O O . LYS B 1 535 ? -0.657 -2.084 -42.781 1 82.56 535 LYS B O 1
ATOM 8363 N N . PHE B 1 536 ? -0.549 -3.422 -41.031 1 78.06 536 PHE B N 1
ATOM 8364 C CA . PHE B 1 536 ? 0.775 -3.916 -41.406 1 78.06 536 PHE B CA 1
ATOM 8365 C C . PHE B 1 536 ? 0.713 -4.77 -42.656 1 78.06 536 PHE B C 1
ATOM 8367 O O . PHE B 1 536 ? 1.63 -4.734 -43.5 1 78.06 536 PHE B O 1
ATOM 8374 N N . GLU B 1 537 ? -0.324 -5.598 -42.844 1 71.31 537 GLU B N 1
ATOM 8375 C CA . GLU B 1 537 ? -0.509 -6.398 -44.062 1 71.31 537 GLU B CA 1
ATOM 8376 C C . GLU B 1 537 ? -0.698 -5.512 -45.281 1 71.31 537 GLU B C 1
ATOM 8378 O O . GLU B 1 537 ? -0.205 -5.832 -46.344 1 71.31 537 GLU B O 1
ATOM 8383 N N . GLY B 1 538 ? -1.337 -4.52 -44.969 1 66.94 538 GLY B N 1
ATOM 8384 C CA . GLY B 1 538 ? -1.537 -3.58 -46.062 1 66.94 538 GLY B CA 1
ATOM 8385 C C . GLY B 1 538 ? -0.262 -2.871 -46.469 1 66.94 538 GLY B C 1
ATOM 8386 O O . GLY B 1 538 ? -0.028 -2.654 -47.688 1 66.94 538 GLY B O 1
ATOM 8387 N N . ASP B 1 539 ? 0.555 -2.613 -45.531 1 61.84 539 ASP B N 1
ATOM 8388 C CA . ASP B 1 539 ? 1.825 -1.965 -45.844 1 61.84 539 ASP B CA 1
ATOM 8389 C C . ASP B 1 539 ? 2.803 -2.949 -46.469 1 61.84 539 ASP B C 1
ATOM 8391 O O . ASP B 1 539 ? 3.668 -2.553 -47.25 1 61.84 539 ASP B O 1
#

Nearest PDB structures (foldseek):
  2oce-assembly1_A  TM=1.682E-01  e=2.331E+00  Pseudomonas aeruginosa PAO1

Solvent-accessible surface area (backbone atoms only — not comparable to full-atom values): 60526 Å² total; per-residue (Å²): 142,79,85,69,80,74,73,80,71,80,82,78,78,88,80,80,74,90,80,66,76,87,70,70,79,75,77,81,79,80,81,74,82,53,71,80,82,72,80,66,108,49,62,79,65,70,46,46,80,51,72,46,78,23,61,28,58,50,51,34,27,62,48,65,48,73,28,53,81,62,56,79,60,53,74,48,61,56,84,72,69,66,66,88,56,50,41,59,51,50,50,51,47,53,52,50,51,52,47,53,38,44,54,74,72,43,64,55,60,56,68,64,68,69,67,46,84,60,72,85,59,88,65,77,87,72,74,55,58,70,31,47,62,54,93,47,67,26,32,40,34,45,81,67,28,34,44,82,37,61,36,53,31,34,52,42,85,81,42,53,83,90,61,54,50,69,47,73,66,54,49,44,74,53,49,22,41,47,52,30,93,72,83,42,65,30,34,32,27,45,71,35,38,47,46,52,52,41,38,40,61,55,20,51,46,44,51,67,31,50,26,52,32,48,36,52,48,8,46,75,43,66,21,56,50,57,66,67,61,37,66,31,48,44,62,32,29,56,52,48,50,50,50,52,52,46,50,50,29,21,59,64,60,69,44,93,52,57,71,56,69,42,68,71,58,67,72,50,79,70,78,73,59,52,49,47,49,36,39,54,58,64,51,73,57,41,51,82,48,55,46,85,84,36,73,41,52,37,57,30,36,14,40,54,68,39,63,68,42,33,26,40,54,75,28,41,70,89,41,67,82,42,41,33,74,54,67,72,58,44,47,54,60,64,66,60,50,52,49,51,33,39,75,69,68,72,40,80,56,79,84,62,70,58,87,63,61,65,54,58,58,60,69,42,47,83,76,48,72,54,39,57,26,45,13,39,32,37,39,18,36,79,85,58,32,49,64,37,31,38,75,24,73,49,73,93,54,71,62,58,56,50,56,47,49,56,55,43,54,76,63,30,45,62,82,60,30,62,29,38,17,23,84,55,24,81,62,44,51,62,55,43,74,71,42,24,73,82,68,73,43,64,86,79,61,38,51,17,22,23,75,81,61,37,69,87,49,55,70,70,47,47,68,72,25,30,41,82,76,39,83,93,42,68,85,64,61,51,53,55,45,56,56,55,43,63,65,49,44,68,31,23,84,50,43,22,52,34,23,67,21,55,32,51,37,47,52,50,49,42,50,51,51,49,40,51,55,44,59,74,41,38,67,60,51,53,48,53,49,47,53,50,48,52,51,56,72,71,100,140,78,85,70,78,75,72,78,75,79,87,76,76,89,74,73,71,80,72,59,76,79,63,65,77,65,74,77,77,78,80,74,81,63,65,47,66,46,66,59,79,107,18,74,17,72,44,30,67,45,69,27,76,30,67,45,56,55,55,46,26,61,48,64,53,57,31,53,80,65,56,79,62,54,75,49,60,54,84,67,71,68,63,89,56,49,41,57,52,50,50,51,47,54,52,50,52,54,48,54,40,43,55,74,73,44,64,58,60,56,68,64,68,68,66,46,84,60,74,87,57,89,63,77,85,75,74,53,56,69,34,48,60,52,93,47,68,27,33,41,36,46,79,66,29,33,46,83,36,61,37,54,31,33,50,44,85,79,39,52,84,88,60,54,49,70,48,72,66,55,50,48,74,54,51,23,40,47,49,22,93,71,84,44,65,30,33,33,27,44,70,34,38,47,48,53,54,42,39,42,61,55,20,52,46,42,51,66,31,50,27,52,31,47,36,53,48,6,47,75,44,67,21,56,50,58,65,80,61,36,65,31,48,43,60,33,30,54,52,49,52,51,51,51,52,45,49,50,29,20,59,63,63,70,43,93,52,56,70,62,70,42,68,69,62,65,70,52,77,74,78,68,74,67,45,50,58,33,36,53,57,64,47,73,59,42,50,82,49,54,47,86,82,36,70,40,52,37,55,29,35,12,40,53,69,40,62,68,42,34,28,39,54,77,28,40,70,88,40,66,82,41,43,33,78,54,68,72,58,44,47,54,59,64,66,59,52,53,50,51,33,39,74,69,68,72,40,81,54,79,86,61,66,59,87,64,61,64,56,58,56,61,69,44,46,83,78,46,73,53,39,58,28,46,14,37,32,37,39,18,36,80,86,57,32,50,66,37,31,37,75,25,74,49,73,93,54,72,63,58,56,51,54,47,50,57,56,42,52,77,63,29,46,61,81,59,29,62,27,40,18,23,84,55,24,80,63,44,51,63,55,42,74,70,43,24,74,83,67,72,44,65,86,81,62,39,52,18,21,24,74,83,61,38,69,85,49,55,69,70,47,47,69,73,24,30,41,82,76,39,84,91,42,68,85,64,60,49,54,56,44,56,56,55,45,62,66,50,43,68,30,23,85,50,43,22,52,34,22,67,21,56,30,50,38,48,52,50,49,43,52,50,51,50,39,51,56,45,58,75,42,38,68,60,51,52,49,53,48,49,52,50,50,51,52,56,71,69,101

pLDDT: mean 73.18, std 25.13, range [17.73, 98.06]

Radius of gyration: 35.43 Å; Cα contacts (8 Å, |Δi|>4): 1549; chains: 2; bounding box: 98×174×87 Å

InterPro domains:
  IPR040521 Kyakuja-Dileera-Zisupton transposase [PF18758] (301-512)
  IPR040564 CxC3 like cysteine cluster [PF18804] (108-219)

Foldseek 3Di:
DPCPPDDPDDPDDDPDDPPPPVPPDDDDPDQDDWDDDDDDPDPVPPTDVPCPVHCVCVCCHCPVVVVDDPVVVVVPPDPPQPDVCLLVVVQVVVQVLQVVLLVVVDDQAQPVLVPPPCVPDDDRPPGSCQCLPPPDWAWEAEQQAIDIDRFRKDWDPPDPPVDIDIDGDDLVSRQWFALDDPPGRYTYHNNLLVVVLVDVLQALAFLVNVLVVSQVNRVSSVHGDDSVSSSSSRVRSLVVLLVVQLVQLCVQLVHPDSVLVDCVVVPPPDDVSCVSVCSVVVVLDRHLLDDPVCSQQFQEKAKDWDLLQFAFPPFPVVCQPDAAPPPPFAEDDQVVLVVLCVVVVNDDDPVVPDPCPVVVCVVCPPVCVRTQFRTKMFMATLLGRTRHMYTHRDPDDLSRVVVRVLSSVSNHPQVNYQEYEDLPQVVSLVVCCVCCVVSVHDNPRHYAYFPVSCVVPDPVNCVRHHLCPGPPCDVRRSVSVVVLCVSVSSNSVRLNNDHPNVSVSSSVSSSSVVSVVSVVCVVVVVVVVVVVSVVVVVD/DPPDPPPPDDPDDDPDDPPPPVPPPPDPPDPPDQAAAQDPPCGGGGGNCPCPVHCVCCVCHCVVVVVPDPVVVVVPPDPPQPDVCLLVVVQVVVQVLQVVLLVVVDDQAQPVLVPPPCVVPDDRPPGSCQCLPPPDWAWEAEQQAIDIDRFRKDWDPPDPPVDIDIDGDDLVSRQWFALDDPPGRYTYHNNLLVVVLVDVLQALAFLVNVLVVSQVNRVSSVHGDDSVSSSSSRVRSLVVLLVVQLVQLCVQLVHPDSVLVDPVVVPPPDPPDPCSCCSVVVVLDRHLLDDPVCSQQFQEKAKDWDLLQFAFPPFPVVCQPDAAPQPPFAEDDQVVLVVLCVVVVNDDDPVVPDPCVVVVCVVCPPVCVRTQFRTKMFMATLLGRTRHMYTHRDPDDLSRVVVRVLSSVSNHPQVNYQEYEDLPQVVSLVVCCVCCVVSVHDNPRHYAYFPVSCVVPDPVNCVRHHLCPGPPCDVRRSVSVVVLCVSVSSNSVRLNNDHPNVSVSSSVSSSSVVSVVSVVCVVVVVVVVVVVSVVVVVD